Protein AF-0000000084897097 (afdb_homodimer)

pLDDT: mean 84.66, std 15.52, range [24.94, 98.81]

Solvent-accessible surface area (backbone atoms only — not comparable to full-atom values): 53535 Å² total; per-residue (Å²): 135,79,82,65,75,79,60,72,63,36,77,22,64,65,55,46,50,35,52,54,48,36,47,51,42,52,53,48,50,53,47,40,50,50,43,51,51,56,58,53,62,71,40,100,56,89,47,54,67,57,50,53,52,46,49,66,59,44,48,62,51,52,36,49,35,50,37,34,45,48,53,53,51,53,72,47,40,62,65,35,15,54,54,41,38,52,50,46,50,50,52,51,48,30,43,48,53,26,20,40,46,95,49,48,89,80,38,40,31,29,37,43,42,68,62,48,85,86,51,54,71,43,49,45,53,48,54,52,36,55,47,49,32,42,15,39,39,68,46,13,26,48,29,48,47,67,68,66,38,56,70,40,67,48,48,73,73,40,26,45,69,74,18,88,50,44,69,64,45,80,72,78,71,84,57,45,73,52,64,70,47,71,49,91,75,56,64,75,67,92,54,47,31,28,26,42,73,36,66,55,77,52,65,65,67,41,77,39,26,94,56,29,29,49,48,89,48,46,81,60,42,61,63,56,35,89,47,53,37,54,34,43,50,4,45,56,45,41,57,54,59,32,62,29,70,70,54,54,53,51,49,55,52,48,35,61,73,52,63,69,58,82,63,25,35,19,36,54,56,79,79,72,89,46,67,86,77,44,85,87,73,56,70,64,66,56,45,51,56,51,53,49,50,52,51,24,49,42,68,76,35,73,84,60,86,76,70,52,32,32,37,47,43,47,92,50,69,66,57,55,53,48,46,52,67,76,39,66,85,42,47,80,32,55,59,68,88,63,59,78,53,77,60,90,48,76,56,36,60,51,34,48,49,49,53,49,48,44,40,55,52,40,41,69,31,70,29,32,41,30,33,36,82,34,49,56,36,38,47,26,57,23,49,28,35,67,42,54,48,66,49,75,83,35,48,45,52,80,56,24,74,84,55,62,79,54,40,75,26,55,47,26,32,24,74,36,71,36,81,60,56,79,92,36,38,54,79,74,41,59,69,93,59,57,68,77,59,50,61,66,61,75,30,26,44,73,38,47,64,67,38,44,30,39,34,39,75,76,23,46,50,78,58,28,35,24,29,34,36,64,83,79,62,36,40,29,25,39,60,55,86,33,42,44,77,57,81,37,69,19,85,43,64,81,118,136,81,79,63,76,78,61,73,65,37,76,21,65,66,54,47,49,36,51,53,49,35,47,52,44,52,53,49,50,53,47,41,51,50,43,50,51,55,56,53,63,71,41,99,54,90,47,55,65,58,51,52,52,46,49,67,59,44,48,61,50,51,35,49,35,49,34,35,46,49,53,53,51,53,72,47,40,61,66,35,16,53,54,41,39,54,50,48,52,48,53,49,48,30,44,48,54,25,18,40,48,95,49,47,89,79,38,39,31,29,36,42,42,66,62,47,84,86,51,54,70,42,50,45,54,49,54,53,36,53,48,47,34,43,15,39,40,67,46,13,27,47,30,47,45,68,66,65,37,56,70,38,66,45,49,73,74,41,24,43,68,73,20,88,52,44,71,64,45,82,72,76,69,84,56,45,74,53,64,68,48,72,49,92,74,56,65,74,68,92,54,46,31,27,26,41,75,36,66,54,78,52,65,65,68,41,78,39,26,96,56,30,30,49,49,89,48,44,81,61,42,62,63,57,34,92,48,52,36,54,35,44,49,5,44,56,45,41,57,54,61,32,62,29,68,70,56,55,52,50,47,54,51,49,36,62,73,51,64,68,57,83,66,24,36,18,37,54,56,78,76,75,88,43,67,85,78,43,84,86,74,56,70,64,65,55,46,50,56,51,52,50,51,53,52,24,49,41,69,75,34,72,86,60,86,76,70,52,32,34,36,47,44,47,91,48,67,65,56,55,53,48,47,53,67,78,40,66,84,43,46,79,33,55,60,69,88,62,59,80,53,77,61,91,48,79,54,36,59,51,34,49,49,50,53,50,48,43,38,55,53,39,41,68,31,69,28,31,41,29,33,36,83,35,47,55,36,37,48,26,58,23,49,28,37,68,43,54,48,66,48,75,84,36,49,46,51,80,54,24,73,86,56,62,80,53,41,75,26,54,46,27,32,25,73,34,71,37,80,59,55,79,93,35,38,52,84,66,42,58,69,92,61,57,68,78,58,51,60,66,60,73,29,26,43,73,36,45,64,68,36,47,30,39,34,39,74,76,22,46,49,77,58,29,34,24,28,35,37,64,84,80,61,36,39,30,26,41,61,56,87,34,41,43,78,56,81,38,69,18,85,43,64,80,115

Foldseek 3Di:
DDCPPPPDDDDDLVNLVVLVLQLVVLVLVVLQLVLVLVVVVPDPDPCVVVSVVCCVVVLLVSLVSNLVSVVVNVSCFVVLLVLLLVVLVQLLVLLQQLQEDPALVQAAAEEEAEAAVPDFPLRVLLSVLQVSLCSQFLSHHYEYALCNVVLANCQVVWAPALYPHNHDHPDQDDEAEDDQPLDPPPRPDPDRYYYHYHHDLDARSHLRGQQAAAQVCCVRCVSRADCRSLLSSLSSSCSRGHTDPVLVVVLVVLCVVQVPDPQEEEEEAEQPDPPPQDDHDDPVLVVVVLVSVVSSVCVNPVPDPDASEYEYNYADPVNVVVCCVVPVSHHYTYCPPPQPPPDPSCSDNSNSSSLVSSLVSNLPHQAYEEALSDSSLLNSSSNVSSRSGHCPSRYDHPFWDHDRTSHWAFKKFFQDWDDDDPVQADDDAADDDDLVVLCVARHEYTHDGGWIWTWGTRNDDRQWTWTATPVVNHTGTYGPSRMDGDHHHHNRPGD/DDCPPPPDDDDDLVNLVVLVLQLVVLVLVVLQLVLVLVVVVPDPDPCVVVSVVCCVVVLLVSLVSNLVSVVVNVSCFVVLLVLLLVVLVQLLVLLQQLQEDPALVQAAAEEEAEAAVPDFPLRVLLSVLQVSLVSQFLSHHYEYALCNLVLANCQVVWAPALYPHPHDHDDQDDEAADDLPLDPPDPDDPDRYYYHYHHDLDARSHLRGQQAAAQVCCVRCVSRADCRSLLSSLSSSCSRGHTDPVLVVVLVVLCVVQVPDPQEEEEEAEQPDPPPPADHDDPVLVVVVLVSVVSSVCVNPVPDPDASEYEYNYADPVNVVVCCVVPVSHHYTYCPPPQPPPDPSCSDNSNSSSLVSSLVSNLPHQAYEEALSDSSLLNSSSNVSSRSGHCPSRYDHPFWDHDRTSHFAFKKFFQDWDDDDPVQAFDDAADDDDLVVLCVARHEYTHDGGWIWTWGTRNDDRQWTWTATPVVNHTGTYGPSRMDGDHHHHNRDGD

Radius of gyration: 33.5 Å; Cα contacts (8 Å, |Δi|>4): 1683; chains: 2; bounding box: 56×104×74 Å

Sequence (990 aa):
EQNSPKEPCNFNSKSKLLIRQALQKTFQLKELFRDQAERLMKQPNDTESILKHFERISRPLENSLLGDLEMLHDLMAEEDGKEIQELNEIAQAMIYKSQNPSDCKKANKLHCSVDHVTCGFGCLMHDYGLCMFVAAGETRAMQYDLNQLQSYPGINSTFKYPSETCVDTTDFGTSVEWRPDFHVNATSEKNEVVTFPITGPYTSHSLFSPGTVPDQLIPRIERVHADPTAWWTGHIISYFLRPQQHILNELEAVKLEIKFSHPIVGLHVRRTDKITEAAYFTLEMYMYHVENWYERYSMKNPDDKVTKRVYLATDEAEIVKEAKTKYPEYTFVTMLGKLLNNSQDRHSDSALKSILFDVLLLKECNFTVVTFSSNVGRLVYELQQNLPKDPSFSTVSLDDPYHYWGEIGQVQVATMEHNPPSSVLCSGTQQREYFTKMRTWTCELQLKVGDKLQMLPFMQHNYLIGGYNRRTGLHGLYPAHKVKDVITAAPYPTYEQNSPKEPCNFNSKSKLLIRQALQKTFQLKELFRDQAERLMKQPNDTESILKHFERISRPLENSLLGDLEMLHDLMAEEDGKEIQELNEIAQAMIYKSQNPSDCKKANKLHCSVDHVTCGFGCLMHDYGLCMFVAAGETRAMQYDLNQLQSYPGINSTFKYPSETCVDTTDFGTSVEWRPDFHVNATSEKNEVVTFPITGPYTSHSLFSPGTVPDQLIPRIERVHADPTAWWTGHIISYFLRPQQHILNELEAVKLEIKFSHPIVGLHVRRTDKITEAAYFTLEMYMYHVENWYERYSMKNPDDKVTKRVYLATDEAEIVKEAKTKYPEYTFVTMLGKLLNNSQDRHSDSALKSILFDVLLLKECNFTVVTFSSNVGRLVYELQQNLPKDPSFSTVSLDDPYHYWGEIGQVQVATMEHNPPSSVLCSGTQQREYFTKMRTWTCELQLKVGDKLQMLPFMQHNYLIGGYNRRTGLHGLYPAHKVKDVITAAPYPTY

Organism: Ciona savignyi (NCBI:txid51511)

InterPro domains:
  IPR027350 Glycosyltransferase family 23 (GT23) domain [PS51659] (106-398)
  IPR045573 Alpha-(1,6)-fucosyltransferase, N- and catalytic domain [PF19745] (19-402)

Structure (mmCIF, N/CA/C/O backbone):
data_AF-0000000084897097-model_v1
#
loop_
_entity.id
_entity.type
_entity.pdbx_description
1 polymer 'GT23 domain-containing protein'
#
loop_
_atom_site.group_PDB
_atom_site.id
_atom_site.type_symbol
_atom_site.label_atom_id
_atom_site.label_alt_id
_atom_site.label_comp_id
_atom_site.label_asym_id
_atom_site.label_entity_id
_atom_site.label_seq_id
_atom_site.pdbx_PDB_ins_code
_atom_site.Cartn_x
_atom_site.Cartn_y
_atom_site.Cartn_z
_atom_site.occupancy
_atom_site.B_iso_or_equiv
_atom_site.auth_seq_id
_atom_site.auth_comp_id
_atom_site.auth_asym_id
_atom_site.auth_atom_id
_atom_site.pdbx_PDB_model_num
ATOM 1 N N . GLU A 1 1 ? 23.969 0.553 -16.984 1 24.94 1 GLU A N 1
ATOM 2 C CA . GLU A 1 1 ? 22.516 0.737 -16.969 1 24.94 1 GLU A CA 1
ATOM 3 C C . GLU A 1 1 ? 22.078 1.795 -17.984 1 24.94 1 GLU A C 1
ATOM 5 O O . GLU A 1 1 ? 22.391 2.979 -17.828 1 24.94 1 GLU A O 1
ATOM 10 N N . GLN A 1 2 ? 22.094 1.434 -19.297 1 26.72 2 GLN A N 1
ATOM 11 C CA . GLN A 1 2 ? 21.922 2.189 -20.531 1 26.72 2 GLN A CA 1
ATOM 12 C C . GLN A 1 2 ? 20.719 3.123 -20.453 1 26.72 2 GLN A C 1
ATOM 14 O O . GLN A 1 2 ? 19.781 2.859 -19.703 1 26.72 2 GLN A O 1
ATOM 19 N N . ASN A 1 3 ? 20.891 4.32 -20.922 1 34.16 3 ASN A N 1
ATOM 20 C CA . ASN A 1 3 ? 20.141 5.547 -21.172 1 34.16 3 ASN A CA 1
ATOM 21 C C . ASN A 1 3 ? 18.812 5.262 -21.875 1 34.16 3 ASN A C 1
ATOM 23 O O . ASN A 1 3 ? 18.703 5.449 -23.094 1 34.16 3 ASN A O 1
ATOM 27 N N . SER A 1 4 ? 18.25 4.094 -21.688 1 39.84 4 SER A N 1
ATOM 28 C CA . SER A 1 4 ? 17.031 4.031 -22.5 1 39.84 4 SER A CA 1
ATOM 29 C C . SER A 1 4 ? 16.188 5.277 -22.297 1 39.84 4 SER A C 1
ATOM 31 O O . SER A 1 4 ? 16.062 5.781 -21.172 1 39.84 4 SER A O 1
ATOM 33 N N . PRO A 1 5 ? 15.961 5.969 -23.297 1 45.41 5 PRO A N 1
ATOM 34 C CA . PRO A 1 5 ? 15.148 7.188 -23.25 1 45.41 5 PRO A CA 1
ATOM 35 C C . PRO A 1 5 ? 13.992 7.09 -22.266 1 45.41 5 PRO A C 1
ATOM 37 O O . PRO A 1 5 ? 13.336 6.047 -22.172 1 45.41 5 PRO A O 1
ATOM 40 N N . LYS A 1 6 ? 14.102 7.926 -21.219 1 57.19 6 LYS A N 1
ATOM 41 C CA . LYS A 1 6 ? 13.109 8.023 -20.156 1 57.19 6 LYS A CA 1
ATOM 42 C C . LYS A 1 6 ? 11.695 7.961 -20.719 1 57.19 6 LYS A C 1
ATOM 44 O O . LYS A 1 6 ? 11.305 8.805 -21.516 1 57.19 6 LYS A O 1
ATOM 49 N N . GLU A 1 7 ? 11.078 6.793 -20.875 1 70.62 7 GLU A N 1
ATOM 50 C CA . GLU A 1 7 ? 9.68 6.684 -21.281 1 70.62 7 GLU A CA 1
ATOM 51 C C . GLU A 1 7 ? 8.812 7.703 -20.547 1 70.62 7 GLU A C 1
ATOM 53 O O . GLU A 1 7 ? 8.883 7.82 -19.328 1 70.62 7 GLU A O 1
ATOM 58 N N . PRO A 1 8 ? 8.25 8.578 -21.391 1 74.31 8 PRO A N 1
ATOM 59 C CA . PRO A 1 8 ? 7.41 9.578 -20.719 1 74.31 8 PRO A CA 1
ATOM 60 C C . PRO A 1 8 ? 6.305 8.953 -19.875 1 74.31 8 PRO A C 1
ATOM 62 O O . PRO A 1 8 ? 5.781 7.887 -20.219 1 74.31 8 PRO A O 1
ATOM 65 N N . CYS A 1 9 ? 6.191 9.398 -18.672 1 78.94 9 CYS A N 1
ATOM 66 C CA . CYS A 1 9 ? 5.117 9.008 -17.766 1 78.94 9 CYS A CA 1
ATOM 67 C C . CYS A 1 9 ? 4.109 10.141 -17.594 1 78.94 9 CYS A C 1
ATOM 69 O O . CYS A 1 9 ? 4.492 11.281 -17.328 1 78.94 9 CYS A O 1
ATOM 71 N N . ASN A 1 10 ? 2.896 9.836 -17.938 1 85.25 10 ASN A N 1
ATOM 72 C CA . ASN A 1 10 ? 1.817 10.805 -17.797 1 85.25 10 ASN A CA 1
ATOM 73 C C . ASN A 1 10 ? 0.674 10.25 -16.953 1 85.25 10 ASN A C 1
ATOM 75 O O . ASN A 1 10 ? -0.019 9.32 -17.375 1 85.25 10 ASN A O 1
ATOM 79 N N . PHE A 1 11 ? 0.579 10.844 -15.773 1 89.38 11 PHE A N 1
ATOM 80 C CA . PHE A 1 11 ? -0.507 10.438 -14.891 1 89.38 11 PHE A CA 1
ATOM 81 C C . PHE A 1 11 ? -1.728 11.336 -15.086 1 89.38 11 PHE A C 1
ATOM 83 O O . PHE A 1 11 ? -1.603 12.555 -15.156 1 89.38 11 PHE A O 1
ATOM 90 N N . ASN A 1 12 ? -2.834 10.711 -15.242 1 89.94 12 ASN A N 1
ATOM 91 C CA . ASN A 1 12 ? -4.062 11.492 -15.266 1 89.94 12 ASN A CA 1
ATOM 92 C C . ASN A 1 12 ? -4.594 11.742 -13.852 1 89.94 12 ASN A C 1
ATOM 94 O O . ASN A 1 12 ? -3.979 11.336 -12.867 1 89.94 12 ASN A O 1
ATOM 98 N N . SER A 1 13 ? -5.711 12.469 -13.734 1 88.69 13 SER A N 1
ATOM 99 C CA . SER A 1 13 ? -6.25 12.867 -12.445 1 88.69 13 SER A CA 1
ATOM 100 C C . SER A 1 13 ? -6.629 11.648 -11.602 1 88.69 13 SER A C 1
ATOM 102 O O . SER A 1 13 ? -6.41 11.633 -10.391 1 88.69 13 SER A O 1
ATOM 104 N N . LYS A 1 14 ? -7.117 10.68 -12.25 1 91.19 14 LYS A N 1
ATOM 105 C CA . LYS A 1 14 ? -7.547 9.484 -11.523 1 91.19 14 LYS A CA 1
ATOM 106 C C . LYS A 1 14 ? -6.352 8.742 -10.938 1 91.19 14 LYS A C 1
ATOM 108 O O . LYS A 1 14 ? -6.367 8.359 -9.766 1 91.19 14 LYS A O 1
ATOM 113 N N . SER A 1 15 ? -5.371 8.5 -11.797 1 93.94 15 SER A N 1
ATOM 114 C CA . SER A 1 15 ? -4.188 7.793 -11.312 1 93.94 15 SER A CA 1
ATOM 115 C C . SER A 1 15 ? -3.492 8.57 -10.203 1 93.94 15 SER A C 1
ATOM 117 O O . SER A 1 15 ? -3.012 7.988 -9.234 1 93.94 15 SER A O 1
ATOM 119 N N . LYS A 1 16 ? -3.449 9.852 -10.312 1 93.31 16 LYS A N 1
ATOM 120 C CA . LYS A 1 16 ? -2.848 10.68 -9.273 1 93.31 16 LYS A CA 1
ATOM 121 C C . LYS A 1 16 ? -3.592 10.531 -7.953 1 93.31 16 LYS A C 1
ATOM 123 O O . LYS A 1 16 ? -2.971 10.383 -6.898 1 93.31 16 LYS A O 1
ATOM 128 N N . LEU A 1 17 ? -4.887 10.57 -8.047 1 93.06 17 LEU A N 1
ATOM 129 C CA . LEU A 1 17 ? -5.719 10.414 -6.855 1 93.06 17 LEU A CA 1
ATOM 130 C C . LEU A 1 17 ? -5.484 9.055 -6.207 1 93.06 17 LEU A C 1
ATOM 132 O O . LEU A 1 17 ? -5.352 8.961 -4.984 1 93.06 17 LEU A O 1
ATOM 136 N N . LEU A 1 18 ? -5.453 7.992 -6.984 1 95.38 18 LEU A N 1
ATOM 137 C CA . LEU A 1 18 ? -5.266 6.641 -6.469 1 95.38 18 LEU A CA 1
ATOM 138 C C . LEU A 1 18 ? -3.91 6.504 -5.781 1 95.38 18 LEU A C 1
ATOM 140 O O . LEU A 1 18 ? -3.795 5.836 -4.75 1 95.38 18 LEU A O 1
ATOM 144 N N . ILE A 1 19 ? -2.896 7.113 -6.344 1 95.94 19 ILE A N 1
ATOM 145 C CA . ILE A 1 19 ? -1.557 7.059 -5.77 1 95.94 19 ILE A CA 1
ATOM 146 C C . ILE A 1 19 ? -1.549 7.758 -4.41 1 95.94 19 ILE A C 1
ATOM 148 O O . ILE A 1 19 ? -1.032 7.219 -3.43 1 95.94 19 ILE A O 1
ATOM 152 N N . ARG A 1 20 ? -2.139 8.906 -4.281 1 94.75 20 ARG A N 1
ATOM 153 C CA . ARG A 1 20 ? -2.209 9.633 -3.016 1 94.75 20 ARG A CA 1
ATOM 154 C C . ARG A 1 20 ? -3.016 8.852 -1.98 1 94.75 20 ARG A C 1
ATOM 156 O O . ARG A 1 20 ? -2.643 8.805 -0.807 1 94.75 20 ARG A O 1
ATOM 163 N N . GLN A 1 21 ? -4.094 8.273 -2.432 1 95.12 21 GLN A N 1
ATOM 164 C CA . GLN A 1 21 ? -4.918 7.48 -1.527 1 95.12 21 GLN A CA 1
ATOM 165 C C . GLN A 1 21 ? -4.152 6.27 -1.007 1 95.12 21 GLN A C 1
ATOM 167 O O . GLN A 1 21 ? -4.238 5.934 0.177 1 95.12 21 GLN A O 1
ATOM 172 N N . ALA A 1 22 ? -3.475 5.586 -1.917 1 96.81 22 ALA A N 1
ATOM 173 C CA . ALA A 1 22 ? -2.688 4.426 -1.508 1 96.81 22 ALA A CA 1
ATOM 174 C C . ALA A 1 22 ? -1.634 4.812 -0.475 1 96.81 22 ALA A C 1
ATOM 176 O O . ALA A 1 22 ? -1.419 4.094 0.503 1 96.81 22 ALA A O 1
ATOM 177 N N . LEU A 1 23 ? -0.992 5.922 -0.699 1 95.56 23 LEU A N 1
ATOM 178 C CA . LEU A 1 23 ? -0.002 6.43 0.246 1 95.56 23 LEU A CA 1
ATOM 179 C C . LEU A 1 23 ? -0.641 6.719 1.601 1 95.56 23 LEU A C 1
ATOM 181 O O . LEU A 1 23 ? -0.141 6.27 2.635 1 95.56 23 LEU A O 1
ATOM 185 N N . GLN A 1 24 ? -1.705 7.406 1.605 1 94.19 24 GLN A N 1
ATOM 186 C CA . GLN A 1 24 ? -2.41 7.762 2.832 1 94.19 24 GLN A CA 1
ATOM 187 C C . GLN A 1 24 ? -2.854 6.512 3.592 1 94.19 24 GLN A C 1
ATOM 189 O O . GLN A 1 24 ? -2.668 6.422 4.809 1 94.19 24 GLN A O 1
ATOM 194 N N . LYS A 1 25 ? -3.451 5.617 2.898 1 95.62 25 LYS A N 1
ATOM 195 C CA . LYS A 1 25 ? -3.982 4.41 3.531 1 95.62 25 LYS A CA 1
ATOM 196 C C . LYS A 1 25 ? -2.859 3.527 4.062 1 95.62 25 LYS A C 1
ATOM 198 O O . LYS A 1 25 ? -3.021 2.854 5.082 1 95.62 25 LYS A O 1
ATOM 203 N N . THR A 1 26 ? -1.731 3.496 3.357 1 96.31 26 THR A N 1
ATOM 204 C CA . THR A 1 26 ? -0.59 2.748 3.873 1 96.31 26 THR A CA 1
ATOM 205 C C . THR A 1 26 ? -0.088 3.361 5.176 1 96.31 26 THR A C 1
ATOM 207 O O . THR A 1 26 ? 0.246 2.641 6.121 1 96.31 26 THR A O 1
ATOM 210 N N . PHE A 1 27 ? -0.044 4.699 5.27 1 93.38 27 PHE A N 1
ATOM 211 C CA . PHE A 1 27 ? 0.315 5.355 6.52 1 93.38 27 PHE A CA 1
ATOM 212 C C . PHE A 1 27 ? -0.683 5.012 7.617 1 93.38 27 PHE A C 1
ATOM 214 O O . PHE A 1 27 ? -0.293 4.738 8.758 1 93.38 27 PHE A O 1
ATOM 221 N N . GLN A 1 28 ? -1.912 5.016 7.293 1 92.56 28 GLN A N 1
ATOM 222 C CA . GLN A 1 28 ? -2.959 4.699 8.258 1 92.56 28 GLN A CA 1
ATOM 223 C C . GLN A 1 28 ? -2.834 3.264 8.758 1 92.56 28 GLN A C 1
ATOM 225 O O . GLN A 1 28 ? -3.025 2.992 9.945 1 92.56 28 GLN A O 1
ATOM 230 N N . LEU A 1 29 ? -2.59 2.393 7.832 1 94.06 29 LEU A N 1
ATOM 231 C CA . LEU A 1 29 ? -2.42 0.991 8.203 1 94.06 29 LEU A CA 1
ATOM 232 C C . LEU A 1 29 ? -1.246 0.817 9.156 1 94.06 29 LEU A C 1
ATOM 234 O O . LEU A 1 29 ? -1.342 0.073 10.133 1 94.06 29 LEU A O 1
ATOM 238 N N . LYS A 1 30 ? -0.17 1.437 8.852 1 91.88 30 LYS A N 1
ATOM 239 C CA . LYS A 1 30 ? 1.006 1.39 9.719 1 91.88 30 LYS A CA 1
ATOM 240 C C . LYS A 1 30 ? 0.685 1.919 11.109 1 91.88 30 LYS A C 1
ATOM 242 O O . LYS A 1 30 ? 1.092 1.329 12.109 1 91.88 30 LYS A O 1
ATOM 247 N N . GLU A 1 31 ? -0.038 3.014 11.148 1 89.38 31 GLU A N 1
ATOM 248 C CA . GLU A 1 31 ? -0.438 3.588 12.43 1 89.38 31 GLU A CA 1
ATOM 249 C C . GLU A 1 31 ? -1.358 2.641 13.195 1 89.38 31 GLU A C 1
ATOM 251 O O . GLU A 1 31 ? -1.244 2.508 14.422 1 89.38 31 GLU A O 1
ATOM 256 N N . LEU A 1 32 ? -2.283 2.068 12.531 1 90.75 32 LEU A N 1
ATOM 257 C CA . LEU A 1 32 ? -3.207 1.12 13.141 1 90.75 32 LEU A CA 1
ATOM 258 C C . LEU A 1 32 ? -2.453 -0.066 13.734 1 90.75 32 LEU A C 1
ATOM 260 O O . LEU A 1 32 ? -2.752 -0.501 14.852 1 90.75 32 LEU A O 1
ATOM 264 N N . PHE A 1 33 ? -1.502 -0.586 13 1 89 33 PHE A N 1
ATOM 265 C CA . PHE A 1 33 ? -0.701 -1.703 13.484 1 89 33 PHE A CA 1
ATOM 266 C C . PHE A 1 33 ? 0.082 -1.307 14.727 1 89 33 PHE A C 1
ATOM 268 O O . PHE A 1 33 ? 0.175 -2.08 15.688 1 89 33 PHE A O 1
ATOM 275 N N . ARG A 1 34 ? 0.644 -0.17 14.672 1 86.81 34 ARG A N 1
ATOM 276 C CA . ARG A 1 34 ? 1.393 0.315 15.828 1 86.81 34 ARG A CA 1
ATOM 277 C C . ARG A 1 34 ? 0.496 0.422 17.062 1 86.81 34 ARG A C 1
ATOM 279 O O . ARG A 1 34 ? 0.883 0.008 18.156 1 86.81 34 ARG A O 1
ATOM 286 N N . ASP A 1 35 ? -0.62 0.996 16.875 1 85.88 35 ASP A N 1
ATOM 287 C CA . ASP A 1 35 ? -1.584 1.146 17.969 1 85.88 35 ASP A CA 1
ATOM 288 C C . ASP A 1 35 ? -1.96 -0.21 18.562 1 85.88 35 ASP A C 1
ATOM 290 O O . ASP A 1 35 ? -2.029 -0.362 19.781 1 85.88 35 ASP A O 1
ATOM 294 N N . GLN A 1 36 ? -2.229 -1.175 17.734 1 86.38 36 GLN A N 1
ATOM 295 C CA . GLN A 1 36 ? -2.6 -2.512 18.172 1 86.38 36 GLN A CA 1
ATOM 296 C C . GLN A 1 36 ? -1.454 -3.176 18.938 1 86.38 36 GLN A C 1
ATOM 298 O O . GLN A 1 36 ? -1.676 -3.836 19.953 1 86.38 36 GLN A O 1
ATOM 303 N N . ALA A 1 37 ? -0.295 -3.055 18.391 1 86.31 37 ALA A N 1
ATOM 304 C CA . ALA A 1 37 ? 0.873 -3.623 19.062 1 86.31 37 ALA A CA 1
ATOM 305 C C . ALA A 1 37 ? 1.045 -3.037 20.453 1 86.31 37 ALA A C 1
ATOM 307 O O . ALA A 1 37 ? 1.348 -3.762 21.406 1 86.31 37 ALA A O 1
ATOM 308 N N . GLU A 1 38 ? 0.873 -1.743 20.594 1 83.62 38 GLU A N 1
ATOM 309 C CA . GLU A 1 38 ? 0.993 -1.083 21.875 1 83.62 38 GLU A CA 1
ATOM 310 C C . GLU A 1 38 ? -0.056 -1.597 22.859 1 83.62 38 GLU A C 1
ATOM 312 O O . GLU A 1 38 ? 0.235 -1.792 24.047 1 83.62 38 GLU A O 1
ATOM 317 N N . ARG A 1 39 ? -1.237 -1.808 22.406 1 83.62 39 ARG A N 1
ATOM 318 C CA . ARG A 1 39 ? -2.311 -2.326 23.25 1 83.62 39 ARG A CA 1
ATOM 319 C C . ARG A 1 39 ? -2.006 -3.748 23.719 1 83.62 39 ARG A C 1
ATOM 321 O O . ARG A 1 39 ? -2.271 -4.105 24.859 1 83.62 39 ARG A O 1
ATOM 328 N N . LEU A 1 40 ? -1.522 -4.52 22.828 1 86.62 40 LEU A N 1
ATOM 329 C CA . LEU A 1 40 ? -1.19 -5.906 23.141 1 86.62 40 LEU A CA 1
ATOM 330 C C . LEU A 1 40 ? -0.027 -5.973 24.125 1 86.62 40 LEU A C 1
ATOM 332 O O . LEU A 1 40 ? 0.008 -6.852 24.984 1 86.62 40 LEU A O 1
ATOM 336 N N . MET A 1 41 ? 0.888 -5.039 24.016 1 84.38 41 MET A N 1
ATOM 337 C CA . MET A 1 41 ? 2.051 -5 24.891 1 84.38 41 MET A CA 1
ATOM 338 C C . MET A 1 41 ? 1.634 -4.688 26.328 1 84.38 41 MET A C 1
ATOM 340 O O . MET A 1 41 ? 2.332 -5.055 27.266 1 84.38 41 MET A O 1
ATOM 344 N N . LYS A 1 42 ? 0.614 -4.027 26.484 1 80.12 42 LYS A N 1
ATOM 345 C CA . LYS A 1 42 ? 0.135 -3.646 27.812 1 80.12 42 LYS A CA 1
ATOM 346 C C . LYS A 1 42 ? -0.571 -4.812 28.5 1 80.12 42 LYS A C 1
ATOM 348 O O . LYS A 1 42 ? -0.86 -4.754 29.703 1 80.12 42 LYS A O 1
ATOM 353 N N . GLN A 1 43 ? -0.759 -5.871 27.75 1 76.69 43 GLN A N 1
ATOM 354 C CA . GLN A 1 43 ? -1.396 -7.043 28.344 1 76.69 43 GLN A CA 1
ATOM 355 C C . GLN A 1 43 ? -0.381 -7.898 29.094 1 76.69 43 GLN A C 1
ATOM 357 O O . GLN A 1 43 ? 0.779 -7.996 28.688 1 76.69 43 GLN A O 1
ATOM 362 N N . PRO A 1 44 ? -0.809 -8.312 30.344 1 67.19 44 PRO A N 1
ATOM 363 C CA . PRO A 1 44 ? 0.083 -9.125 31.172 1 67.19 44 PRO A CA 1
ATOM 364 C C . PRO A 1 44 ? 0.418 -10.477 30.547 1 67.19 44 PRO A C 1
ATOM 366 O O . PRO A 1 44 ? -0.174 -11.492 30.906 1 67.19 44 PRO A O 1
ATOM 369 N N . ASN A 1 45 ? 0.749 -10.57 29.312 1 67.5 45 ASN A N 1
ATOM 370 C CA . ASN A 1 45 ? 1.021 -11.883 28.734 1 67.5 45 ASN A CA 1
ATOM 371 C C . ASN A 1 45 ? 2.289 -11.867 27.891 1 67.5 45 ASN A C 1
ATOM 373 O O . ASN A 1 45 ? 2.947 -10.836 27.766 1 67.5 45 ASN A O 1
ATOM 377 N N . ASP A 1 46 ? 2.713 -13.086 27.625 1 71.56 46 ASP A N 1
ATOM 378 C CA . ASP A 1 46 ? 3.959 -13.391 26.922 1 71.56 46 ASP A CA 1
ATOM 379 C C . ASP A 1 46 ? 3.842 -13.094 25.438 1 71.56 46 ASP A C 1
ATOM 381 O O . ASP A 1 46 ? 4.184 -13.938 24.609 1 71.56 46 ASP A O 1
ATOM 385 N N . THR A 1 47 ? 3.236 -11.906 25.203 1 83.44 47 THR A N 1
ATOM 386 C CA . THR A 1 47 ? 3.084 -11.609 23.781 1 83.44 47 THR A CA 1
ATOM 387 C C . THR A 1 47 ? 4.266 -10.797 23.266 1 83.44 47 THR A C 1
ATOM 389 O O . THR A 1 47 ? 4.391 -10.562 22.062 1 83.44 47 THR A O 1
ATOM 392 N N . GLU A 1 48 ? 5.137 -10.492 24.125 1 84.69 48 GLU A N 1
ATOM 393 C CA . GLU A 1 48 ? 6.207 -9.562 23.781 1 84.69 48 GLU A CA 1
ATOM 394 C C . GLU A 1 48 ? 7.109 -10.156 22.688 1 84.69 48 GLU A C 1
ATOM 396 O O . GLU A 1 48 ? 7.473 -9.461 21.734 1 84.69 48 GLU A O 1
ATOM 401 N N . SER A 1 49 ? 7.449 -11.391 22.875 1 84.62 49 SER A N 1
ATOM 402 C CA . SER A 1 49 ? 8.352 -12.023 21.922 1 84.62 49 SER A CA 1
ATOM 403 C C . SER A 1 49 ? 7.719 -12.102 20.531 1 84.62 49 SER A C 1
ATOM 405 O O . SER A 1 49 ? 8.398 -11.914 19.531 1 84.62 49 SER A O 1
ATOM 407 N N . ILE A 1 50 ? 6.445 -12.352 20.469 1 86.5 50 ILE A N 1
ATOM 408 C CA . ILE A 1 50 ? 5.727 -12.445 19.203 1 86.5 50 ILE A CA 1
ATOM 409 C C . ILE A 1 50 ? 5.66 -11.07 18.547 1 86.5 50 ILE A C 1
ATOM 411 O O . ILE A 1 50 ? 5.902 -10.938 17.344 1 86.5 50 ILE A O 1
ATOM 415 N N . LEU A 1 51 ? 5.418 -10.086 19.391 1 89.31 51 LEU A N 1
ATOM 416 C CA . LEU A 1 51 ? 5.289 -8.727 18.875 1 89.31 51 LEU A CA 1
ATOM 417 C C . LEU A 1 51 ? 6.633 -8.203 18.391 1 89.31 51 LEU A C 1
ATOM 419 O O . LEU A 1 51 ? 6.695 -7.48 17.391 1 89.31 51 LEU A O 1
ATOM 423 N N . LYS A 1 52 ? 7.652 -8.547 19.078 1 88.38 52 LYS A N 1
ATOM 424 C CA . LYS A 1 52 ? 8.992 -8.141 18.656 1 88.38 52 LYS A CA 1
ATOM 425 C C . LYS A 1 52 ? 9.367 -8.797 17.328 1 88.38 52 LYS A C 1
ATOM 427 O O . LYS A 1 52 ? 9.984 -8.164 16.469 1 88.38 52 LYS A O 1
ATOM 432 N N . HIS A 1 53 ? 9.055 -10.031 17.203 1 88.5 53 HIS A N 1
ATOM 433 C CA . HIS A 1 53 ? 9.281 -10.734 15.945 1 88.5 53 HIS A CA 1
ATOM 434 C C . HIS A 1 53 ? 8.5 -10.086 14.805 1 88.5 53 HIS A C 1
ATOM 436 O O . HIS A 1 53 ? 9.047 -9.867 13.727 1 88.5 53 HIS A O 1
ATOM 442 N N . PHE A 1 54 ? 7.25 -9.773 15.078 1 90.06 54 PHE A N 1
ATOM 443 C CA . PHE A 1 54 ? 6.398 -9.141 14.07 1 90.06 54 PHE A CA 1
ATOM 444 C C . PHE A 1 54 ? 6.988 -7.809 13.625 1 90.06 54 PHE A C 1
ATOM 446 O O . PHE A 1 54 ? 7.047 -7.523 12.422 1 90.06 54 PHE A O 1
ATOM 453 N N . GLU A 1 55 ? 7.387 -7.062 14.531 1 91.38 55 GLU A N 1
ATOM 454 C CA . GLU A 1 55 ? 7.949 -5.754 14.211 1 91.38 55 GLU A CA 1
ATOM 455 C C . GLU A 1 55 ? 9.219 -5.887 13.367 1 91.38 55 GLU A C 1
ATOM 457 O O . GLU A 1 55 ? 9.422 -5.121 12.43 1 91.38 55 GLU A O 1
ATOM 462 N N . ARG A 1 56 ? 10 -6.812 13.672 1 91.94 56 ARG A N 1
ATOM 463 C CA . ARG A 1 56 ? 11.25 -7.035 12.961 1 91.94 56 ARG A CA 1
ATOM 464 C C . ARG A 1 56 ? 11 -7.414 11.508 1 91.94 56 ARG A C 1
ATOM 466 O O . ARG A 1 56 ? 11.758 -7.02 10.617 1 91.94 56 ARG A O 1
ATOM 473 N N . ILE A 1 57 ? 9.961 -8.141 11.266 1 93.12 57 ILE A N 1
ATOM 474 C CA . ILE A 1 57 ? 9.672 -8.617 9.914 1 93.12 57 ILE A CA 1
ATOM 475 C C . ILE A 1 57 ? 8.852 -7.578 9.164 1 93.12 57 ILE A C 1
ATOM 477 O O . ILE A 1 57 ? 9.094 -7.32 7.984 1 93.12 57 ILE A O 1
ATOM 481 N N . SER A 1 58 ? 7.875 -6.934 9.867 1 94.81 58 SER A N 1
ATOM 482 C CA . SER A 1 58 ? 6.902 -6.078 9.195 1 94.81 58 SER A CA 1
ATOM 483 C C . SER A 1 58 ? 7.5 -4.715 8.867 1 94.81 58 SER A C 1
ATOM 485 O O . SER A 1 58 ? 7.168 -4.121 7.836 1 94.81 58 SER A O 1
ATOM 487 N N . ARG A 1 59 ? 8.383 -4.176 9.68 1 94.38 59 ARG A N 1
ATOM 488 C CA . ARG A 1 59 ? 8.867 -2.809 9.516 1 94.38 59 ARG A CA 1
ATOM 489 C C . ARG A 1 59 ? 9.57 -2.637 8.172 1 94.38 59 ARG A C 1
ATOM 491 O O . ARG A 1 59 ? 9.25 -1.721 7.41 1 94.38 59 ARG A O 1
ATOM 498 N N . PRO A 1 60 ? 10.516 -3.516 7.812 1 95.31 60 PRO A N 1
ATOM 499 C CA . PRO A 1 60 ? 11.148 -3.361 6.496 1 95.31 60 PRO A CA 1
ATOM 500 C C . PRO A 1 60 ? 10.148 -3.498 5.352 1 95.31 60 PRO A C 1
ATOM 502 O O . PRO A 1 60 ? 10.289 -2.832 4.32 1 95.31 60 PRO A O 1
ATOM 505 N N . LEU A 1 61 ? 9.188 -4.375 5.496 1 96.06 61 LEU A N 1
ATOM 506 C CA . LEU A 1 61 ? 8.156 -4.559 4.48 1 96.06 61 LEU A CA 1
ATOM 507 C C . LEU A 1 61 ? 7.305 -3.301 4.336 1 96.06 61 LEU A C 1
ATOM 509 O O . LEU A 1 61 ? 7.047 -2.844 3.221 1 96.06 61 LEU A O 1
ATOM 513 N N . GLU A 1 62 ? 6.887 -2.75 5.473 1 96.31 62 GLU A N 1
ATOM 514 C CA . GLU A 1 62 ? 6.105 -1.518 5.484 1 96.31 62 GLU A CA 1
ATOM 515 C C . GLU A 1 62 ? 6.867 -0.374 4.82 1 96.31 62 GLU A C 1
ATOM 517 O O . GLU A 1 62 ? 6.312 0.353 3.994 1 96.31 62 GLU A O 1
ATOM 522 N N . ASN A 1 63 ? 8.109 -0.242 5.184 1 96.69 63 ASN A N 1
ATOM 523 C CA . ASN A 1 63 ? 8.922 0.84 4.641 1 96.69 63 ASN A CA 1
ATOM 524 C C . ASN A 1 63 ? 9.211 0.631 3.156 1 96.69 63 ASN A C 1
ATOM 526 O O . ASN A 1 63 ? 9.305 1.597 2.396 1 96.69 63 ASN A O 1
ATOM 530 N N . SER A 1 64 ? 9.375 -0.598 2.773 1 96.5 64 SER A N 1
ATOM 531 C CA . SER A 1 64 ? 9.57 -0.885 1.356 1 96.5 64 SER A CA 1
ATOM 532 C C . SER A 1 64 ? 8.32 -0.535 0.547 1 96.5 64 SER A C 1
ATOM 534 O O . SER A 1 64 ? 8.422 0.04 -0.538 1 96.5 64 SER A O 1
ATOM 536 N N . LEU A 1 65 ? 7.156 -0.916 1.069 1 97.38 65 LEU A N 1
ATOM 537 C CA . LEU A 1 65 ? 5.895 -0.564 0.43 1 97.38 65 LEU A CA 1
ATOM 538 C C . LEU A 1 65 ? 5.738 0.949 0.333 1 97.38 65 LEU A C 1
ATOM 540 O O . LEU A 1 65 ? 5.449 1.48 -0.742 1 97.38 65 LEU A O 1
ATOM 544 N N . LEU A 1 66 ? 5.965 1.629 1.406 1 97.5 66 LEU A N 1
ATOM 545 C CA . LEU A 1 66 ? 5.867 3.084 1.424 1 97.5 66 LEU A CA 1
ATOM 546 C C . LEU A 1 66 ? 6.883 3.709 0.473 1 97.5 66 LEU A C 1
ATOM 548 O O . LEU A 1 66 ? 6.582 4.691 -0.205 1 97.5 66 LEU A O 1
ATOM 552 N N . GLY A 1 67 ? 8.117 3.146 0.47 1 96.56 67 GLY A N 1
ATOM 553 C CA . GLY A 1 67 ? 9.133 3.619 -0.457 1 96.56 67 GLY A CA 1
ATOM 554 C C . GLY A 1 67 ? 8.695 3.545 -1.908 1 96.56 67 GLY A C 1
ATOM 555 O O . GLY A 1 67 ? 8.891 4.496 -2.67 1 96.56 67 GLY A O 1
ATOM 556 N N . ASP A 1 68 ? 8.086 2.447 -2.297 1 96.56 68 ASP A N 1
ATOM 557 C CA . ASP A 1 68 ? 7.59 2.285 -3.658 1 96.56 68 ASP A CA 1
ATOM 558 C C . ASP A 1 68 ? 6.512 3.32 -3.979 1 96.56 68 ASP A C 1
ATOM 560 O O . ASP A 1 68 ? 6.52 3.918 -5.055 1 96.56 68 ASP A O 1
ATOM 564 N N . LEU A 1 69 ? 5.613 3.514 -3.066 1 97.19 69 LEU A N 1
ATOM 565 C CA . LEU A 1 69 ? 4.516 4.453 -3.27 1 97.19 69 LEU A CA 1
ATOM 566 C C . LEU A 1 69 ? 5.027 5.887 -3.305 1 97.19 69 LEU A C 1
ATOM 568 O O . LEU A 1 69 ? 4.527 6.711 -4.07 1 97.19 69 LEU A O 1
ATOM 572 N N . GLU A 1 70 ? 6.02 6.176 -2.457 1 96.56 70 GLU A N 1
ATOM 573 C CA . GLU A 1 70 ? 6.637 7.496 -2.482 1 96.56 70 GLU A CA 1
ATOM 574 C C . GLU A 1 70 ? 7.336 7.754 -3.814 1 96.56 70 GLU A C 1
ATOM 576 O O . GLU A 1 70 ? 7.281 8.867 -4.348 1 96.56 70 GLU A O 1
ATOM 581 N N . MET A 1 71 ? 7.996 6.773 -4.332 1 95.44 71 MET A N 1
ATOM 582 C CA . MET A 1 71 ? 8.648 6.918 -5.633 1 95.44 71 MET A CA 1
ATOM 583 C C . MET A 1 71 ? 7.621 7.164 -6.734 1 95.44 71 MET A C 1
ATOM 585 O O . MET A 1 71 ? 7.867 7.953 -7.648 1 95.44 71 MET A O 1
ATOM 589 N N . LEU A 1 72 ? 6.484 6.5 -6.641 1 94.56 72 LEU A N 1
ATOM 590 C CA . LEU A 1 72 ? 5.398 6.762 -7.574 1 94.56 72 LEU A CA 1
ATOM 591 C C . LEU A 1 72 ? 4.918 8.203 -7.461 1 94.56 72 LEU A C 1
ATOM 593 O O . LEU A 1 72 ? 4.703 8.875 -8.477 1 94.56 72 LEU A O 1
ATOM 597 N N . HIS A 1 73 ? 4.723 8.578 -6.23 1 94.19 73 HIS A N 1
ATOM 598 C CA . HIS A 1 73 ? 4.297 9.945 -5.969 1 94.19 73 HIS A CA 1
ATOM 599 C C . HIS A 1 73 ? 5.316 10.945 -6.504 1 94.19 73 HIS A C 1
ATOM 601 O O . HIS A 1 73 ? 4.938 11.992 -7.047 1 94.19 73 HIS A O 1
ATOM 607 N N . ASP A 1 74 ? 6.625 10.656 -6.402 1 92.19 74 ASP A N 1
ATOM 608 C CA . ASP A 1 74 ? 7.707 11.531 -6.848 1 92.19 74 ASP A CA 1
ATOM 609 C C . ASP A 1 74 ? 7.688 11.695 -8.367 1 92.19 74 ASP A C 1
ATOM 611 O O . ASP A 1 74 ? 8.086 12.734 -8.891 1 92.19 74 ASP A O 1
ATOM 615 N N . LEU A 1 75 ? 7.234 10.68 -9.047 1 90.69 75 LEU A N 1
ATOM 616 C CA . LEU A 1 75 ? 7.18 10.75 -10.508 1 90.69 75 LEU A CA 1
ATOM 617 C C . LEU A 1 75 ? 6.203 11.828 -10.961 1 90.69 75 LEU A C 1
ATOM 619 O O . LEU A 1 75 ? 6.355 12.391 -12.047 1 90.69 75 LEU A O 1
ATOM 623 N N . MET A 1 76 ? 5.262 12.109 -10.148 1 88.81 76 MET A N 1
ATOM 624 C CA . MET A 1 76 ? 4.289 13.133 -10.516 1 88.81 76 MET A CA 1
ATOM 625 C C . MET A 1 76 ? 4.641 14.477 -9.883 1 88.81 76 MET A C 1
ATOM 627 O O . MET A 1 76 ? 4.074 15.508 -10.242 1 88.81 76 MET A O 1
ATOM 631 N N . ALA A 1 77 ? 5.59 14.445 -9.039 1 85.12 77 ALA A N 1
ATOM 632 C CA . ALA A 1 77 ? 5.84 15.578 -8.156 1 85.12 77 ALA A CA 1
ATOM 633 C C . ALA A 1 77 ? 6.348 16.781 -8.938 1 85.12 77 ALA A C 1
ATOM 635 O O . ALA A 1 77 ? 6.062 17.938 -8.578 1 85.12 77 ALA A O 1
ATOM 636 N N . GLU A 1 78 ? 7.094 16.516 -9.969 1 84 78 GLU A N 1
ATOM 637 C CA . GLU A 1 78 ? 7.621 17.656 -10.727 1 84 78 GLU A CA 1
ATOM 638 C C . GLU A 1 78 ? 6.5 18.438 -11.391 1 84 78 GLU A C 1
ATOM 640 O O . GLU A 1 78 ? 6.418 19.656 -11.242 1 84 78 GLU A O 1
ATOM 645 N N . GLU A 1 79 ? 5.723 17.719 -12.148 1 88.81 79 GLU A N 1
ATOM 646 C CA . GLU A 1 79 ? 4.605 18.375 -12.82 1 88.81 79 GLU A CA 1
ATOM 647 C C . GLU A 1 79 ? 3.631 18.969 -11.805 1 88.81 79 GLU A C 1
ATOM 649 O O . GLU A 1 79 ? 3.174 20.109 -11.969 1 88.81 79 GLU A O 1
ATOM 654 N N . ASP A 1 80 ? 3.305 18.281 -10.828 1 93.62 80 ASP A N 1
ATOM 655 C CA . ASP A 1 80 ? 2.404 18.766 -9.789 1 93.62 80 ASP A CA 1
ATOM 656 C C . ASP A 1 80 ? 3.004 19.969 -9.062 1 93.62 80 ASP A C 1
ATOM 658 O O . ASP A 1 80 ? 2.283 20.891 -8.68 1 93.62 80 ASP A O 1
ATOM 662 N N . GLY A 1 81 ? 4.328 19.938 -8.875 1 95.25 81 GLY A N 1
ATOM 663 C CA . GLY A 1 81 ? 5.012 21.047 -8.227 1 95.25 81 GLY A CA 1
ATOM 664 C C . GLY A 1 81 ? 4.887 22.344 -8.992 1 95.25 81 GLY A C 1
ATOM 665 O O . GLY A 1 81 ? 4.734 23.406 -8.391 1 95.25 81 GLY A O 1
ATOM 666 N N . LYS A 1 82 ? 4.973 22.266 -10.281 1 95.94 82 LYS A N 1
ATOM 667 C CA . LYS A 1 82 ? 4.797 23.438 -11.117 1 95.94 82 LYS A CA 1
ATOM 668 C C . LYS A 1 82 ? 3.385 24 -10.977 1 95.94 82 LYS A C 1
ATOM 670 O O . LYS A 1 82 ? 3.203 25.219 -10.852 1 95.94 82 LYS A O 1
ATOM 675 N N . GLU A 1 83 ? 2.424 23.078 -11.055 1 96.56 83 GLU A N 1
ATOM 676 C CA . GLU A 1 83 ? 1.032 23.5 -10.898 1 96.56 83 GLU A CA 1
ATOM 677 C C . GLU A 1 83 ? 0.787 24.094 -9.516 1 96.56 83 GLU A C 1
ATOM 679 O O . GLU A 1 83 ? 0.112 25.109 -9.383 1 96.56 83 GLU A O 1
ATOM 684 N N . ILE A 1 84 ? 1.343 23.547 -8.5 1 97.62 84 ILE A N 1
ATOM 685 C CA . ILE A 1 84 ? 1.186 24.047 -7.137 1 97.62 84 ILE A CA 1
ATOM 686 C C . ILE A 1 84 ? 1.817 25.422 -7.008 1 97.62 84 ILE A C 1
ATOM 688 O O . ILE A 1 84 ? 1.246 26.312 -6.379 1 97.62 84 ILE A O 1
ATOM 692 N N . GLN A 1 85 ? 2.959 25.594 -7.578 1 97.94 85 GLN A N 1
ATOM 693 C CA . GLN A 1 85 ? 3.625 26.891 -7.52 1 97.94 85 GLN A CA 1
ATOM 694 C C . GLN A 1 85 ? 2.775 27.969 -8.18 1 97.94 85 GLN A C 1
ATOM 696 O O . GLN A 1 85 ? 2.682 29.094 -7.664 1 97.94 85 GLN A O 1
ATOM 701 N N . GLU A 1 86 ? 2.242 27.656 -9.32 1 98 86 GLU A N 1
ATOM 702 C CA . GLU A 1 86 ? 1.346 28.594 -9.969 1 98 86 GLU A CA 1
ATOM 703 C C . GLU A 1 86 ? 0.155 28.938 -9.078 1 98 86 GLU A C 1
ATOM 705 O O . GLU A 1 86 ? -0.217 30.109 -8.945 1 98 86 GLU A O 1
ATOM 710 N N . LEU A 1 87 ? -0.421 27.953 -8.516 1 98.19 87 LEU A N 1
ATOM 711 C CA . LEU A 1 87 ? -1.56 28.141 -7.629 1 98.19 87 LEU A CA 1
ATOM 712 C C . LEU A 1 87 ? -1.151 28.938 -6.395 1 98.19 87 LEU A C 1
ATOM 714 O O . LEU A 1 87 ? -1.927 29.766 -5.895 1 98.19 87 LEU A O 1
ATOM 718 N N . ASN A 1 88 ? 0.046 28.672 -5.883 1 98.19 88 ASN A N 1
ATOM 719 C CA . ASN A 1 88 ? 0.57 29.453 -4.766 1 98.19 88 ASN A CA 1
ATOM 720 C C . ASN A 1 88 ? 0.632 30.938 -5.098 1 98.19 88 ASN A C 1
ATOM 722 O O . ASN A 1 88 ? 0.251 31.781 -4.277 1 98.19 88 ASN A O 1
ATOM 726 N N . GLU A 1 89 ? 1.113 31.234 -6.25 1 98 89 GLU A N 1
ATOM 727 C CA . GLU A 1 89 ? 1.214 32.625 -6.688 1 98 89 GLU A CA 1
ATOM 728 C C . GLU A 1 89 ? -0.165 33.25 -6.797 1 98 89 GLU A C 1
ATOM 730 O O . GLU A 1 89 ? -0.357 34.406 -6.371 1 98 89 GLU A O 1
ATOM 735 N N . ILE A 1 90 ? -1.044 32.562 -7.367 1 98.12 90 ILE A N 1
ATOM 736 C CA . ILE A 1 90 ? -2.408 33.062 -7.5 1 98.12 90 ILE A CA 1
ATOM 737 C C . ILE A 1 90 ? -2.998 33.312 -6.117 1 98.12 90 ILE A C 1
ATOM 739 O O . ILE A 1 90 ? -3.596 34.375 -5.883 1 98.12 90 ILE A O 1
ATOM 743 N N . ALA A 1 91 ? -2.852 32.375 -5.211 1 98.06 91 ALA A N 1
ATOM 744 C CA . ALA A 1 91 ? -3.4 32.5 -3.865 1 98.06 91 ALA A CA 1
ATOM 745 C C . ALA A 1 91 ? -2.836 33.719 -3.146 1 98.06 91 ALA A C 1
ATOM 747 O O . ALA A 1 91 ? -3.586 34.5 -2.572 1 98.06 91 ALA A O 1
ATOM 748 N N . GLN A 1 92 ? -1.547 33.875 -3.18 1 97.44 92 GLN A N 1
ATOM 749 C CA . GLN A 1 92 ? -0.912 35 -2.518 1 97.44 92 GLN A CA 1
ATOM 750 C C . GLN A 1 92 ? -1.309 36.312 -3.178 1 97.44 92 GLN A C 1
ATOM 752 O O . GLN A 1 92 ? -1.478 37.344 -2.5 1 97.44 92 GLN A O 1
ATOM 757 N N . ALA A 1 93 ? -1.438 36.312 -4.496 1 97.5 93 ALA A N 1
ATOM 758 C CA . ALA A 1 93 ? -1.869 37.531 -5.215 1 97.5 93 ALA A CA 1
ATOM 759 C C . ALA A 1 93 ? -3.289 37.906 -4.82 1 97.5 93 ALA A C 1
ATOM 761 O O . ALA A 1 93 ? -3.598 39.094 -4.695 1 97.5 93 ALA A O 1
ATOM 762 N N . MET A 1 94 ? -4.148 36.938 -4.727 1 97.62 94 MET A N 1
ATOM 763 C CA . MET A 1 94 ? -5.52 37.188 -4.301 1 97.62 94 MET A CA 1
ATOM 764 C C . MET A 1 94 ? -5.555 37.875 -2.936 1 97.62 94 MET A C 1
ATOM 766 O O . MET A 1 94 ? -6.27 38.844 -2.744 1 97.62 94 MET A O 1
ATOM 770 N N . ILE A 1 95 ? -4.777 37.375 -1.995 1 97.38 95 ILE A N 1
ATOM 771 C CA . ILE A 1 95 ? -4.738 37.938 -0.65 1 97.38 95 ILE A CA 1
ATOM 772 C C . ILE A 1 95 ? -4.137 39.344 -0.696 1 97.38 95 ILE A C 1
ATOM 774 O O . ILE A 1 95 ? -4.672 40.281 -0.09 1 97.38 95 ILE A O 1
ATOM 778 N N . TYR A 1 96 ? -3.041 39.5 -1.42 1 97.12 96 TYR A N 1
ATOM 779 C CA . TYR A 1 96 ? -2.371 40.781 -1.545 1 97.12 96 TYR A CA 1
ATOM 780 C C . TYR A 1 96 ? -3.326 41.844 -2.082 1 97.12 96 TYR A C 1
ATOM 782 O O . TYR A 1 96 ? -3.377 42.969 -1.563 1 97.12 96 TYR A O 1
ATOM 790 N N . LYS A 1 97 ? -4.031 41.469 -3.078 1 96.5 97 LYS A N 1
ATOM 791 C CA . LYS A 1 97 ? -4.965 42.406 -3.693 1 96.5 97 LYS A CA 1
ATOM 792 C C . LYS A 1 97 ? -6.039 42.844 -2.701 1 96.5 97 LYS A C 1
ATOM 794 O O . LYS A 1 97 ? -6.41 44.031 -2.652 1 96.5 97 LYS A O 1
ATOM 799 N N . SER A 1 98 ? -6.52 41.969 -1.977 1 95 98 SER A N 1
ATOM 800 C CA . SER A 1 98 ? -7.562 42.25 -1.003 1 95 98 SER A CA 1
ATOM 801 C C . SER A 1 98 ? -7.039 43.156 0.109 1 95 98 SER A C 1
ATOM 803 O O . SER A 1 98 ? -7.793 43.938 0.694 1 95 98 SER A O 1
ATOM 805 N N . GLN A 1 99 ? -5.758 43.125 0.377 1 96 99 GLN A N 1
ATOM 806 C CA . GLN A 1 99 ? -5.195 43.812 1.537 1 96 99 GLN A CA 1
ATOM 807 C C . GLN A 1 99 ? -4.609 45.156 1.146 1 96 99 GLN A C 1
ATOM 809 O O . GLN A 1 99 ? -4.328 46 2.008 1 96 99 GLN A O 1
ATOM 814 N N . ASN A 1 100 ? -4.512 45.406 -0.142 1 96.44 100 ASN A N 1
ATOM 815 C CA . ASN A 1 100 ? -3.855 46.625 -0.591 1 96.44 100 ASN A CA 1
ATOM 816 C C . ASN A 1 100 ? -4.734 47.406 -1.56 1 96.44 100 ASN A C 1
ATOM 818 O O . ASN A 1 100 ? -4.398 47.562 -2.736 1 96.44 100 ASN A O 1
ATOM 822 N N . PRO A 1 101 ? -5.773 48 -0.999 1 94.5 101 PRO A N 1
ATOM 823 C CA . PRO A 1 101 ? -6.586 48.875 -1.853 1 94.5 101 PRO A CA 1
ATOM 824 C C . PRO A 1 101 ? -5.812 50.062 -2.377 1 94.5 101 PRO A C 1
ATOM 826 O O . PRO A 1 101 ? -4.875 50.531 -1.728 1 94.5 101 PRO A O 1
ATOM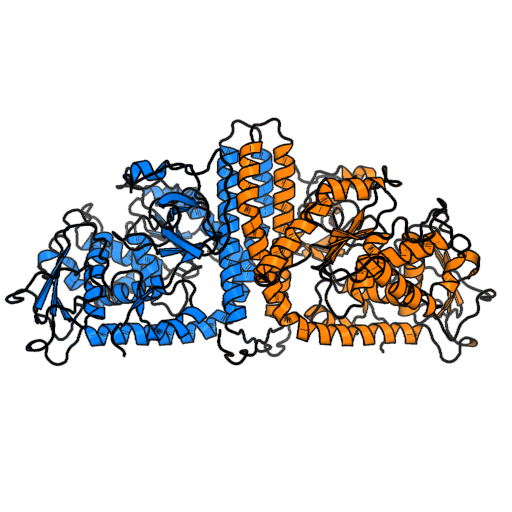 829 N N . SER A 1 102 ? -6.273 50.5 -3.506 1 94.31 102 SER A N 1
ATOM 830 C CA . SER A 1 102 ? -5.602 51.656 -4.117 1 94.31 102 SER A CA 1
ATOM 831 C C . SER A 1 102 ? -5.77 52.906 -3.266 1 94.31 102 SER A C 1
ATOM 833 O O . SER A 1 102 ? -4.867 53.75 -3.207 1 94.31 102 SER A O 1
ATOM 835 N N . ASP A 1 103 ? -6.953 53.062 -2.605 1 93 103 ASP A N 1
ATOM 836 C CA . ASP A 1 103 ? -7.258 54.188 -1.718 1 93 103 ASP A CA 1
ATOM 837 C C . ASP A 1 103 ? -7.785 53.688 -0.374 1 93 103 ASP A C 1
ATOM 839 O O . ASP A 1 103 ? -8.953 53.312 -0.258 1 93 103 ASP A O 1
ATOM 843 N N . CYS A 1 104 ? -7.008 53.75 0.657 1 91.69 104 CYS A N 1
ATOM 844 C CA . CYS A 1 104 ? -7.352 53.219 1.975 1 91.69 104 CYS A CA 1
ATOM 845 C C . CYS A 1 104 ? -8.539 53.969 2.568 1 91.69 104 CYS A C 1
ATOM 847 O O . CYS A 1 104 ? -9.359 53.375 3.279 1 91.69 104 CYS A O 1
ATOM 849 N N . LYS A 1 105 ? -8.625 55.25 2.275 1 86.75 105 LYS A N 1
ATOM 850 C CA . LYS A 1 105 ? -9.68 56.062 2.854 1 86.75 105 LYS A CA 1
ATOM 851 C C . LYS A 1 105 ? -11.062 55.594 2.414 1 86.75 105 LYS A C 1
ATOM 853 O O . LYS A 1 105 ? -12.023 55.688 3.178 1 86.75 105 LYS A O 1
ATOM 858 N N . LYS A 1 106 ? -11.133 55.062 1.242 1 88.12 106 LYS A N 1
ATOM 859 C CA . LYS A 1 106 ? -12.414 54.656 0.674 1 88.12 106 LYS A CA 1
ATOM 860 C C . LYS A 1 106 ? -12.617 53.125 0.806 1 88.12 106 LYS A C 1
ATOM 862 O O . LYS A 1 106 ? -13.711 52.625 0.53 1 88.12 106 LYS A O 1
ATOM 867 N N . ALA A 1 107 ? -11.602 52.531 1.245 1 90.69 107 ALA A N 1
ATOM 868 C CA . ALA A 1 107 ? -11.656 51.062 1.278 1 90.69 107 ALA A CA 1
ATOM 869 C C . ALA A 1 107 ? -12.336 50.562 2.551 1 90.69 107 ALA A C 1
ATOM 871 O O . ALA A 1 107 ? -12.359 51.281 3.564 1 90.69 107 ALA A O 1
ATOM 872 N N . ASN A 1 108 ? -12.961 49.406 2.43 1 89.88 108 ASN A N 1
ATOM 873 C CA . ASN A 1 108 ? -13.422 48.719 3.629 1 89.88 108 ASN A CA 1
ATOM 874 C C . ASN A 1 108 ? -12.258 48.188 4.461 1 89.88 108 ASN A C 1
ATOM 876 O O . ASN A 1 108 ? -11.258 47.719 3.91 1 89.88 108 ASN A O 1
ATOM 880 N N . LYS A 1 109 ? -12.391 48.375 5.789 1 91.44 109 LYS A N 1
ATOM 881 C CA . LYS A 1 109 ? -11.305 47.969 6.676 1 91.44 109 LYS A CA 1
ATOM 882 C C . LYS A 1 109 ? -11.82 47.062 7.789 1 91.44 109 LYS A C 1
ATOM 884 O O . LYS A 1 109 ? -12.969 47.188 8.211 1 91.44 109 LYS A O 1
ATOM 889 N N . LEU A 1 110 ? -11 46.125 8.125 1 90.12 110 LEU A N 1
ATOM 890 C CA . LEU A 1 110 ? -11.258 45.281 9.281 1 90.12 110 LEU A CA 1
ATOM 891 C C . LEU A 1 110 ? -10.25 45.531 10.391 1 90.12 110 LEU A C 1
ATOM 893 O O . LEU A 1 110 ? -9.055 45.281 10.227 1 90.12 110 LEU A O 1
ATOM 897 N N . HIS A 1 111 ? -10.719 46.125 11.453 1 88.38 111 HIS A N 1
ATOM 898 C CA . HIS A 1 111 ? -9.891 46.312 12.641 1 88.38 111 HIS A CA 1
ATOM 899 C C . HIS A 1 111 ? -9.875 45.062 13.508 1 88.38 111 HIS A C 1
ATOM 901 O O . HIS A 1 111 ? -10.898 44.688 14.094 1 88.38 111 HIS A O 1
ATOM 907 N N . CYS A 1 112 ? -8.742 44.375 13.5 1 87.44 112 CYS A N 1
ATOM 908 C CA . CYS A 1 112 ? -8.594 43.156 14.32 1 87.44 112 CYS A CA 1
ATOM 909 C C . CYS A 1 112 ? -8.172 43.531 15.742 1 87.44 112 CYS A C 1
ATOM 911 O O . CYS A 1 112 ? -7.098 44.094 15.945 1 87.44 112 CYS A O 1
ATOM 913 N N . SER A 1 113 ? -9.016 43.219 16.688 1 82.88 113 SER A N 1
ATOM 914 C CA . SER A 1 113 ? -8.727 43.469 18.094 1 82.88 113 SER A CA 1
ATOM 915 C C . SER A 1 113 ? -8.586 42.156 18.875 1 82.88 113 SER A C 1
ATOM 917 O O . SER A 1 113 ? -9.586 41.5 19.156 1 82.88 113 SER A O 1
ATOM 919 N N . VAL A 1 114 ? -7.371 41.812 19.188 1 80.69 114 VAL A N 1
ATOM 920 C CA . VAL A 1 114 ? -7.125 40.531 19.875 1 80.69 114 VAL A CA 1
ATOM 921 C C . VAL A 1 114 ? -6.785 40.812 21.344 1 80.69 114 VAL A C 1
ATOM 923 O O . VAL A 1 114 ? -5.812 41.5 21.656 1 80.69 114 VAL A O 1
ATOM 926 N N . ASP A 1 115 ? -7.648 40.344 22.234 1 77.25 115 ASP A N 1
ATOM 927 C CA . ASP A 1 115 ? -7.426 40.438 23.672 1 77.25 115 ASP A CA 1
ATOM 928 C C . ASP A 1 115 ? -7.391 39.062 24.312 1 77.25 115 ASP A C 1
ATOM 930 O O . ASP A 1 115 ? -8.148 38.781 25.234 1 77.25 115 ASP A O 1
ATOM 934 N N . HIS A 1 116 ? -6.582 38.25 23.766 1 75.25 116 HIS A N 1
ATOM 935 C CA . HIS A 1 116 ? -6.387 36.875 24.281 1 75.25 116 HIS A CA 1
ATOM 936 C C . HIS A 1 116 ? -5.117 36.781 25.109 1 75.25 116 HIS A C 1
ATOM 938 O O . HIS A 1 116 ? -4.082 36.312 24.625 1 75.25 116 HIS A O 1
ATOM 944 N N . VAL A 1 117 ? -5.109 37.125 26.297 1 62.12 117 VAL A N 1
ATOM 945 C CA . VAL A 1 117 ? -3.998 37.375 27.219 1 62.12 117 VAL A CA 1
ATOM 946 C C . VAL A 1 117 ? -3.217 36.094 27.453 1 62.12 117 VAL A C 1
ATOM 948 O O . VAL A 1 117 ? -2 36.125 27.656 1 62.12 117 VAL A O 1
ATOM 951 N N . THR A 1 118 ? -3.76 35.062 27.359 1 66.44 118 THR A N 1
ATOM 952 C CA . THR A 1 118 ? -3.08 33.812 27.766 1 66.44 118 THR A CA 1
ATOM 953 C C . THR A 1 118 ? -2.496 33.094 26.562 1 66.44 118 THR A C 1
ATOM 955 O O . THR A 1 118 ? -1.905 32.031 26.703 1 66.44 118 THR A O 1
ATOM 958 N N . CYS A 1 119 ? -2.393 33.812 25.531 1 76.38 119 CYS A N 1
ATOM 959 C CA . CYS A 1 119 ? -1.993 33.125 24.312 1 76.38 119 CYS A CA 1
ATOM 960 C C . CYS A 1 119 ? -0.496 33.25 24.062 1 76.38 119 CYS A C 1
ATOM 962 O O . CYS A 1 119 ? 0.062 34.344 24.219 1 76.38 119 CYS A O 1
ATOM 964 N N . GLY A 1 120 ? 0.161 32.094 23.75 1 78.44 120 GLY A N 1
ATOM 965 C CA . GLY A 1 120 ? 1.525 32.125 23.25 1 78.44 120 GLY A CA 1
ATOM 966 C C . GLY A 1 120 ? 1.615 32.594 21.812 1 78.44 120 GLY A C 1
ATOM 967 O O . GLY A 1 120 ? 0.625 33.031 21.234 1 78.44 120 GLY A O 1
ATOM 968 N N . PHE A 1 121 ? 2.754 32.562 21.234 1 79.5 121 PHE A N 1
ATOM 969 C CA . PHE A 1 121 ? 3.023 33.062 19.891 1 79.5 121 PHE A CA 1
ATOM 970 C C . PHE A 1 121 ? 2.105 32.375 18.875 1 79.5 121 PHE A C 1
ATOM 972 O O . PHE A 1 121 ? 1.433 33.031 18.094 1 79.5 121 PHE A O 1
ATOM 979 N N . GLY A 1 122 ? 2.125 31 18.859 1 86.75 122 GLY A N 1
ATOM 980 C CA . GLY A 1 122 ? 1.315 30.281 17.906 1 86.75 122 GLY A CA 1
ATOM 981 C C . GLY A 1 122 ? -0.164 30.594 18 1 86.75 122 GLY A C 1
ATOM 982 O O . GLY A 1 122 ? -0.833 30.781 16.984 1 86.75 122 GLY A O 1
ATOM 983 N N . CYS A 1 123 ? -0.642 30.625 19.188 1 85.31 123 CYS A N 1
ATOM 984 C CA . CYS A 1 123 ? -2.043 30.938 19.438 1 85.31 123 CYS A CA 1
ATOM 985 C C . CYS A 1 123 ? -2.383 32.344 18.938 1 85.31 123 CYS A C 1
ATOM 987 O O . CYS A 1 123 ? -3.42 32.562 18.312 1 85.31 123 CYS A O 1
ATOM 989 N N . LEU A 1 124 ? -1.521 33.219 19.203 1 84.19 124 LEU A N 1
ATOM 990 C CA . LEU A 1 124 ? -1.73 34.594 18.781 1 84.19 124 LEU A CA 1
ATOM 991 C C . LEU A 1 124 ? -1.762 34.719 17.266 1 84.19 124 LEU A C 1
ATOM 993 O O . LEU A 1 124 ? -2.59 35.438 16.703 1 84.19 124 LEU A O 1
ATOM 997 N N . MET A 1 125 ? -0.823 34.062 16.609 1 88.62 125 MET A N 1
ATOM 998 C CA . MET A 1 125 ? -0.784 34.094 15.156 1 88.62 125 MET A CA 1
ATOM 999 C C . MET A 1 125 ? -2.061 33.5 14.57 1 88.62 125 MET A C 1
ATOM 1001 O O . MET A 1 125 ? -2.576 34 13.562 1 88.62 125 MET A O 1
ATOM 1005 N N . HIS A 1 126 ? -2.576 32.5 15.164 1 90.38 126 HIS A N 1
ATOM 1006 C CA . HIS A 1 126 ? -3.807 31.875 14.672 1 90.38 126 HIS A CA 1
ATOM 1007 C C . HIS A 1 126 ? -5.008 32.781 14.914 1 90.38 126 HIS A C 1
ATOM 1009 O O . HIS A 1 126 ? -5.945 32.812 14.117 1 90.38 126 HIS A O 1
ATOM 1015 N N . ASP A 1 127 ? -4.973 33.5 16.047 1 86.56 127 ASP A N 1
ATOM 1016 C CA . ASP A 1 127 ? -6.031 34.469 16.297 1 86.56 127 ASP A CA 1
ATOM 1017 C C . ASP A 1 127 ? -6.062 35.531 15.219 1 86.56 127 ASP A C 1
ATOM 1019 O O . ASP A 1 127 ? -7.125 35.844 14.68 1 86.56 127 ASP A O 1
ATOM 1023 N N . TYR A 1 128 ? -4.938 36.062 14.945 1 86.88 128 TYR A N 1
ATOM 1024 C CA . TYR A 1 128 ? -4.867 37.062 13.883 1 86.88 128 TYR A CA 1
ATOM 1025 C C . TYR A 1 128 ? -5.203 36.438 12.531 1 86.88 128 TYR A C 1
ATOM 1027 O O . TYR A 1 128 ? -5.75 37.094 11.648 1 86.88 128 TYR A O 1
ATOM 1035 N N . GLY A 1 129 ? -4.836 35.188 12.414 1 90.06 129 GLY A N 1
ATOM 1036 C CA . GLY A 1 129 ? -5.211 34.469 11.203 1 90.06 129 GLY A CA 1
ATOM 1037 C C . GLY A 1 129 ? -6.707 34.469 10.961 1 90.06 129 GLY A C 1
ATOM 1038 O O . GLY A 1 129 ? -7.156 34.531 9.812 1 90.06 129 GLY A O 1
ATOM 1039 N N . LEU A 1 130 ? -7.457 34.344 12 1 87.81 130 LEU A N 1
ATOM 1040 C CA . LEU A 1 130 ? -8.914 34.406 11.867 1 87.81 130 LEU A CA 1
ATOM 1041 C C . LEU A 1 130 ? -9.359 35.719 11.242 1 87.81 130 LEU A C 1
ATOM 1043 O O . LEU A 1 130 ? -10.234 35.719 10.375 1 87.81 130 LEU A O 1
ATOM 1047 N N . CYS A 1 131 ? -8.758 36.75 11.688 1 88.25 131 CYS A N 1
ATOM 1048 C CA . CYS A 1 131 ? -9.047 38.062 11.117 1 88.25 131 CYS A CA 1
ATOM 1049 C C . CYS A 1 131 ? -8.672 38.125 9.641 1 88.25 131 CYS A C 1
ATOM 1051 O O . CYS A 1 131 ? -9.406 38.688 8.836 1 88.25 131 CYS A O 1
ATOM 1053 N N . MET A 1 132 ? -7.57 37.531 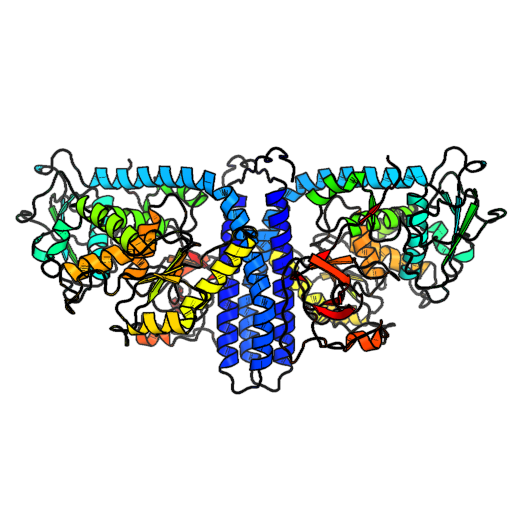9.344 1 92.31 132 MET A N 1
ATOM 1054 C CA . MET A 1 132 ? -7.07 37.562 7.973 1 92.31 132 MET A CA 1
ATOM 1055 C C . MET A 1 132 ? -8.008 36.812 7.031 1 92.31 132 MET A C 1
ATOM 1057 O O . MET A 1 132 ? -8.156 37.188 5.867 1 92.31 132 MET A O 1
ATOM 1061 N N . PHE A 1 133 ? -8.586 35.688 7.492 1 91.69 133 PHE A N 1
ATOM 1062 C CA . PHE A 1 133 ? -9.562 34.938 6.688 1 91.69 133 PHE A CA 1
ATOM 1063 C C . PHE A 1 133 ? -10.727 35.844 6.293 1 91.69 133 PHE A C 1
ATOM 1065 O O . PHE A 1 133 ? -11.086 35.938 5.117 1 91.69 133 PHE A O 1
ATOM 1072 N N . VAL A 1 134 ? -11.234 36.531 7.223 1 87.94 134 VAL A N 1
ATOM 1073 C CA . VAL A 1 134 ? -12.391 37.406 7.012 1 87.94 134 VAL A CA 1
ATOM 1074 C C . VAL A 1 134 ? -11.984 38.594 6.148 1 87.94 134 VAL A C 1
ATOM 1076 O O . VAL A 1 134 ? -12.711 38.969 5.234 1 87.94 134 VAL A O 1
ATOM 1079 N N . ALA A 1 135 ? -10.828 39.125 6.5 1 92.31 135 ALA A N 1
ATOM 1080 C CA . ALA A 1 135 ? -10.344 40.281 5.746 1 92.31 135 ALA A CA 1
ATOM 1081 C C . ALA A 1 135 ? -10.172 39.938 4.27 1 92.31 135 ALA A C 1
ATOM 1083 O O . ALA A 1 135 ? -10.617 40.688 3.396 1 92.31 135 ALA A O 1
ATOM 1084 N N . ALA A 1 136 ? -9.547 38.875 3.977 1 93.94 136 ALA A N 1
ATOM 1085 C CA . ALA A 1 136 ? -9.328 38.438 2.6 1 93.94 136 ALA A CA 1
ATOM 1086 C C . ALA A 1 136 ? -10.648 38.125 1.911 1 93.94 136 ALA A C 1
ATOM 1088 O O . ALA A 1 136 ? -10.844 38.438 0.738 1 93.94 136 ALA A O 1
ATOM 1089 N N . GLY A 1 137 ? -11.523 37.469 2.635 1 91.94 137 GLY A N 1
ATOM 1090 C CA . GLY A 1 137 ? -12.789 37.031 2.064 1 91.94 137 GLY A CA 1
ATOM 1091 C C . GLY A 1 137 ? -13.727 38.188 1.774 1 91.94 137 GLY A C 1
ATOM 1092 O O . GLY A 1 137 ? -14.445 38.188 0.771 1 91.94 137 GLY A O 1
ATOM 1093 N N . GLU A 1 138 ? -13.719 39.156 2.627 1 88.81 138 GLU A N 1
ATOM 1094 C CA . GLU A 1 138 ? -14.633 40.281 2.49 1 88.81 138 GLU A CA 1
ATOM 1095 C C . GLU A 1 138 ? -13.953 41.469 1.815 1 88.81 138 GLU A C 1
ATOM 1097 O O . GLU A 1 138 ? -14.523 42.562 1.73 1 88.81 138 GLU A O 1
ATOM 1102 N N . THR A 1 139 ? -12.805 41.281 1.384 1 91.69 139 THR A N 1
ATOM 1103 C CA . THR A 1 139 ? -12.016 42.312 0.742 1 91.69 139 THR A CA 1
ATOM 1104 C C . THR A 1 139 ? -11.914 43.562 1.64 1 91.69 139 THR A C 1
ATOM 1106 O O . THR A 1 139 ? -12.258 44.656 1.224 1 91.69 139 THR A O 1
ATOM 1109 N N . ARG A 1 140 ? -11.461 43.344 2.807 1 91.88 140 ARG A N 1
ATOM 1110 C CA . ARG A 1 140 ? -11.195 44.406 3.775 1 91.88 140 ARG A CA 1
ATOM 1111 C C . ARG A 1 140 ? -9.711 44.469 4.129 1 91.88 140 ARG A C 1
ATOM 1113 O O . ARG A 1 140 ? -9.094 43.438 4.387 1 91.88 140 ARG A O 1
ATOM 1120 N N . ALA A 1 141 ? -9.18 45.625 4.09 1 94.06 141 ALA A N 1
ATOM 1121 C CA . ALA A 1 141 ? -7.805 45.75 4.555 1 94.06 141 ALA A CA 1
ATOM 1122 C C . ALA A 1 141 ? -7.719 45.531 6.066 1 94.06 141 ALA A C 1
ATOM 1124 O O . ALA A 1 141 ? -8.414 46.219 6.832 1 94.06 141 ALA A O 1
ATOM 1125 N N . MET A 1 142 ? -6.941 44.625 6.457 1 92.62 142 MET A N 1
ATOM 1126 C CA . MET A 1 142 ? -6.816 44.312 7.883 1 92.62 142 MET A CA 1
ATOM 1127 C C . MET A 1 142 ? -5.91 45.344 8.57 1 92.62 142 MET A C 1
ATOM 1129 O O . MET A 1 142 ? -4.836 45.656 8.062 1 92.62 142 MET A O 1
ATOM 1133 N N . GLN A 1 143 ? -6.387 45.781 9.68 1 89.62 143 GLN A N 1
ATOM 1134 C CA . GLN A 1 143 ? -5.617 46.688 10.531 1 89.62 143 GLN A CA 1
ATOM 1135 C C . GLN A 1 143 ? -5.633 46.219 11.984 1 89.62 143 GLN A C 1
ATOM 1137 O O . GLN A 1 143 ? -6.598 45.594 12.43 1 89.62 143 GLN A O 1
ATOM 1142 N N . TYR A 1 144 ? -4.609 46.344 12.617 1 85 144 TYR A N 1
ATOM 1143 C CA . TYR A 1 144 ? -4.574 46.062 14.047 1 85 144 TYR A CA 1
ATOM 1144 C C . TYR A 1 144 ? -3.584 46.969 14.766 1 85 144 TYR A C 1
ATOM 1146 O O . TYR A 1 144 ? -2.691 47.531 14.133 1 85 144 TYR A O 1
ATOM 1154 N N . ASP A 1 145 ? -3.91 47.125 16.031 1 74.56 145 ASP A N 1
ATOM 1155 C CA . ASP A 1 145 ? -3.068 48 16.844 1 74.56 145 ASP A CA 1
ATOM 1156 C C . ASP A 1 145 ? -1.732 47.344 17.172 1 74.56 145 ASP A C 1
ATOM 1158 O O . ASP A 1 145 ? -1.689 46.312 17.859 1 74.56 145 ASP A O 1
ATOM 1162 N N . LEU A 1 146 ? -0.753 48 16.688 1 67.12 146 LEU A N 1
ATOM 1163 C CA . LEU A 1 146 ? 0.593 47.469 16.875 1 67.12 146 LEU A CA 1
ATOM 1164 C C . LEU A 1 146 ? 0.952 47.406 18.359 1 67.12 146 LEU A C 1
ATOM 1166 O O . LEU A 1 146 ? 1.796 46.594 18.766 1 67.12 146 LEU A O 1
ATOM 1170 N N . ASN A 1 147 ? 0.261 48.219 19.047 1 61.66 147 ASN A N 1
ATOM 1171 C CA . ASN A 1 147 ? 0.528 48.25 20.484 1 61.66 147 ASN A CA 1
ATOM 1172 C C . ASN A 1 147 ? -0.151 47.094 21.219 1 61.66 147 ASN A C 1
ATOM 1174 O O . ASN A 1 147 ? 0.222 46.781 22.344 1 61.66 147 ASN A O 1
ATOM 1178 N N . GLN A 1 148 ? -1.19 46.625 20.703 1 59.22 148 GLN A N 1
ATOM 1179 C CA . GLN A 1 148 ? -1.915 45.531 21.328 1 59.22 148 GLN A CA 1
ATOM 1180 C C . GLN A 1 148 ? -1.058 44.25 21.391 1 59.22 148 GLN A C 1
ATOM 1182 O O . GLN A 1 148 ? -1.308 43.375 22.203 1 59.22 148 GLN A O 1
ATOM 1187 N N . LEU A 1 149 ? -0.129 44.188 20.516 1 59.84 149 LEU A N 1
ATOM 1188 C CA . LEU A 1 149 ? 0.778 43.031 20.547 1 59.84 149 LEU A CA 1
ATOM 1189 C C . LEU A 1 149 ? 1.89 43.25 21.562 1 59.84 149 LEU A C 1
ATOM 1191 O O . LEU A 1 149 ? 3.025 42.812 21.359 1 59.84 149 LEU A O 1
ATOM 1195 N N . GLN A 1 150 ? 1.466 44 22.625 1 52.91 150 GLN A N 1
ATOM 1196 C CA . GLN A 1 150 ? 2.428 44.344 23.656 1 52.91 150 GLN A CA 1
ATOM 1197 C C . GLN A 1 150 ? 3.115 43.125 24.234 1 52.91 150 GLN A C 1
ATOM 1199 O O . GLN A 1 150 ? 4.27 43.188 24.656 1 52.91 150 GLN A O 1
ATOM 1204 N N . SER A 1 151 ? 2.311 42.125 24.219 1 57.84 151 SER A N 1
ATOM 1205 C CA . SER A 1 151 ? 2.947 40.906 24.75 1 57.84 151 SER A CA 1
ATOM 1206 C C . SER A 1 151 ? 4.039 40.406 23.812 1 57.84 151 SER A C 1
ATOM 1208 O O . SER A 1 151 ? 4.891 39.625 24.219 1 57.84 151 SER A O 1
ATOM 1210 N N . TYR A 1 152 ? 4.012 40.969 22.641 1 64.56 152 TYR A N 1
ATOM 1211 C CA . TYR A 1 152 ? 5.059 40.625 21.688 1 64.56 152 TYR A CA 1
ATOM 1212 C C . TYR A 1 152 ? 5.52 41.812 20.906 1 64.56 152 TYR A C 1
ATOM 1214 O O . TYR A 1 152 ? 5.266 41.938 19.703 1 64.56 152 TYR A O 1
ATOM 1222 N N . PRO A 1 153 ? 6.113 42.719 21.562 1 59.09 153 PRO A N 1
ATOM 1223 C CA . PRO A 1 153 ? 6.504 43.969 20.922 1 59.09 153 PRO A CA 1
ATOM 1224 C C . PRO A 1 153 ? 7.309 43.75 19.641 1 59.09 153 PRO A C 1
ATOM 1226 O O . PRO A 1 153 ? 7.301 44.625 18.75 1 59.09 153 PRO A O 1
ATOM 1229 N N . GLY A 1 154 ? 7.863 42.688 19.406 1 65.56 154 GLY A N 1
ATOM 1230 C CA . GLY A 1 154 ? 8.75 42.469 18.266 1 65.56 154 GLY A CA 1
ATOM 1231 C C . GLY A 1 154 ? 8.008 42.031 17.016 1 65.56 154 GLY A C 1
ATOM 1232 O O . GLY A 1 154 ? 8.617 41.844 15.961 1 65.56 154 GLY A O 1
ATOM 1233 N N . ILE A 1 155 ? 6.73 42.031 16.969 1 72.56 155 ILE A N 1
ATOM 1234 C CA . ILE A 1 155 ? 5.996 41.469 15.836 1 72.56 155 ILE A CA 1
ATOM 1235 C C . ILE A 1 155 ? 6.125 42.406 14.633 1 72.56 155 ILE A C 1
ATOM 1237 O O . ILE A 1 155 ? 6.32 41.938 13.5 1 72.56 155 ILE A O 1
ATOM 1241 N N . ASN A 1 156 ? 6.109 43.719 14.914 1 71.94 156 ASN A N 1
ATOM 1242 C CA . ASN A 1 156 ? 6.164 44.688 13.812 1 71.94 156 ASN A CA 1
ATOM 1243 C C . ASN A 1 156 ? 7.555 44.75 13.188 1 71.94 156 ASN A C 1
ATOM 1245 O O . ASN A 1 156 ? 7.699 45.156 12.031 1 71.94 156 ASN A O 1
ATOM 1249 N N . SER A 1 157 ? 8.453 44.406 14.016 1 79.5 157 SER A N 1
ATOM 1250 C CA . SER A 1 157 ? 9.805 44.375 13.477 1 79.5 157 SER A CA 1
ATOM 1251 C C . SER A 1 157 ? 10.148 43.031 12.859 1 79.5 157 SER A C 1
ATOM 1253 O O . SER A 1 157 ? 11.109 42.938 12.102 1 79.5 157 SER A O 1
ATOM 1255 N N . THR A 1 158 ? 9.367 42.156 13.102 1 85.44 158 THR A N 1
ATOM 1256 C CA . THR A 1 158 ? 9.664 40.781 12.656 1 85.44 158 THR A CA 1
ATOM 1257 C C . THR A 1 158 ? 8.906 40.469 11.367 1 85.44 158 THR A C 1
ATOM 1259 O O . THR A 1 158 ? 9.461 39.844 10.453 1 85.44 158 THR A O 1
ATOM 1262 N N . PHE A 1 159 ? 7.621 40.969 11.289 1 89.31 159 PHE A N 1
ATOM 1263 C CA . PHE A 1 159 ? 6.773 40.625 10.164 1 89.31 159 PHE A CA 1
ATOM 1264 C C . PHE A 1 159 ? 6.348 41.875 9.391 1 89.31 159 PHE A C 1
ATOM 1266 O O . PHE A 1 159 ? 6.281 42.969 9.961 1 89.31 159 PHE A O 1
ATOM 1273 N N . LYS A 1 160 ? 6.094 41.656 8.172 1 90.81 160 LYS A N 1
ATOM 1274 C CA . LYS A 1 160 ? 5.492 42.719 7.371 1 90.81 160 LYS A CA 1
ATOM 1275 C C . LYS A 1 160 ? 4.043 42.969 7.785 1 90.81 160 LYS A C 1
ATOM 1277 O O . LYS A 1 160 ? 3.311 42.031 8.094 1 90.81 160 LYS A O 1
ATOM 1282 N N . TYR A 1 161 ? 3.732 44.25 7.863 1 90.31 161 TYR A N 1
ATOM 1283 C CA . TYR A 1 161 ? 2.338 44.594 8.125 1 90.31 161 TYR A CA 1
ATOM 1284 C C . TYR A 1 161 ? 1.438 44.094 6.996 1 90.31 161 TYR A C 1
ATOM 1286 O O . TYR A 1 161 ? 1.854 44.031 5.836 1 90.31 161 TYR A O 1
ATOM 1294 N N . PRO A 1 162 ? 0.223 43.656 7.223 1 91.81 162 PRO A N 1
ATOM 1295 C CA . PRO A 1 162 ? -0.627 43.031 6.219 1 91.81 162 PRO A CA 1
ATOM 1296 C C . PRO A 1 162 ? -0.905 43.938 5.016 1 91.81 162 PRO A C 1
ATOM 1298 O O . PRO A 1 162 ? -1.023 43.438 3.889 1 91.81 162 PRO A O 1
ATOM 1301 N N . SER A 1 163 ? -1.02 45.188 5.273 1 93.56 163 SER A N 1
ATOM 1302 C CA . SER A 1 163 ? -1.311 46.125 4.18 1 93.56 163 SER A CA 1
ATOM 1303 C C . SER A 1 163 ? -0.165 47.125 3.969 1 93.56 163 SER A C 1
ATOM 1305 O O . SER A 1 163 ? 0.45 47.562 4.93 1 93.56 163 SER A O 1
ATOM 1307 N N . GLU A 1 164 ? 0.094 47.375 2.768 1 92.38 164 GLU A N 1
ATOM 1308 C CA . GLU A 1 164 ? 1.082 48.406 2.41 1 92.38 164 GLU A CA 1
ATOM 1309 C C . GLU A 1 164 ? 0.422 49.75 2.168 1 92.38 164 GLU A C 1
ATOM 1311 O O . GLU A 1 164 ? 1.096 50.781 2.164 1 92.38 164 GLU A O 1
ATOM 1316 N N . THR A 1 165 ? -0.881 49.75 2.047 1 93.88 165 THR A N 1
ATOM 1317 C CA . THR A 1 165 ? -1.588 51 1.708 1 93.88 165 THR A CA 1
ATOM 1318 C C . THR A 1 165 ? -2.402 51.5 2.896 1 93.88 165 THR A C 1
ATOM 1320 O O . THR A 1 165 ? -2.656 52.688 3.02 1 93.88 165 THR A O 1
ATOM 1323 N N . CYS A 1 166 ? -2.887 50.625 3.666 1 91.19 166 CYS A N 1
ATOM 1324 C CA . CYS A 1 166 ? -3.611 51 4.879 1 91.19 166 CYS A CA 1
ATOM 1325 C C . CYS A 1 166 ? -2.768 50.719 6.121 1 91.19 166 CYS A C 1
ATOM 1327 O O . CYS A 1 166 ? -2.936 49.688 6.777 1 91.19 166 CYS A O 1
ATOM 1329 N N . VAL A 1 167 ? -1.984 51.688 6.559 1 82.81 167 VAL A N 1
ATOM 1330 C CA . VAL A 1 167 ? -0.96 51.438 7.566 1 82.81 167 VAL A CA 1
ATOM 1331 C C . VAL A 1 167 ? -1.318 52.156 8.867 1 82.81 167 VAL A C 1
ATOM 1333 O O . VAL A 1 167 ? -0.505 52.219 9.789 1 82.81 167 VAL A O 1
ATOM 1336 N N . ASP A 1 168 ? -2.568 52.656 8.883 1 66.88 168 ASP A N 1
ATOM 1337 C CA . ASP A 1 168 ? -2.963 53.312 10.117 1 66.88 168 ASP A CA 1
ATOM 1338 C C . ASP A 1 168 ? -3.021 52.344 11.281 1 66.88 168 ASP A C 1
ATOM 1340 O O . ASP A 1 168 ? -3.717 51.312 11.211 1 66.88 168 ASP A O 1
ATOM 1344 N N . THR A 1 169 ? -2.4 52.656 12.352 1 63.56 169 THR A N 1
ATOM 1345 C CA . THR A 1 169 ? -2.252 51.656 13.414 1 63.56 169 THR A CA 1
ATOM 1346 C C . THR A 1 169 ? -2.793 52.188 14.742 1 63.56 169 THR A C 1
ATOM 1348 O O . THR A 1 169 ? -2.68 51.531 15.773 1 63.56 169 THR A O 1
ATOM 1351 N N . THR A 1 170 ? -3.371 53.312 14.727 1 63 170 THR A N 1
ATOM 1352 C CA . THR A 1 170 ? -3.771 53.812 16.031 1 63 170 THR A CA 1
ATOM 1353 C C . THR A 1 170 ? -5.184 54.375 15.984 1 63 170 THR A C 1
ATOM 1355 O O . THR A 1 170 ? -5.879 54.438 17 1 63 170 THR A O 1
ATOM 1358 N N . ASP A 1 171 ? -5.59 54.938 14.984 1 63.31 171 ASP A N 1
ATOM 1359 C CA . ASP A 1 171 ? -6.926 55.531 14.883 1 63.31 171 ASP A CA 1
ATOM 1360 C C . ASP A 1 171 ? -7.734 54.844 13.773 1 63.31 171 ASP A C 1
ATOM 1362 O O . ASP A 1 171 ? -7.418 55 12.594 1 63.31 171 ASP A O 1
ATOM 1366 N N . PHE A 1 172 ? -8.648 54 14.211 1 66.12 172 PHE A N 1
ATOM 1367 C CA . PHE A 1 172 ? -9.383 53.219 13.219 1 66.12 172 PHE A CA 1
ATOM 1368 C C . PHE A 1 172 ? -10.758 53.812 12.977 1 66.12 172 PHE A C 1
ATOM 1370 O O . PHE A 1 172 ? -11.523 53.312 12.141 1 66.12 172 PHE A O 1
ATOM 1377 N N . GLY A 1 173 ? -10.953 54.969 13.523 1 63.75 173 GLY A N 1
ATOM 1378 C CA . GLY A 1 173 ? -12.227 55.656 13.367 1 63.75 173 GLY A CA 1
ATOM 1379 C C . GLY A 1 173 ? -13.375 54.969 14.055 1 63.75 173 GLY A C 1
ATOM 1380 O O . GLY A 1 173 ? -13.156 54.062 14.859 1 63.75 173 GLY A O 1
ATOM 1381 N N . THR A 1 174 ? -14.594 55.375 13.812 1 65.19 174 THR A N 1
ATOM 1382 C CA . THR A 1 174 ? -15.805 54.781 14.359 1 65.19 174 THR A CA 1
ATOM 1383 C C . THR A 1 174 ? -16.062 53.406 13.711 1 65.19 174 THR A C 1
ATOM 1385 O O . THR A 1 174 ? -16.109 53.312 12.484 1 65.19 174 THR A O 1
ATOM 1388 N N . SER A 1 175 ? -15.852 52.375 14.555 1 68.12 175 SER A N 1
ATOM 1389 C CA . SER A 1 175 ? -16.016 51.031 14.031 1 68.12 175 SER A CA 1
ATOM 1390 C C . SER A 1 175 ? -17.203 50.312 14.672 1 68.12 175 SER A C 1
ATOM 1392 O O . SER A 1 175 ? -17.641 50.719 15.758 1 68.12 175 SER A O 1
ATOM 1394 N N . VAL A 1 176 ? -17.875 49.469 13.859 1 72.44 176 VAL A N 1
ATOM 1395 C CA . VAL A 1 176 ? -18.922 48.594 14.383 1 72.44 176 VAL A CA 1
ATOM 1396 C C . VAL A 1 176 ? -18.344 47.188 14.562 1 72.44 176 VAL A C 1
ATOM 1398 O O . VAL A 1 176 ? -17.438 46.781 13.836 1 72.44 176 VAL A O 1
ATOM 1401 N N . GLU A 1 177 ? -18.734 46.531 15.641 1 73.56 177 GLU A N 1
ATOM 1402 C CA . GLU A 1 177 ? -18.25 45.188 15.891 1 73.56 177 GLU A CA 1
ATOM 1403 C C . GLU A 1 177 ? -18.656 44.219 14.766 1 73.56 177 GLU A C 1
ATOM 1405 O O . GLU A 1 177 ? -19.797 44.281 14.289 1 73.56 177 GLU A O 1
ATOM 1410 N N . TRP A 1 178 ? -17.578 43.688 14.344 1 66.56 178 TRP A N 1
ATOM 1411 C CA . TRP A 1 178 ? -17.859 42.656 13.344 1 66.56 178 TRP A CA 1
ATOM 1412 C C . TRP A 1 178 ? -18.594 41.469 13.961 1 66.56 178 TRP A C 1
ATOM 1414 O O . TRP A 1 178 ? -18.172 40.906 14.977 1 66.56 178 TRP A O 1
ATOM 1424 N N . ARG A 1 179 ? -19.859 41.312 13.781 1 57.81 179 ARG A N 1
ATOM 1425 C CA . ARG A 1 179 ? -20.625 40.156 14.234 1 57.81 179 ARG A CA 1
ATOM 1426 C C . ARG A 1 179 ? -20.797 39.156 13.109 1 57.81 179 ARG A C 1
ATOM 1428 O O . ARG A 1 179 ? -21.328 39.5 12.047 1 57.81 179 ARG A O 1
ATOM 1435 N N . PRO A 1 180 ? -19.953 38.156 13.117 1 52.19 180 PRO A N 1
ATOM 1436 C CA . PRO A 1 180 ? -20.266 37.188 12.07 1 52.19 180 PRO A CA 1
ATOM 1437 C C . PRO A 1 180 ? -21.766 36.875 11.992 1 52.19 180 PRO A C 1
ATOM 1439 O O . PRO A 1 180 ? -22.391 36.594 13.016 1 52.19 180 PRO A O 1
ATOM 1442 N N . ASP A 1 181 ? -22.594 37.688 11.523 1 43.53 181 ASP A N 1
ATOM 1443 C CA . ASP A 1 181 ? -23.891 37.031 11.391 1 43.53 181 ASP A CA 1
ATOM 1444 C C . ASP A 1 181 ? -23.719 35.562 11.008 1 43.53 181 ASP A C 1
ATOM 1446 O O . ASP A 1 181 ? -23.031 35.25 10.039 1 43.53 181 ASP A O 1
ATOM 1450 N N . PHE A 1 182 ? -23.656 34.688 12.055 1 40.31 182 PHE A N 1
ATOM 1451 C CA . PHE A 1 182 ? -23.859 33.312 11.648 1 40.31 182 PHE A CA 1
ATOM 1452 C C . PHE A 1 182 ? -24.562 33.219 10.305 1 40.31 182 PHE A C 1
ATOM 1454 O O . PHE A 1 182 ? -24.781 32.125 9.773 1 40.31 182 PHE A O 1
ATOM 1461 N N . HIS A 1 183 ? -25.422 34.125 9.977 1 35.38 183 HIS A N 1
ATOM 1462 C CA . HIS A 1 183 ? -26.391 33.938 8.898 1 35.38 183 HIS A CA 1
ATOM 1463 C C . HIS A 1 183 ? -25.719 34.094 7.535 1 35.38 183 HIS A C 1
ATOM 1465 O O . HIS A 1 183 ? -24.891 35 7.344 1 35.38 183 HIS A O 1
ATOM 1471 N N . VAL A 1 184 ? -25.656 33.125 6.812 1 39.19 184 VAL A N 1
ATOM 1472 C CA . VAL A 1 184 ? -25.359 33 5.391 1 39.19 184 VAL A CA 1
ATOM 1473 C C . VAL A 1 184 ? -25.406 34.406 4.75 1 39.19 184 VAL A C 1
ATOM 1475 O O . VAL A 1 184 ? -24.703 34.656 3.775 1 39.19 184 VAL A O 1
ATOM 1478 N N . ASN A 1 185 ? -26.469 35.125 5.051 1 36.47 185 ASN A N 1
ATOM 1479 C CA . ASN A 1 185 ? -26.859 36.281 4.273 1 36.47 185 ASN A CA 1
ATOM 1480 C C . ASN A 1 185 ? -26.297 37.562 4.867 1 36.47 185 ASN A C 1
ATOM 1482 O O . ASN A 1 185 ? -26.766 38.656 4.539 1 36.47 185 ASN A O 1
ATOM 1486 N N . ALA A 1 186 ? -25.734 37.469 5.988 1 38.06 186 ALA A N 1
ATOM 1487 C CA . ALA A 1 186 ? -25.453 38.844 6.422 1 38.06 186 ALA A CA 1
ATOM 1488 C C . ALA A 1 186 ? -24.312 39.438 5.617 1 38.06 186 ALA A C 1
ATOM 1490 O O . ALA A 1 186 ? -23.219 38.875 5.566 1 38.06 186 ALA A O 1
ATOM 1491 N N . THR A 1 187 ? -24.531 39.875 4.566 1 41.69 187 THR A N 1
ATOM 1492 C CA . THR A 1 187 ? -23.641 40.812 3.865 1 41.69 187 THR A CA 1
ATOM 1493 C C . THR A 1 187 ? -22.875 41.688 4.855 1 41.69 187 THR A C 1
ATOM 1495 O O . THR A 1 187 ? -23.391 42 5.93 1 41.69 187 THR A O 1
ATOM 1498 N N . SER A 1 188 ? -21.562 41.688 4.734 1 48.47 188 SER A N 1
ATOM 1499 C CA . SER A 1 188 ? -20.703 42.719 5.348 1 48.47 188 SER A CA 1
ATOM 1500 C C . SER A 1 188 ? -21.484 43.969 5.668 1 48.47 188 SER A C 1
ATOM 1502 O O . SER A 1 188 ? -22.375 44.375 4.91 1 48.47 188 SER A O 1
ATOM 1504 N N . GLU A 1 189 ? -21.5 44.281 6.844 1 53.41 189 GLU A N 1
ATOM 1505 C CA . GLU A 1 189 ? -21.969 45.562 7.328 1 53.41 189 GLU A CA 1
ATOM 1506 C C . GLU A 1 189 ? -21.516 46.688 6.41 1 53.41 189 GLU A C 1
ATOM 1508 O O . GLU A 1 189 ? -20.406 46.656 5.871 1 53.41 189 GLU A O 1
ATOM 1513 N N . LYS A 1 190 ? -22.391 47.312 5.641 1 64.44 190 LYS A N 1
ATOM 1514 C CA . LYS A 1 190 ? -22.219 48.469 4.773 1 64.44 190 LYS A CA 1
ATOM 1515 C C . LYS A 1 190 ? -21.234 49.469 5.395 1 64.44 190 LYS A C 1
ATOM 1517 O O . LYS A 1 190 ? -20.797 50.406 4.73 1 64.44 190 LYS A O 1
ATOM 1522 N N . ASN A 1 191 ? -20.75 48.969 6.641 1 76.44 191 ASN A N 1
ATOM 1523 C CA . ASN A 1 191 ? -19.844 49.938 7.254 1 76.44 191 ASN A CA 1
ATOM 1524 C C . ASN A 1 191 ? -18.438 49.812 6.695 1 76.44 191 ASN A C 1
ATOM 1526 O O . ASN A 1 191 ? -17.953 48.719 6.457 1 76.44 191 ASN A O 1
ATOM 1530 N N . GLU A 1 192 ? -17.875 50.844 6.555 1 82.44 192 GLU A N 1
ATOM 1531 C CA . GLU A 1 192 ? -16.516 50.938 6 1 82.44 192 GLU A CA 1
ATOM 1532 C C . GLU A 1 192 ? -15.5 50.281 6.941 1 82.44 192 GLU A C 1
ATOM 1534 O O . GLU A 1 192 ? -14.602 49.562 6.496 1 82.44 192 GLU A O 1
ATOM 1539 N N . VAL A 1 193 ? -15.711 50.562 8.266 1 86.19 193 VAL A N 1
ATOM 1540 C CA . VAL A 1 193 ? -14.789 50 9.25 1 86.19 193 VAL A CA 1
ATOM 1541 C C . VAL A 1 193 ? -15.555 49.094 10.211 1 86.19 193 VAL A C 1
ATOM 1543 O O . VAL A 1 193 ? -16.531 49.5 10.82 1 86.19 193 VAL A O 1
ATOM 1546 N N . VAL A 1 194 ? -15.094 47.875 10.273 1 85.75 194 VAL A N 1
ATOM 1547 C CA . VAL A 1 194 ? -15.664 46.938 11.227 1 85.75 194 VAL A CA 1
ATOM 1548 C C . VAL A 1 194 ? -14.562 46.406 12.148 1 85.75 194 VAL A C 1
ATOM 1550 O O . VAL A 1 194 ? -13.406 46.281 11.734 1 85.75 194 VAL A O 1
ATOM 1553 N N . THR A 1 195 ? -14.898 46.125 13.422 1 86 195 THR A N 1
ATOM 1554 C CA . THR A 1 195 ? -13.945 45.594 14.383 1 86 195 THR A CA 1
ATOM 1555 C C . THR A 1 195 ? -14.258 44.125 14.68 1 86 195 THR A C 1
ATOM 1557 O O . THR A 1 195 ? -15.398 43.781 14.984 1 86 195 THR A O 1
ATOM 1560 N N . PHE A 1 196 ? -13.289 43.312 14.5 1 85.19 196 PHE A N 1
ATOM 1561 C CA . PHE A 1 196 ? -13.375 41.906 14.867 1 85.19 196 PHE A CA 1
ATOM 1562 C C . PHE A 1 196 ? -12.648 41.625 16.172 1 85.19 196 PHE A C 1
ATOM 1564 O O . PHE A 1 196 ? -11.438 41.438 16.188 1 85.19 196 PHE A O 1
ATOM 1571 N N . PRO A 1 197 ? -13.438 41.562 17.281 1 81.69 197 PRO A N 1
ATOM 1572 C CA . PRO A 1 197 ? -12.805 41.281 18.562 1 81.69 197 PRO A CA 1
ATOM 1573 C C . PRO A 1 197 ? -12.57 39.812 18.812 1 81.69 197 PRO A C 1
ATOM 1575 O O . PRO A 1 197 ? -13.469 38.969 18.594 1 81.69 197 PRO A O 1
ATOM 1578 N N . ILE A 1 198 ? -11.438 39.438 19.094 1 80.94 198 ILE A N 1
ATOM 1579 C CA . ILE A 1 198 ? -11.102 38.062 19.453 1 80.94 198 ILE A CA 1
ATOM 1580 C C . ILE A 1 198 ? -10.672 38 20.906 1 80.94 198 ILE A C 1
ATOM 1582 O O . ILE A 1 198 ? -9.602 38.5 21.281 1 80.94 198 ILE A O 1
ATOM 1586 N N . THR A 1 199 ? -11.516 37.438 21.703 1 72.44 199 THR A N 1
ATOM 1587 C CA . THR A 1 199 ? -11.242 37.406 23.141 1 72.44 199 THR A CA 1
ATOM 1588 C C . THR A 1 199 ? -10.938 35.969 23.578 1 72.44 199 THR A C 1
ATOM 1590 O O . THR A 1 199 ? -10.617 35.75 24.75 1 72.44 199 THR A O 1
ATOM 1593 N N . GLY A 1 200 ? -11.102 35.031 22.766 1 65.62 200 GLY A N 1
ATOM 1594 C CA . GLY A 1 200 ? -10.852 33.594 23.016 1 65.62 200 GLY A CA 1
ATOM 1595 C C . GLY A 1 200 ? -10.977 32.75 21.781 1 65.62 200 GLY A C 1
ATOM 1596 O O . GLY A 1 200 ? -11.016 33.25 20.656 1 65.62 200 GLY A O 1
ATOM 1597 N N . PRO A 1 201 ? -10.852 31.438 22.219 1 58.34 201 PRO A N 1
ATOM 1598 C CA . PRO A 1 201 ? -11.016 30.547 21.062 1 58.34 201 PRO A CA 1
ATOM 1599 C C . PRO A 1 201 ? -12.359 30.719 20.359 1 58.34 201 PRO A C 1
ATOM 1601 O O . PRO A 1 201 ? -13.391 30.875 21.031 1 58.34 201 PRO A O 1
ATOM 1604 N N . TYR A 1 202 ? -12.328 31.203 19.125 1 56.28 202 TYR A N 1
ATOM 1605 C CA . TYR A 1 202 ? -13.523 31.578 18.375 1 56.28 202 TYR A CA 1
ATOM 1606 C C . TYR A 1 202 ? -13.82 30.562 17.281 1 56.28 202 TYR A C 1
ATOM 1608 O O . TYR A 1 202 ? -12.914 30.109 16.578 1 56.28 202 TYR A O 1
ATOM 1616 N N . THR A 1 203 ? -14.961 29.844 17.469 1 53.25 203 THR A N 1
ATOM 1617 C CA . THR A 1 203 ? -15.445 29.016 16.375 1 53.25 203 THR A CA 1
ATOM 1618 C C . THR A 1 203 ? -16.25 29.859 15.383 1 53.25 203 THR A C 1
ATOM 1620 O O . THR A 1 203 ? -17.281 30.438 15.734 1 53.25 203 THR A O 1
ATOM 1623 N N . SER A 1 204 ? -15.547 30.797 14.523 1 52.19 204 SER A N 1
ATOM 1624 C CA . SER A 1 204 ? -16.328 31.625 13.617 1 52.19 204 SER A CA 1
ATOM 1625 C C . SER A 1 204 ? -16.953 30.797 12.5 1 52.19 204 SER A C 1
ATOM 1627 O O . SER A 1 204 ? -16.312 29.891 11.961 1 52.19 204 SER A O 1
ATOM 1629 N N . HIS A 1 205 ? -18.156 30.625 12.492 1 61.38 205 HIS A N 1
ATOM 1630 C CA . HIS A 1 205 ? -18.859 29.984 11.383 1 61.38 205 HIS A CA 1
ATOM 1631 C C . HIS A 1 205 ? -19.25 31.016 10.312 1 61.38 205 HIS A C 1
ATOM 1633 O O . HIS A 1 205 ? -20.438 31.141 9.984 1 61.38 205 HIS A O 1
ATOM 1639 N N . SER A 1 206 ? -18.141 31.875 9.922 1 69 206 SER A N 1
ATOM 1640 C CA . SER A 1 206 ? -18.422 32.75 8.797 1 69 206 SER A CA 1
ATOM 1641 C C . SER A 1 206 ? -18.188 32.062 7.465 1 69 206 SER A C 1
ATOM 1643 O O . SER A 1 206 ? -17.703 30.922 7.43 1 69 206 SER A O 1
ATOM 1645 N N . LEU A 1 207 ? -18.609 32.75 6.398 1 79.31 207 LEU A N 1
ATOM 1646 C CA . LEU A 1 207 ? -18.438 32.25 5.035 1 79.31 207 LEU A CA 1
ATOM 1647 C C . LEU A 1 207 ? -16.953 32.031 4.715 1 79.31 207 LEU A C 1
ATOM 1649 O O . LEU A 1 207 ? -16.609 31.234 3.85 1 79.31 207 LEU A O 1
ATOM 1653 N N . PHE A 1 208 ? -16.109 32.875 5.445 1 86.25 208 PHE A N 1
ATOM 1654 C CA . PHE A 1 208 ? -14.695 32.844 5.102 1 86.25 208 PHE A CA 1
ATOM 1655 C C . PHE A 1 208 ? -13.867 32.344 6.285 1 86.25 208 PHE A C 1
ATOM 1657 O O . PHE A 1 208 ? -12.664 32.625 6.367 1 86.25 208 PHE A O 1
ATOM 1664 N N . SER A 1 209 ? -14.344 31.453 7.035 1 83 209 SER A N 1
ATOM 1665 C CA . SER A 1 209 ? -13.648 30.906 8.195 1 83 209 SER A CA 1
ATOM 1666 C C . SER A 1 209 ? -12.672 29.812 7.793 1 83 209 SER A C 1
ATOM 1668 O O . SER A 1 209 ? -12.75 29.266 6.688 1 83 209 SER A O 1
ATOM 1670 N N . PRO A 1 210 ? -11.695 29.562 8.711 1 87.19 210 PRO A N 1
ATOM 1671 C CA . PRO A 1 210 ? -10.82 28.422 8.43 1 87.19 210 PRO A CA 1
ATOM 1672 C C . PRO A 1 210 ? -11.594 27.156 8.031 1 87.19 210 PRO A C 1
ATOM 1674 O O . PRO A 1 210 ? -12.641 26.875 8.617 1 87.19 210 PRO A O 1
ATOM 1677 N N . GLY A 1 211 ? -11.125 26.391 7.043 1 85.88 211 GLY A N 1
ATOM 1678 C CA . GLY A 1 211 ? -11.836 25.25 6.496 1 85.88 211 GLY A CA 1
ATOM 1679 C C . GLY A 1 211 ? -12.391 25.5 5.105 1 85.88 211 GLY A C 1
ATOM 1680 O O . GLY A 1 211 ? -12.766 24.547 4.41 1 85.88 211 GLY A O 1
ATOM 1681 N N . THR A 1 212 ? -12.328 26.703 4.719 1 90.19 212 THR A N 1
ATOM 1682 C CA . THR A 1 212 ? -12.859 27.062 3.404 1 90.19 212 THR A CA 1
ATOM 1683 C C . THR A 1 212 ? -11.734 27.172 2.379 1 90.19 212 THR A C 1
ATOM 1685 O O . THR A 1 212 ? -10.57 27.344 2.742 1 90.19 212 THR A O 1
ATOM 1688 N N . VAL A 1 213 ? -12.07 27.031 1.154 1 95.19 213 VAL A N 1
ATOM 1689 C CA . VAL A 1 213 ? -11.156 27.172 0.025 1 95.19 213 VAL A CA 1
ATOM 1690 C C . VAL A 1 213 ? -11.812 28.016 -1.066 1 95.19 213 VAL A C 1
ATOM 1692 O O . VAL A 1 213 ? -13.016 27.906 -1.312 1 95.19 213 VAL A O 1
ATOM 1695 N N . PRO A 1 214 ? -11.016 28.969 -1.624 1 96.88 214 PRO A N 1
ATOM 1696 C CA . PRO A 1 214 ? -11.609 29.688 -2.748 1 96.88 214 PRO A CA 1
ATOM 1697 C C . PRO A 1 214 ? -12.188 28.766 -3.818 1 96.88 214 PRO A C 1
ATOM 1699 O O . PRO A 1 214 ? -11.461 27.953 -4.387 1 96.88 214 PRO A O 1
ATOM 1702 N N . ASP A 1 215 ? -13.461 28.953 -4.145 1 96.19 215 ASP A N 1
ATOM 1703 C CA . ASP A 1 215 ? -14.195 28.047 -5.023 1 96.19 215 ASP A CA 1
ATOM 1704 C C . ASP A 1 215 ? -13.531 27.969 -6.398 1 96.19 215 ASP A C 1
ATOM 1706 O O . ASP A 1 215 ? -13.438 26.875 -6.984 1 96.19 215 ASP A O 1
ATOM 1710 N N . GLN A 1 216 ? -12.984 29 -6.91 1 96.31 216 GLN A N 1
ATOM 1711 C CA . GLN A 1 216 ? -12.422 29.078 -8.25 1 96.31 216 GLN A CA 1
ATOM 1712 C C . GLN A 1 216 ? -11.141 28.266 -8.367 1 96.31 216 GLN A C 1
ATOM 1714 O O . GLN A 1 216 ? -10.727 27.891 -9.469 1 96.31 216 GLN A O 1
ATOM 1719 N N . LEU A 1 217 ? -10.523 27.969 -7.258 1 97.62 217 LEU A N 1
ATOM 1720 C CA . LEU A 1 217 ? -9.234 27.281 -7.312 1 97.62 217 LEU A CA 1
ATOM 1721 C C . LEU A 1 217 ? -9.398 25.797 -7.027 1 97.62 217 LEU A C 1
ATOM 1723 O O . LEU A 1 217 ? -8.477 25.016 -7.27 1 97.62 217 LEU A O 1
ATOM 1727 N N . ILE A 1 218 ? -10.547 25.344 -6.562 1 96.62 218 ILE A N 1
ATOM 1728 C CA . ILE A 1 218 ? -10.781 24 -6.07 1 96.62 218 ILE A CA 1
ATOM 1729 C C . ILE A 1 218 ? -10.562 22.984 -7.203 1 96.62 218 ILE A C 1
ATOM 1731 O O . ILE A 1 218 ? -9.852 22 -7.035 1 96.62 218 ILE A O 1
ATOM 1735 N N . PRO A 1 219 ? -11.062 23.219 -8.484 1 95 219 PRO A N 1
ATOM 1736 C CA . PRO A 1 219 ? -10.883 22.234 -9.547 1 95 219 PRO A CA 1
ATOM 1737 C C . PRO A 1 219 ? -9.414 21.969 -9.867 1 95 219 PRO A C 1
ATOM 1739 O O . PRO A 1 219 ? -9.055 20.859 -10.281 1 95 219 PRO A O 1
ATOM 1742 N N . ARG A 1 220 ? -8.602 22.953 -9.609 1 95.62 220 ARG A N 1
ATOM 1743 C CA . ARG A 1 220 ? -7.18 22.812 -9.938 1 95.62 220 ARG A CA 1
ATOM 1744 C C . ARG A 1 220 ? -6.41 22.219 -8.766 1 95.62 220 ARG A C 1
ATOM 1746 O O . ARG A 1 220 ? -5.645 21.266 -8.938 1 95.62 220 ARG A O 1
ATOM 1753 N N . ILE A 1 221 ? -6.668 22.719 -7.555 1 96.38 221 ILE A N 1
ATOM 1754 C CA . ILE A 1 221 ? -5.852 22.344 -6.406 1 96.38 221 ILE A CA 1
ATOM 1755 C C . ILE A 1 221 ? -6.172 20.906 -5.996 1 96.38 221 ILE A C 1
ATOM 1757 O O . ILE A 1 221 ? -5.293 20.172 -5.535 1 96.38 221 ILE A O 1
ATOM 1761 N N . GLU A 1 222 ? -7.34 20.406 -6.184 1 93.69 222 GLU A N 1
ATOM 1762 C CA . GLU A 1 222 ? -7.742 19.062 -5.797 1 93.69 222 GLU A CA 1
ATOM 1763 C C . GLU A 1 222 ? -7.012 18.016 -6.625 1 93.69 222 GLU A C 1
ATOM 1765 O O . GLU A 1 222 ? -6.898 16.859 -6.211 1 93.69 222 GLU A O 1
ATOM 1770 N N . ARG A 1 223 ? -6.484 18.406 -7.746 1 92.25 223 ARG A N 1
ATOM 1771 C CA . ARG A 1 223 ? -5.812 17.469 -8.641 1 92.25 223 ARG A CA 1
ATOM 1772 C C . ARG A 1 223 ? -4.363 17.25 -8.219 1 92.25 223 ARG A C 1
ATOM 1774 O O . ARG A 1 223 ? -3.752 16.25 -8.578 1 92.25 223 ARG A O 1
ATOM 1781 N N . VAL A 1 224 ? -3.852 18.172 -7.41 1 94.81 224 VAL A N 1
ATOM 1782 C CA . VAL A 1 224 ? -2.404 18.125 -7.23 1 94.81 224 VAL A CA 1
ATOM 1783 C C . VAL A 1 224 ? -2.066 18.156 -5.742 1 94.81 224 VAL A C 1
ATOM 1785 O O . VAL A 1 224 ? -0.893 18.109 -5.367 1 94.81 224 VAL A O 1
ATOM 1788 N N . HIS A 1 225 ? -3.07 18.203 -4.914 1 95.38 225 HIS A N 1
ATOM 1789 C CA . HIS A 1 225 ? -2.84 18.375 -3.486 1 95.38 225 HIS A CA 1
ATOM 1790 C C . HIS A 1 225 ? -3.791 17.516 -2.662 1 95.38 225 HIS A C 1
ATOM 1792 O O . HIS A 1 225 ? -4.969 17.391 -3.002 1 95.38 225 HIS A O 1
ATOM 1798 N N . ALA A 1 226 ? -3.312 16.969 -1.575 1 93.38 226 ALA A N 1
ATOM 1799 C CA . ALA A 1 226 ? -4.098 16.031 -0.785 1 93.38 226 ALA A CA 1
ATOM 1800 C C . ALA A 1 226 ? -4.945 16.75 0.254 1 93.38 226 ALA A C 1
ATOM 1802 O O . ALA A 1 226 ? -5.91 16.188 0.779 1 93.38 226 ALA A O 1
ATOM 1803 N N . ASP A 1 227 ? -4.641 17.969 0.57 1 93.75 227 ASP A N 1
ATOM 1804 C CA . ASP A 1 227 ? -5.336 18.719 1.604 1 93.75 227 ASP A CA 1
ATOM 1805 C C . ASP A 1 227 ? -5.531 20.172 1.178 1 93.75 227 ASP A C 1
ATOM 1807 O O . ASP A 1 227 ? -4.926 21.094 1.749 1 93.75 227 ASP A O 1
ATOM 1811 N N . PRO A 1 228 ? -6.473 20.438 0.338 1 95.5 228 PRO A N 1
ATOM 1812 C CA . PRO A 1 228 ? -6.703 21.797 -0.159 1 95.5 228 PRO A CA 1
ATOM 1813 C C . PRO A 1 228 ? -7.07 22.766 0.952 1 95.5 228 PRO A C 1
ATOM 1815 O O . PRO A 1 228 ? -6.742 23.953 0.866 1 95.5 228 PRO A O 1
ATOM 1818 N N . THR A 1 229 ? -7.699 22.266 1.962 1 93.5 229 THR A N 1
ATOM 1819 C CA . THR A 1 229 ? -8.094 23.125 3.074 1 93.5 229 THR A CA 1
ATOM 1820 C C . THR A 1 229 ? -6.863 23.641 3.818 1 93.5 229 THR A C 1
ATOM 1822 O O . THR A 1 229 ? -6.754 24.844 4.094 1 93.5 229 THR A O 1
ATOM 1825 N N . ALA A 1 230 ? -6.02 22.75 4.145 1 94.88 230 ALA A N 1
ATOM 1826 C CA . ALA A 1 230 ? -4.766 23.156 4.773 1 94.88 230 ALA A CA 1
ATOM 1827 C C . ALA A 1 230 ? -3.961 24.062 3.846 1 94.88 230 ALA A C 1
ATOM 1829 O O . ALA A 1 230 ? -3.277 24.984 4.305 1 94.88 230 ALA A O 1
ATOM 1830 N N . TRP A 1 231 ? -4.02 23.781 2.572 1 97.75 231 TRP A N 1
ATOM 1831 C CA . TRP A 1 231 ? -3.314 24.594 1.578 1 97.75 231 TRP A CA 1
ATOM 1832 C C . TRP A 1 231 ? -3.746 26.047 1.648 1 97.75 231 TRP A C 1
ATOM 1834 O O . TRP A 1 231 ? -2.91 26.953 1.777 1 97.75 231 TRP A O 1
ATOM 1844 N N . TRP A 1 232 ? -5.008 26.312 1.606 1 97.06 232 TRP A N 1
ATOM 1845 C CA . TRP A 1 232 ? -5.488 27.688 1.646 1 97.06 232 TRP A CA 1
ATOM 1846 C C . TRP A 1 232 ? -5.18 28.344 2.992 1 97.06 232 TRP A C 1
ATOM 1848 O O . TRP A 1 232 ? -4.754 29.5 3.047 1 97.06 232 TRP A O 1
ATOM 1858 N N . THR A 1 233 ? -5.422 27.578 4.051 1 95.69 233 THR A N 1
ATOM 1859 C CA . THR A 1 233 ? -5.062 28.078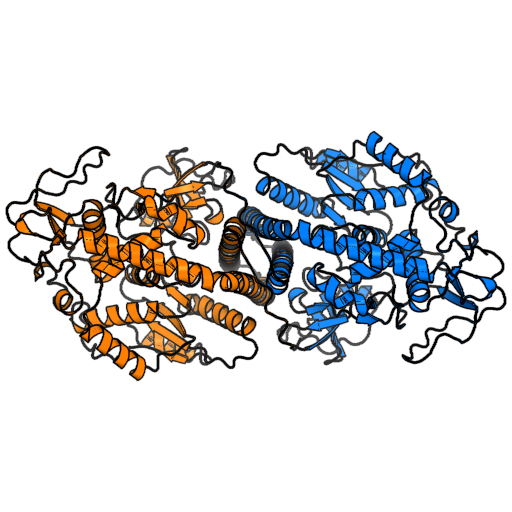 5.371 1 95.69 233 THR A CA 1
ATOM 1860 C C . THR A 1 233 ? -3.598 28.516 5.406 1 95.69 233 THR A C 1
ATOM 1862 O O . THR A 1 233 ? -3.268 29.562 5.949 1 95.69 233 THR A O 1
ATOM 1865 N N . GLY A 1 234 ? -2.781 27.641 4.852 1 97.38 234 GLY A N 1
ATOM 1866 C CA . GLY A 1 234 ? -1.358 27.938 4.797 1 97.38 234 GLY A CA 1
ATOM 1867 C C . GLY A 1 234 ? -1.05 29.234 4.074 1 97.38 234 GLY A C 1
ATOM 1868 O O . GLY A 1 234 ? -0.14 29.969 4.465 1 97.38 234 GLY A O 1
ATOM 1869 N N . HIS A 1 235 ? -1.768 29.562 3.084 1 97.94 235 HIS A N 1
ATOM 1870 C CA . HIS A 1 235 ? -1.525 30.781 2.332 1 97.94 235 HIS A CA 1
ATOM 1871 C C . HIS A 1 235 ? -1.946 32 3.129 1 97.94 235 HIS A C 1
ATOM 1873 O O . HIS A 1 235 ? -1.272 33.062 3.09 1 97.94 235 HIS A O 1
ATOM 1879 N N . ILE A 1 236 ? -3.051 31.906 3.789 1 96.62 236 ILE A N 1
ATOM 1880 C CA . ILE A 1 236 ? -3.51 33 4.641 1 96.62 236 ILE A CA 1
ATOM 1881 C C . ILE A 1 236 ? -2.473 33.281 5.73 1 96.62 236 ILE A C 1
ATOM 1883 O O . ILE A 1 236 ? -2.066 34.406 5.934 1 96.62 236 ILE A O 1
ATOM 1887 N N . ILE A 1 237 ? -2.041 32.25 6.355 1 95.88 237 ILE A N 1
ATOM 1888 C CA . ILE A 1 237 ? -1.104 32.344 7.465 1 95.88 237 ILE A CA 1
ATOM 1889 C C . ILE A 1 237 ? 0.255 32.812 6.945 1 95.88 237 ILE A C 1
ATOM 1891 O O . ILE A 1 237 ? 0.91 33.656 7.562 1 95.88 237 ILE A O 1
ATOM 1895 N N . SER A 1 238 ? 0.685 32.281 5.84 1 96.81 238 SER A N 1
ATOM 1896 C CA . SER A 1 238 ? 1.965 32.656 5.258 1 96.81 238 SER A CA 1
ATOM 1897 C C . SER A 1 238 ? 1.974 34.125 4.883 1 96.81 238 SER A C 1
ATOM 1899 O O . SER A 1 238 ? 2.992 34.812 5.027 1 96.81 238 SER A O 1
ATOM 1901 N N . TYR A 1 239 ? 0.877 34.562 4.359 1 96.81 239 TYR A N 1
ATOM 1902 C CA . TYR A 1 239 ? 0.8 36 4.012 1 96.81 239 TYR A CA 1
ATOM 1903 C C . TYR A 1 239 ? 0.948 36.875 5.25 1 96.81 239 TYR A C 1
ATOM 1905 O O . TYR A 1 239 ? 1.689 37.844 5.238 1 96.81 239 TYR A O 1
ATOM 1913 N N . PHE A 1 240 ? 0.222 36.562 6.234 1 93.25 240 PHE A N 1
ATOM 1914 C CA . PHE A 1 240 ? 0.225 37.312 7.469 1 93.25 240 PHE A CA 1
ATOM 1915 C C . PHE A 1 240 ? 1.602 37.281 8.125 1 93.25 240 PHE A C 1
ATOM 1917 O O . PHE A 1 240 ? 2.039 38.281 8.711 1 93.25 240 PHE A O 1
ATOM 1924 N N . LEU A 1 241 ? 2.336 36.156 8 1 92.5 241 LEU A N 1
ATOM 1925 C CA . LEU A 1 241 ? 3.598 35.938 8.703 1 92.5 241 LEU A CA 1
ATOM 1926 C C . LEU A 1 241 ? 4.785 36.188 7.77 1 92.5 241 LEU A C 1
ATOM 1928 O O . LEU A 1 241 ? 5.816 35.5 7.902 1 92.5 241 LEU A O 1
ATOM 1932 N N . ARG A 1 242 ? 4.664 37 6.812 1 93.94 242 ARG A N 1
ATOM 1933 C CA . ARG A 1 242 ? 5.797 37.344 5.957 1 93.94 242 ARG A CA 1
ATOM 1934 C C . ARG A 1 242 ? 6.891 38.062 6.75 1 93.94 242 ARG A C 1
ATOM 1936 O O . ARG A 1 242 ? 6.672 39.156 7.277 1 93.94 242 ARG A O 1
ATOM 1943 N N . PRO A 1 243 ? 8.008 37.438 6.797 1 93.06 243 PRO A N 1
ATOM 1944 C CA . PRO A 1 243 ? 9.086 38.062 7.582 1 93.06 243 PRO A CA 1
ATOM 1945 C C . PRO A 1 243 ? 9.711 39.25 6.883 1 93.06 243 PRO A C 1
ATOM 1947 O O . PRO A 1 243 ? 9.758 39.312 5.652 1 93.06 243 PRO A O 1
ATOM 1950 N N . GLN A 1 244 ? 10.234 40.156 7.727 1 92.75 244 GLN A N 1
ATOM 1951 C CA . GLN A 1 244 ? 11.078 41.219 7.199 1 92.75 244 GLN A CA 1
ATOM 1952 C C . GLN A 1 244 ? 12.367 40.656 6.609 1 92.75 244 GLN A C 1
ATOM 1954 O O . GLN A 1 244 ? 12.805 39.562 6.984 1 92.75 244 GLN A O 1
ATOM 1959 N N . GLN A 1 245 ? 12.992 41.406 5.723 1 94.25 245 GLN A N 1
ATOM 1960 C CA . GLN A 1 245 ? 14.18 40.938 5.023 1 94.25 245 GLN A CA 1
ATOM 1961 C C . GLN A 1 245 ? 15.328 40.688 5.996 1 94.25 245 GLN A C 1
ATOM 1963 O O . GLN A 1 245 ? 16.078 39.719 5.832 1 94.25 245 GLN A O 1
ATOM 1968 N N . HIS A 1 246 ? 15.477 41.531 6.938 1 92.62 246 HIS A N 1
ATOM 1969 C CA . HIS A 1 246 ? 16.578 41.375 7.871 1 92.62 246 HIS A CA 1
ATOM 1970 C C . HIS A 1 246 ? 16.422 40.094 8.695 1 92.62 246 HIS A C 1
ATOM 1972 O O . HIS A 1 246 ? 17.422 39.5 9.109 1 92.62 246 HIS A O 1
ATOM 1978 N N . ILE A 1 247 ? 15.172 39.688 8.977 1 91.81 247 ILE A N 1
ATOM 1979 C CA . ILE A 1 247 ? 14.898 38.438 9.688 1 91.81 247 ILE A CA 1
ATOM 1980 C C . ILE A 1 247 ? 15.336 37.25 8.828 1 91.81 247 ILE A C 1
ATOM 1982 O O . ILE A 1 247 ? 15.938 36.312 9.336 1 91.81 247 ILE A O 1
ATOM 1986 N N . LEU A 1 248 ? 15.07 37.312 7.527 1 95 248 LEU A N 1
ATOM 1987 C CA . LEU A 1 248 ? 15.461 36.281 6.605 1 95 248 LEU A CA 1
ATOM 1988 C C . LEU A 1 248 ? 16.984 36.156 6.508 1 95 248 LEU A C 1
ATOM 1990 O O . LEU A 1 248 ? 17.531 35.062 6.434 1 95 248 LEU A O 1
ATOM 1994 N N . ASN A 1 249 ? 17.625 37.281 6.523 1 95.62 249 ASN A N 1
ATOM 1995 C CA . ASN A 1 249 ? 19.094 37.281 6.508 1 95.62 249 ASN A CA 1
ATOM 1996 C C . ASN A 1 249 ? 19.656 36.656 7.766 1 95.62 249 ASN A C 1
ATOM 1998 O O . ASN A 1 249 ? 20.641 35.906 7.691 1 95.62 249 ASN A O 1
ATOM 2002 N N . GLU A 1 250 ? 19.062 37.031 8.836 1 92.56 250 GLU A N 1
ATOM 2003 C CA . GLU A 1 250 ? 19.5 36.438 10.094 1 92.56 250 GLU A CA 1
ATOM 2004 C C . GLU A 1 250 ? 19.297 34.906 10.086 1 92.56 250 GLU A C 1
ATOM 2006 O O . GLU A 1 250 ? 20.109 34.156 10.625 1 92.56 250 GLU A O 1
ATOM 2011 N N . LEU A 1 251 ? 18.219 34.469 9.531 1 94.38 251 LEU A N 1
ATOM 2012 C CA . LEU A 1 251 ? 17.938 33.031 9.438 1 94.38 251 LEU A CA 1
ATOM 2013 C C . LEU A 1 251 ? 19.031 32.312 8.633 1 94.38 251 LEU A C 1
ATOM 2015 O O . LEU A 1 251 ? 19.453 31.219 9.016 1 94.38 251 LEU A O 1
ATOM 2019 N N . GLU A 1 252 ? 19.438 32.875 7.523 1 95.94 252 GLU A N 1
ATOM 2020 C CA . GLU A 1 252 ? 20.484 32.281 6.707 1 95.94 252 GLU A CA 1
ATOM 2021 C C . GLU A 1 252 ? 21.797 32.156 7.488 1 95.94 252 GLU A C 1
ATOM 2023 O O . GLU A 1 252 ? 22.516 31.172 7.355 1 95.94 252 GLU A O 1
ATOM 2028 N N . ALA A 1 253 ? 22.047 33.156 8.242 1 94.25 253 ALA A N 1
ATOM 2029 C CA . ALA A 1 253 ? 23.25 33.125 9.078 1 94.25 253 ALA A CA 1
ATOM 2030 C C . ALA A 1 253 ? 23.172 32.031 10.117 1 94.25 253 ALA A C 1
ATOM 2032 O O . ALA A 1 253 ? 24.156 31.328 10.383 1 94.25 253 ALA A O 1
ATOM 2033 N N . VAL A 1 254 ? 22.031 31.875 10.688 1 93.31 254 VAL A N 1
ATOM 2034 C CA . VAL A 1 254 ? 21.812 30.828 11.68 1 93.31 254 VAL A CA 1
ATOM 2035 C C . VAL A 1 254 ? 21.969 29.453 11.039 1 93.31 254 VAL A C 1
ATOM 2037 O O . VAL A 1 254 ? 22.594 28.562 11.625 1 93.31 254 VAL A O 1
ATOM 2040 N N . LYS A 1 255 ? 21.438 29.25 9.875 1 96.31 255 LYS A N 1
ATOM 2041 C CA . LYS A 1 255 ? 21.547 27.984 9.156 1 96.31 255 LYS A CA 1
ATOM 2042 C C . LYS A 1 255 ? 23.016 27.594 8.961 1 96.31 255 LYS A C 1
ATOM 2044 O O . LYS A 1 255 ? 23.375 26.438 9.148 1 96.31 255 LYS A O 1
ATOM 2049 N N . LEU A 1 256 ? 23.797 28.562 8.586 1 95.62 256 LEU A N 1
ATOM 2050 C CA . LEU A 1 256 ? 25.219 28.328 8.398 1 95.62 256 LEU A CA 1
ATOM 2051 C C . LEU A 1 256 ? 25.891 27.969 9.719 1 95.62 256 LEU A C 1
ATOM 2053 O O . LEU A 1 256 ? 26.703 27.047 9.766 1 95.62 256 LEU A O 1
ATOM 2057 N N . GLU A 1 257 ? 25.547 28.625 10.68 1 94.12 257 GLU A N 1
ATOM 2058 C CA . GLU A 1 257 ? 26.156 28.422 11.992 1 94.12 257 GLU A CA 1
ATOM 2059 C C . GLU A 1 257 ? 25.859 27.031 12.539 1 94.12 257 GLU A C 1
ATOM 2061 O O . GLU A 1 257 ? 26.75 26.375 13.102 1 94.12 257 GLU A O 1
ATOM 2066 N N . ILE A 1 258 ? 24.656 26.578 12.359 1 94.88 258 ILE A N 1
ATOM 2067 C CA . ILE A 1 258 ? 24.266 25.312 12.969 1 94.88 258 ILE A CA 1
ATOM 2068 C C . ILE A 1 258 ? 24.469 24.172 11.969 1 94.88 258 ILE A C 1
ATOM 2070 O O . ILE A 1 258 ? 24.141 23.031 12.258 1 94.88 258 ILE A O 1
ATOM 2074 N N . LYS A 1 259 ? 24.922 24.438 10.734 1 95.44 259 LYS A N 1
ATOM 2075 C CA . LYS A 1 259 ? 25.203 23.469 9.68 1 95.44 259 LYS A CA 1
ATOM 2076 C C . LYS A 1 259 ? 23.938 22.75 9.25 1 95.44 259 LYS A C 1
ATOM 2078 O O . LYS A 1 259 ? 23.906 21.516 9.188 1 95.44 259 LYS A O 1
ATOM 2083 N N . PHE A 1 260 ? 22.906 23.547 9.07 1 97.38 260 PHE A N 1
ATOM 2084 C CA . PHE A 1 260 ? 21.641 23.047 8.555 1 97.38 260 PHE A CA 1
ATOM 2085 C C . PHE A 1 260 ? 21.781 22.594 7.105 1 97.38 260 PHE A C 1
ATOM 2087 O O . PHE A 1 260 ? 22.078 23.406 6.227 1 97.38 260 PHE A O 1
ATOM 2094 N N . SER A 1 261 ? 21.672 21.312 6.867 1 96.94 261 SER A N 1
ATOM 2095 C CA . SER A 1 261 ? 21.844 20.781 5.527 1 96.94 261 SER A CA 1
ATOM 2096 C C . SER A 1 261 ? 20.922 19.594 5.281 1 96.94 261 SER A C 1
ATOM 2098 O O . SER A 1 261 ? 20.5 18.906 6.223 1 96.94 261 SER A O 1
ATOM 2100 N N . HIS A 1 262 ? 20.641 19.391 4.059 1 96.19 262 HIS A N 1
ATOM 2101 C CA . HIS A 1 262 ? 19.734 18.297 3.678 1 96.19 262 HIS A CA 1
ATOM 2102 C C . HIS A 1 262 ? 20.531 17.031 3.336 1 96.19 262 HIS A C 1
ATOM 2104 O O . HIS A 1 262 ? 21.672 17.109 2.875 1 96.19 262 HIS A O 1
ATOM 2110 N N . PRO A 1 263 ? 19.953 15.891 3.447 1 97.25 263 PRO A N 1
ATOM 2111 C CA . PRO A 1 263 ? 18.625 15.648 4.012 1 97.25 263 PRO A CA 1
ATOM 2112 C C . PRO A 1 263 ? 18.578 15.852 5.523 1 97.25 263 PRO A C 1
ATOM 2114 O O . PRO A 1 263 ? 19.562 15.578 6.215 1 97.25 263 PRO A O 1
ATOM 2117 N N . ILE A 1 264 ? 17.453 16.312 6.074 1 98.69 264 ILE A N 1
ATOM 2118 C CA . ILE A 1 264 ? 17.297 16.594 7.496 1 98.69 264 ILE A CA 1
ATOM 2119 C C . ILE A 1 264 ? 15.828 16.422 7.891 1 98.69 264 ILE A C 1
ATOM 2121 O O . ILE A 1 264 ? 14.922 16.828 7.156 1 98.69 264 ILE A O 1
ATOM 2125 N N . VAL A 1 265 ? 15.578 15.656 8.969 1 98.81 265 VAL A N 1
ATOM 2126 C CA . VAL A 1 265 ? 14.242 15.477 9.516 1 98.81 265 VAL A CA 1
ATOM 2127 C C . VAL A 1 265 ? 14.047 16.375 10.727 1 98.81 265 VAL A C 1
ATOM 2129 O O . VAL A 1 265 ? 14.93 16.484 11.586 1 98.81 265 VAL A O 1
ATOM 2132 N N . GLY A 1 266 ? 12.93 17.094 10.766 1 98.75 266 GLY A N 1
ATOM 2133 C CA . GLY A 1 266 ? 12.672 18.047 11.828 1 98.75 266 GLY A CA 1
ATOM 2134 C C . GLY A 1 266 ? 11.734 17.516 12.898 1 98.75 266 GLY A C 1
ATOM 2135 O O . GLY A 1 266 ? 10.727 16.875 12.578 1 98.75 266 GLY A O 1
ATOM 2136 N N . LEU A 1 267 ? 12.078 17.734 14.18 1 98.19 267 LEU A N 1
ATOM 2137 C CA . LEU A 1 267 ? 11.242 17.375 15.32 1 98.19 267 LEU A CA 1
ATOM 2138 C C . LEU A 1 267 ? 10.875 18.609 16.141 1 98.19 267 LEU A C 1
ATOM 2140 O O . LEU A 1 267 ? 11.75 19.422 16.469 1 98.19 267 LEU A O 1
ATOM 2144 N N . HIS A 1 268 ? 9.664 18.781 16.375 1 96.25 268 HIS A N 1
ATOM 2145 C CA . HIS A 1 268 ? 9.227 19.75 17.391 1 96.25 268 HIS A CA 1
ATOM 2146 C C . HIS A 1 268 ? 8.828 19.047 18.688 1 96.25 268 HIS A C 1
ATOM 2148 O O . HIS A 1 268 ? 7.707 18.562 18.812 1 96.25 268 HIS A O 1
ATOM 2154 N N . VAL A 1 269 ? 9.75 19.031 19.672 1 91.06 269 VAL A N 1
ATOM 2155 C CA . VAL A 1 269 ? 9.531 18.312 20.922 1 91.06 269 VAL A CA 1
ATOM 2156 C C . VAL A 1 269 ? 9.234 19.312 22.047 1 91.06 269 VAL A C 1
ATOM 2158 O O . VAL A 1 269 ? 10.078 20.156 22.375 1 91.06 269 VAL A O 1
ATOM 2161 N N . ARG A 1 270 ? 8.047 19.219 22.562 1 73.75 270 ARG A N 1
ATOM 2162 C CA . ARG A 1 270 ? 7.648 20.125 23.641 1 73.75 270 ARG A CA 1
ATOM 2163 C C . ARG A 1 270 ? 7.441 19.344 24.953 1 73.75 270 ARG A C 1
ATOM 2165 O O . ARG A 1 270 ? 6.746 18.328 24.969 1 73.75 270 ARG A O 1
ATOM 2172 N N . ARG A 1 271 ? 8.219 19.266 26.047 1 60.81 271 ARG A N 1
ATOM 2173 C CA . ARG A 1 271 ? 7.898 18.578 27.297 1 60.81 271 ARG A CA 1
ATOM 2174 C C . ARG A 1 271 ? 7.18 19.5 28.266 1 60.81 271 ARG A C 1
ATOM 2176 O O . ARG A 1 271 ? 6.441 19.047 29.141 1 60.81 271 ARG A O 1
ATOM 2183 N N . THR A 1 272 ? 7.637 20.812 28.281 1 49.5 272 THR A N 1
ATOM 2184 C CA . THR A 1 272 ? 7.445 21.641 29.469 1 49.5 272 THR A CA 1
ATOM 2185 C C . THR A 1 272 ? 5.961 21.781 29.797 1 49.5 272 THR A C 1
ATOM 2187 O O . THR A 1 272 ? 5.531 21.422 30.891 1 49.5 272 THR A O 1
ATOM 2190 N N . ASP A 1 273 ? 5.359 22.938 29.281 1 45.62 273 ASP A N 1
ATOM 2191 C CA . ASP A 1 273 ? 4.309 23.688 29.969 1 45.62 273 ASP A CA 1
ATOM 2192 C C . ASP A 1 273 ? 2.996 22.906 29.969 1 45.62 273 ASP A C 1
ATOM 2194 O O . ASP A 1 273 ? 2.031 23.312 30.625 1 45.62 273 ASP A O 1
ATOM 2198 N N . LYS A 1 274 ? 2.646 22.125 28.984 1 47.19 274 LYS A N 1
ATOM 2199 C CA . LYS A 1 274 ? 1.259 21.688 28.859 1 47.19 274 LYS A CA 1
ATOM 2200 C C . LYS A 1 274 ? 1.053 20.297 29.469 1 47.19 274 LYS A C 1
ATOM 2202 O O . LYS A 1 274 ? 0.389 19.453 28.875 1 47.19 274 LYS A O 1
ATOM 2207 N N . ILE A 1 275 ? 1.742 19.953 30.453 1 43.34 275 ILE A N 1
ATOM 2208 C CA . ILE A 1 275 ? 1.51 18.688 31.125 1 43.34 275 ILE A CA 1
ATOM 2209 C C . ILE A 1 275 ? 0.015 18.375 31.141 1 43.34 275 ILE A C 1
ATOM 2211 O O . ILE A 1 275 ? -0.385 17.219 30.984 1 43.34 275 ILE A O 1
ATOM 2215 N N . THR A 1 276 ? -0.721 19.391 31.328 1 44.75 276 THR A N 1
ATOM 2216 C CA . THR A 1 276 ? -2.143 19.125 31.516 1 44.75 276 THR A CA 1
ATOM 2217 C C . THR A 1 276 ? -2.836 18.953 30.172 1 44.75 276 THR A C 1
ATOM 2219 O O . THR A 1 276 ? -3.869 18.281 30.078 1 44.75 276 THR A O 1
ATOM 2222 N N . GLU A 1 277 ? -2.371 19.688 29.172 1 47.09 277 GLU A N 1
ATOM 2223 C CA . GLU A 1 277 ? -3.195 19.828 27.969 1 47.09 277 GLU A CA 1
ATOM 2224 C C . GLU A 1 277 ? -2.824 18.797 26.922 1 47.09 277 GLU A C 1
ATOM 2226 O O . GLU A 1 277 ? -3.641 18.453 26.062 1 47.09 277 GLU A O 1
ATOM 2231 N N . ALA A 1 278 ? -1.566 18.344 26.922 1 55.03 278 ALA A N 1
ATOM 2232 C CA . ALA A 1 278 ? -1.215 17.453 25.812 1 55.03 278 ALA A CA 1
ATOM 2233 C C . ALA A 1 278 ? -0.542 16.188 26.328 1 55.03 278 ALA A C 1
ATOM 2235 O O . ALA A 1 278 ? 0.041 16.188 27.422 1 55.03 278 ALA A O 1
ATOM 2236 N N . ALA A 1 279 ? -0.917 15.078 25.703 1 61.75 279 ALA A N 1
ATOM 2237 C CA . ALA A 1 279 ? -0.288 13.797 25.984 1 61.75 279 ALA A CA 1
ATOM 2238 C C . ALA A 1 279 ? 1.232 13.898 25.922 1 61.75 279 ALA A C 1
ATOM 2240 O O . ALA A 1 279 ? 1.768 14.727 25.172 1 61.75 279 ALA A O 1
ATOM 2241 N N . TYR A 1 280 ? 1.877 13.375 26.859 1 74.88 280 TYR A N 1
ATOM 2242 C CA . TYR A 1 280 ? 3.332 13.289 26.875 1 74.88 280 TYR A CA 1
ATOM 2243 C C . TYR A 1 280 ? 3.84 12.297 25.844 1 74.88 280 TYR A C 1
ATOM 2245 O O . TYR A 1 280 ? 3.408 11.141 25.828 1 74.88 280 TYR A O 1
ATOM 2253 N N . PHE A 1 281 ? 4.633 12.867 24.906 1 85.69 281 PHE A N 1
ATOM 2254 C CA . PHE A 1 281 ? 5.262 12.008 23.922 1 85.69 281 PHE A CA 1
ATOM 2255 C C . PHE A 1 281 ? 6.758 11.875 24.172 1 85.69 281 PHE A C 1
ATOM 2257 O O . PHE A 1 281 ? 7.469 12.875 24.266 1 85.69 281 PHE A O 1
ATOM 2264 N N . THR A 1 282 ? 7.18 10.703 24.312 1 89.25 282 THR A N 1
ATOM 2265 C CA . THR A 1 282 ? 8.594 10.445 24.562 1 89.25 282 THR A CA 1
ATOM 2266 C C . THR A 1 282 ? 9.414 10.68 23.297 1 89.25 282 THR A C 1
ATOM 2268 O O . THR A 1 282 ? 8.875 10.703 22.188 1 89.25 282 THR A O 1
ATOM 2271 N N . LEU A 1 283 ? 10.703 10.922 23.484 1 93.75 283 LEU A N 1
ATOM 2272 C CA . LEU A 1 283 ? 11.609 11.109 22.344 1 93.75 283 LEU A CA 1
ATOM 2273 C C . LEU A 1 283 ? 11.562 9.906 21.406 1 93.75 283 LEU A C 1
ATOM 2275 O O . LEU A 1 283 ? 11.68 10.055 20.188 1 93.75 283 LEU A O 1
ATOM 2279 N N . GLU A 1 284 ? 11.375 8.773 21.953 1 93.25 284 GLU A N 1
ATOM 2280 C CA . GLU A 1 284 ? 11.336 7.539 21.172 1 93.25 284 GLU A CA 1
ATOM 2281 C C . GLU A 1 284 ? 10.195 7.555 20.172 1 93.25 284 GLU A C 1
ATOM 2283 O O . GLU A 1 284 ? 10.328 7.035 19.062 1 93.25 284 GLU A O 1
ATOM 2288 N N . MET A 1 285 ? 9.094 8.133 20.516 1 91.44 285 MET A N 1
ATOM 2289 C CA . MET A 1 285 ? 7.941 8.211 19.625 1 91.44 285 MET A CA 1
ATOM 2290 C C . MET A 1 285 ? 8.242 9.094 18.422 1 91.44 285 MET A C 1
ATOM 2292 O O . MET A 1 285 ? 7.809 8.805 17.297 1 91.44 285 MET A O 1
ATOM 2296 N N . TYR A 1 286 ? 8.977 10.188 18.656 1 95.25 286 TYR A N 1
ATOM 2297 C CA . TYR A 1 286 ? 9.414 11.047 17.547 1 95.25 286 TYR A CA 1
ATOM 2298 C C . TYR A 1 286 ? 10.406 10.32 16.656 1 95.25 286 TYR A C 1
ATOM 2300 O O . TYR A 1 286 ? 10.258 10.32 15.43 1 95.25 286 TYR A O 1
ATOM 2308 N N . MET A 1 287 ? 11.359 9.68 17.312 1 97.06 287 MET A N 1
ATOM 2309 C CA . MET A 1 287 ? 12.469 9.062 16.594 1 97.06 287 MET A CA 1
ATOM 2310 C C . MET A 1 287 ? 12 7.855 15.797 1 97.06 287 MET A C 1
ATOM 2312 O O . MET A 1 287 ? 12.609 7.496 14.789 1 97.06 287 MET A O 1
ATOM 2316 N N . TYR A 1 288 ? 10.891 7.285 16.219 1 94.19 288 TYR A N 1
ATOM 2317 C CA . TYR A 1 288 ? 10.289 6.215 15.43 1 94.19 288 TYR A CA 1
ATOM 2318 C C . TYR A 1 288 ? 10.062 6.66 13.992 1 94.19 288 TYR A C 1
ATOM 2320 O O . TYR A 1 288 ? 10.383 5.93 13.055 1 94.19 288 TYR A O 1
ATOM 2328 N N . HIS A 1 289 ? 9.508 7.801 13.828 1 96.12 289 HIS A N 1
ATOM 2329 C CA . HIS A 1 289 ? 9.227 8.328 12.5 1 96.12 289 HIS A CA 1
ATOM 2330 C C . HIS A 1 289 ? 10.508 8.719 11.766 1 96.12 289 HIS A C 1
ATOM 2332 O O . HIS A 1 289 ? 10.602 8.57 10.547 1 96.12 289 HIS A O 1
ATOM 2338 N N . VAL A 1 290 ? 11.508 9.203 12.5 1 98.25 290 VAL A N 1
ATOM 2339 C CA . VAL A 1 290 ? 12.797 9.57 11.922 1 98.25 290 VAL A CA 1
ATOM 2340 C C . VAL A 1 290 ? 13.469 8.328 11.344 1 98.25 290 VAL A C 1
ATOM 2342 O O . VAL A 1 290 ? 13.914 8.336 10.188 1 98.25 290 VAL A O 1
ATOM 2345 N N . GLU A 1 291 ? 13.508 7.301 12.133 1 97.25 291 GLU A N 1
ATOM 2346 C CA . GLU A 1 291 ? 14.156 6.059 11.719 1 97.25 291 GLU A CA 1
ATOM 2347 C C . GLU A 1 291 ? 13.484 5.473 10.484 1 97.25 291 GLU A C 1
ATOM 2349 O O . GLU A 1 291 ? 14.164 5.043 9.547 1 97.25 291 GLU A O 1
ATOM 2354 N N . ASN A 1 292 ? 12.211 5.453 10.508 1 96.75 292 ASN A N 1
ATOM 2355 C CA . ASN A 1 292 ? 11.469 4.93 9.367 1 96.75 292 ASN A CA 1
ATOM 2356 C C . ASN A 1 292 ? 11.711 5.762 8.117 1 96.75 292 ASN A C 1
ATOM 2358 O O . ASN A 1 292 ? 11.844 5.219 7.016 1 96.75 292 ASN A O 1
ATOM 2362 N N . TRP A 1 293 ? 11.742 7.082 8.234 1 97.56 293 TRP A N 1
ATOM 2363 C CA . TRP A 1 293 ? 11.938 7.949 7.078 1 97.56 293 TRP A CA 1
ATOM 2364 C C . TRP A 1 293 ? 13.312 7.719 6.453 1 97.56 293 TRP A C 1
ATOM 2366 O O . TRP A 1 293 ? 13.438 7.629 5.23 1 97.56 293 TRP A O 1
ATOM 2376 N N . TYR A 1 294 ? 14.344 7.633 7.285 1 97.5 294 TYR A N 1
ATOM 2377 C CA . TYR A 1 294 ? 15.695 7.449 6.762 1 97.5 294 TYR A CA 1
ATOM 2378 C C . TYR A 1 294 ? 15.859 6.062 6.156 1 97.5 294 TYR A C 1
ATOM 2380 O O . TYR A 1 294 ? 16.641 5.875 5.215 1 97.5 294 TYR A O 1
ATOM 2388 N N . GLU A 1 295 ? 15.172 5.09 6.734 1 95 295 GLU A N 1
ATOM 2389 C CA . GLU A 1 295 ? 15.172 3.771 6.109 1 95 295 GLU A CA 1
ATOM 2390 C C . GLU A 1 295 ? 14.602 3.828 4.695 1 95 295 GLU A C 1
ATOM 2392 O O . GLU A 1 295 ? 15.18 3.264 3.762 1 95 295 GLU A O 1
ATOM 2397 N N . ARG A 1 296 ? 13.523 4.477 4.523 1 96.06 296 ARG A N 1
ATOM 2398 C CA . ARG A 1 296 ? 12.938 4.633 3.197 1 96.06 296 ARG A CA 1
ATOM 2399 C C . ARG A 1 296 ? 13.859 5.43 2.279 1 96.06 296 ARG A C 1
ATOM 2401 O O . ARG A 1 296 ? 13.992 5.109 1.096 1 96.06 296 ARG A O 1
ATOM 2408 N N . TYR A 1 297 ? 14.422 6.48 2.869 1 96.38 297 TYR A N 1
ATOM 2409 C CA . TYR A 1 297 ? 15.352 7.285 2.088 1 96.38 297 TYR A CA 1
ATOM 2410 C C . TYR A 1 297 ? 16.469 6.426 1.521 1 96.38 297 TYR A C 1
ATOM 2412 O O . TYR A 1 297 ? 16.812 6.539 0.343 1 96.38 297 TYR A O 1
ATOM 2420 N N . SER A 1 298 ? 17 5.57 2.361 1 93.38 298 SER A N 1
ATOM 2421 C CA . SER A 1 298 ? 18.078 4.695 1.949 1 93.38 298 SER A CA 1
ATOM 2422 C C . SER A 1 298 ? 17.625 3.707 0.881 1 93.38 298 SER A C 1
ATOM 2424 O O . SER A 1 298 ? 18.391 3.375 -0.03 1 93.38 298 SER A O 1
ATOM 2426 N N . MET A 1 299 ? 16.453 3.234 0.972 1 90 299 MET A N 1
ATOM 2427 C CA . MET A 1 299 ? 15.898 2.303 -0.011 1 90 299 MET A CA 1
ATOM 2428 C C . MET A 1 299 ? 15.711 2.984 -1.362 1 90 299 MET A C 1
ATOM 2430 O O . MET A 1 299 ? 15.922 2.367 -2.408 1 90 299 MET A O 1
ATOM 2434 N N . LYS A 1 300 ? 15.32 4.23 -1.344 1 91.94 300 LYS A N 1
ATOM 2435 C CA . LYS A 1 300 ? 15.07 4.988 -2.564 1 91.94 300 LYS A CA 1
ATOM 2436 C C . LYS A 1 300 ? 16.375 5.484 -3.186 1 91.94 300 LYS A C 1
ATOM 2438 O O . LYS A 1 300 ? 16.422 5.758 -4.387 1 91.94 300 LYS A O 1
ATOM 2443 N N . ASN A 1 301 ? 17.359 5.586 -2.285 1 92.44 301 ASN A N 1
ATOM 2444 C CA . ASN A 1 301 ? 18.672 6.074 -2.699 1 92.44 301 ASN A CA 1
ATOM 2445 C C . ASN A 1 301 ? 19.781 5.145 -2.234 1 92.44 301 ASN A C 1
ATOM 2447 O O . ASN A 1 301 ? 20.656 5.551 -1.458 1 92.44 301 ASN A O 1
ATOM 2451 N N . PRO A 1 302 ? 19.844 3.971 -2.824 1 86 302 PRO A N 1
ATOM 2452 C CA . PRO A 1 302 ? 20.766 2.951 -2.309 1 86 302 PRO A CA 1
ATOM 2453 C C . PRO A 1 302 ? 22.234 3.346 -2.461 1 86 302 PRO A C 1
ATOM 2455 O O . PRO A 1 302 ? 23.078 2.893 -1.687 1 86 302 PRO A O 1
ATOM 2458 N N . ASP A 1 303 ? 22.562 4.227 -3.33 1 88.44 303 ASP A N 1
ATOM 2459 C CA . ASP A 1 303 ? 23.953 4.578 -3.604 1 88.44 303 ASP A CA 1
ATOM 2460 C C . ASP A 1 303 ? 24.375 5.797 -2.791 1 88.44 303 ASP A C 1
ATOM 2462 O O . ASP A 1 303 ? 25.562 6.141 -2.754 1 88.44 303 ASP A O 1
ATOM 2466 N N . ASP A 1 304 ? 23.453 6.387 -2.154 1 88.69 304 ASP A N 1
ATOM 2467 C CA . ASP A 1 304 ? 23.75 7.602 -1.404 1 88.69 304 ASP A CA 1
ATOM 2468 C C . ASP A 1 304 ? 24.328 7.27 -0.028 1 88.69 304 ASP A C 1
ATOM 2470 O O . ASP A 1 304 ? 23.797 6.398 0.673 1 88.69 304 ASP A O 1
ATOM 2474 N N . LYS A 1 305 ? 25.5 7.785 0.257 1 88.88 305 LYS A N 1
ATOM 2475 C CA . LYS A 1 305 ? 25.984 7.797 1.637 1 88.88 305 LYS A CA 1
ATOM 2476 C C . LYS A 1 305 ? 25.406 8.977 2.412 1 88.88 305 LYS A C 1
ATOM 2478 O O . LYS A 1 305 ? 25.875 10.109 2.27 1 88.88 305 LYS A O 1
ATOM 2483 N N . VAL A 1 306 ? 24.5 8.742 3.234 1 89.81 306 VAL A N 1
ATOM 2484 C CA . VAL A 1 306 ? 23.719 9.836 3.783 1 89.81 306 VAL A CA 1
ATOM 2485 C C . VAL A 1 306 ? 24.078 10.047 5.254 1 89.81 306 VAL A C 1
ATOM 2487 O O . VAL A 1 306 ? 24.25 9.078 6 1 89.81 306 VAL A O 1
ATOM 2490 N N . THR A 1 307 ? 24.328 11.344 5.613 1 95.5 307 THR A N 1
ATOM 2491 C CA . THR A 1 307 ? 24.328 11.734 7.016 1 95.5 307 THR A CA 1
ATOM 2492 C C . THR A 1 307 ? 22.906 11.93 7.523 1 95.5 307 THR A C 1
ATOM 2494 O O . THR A 1 307 ? 22.156 12.75 6.992 1 95.5 307 THR A O 1
ATOM 2497 N N . LYS A 1 308 ? 22.562 11.156 8.508 1 98 308 LYS A N 1
ATOM 2498 C CA . LYS A 1 308 ? 21.203 11.211 9.047 1 98 308 LYS A CA 1
ATOM 2499 C C . LYS A 1 308 ? 21.031 12.375 10.008 1 98 308 LYS A C 1
ATOM 2501 O O . LYS A 1 308 ? 21.188 12.211 11.227 1 98 308 LYS A O 1
ATOM 2506 N N . ARG A 1 309 ? 20.656 13.492 9.539 1 98.56 309 ARG A N 1
ATOM 2507 C CA . ARG A 1 309 ? 20.531 14.703 10.344 1 98.56 309 ARG A CA 1
ATOM 2508 C C . ARG A 1 309 ? 19.125 14.836 10.914 1 98.56 309 ARG A C 1
ATOM 2510 O O . ARG A 1 309 ? 18.141 14.508 10.25 1 98.56 309 ARG A O 1
ATOM 2517 N N . VAL A 1 310 ? 19.031 15.32 12.133 1 98.75 310 VAL A N 1
ATOM 2518 C CA . VAL A 1 310 ? 17.766 15.617 12.797 1 98.75 310 VAL A CA 1
ATOM 2519 C C . VAL A 1 310 ? 17.812 17.031 13.391 1 98.75 310 VAL A C 1
ATOM 2521 O O . VAL A 1 310 ? 18.672 17.344 14.203 1 98.75 310 VAL A O 1
ATOM 2524 N N . TYR A 1 311 ? 17.016 17.891 12.945 1 98.38 311 TYR A N 1
ATOM 2525 C CA . TYR A 1 311 ? 16.859 19.188 13.594 1 98.38 311 TYR A CA 1
ATOM 2526 C C . TYR A 1 311 ? 15.906 19.094 14.773 1 98.38 311 TYR A C 1
ATOM 2528 O O . TYR A 1 311 ? 14.727 18.75 14.609 1 98.38 311 TYR A O 1
ATOM 2536 N N . LEU A 1 312 ? 16.359 19.406 15.875 1 96.88 312 LEU A N 1
ATOM 2537 C CA . LEU A 1 312 ? 15.578 19.312 17.094 1 96.88 312 LEU A CA 1
ATOM 2538 C C . LEU A 1 312 ? 15.156 20.688 17.594 1 96.88 312 LEU A C 1
ATOM 2540 O O . LEU A 1 312 ? 15.953 21.391 18.219 1 96.88 312 LEU A O 1
ATOM 2544 N N . ALA A 1 313 ? 13.898 21.031 17.328 1 95.31 313 ALA A N 1
ATOM 2545 C CA . ALA A 1 313 ? 13.32 22.25 17.906 1 95.31 313 ALA A CA 1
ATOM 2546 C C . ALA A 1 313 ? 12.773 21.984 19.297 1 95.31 313 ALA A C 1
ATOM 2548 O O . ALA A 1 313 ? 11.68 21.438 19.453 1 95.31 313 ALA A O 1
ATOM 2549 N N . THR A 1 314 ? 13.5 22.281 20.25 1 90.38 314 THR A N 1
ATOM 2550 C CA . THR A 1 314 ? 13.148 22.109 21.656 1 90.38 314 THR A CA 1
ATOM 2551 C C . THR A 1 314 ? 13.773 23.203 22.516 1 90.38 314 THR A C 1
ATOM 2553 O O . THR A 1 314 ? 14.766 23.828 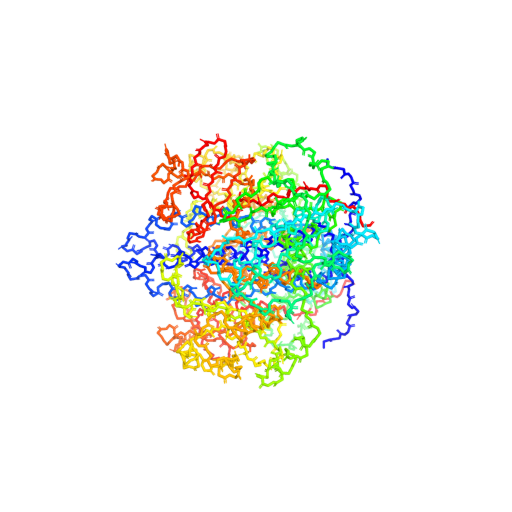22.125 1 90.38 314 THR A O 1
ATOM 2556 N N . ASP A 1 315 ? 13.164 23.469 23.625 1 81.06 315 ASP A N 1
ATOM 2557 C CA . ASP A 1 315 ? 13.719 24.422 24.578 1 81.06 315 ASP A CA 1
ATOM 2558 C C . ASP A 1 315 ? 14.414 23.719 25.734 1 81.06 315 ASP A C 1
ATOM 2560 O O . ASP A 1 315 ? 14.898 24.359 26.672 1 81.06 315 ASP A O 1
ATOM 2564 N N . GLU A 1 316 ? 14.531 22.438 25.625 1 84.62 316 GLU A N 1
ATOM 2565 C CA . GLU A 1 316 ? 15.078 21.672 26.75 1 84.62 316 GLU A CA 1
ATOM 2566 C C . GLU A 1 316 ? 16.422 21.047 26.391 1 84.62 316 GLU A C 1
ATOM 2568 O O . GLU A 1 316 ? 16.484 20.125 25.562 1 84.62 316 GLU A O 1
ATOM 2573 N N . ALA A 1 317 ? 17.359 21.438 27.094 1 87.88 317 ALA A N 1
ATOM 2574 C CA . ALA A 1 317 ? 18.703 20.922 26.859 1 87.88 317 ALA A CA 1
ATOM 2575 C C . ALA A 1 317 ? 18.766 19.422 27.172 1 87.88 317 ALA A C 1
ATOM 2577 O O . ALA A 1 317 ? 19.516 18.688 26.516 1 87.88 317 ALA A O 1
ATOM 2578 N N . GLU A 1 318 ? 17.984 19 28.047 1 90.12 318 GLU A N 1
ATOM 2579 C CA . GLU A 1 318 ? 17.984 17.594 28.453 1 90.12 318 GLU A CA 1
ATOM 2580 C C . GLU A 1 318 ? 17.547 16.688 27.312 1 90.12 318 GLU A C 1
ATOM 2582 O O . GLU A 1 318 ? 18.016 15.547 27.203 1 90.12 318 GLU A O 1
ATOM 2587 N N . ILE A 1 319 ? 16.672 17.172 26.531 1 92 319 ILE A N 1
ATOM 2588 C CA . ILE A 1 319 ? 16.188 16.406 25.391 1 92 319 ILE A CA 1
ATOM 2589 C C . ILE A 1 319 ? 17.312 16.219 24.375 1 92 319 ILE A C 1
ATOM 2591 O O . ILE A 1 319 ? 17.453 15.156 23.781 1 92 319 ILE A O 1
ATOM 2595 N N . VAL A 1 320 ? 18.078 17.25 24.188 1 93.38 320 VAL A N 1
ATOM 2596 C CA . VAL A 1 320 ? 19.188 17.188 23.25 1 93.38 320 VAL A CA 1
ATOM 2597 C C . VAL A 1 320 ? 20.219 16.172 23.734 1 93.38 320 VAL A C 1
ATOM 2599 O O . VAL A 1 320 ? 20.703 15.359 22.938 1 93.38 320 VAL A O 1
ATOM 2602 N N . LYS A 1 321 ? 20.484 16.219 24.969 1 94.75 321 LYS A N 1
ATOM 2603 C CA . LYS A 1 321 ? 21.438 15.273 25.547 1 94.75 321 LYS A CA 1
ATOM 2604 C C . LYS A 1 321 ? 20.922 13.844 25.422 1 94.75 321 LYS A C 1
ATOM 2606 O O . LYS A 1 321 ? 21.688 12.938 25.062 1 94.75 321 LYS A O 1
ATOM 2611 N N . GLU A 1 322 ? 19.688 13.727 25.719 1 95.5 322 GLU A N 1
ATOM 2612 C CA . GLU A 1 322 ? 19.062 12.414 25.609 1 95.5 322 GLU A CA 1
ATOM 2613 C C . GLU A 1 322 ? 19.141 11.883 24.188 1 95.5 322 GLU A C 1
ATOM 2615 O O . GLU A 1 322 ? 19.438 10.711 23.969 1 95.5 322 GLU A O 1
ATOM 2620 N N . ALA A 1 323 ? 18.844 12.703 23.203 1 97.19 323 ALA A N 1
ATOM 2621 C CA . ALA A 1 323 ? 18.844 12.32 21.797 1 97.19 323 ALA A CA 1
ATOM 2622 C C . ALA A 1 323 ? 20.234 11.867 21.344 1 97.19 323 ALA A C 1
ATOM 2624 O O . ALA A 1 323 ? 20.375 10.812 20.734 1 97.19 323 ALA A O 1
ATOM 2625 N N . LYS A 1 324 ? 21.25 12.617 21.703 1 96.88 324 LYS A N 1
ATOM 2626 C CA . LYS A 1 324 ? 22.625 12.305 21.312 1 96.88 324 LYS A CA 1
ATOM 2627 C C . LYS A 1 324 ? 23.094 11 21.953 1 96.88 324 LYS A C 1
ATOM 2629 O O . LYS A 1 324 ? 23.844 10.242 21.359 1 96.88 324 LYS A O 1
ATOM 2634 N N . THR A 1 325 ? 22.656 10.773 23.109 1 97.62 325 THR A N 1
ATOM 2635 C CA . THR A 1 325 ? 23.078 9.578 23.844 1 97.62 325 THR A CA 1
ATOM 2636 C C . THR A 1 325 ? 22.359 8.344 23.312 1 97.62 325 THR A C 1
ATOM 2638 O O . THR A 1 325 ? 22.984 7.312 23.078 1 97.62 325 THR A O 1
ATOM 2641 N N . LYS A 1 326 ? 21.109 8.438 23.125 1 97.06 326 LYS A N 1
ATOM 2642 C CA . LYS A 1 326 ? 20.281 7.285 22.75 1 97.06 326 LYS A CA 1
ATOM 2643 C C . LYS A 1 326 ? 20.438 6.965 21.266 1 97.06 326 LYS A C 1
ATOM 2645 O O . LYS A 1 326 ? 20.266 5.816 20.859 1 97.06 326 LYS A O 1
ATOM 2650 N N . TYR A 1 327 ? 20.703 7.969 20.5 1 97.94 327 TYR A N 1
ATOM 2651 C CA . TYR A 1 327 ? 20.75 7.789 19.047 1 97.94 327 TYR A CA 1
ATOM 2652 C C . TYR A 1 327 ? 22.047 8.344 18.469 1 97.94 327 TYR A C 1
ATOM 2654 O O . TYR A 1 327 ? 22.016 9.258 17.641 1 97.94 327 TYR A O 1
ATOM 2662 N N . PRO A 1 328 ? 23.172 7.727 18.688 1 97.31 328 PRO A N 1
ATOM 2663 C CA . PRO A 1 328 ? 24.469 8.25 18.281 1 97.31 328 PRO A CA 1
ATOM 2664 C C . PRO A 1 328 ? 24.703 8.188 16.781 1 97.31 328 PRO A C 1
ATOM 2666 O O . PRO A 1 328 ? 25.594 8.859 16.25 1 97.31 328 PRO A O 1
ATOM 2669 N N . GLU A 1 329 ? 23.922 7.391 16.047 1 96 329 GLU A N 1
ATOM 2670 C CA . GLU A 1 329 ? 24.094 7.262 14.594 1 96 329 GLU A CA 1
ATOM 2671 C C . GLU A 1 329 ? 23.5 8.469 13.859 1 96 329 GLU A C 1
ATOM 2673 O O . GLU A 1 329 ? 23.734 8.633 12.664 1 96 329 GLU A O 1
ATOM 2678 N N . TYR A 1 330 ? 22.812 9.297 14.57 1 98.06 330 TYR A N 1
ATOM 2679 C CA . TYR A 1 330 ? 22.219 10.5 13.992 1 98.06 330 TYR A CA 1
ATOM 2680 C C . TYR A 1 330 ? 23 11.742 14.383 1 98.06 330 TYR A C 1
ATOM 2682 O O . TYR A 1 330 ? 23.641 11.773 15.43 1 98.06 330 TYR A O 1
ATOM 2690 N N . THR A 1 331 ? 22.969 12.734 13.539 1 97.94 331 THR A N 1
ATOM 2691 C CA . THR A 1 331 ? 23.547 14.039 13.828 1 97.94 331 THR A CA 1
ATOM 2692 C C . THR A 1 331 ? 22.453 15.039 14.203 1 97.94 331 THR A C 1
ATOM 2694 O O . THR A 1 331 ? 21.656 15.453 13.352 1 97.94 331 THR A O 1
ATOM 2697 N N . PHE A 1 332 ? 22.469 15.43 15.43 1 97.44 332 PHE A N 1
ATOM 2698 C CA . PHE A 1 332 ? 21.422 16.328 15.914 1 97.44 332 PHE A CA 1
ATOM 2699 C C . PHE A 1 332 ? 21.859 17.781 15.781 1 97.44 332 PHE A C 1
ATOM 2701 O O . PHE A 1 332 ? 22.953 18.156 16.203 1 97.44 332 PHE A O 1
ATOM 2708 N N . VAL A 1 333 ? 21.031 18.547 15.133 1 96.38 333 VAL A N 1
ATOM 2709 C CA . VAL A 1 333 ? 21.172 19.984 14.914 1 96.38 333 VAL A CA 1
ATOM 2710 C C . VAL A 1 333 ? 20.141 20.75 15.75 1 96.38 333 VAL A C 1
ATOM 2712 O O . VAL A 1 333 ? 18.984 20.344 15.82 1 96.38 333 VAL A O 1
ATOM 2715 N N . THR A 1 334 ? 20.531 21.75 16.469 1 94 334 THR A N 1
ATOM 2716 C CA . THR A 1 334 ? 19.609 22.531 17.297 1 94 334 THR A CA 1
ATOM 2717 C C . THR A 1 334 ? 20.062 23.984 17.391 1 94 334 THR A C 1
ATOM 2719 O O . THR A 1 334 ? 21.219 24.297 17.125 1 94 334 THR A O 1
ATOM 2722 N N . MET A 1 335 ? 19.156 24.828 17.719 1 89.62 335 MET A N 1
ATOM 2723 C CA . MET A 1 335 ? 19.469 26.234 17.953 1 89.62 335 MET A CA 1
ATOM 2724 C C . MET A 1 335 ? 19.75 26.5 19.422 1 89.62 335 MET A C 1
ATOM 2726 O O . MET A 1 335 ? 20.172 27.594 19.797 1 89.62 335 MET A O 1
ATOM 2730 N N . LEU A 1 336 ? 19.531 25.469 20.156 1 81.62 336 LEU A N 1
ATOM 2731 C CA . LEU A 1 336 ? 19.734 25.656 21.594 1 81.62 336 LEU A CA 1
ATOM 2732 C C . LEU A 1 336 ? 21.172 26.125 21.859 1 81.62 336 LEU A C 1
ATOM 2734 O O . LEU A 1 336 ? 22.125 25.547 21.344 1 81.62 336 LEU A O 1
ATOM 2738 N N . GLY A 1 337 ? 21.266 27.047 22.734 1 66.38 337 GLY A N 1
ATOM 2739 C CA . GLY A 1 337 ? 22.547 27.578 23.156 1 66.38 337 GLY A CA 1
ATOM 2740 C C . GLY A 1 337 ? 23.125 28.578 22.172 1 66.38 337 GLY A C 1
ATOM 2741 O O . GLY A 1 337 ? 24.156 29.203 22.453 1 66.38 337 GLY A O 1
ATOM 2742 N N . LYS A 1 338 ? 22.656 28.562 21.031 1 61.16 338 LYS A N 1
ATOM 2743 C CA . LYS A 1 338 ? 23.234 29.469 20.031 1 61.16 338 LYS A CA 1
ATOM 2744 C C . LYS A 1 338 ? 22.562 30.828 20.062 1 61.16 338 LYS A C 1
ATOM 2746 O O . LYS A 1 338 ? 23.219 31.859 19.969 1 61.16 338 LYS A O 1
ATOM 2751 N N . LEU A 1 339 ? 21.281 30.734 19.734 1 55.44 339 LEU A N 1
ATOM 2752 C CA . LEU A 1 339 ? 20.656 32.031 19.766 1 55.44 339 LEU A CA 1
ATOM 2753 C C . LEU A 1 339 ? 20.609 32.594 21.188 1 55.44 339 LEU A C 1
ATOM 2755 O O . LEU A 1 339 ? 20.562 31.812 22.156 1 55.44 339 LEU A O 1
ATOM 2759 N N . LEU A 1 340 ? 21.078 33.75 21.422 1 47.66 340 LEU A N 1
ATOM 2760 C CA . LEU A 1 340 ? 21.141 34.562 22.641 1 47.66 340 LEU A CA 1
ATOM 2761 C C . LEU A 1 340 ? 19.891 34.344 23.5 1 47.66 340 LEU A C 1
ATOM 2763 O O . LEU A 1 340 ? 19.062 35.25 23.609 1 47.66 340 LEU A O 1
ATOM 2767 N N . ASN A 1 341 ? 19.219 33.312 23.391 1 45.78 341 ASN A N 1
ATOM 2768 C CA . ASN A 1 341 ? 18 33.219 24.188 1 45.78 341 ASN A CA 1
ATOM 2769 C C . ASN A 1 341 ? 18.312 33.156 25.672 1 45.78 341 ASN A C 1
ATOM 2771 O O . ASN A 1 341 ? 18.375 32.062 26.234 1 45.78 341 ASN A O 1
ATOM 2775 N N . ASN A 1 342 ? 19.172 33.844 26.109 1 40.81 342 ASN A N 1
ATOM 2776 C CA . ASN A 1 342 ? 19.344 33.812 27.562 1 40.81 342 ASN A CA 1
ATOM 2777 C C . ASN A 1 342 ? 18.031 34.094 28.281 1 40.81 342 ASN A C 1
ATOM 2779 O O . ASN A 1 342 ? 18.016 34.25 29.516 1 40.81 342 ASN A O 1
ATOM 2783 N N . SER A 1 343 ? 17.062 34.75 27.641 1 41.25 343 SER A N 1
ATOM 2784 C CA . SER A 1 343 ? 16 35.156 28.562 1 41.25 343 SER A CA 1
ATOM 2785 C C . SER A 1 343 ? 14.961 34.031 28.719 1 41.25 343 SER A C 1
ATOM 2787 O O . SER A 1 343 ? 14.508 33.469 27.719 1 41.25 343 SER A O 1
ATOM 2789 N N . GLN A 1 344 ? 14.859 33.438 29.797 1 44.19 344 GLN A N 1
ATOM 2790 C CA . GLN A 1 344 ? 13.836 32.5 30.266 1 44.19 344 GLN A CA 1
ATOM 2791 C C . GLN A 1 344 ? 12.438 33.031 29.953 1 44.19 344 GLN A C 1
ATOM 2793 O O . GLN A 1 344 ? 11.445 32.312 30.125 1 44.19 344 GLN A O 1
ATOM 2798 N N . ASP A 1 345 ? 12.305 34.312 29.547 1 48.47 345 ASP A N 1
ATOM 2799 C CA . ASP A 1 345 ? 10.992 34.938 29.344 1 48.47 345 ASP A CA 1
ATOM 2800 C C . ASP A 1 345 ? 10.492 34.688 27.922 1 48.47 345 ASP A C 1
ATOM 2802 O O . ASP A 1 345 ? 11.078 35.188 26.953 1 48.47 345 ASP A O 1
ATOM 2806 N N . ARG A 1 346 ? 9.484 33.812 27.703 1 52.28 346 ARG A N 1
ATOM 2807 C CA . ARG A 1 346 ? 8.859 33.438 26.453 1 52.28 346 ARG A CA 1
ATOM 2808 C C . ARG A 1 346 ? 8.328 34.625 25.688 1 52.28 346 ARG A C 1
ATOM 2810 O O . ARG A 1 346 ? 8.016 34.531 24.5 1 52.28 346 ARG A O 1
ATOM 2817 N N . HIS A 1 347 ? 8.32 35.781 26.281 1 52.78 347 HIS A N 1
ATOM 2818 C CA . HIS A 1 347 ? 7.719 36.969 25.672 1 52.78 347 HIS A CA 1
ATOM 2819 C C . HIS A 1 347 ? 8.781 38 25.25 1 52.78 347 HIS A C 1
ATOM 2821 O O . HIS A 1 347 ? 8.453 39.062 24.734 1 52.78 347 HIS A O 1
ATOM 2827 N N . SER A 1 348 ? 10 37.562 25.375 1 62.19 348 SER A N 1
ATOM 2828 C CA . SER A 1 348 ? 11.07 38.469 24.969 1 62.19 348 SER A CA 1
ATOM 2829 C C . SER A 1 348 ? 11.273 38.438 23.453 1 62.19 348 SER A C 1
ATOM 2831 O O . SER A 1 348 ? 10.859 37.5 22.781 1 62.19 348 SER A O 1
ATOM 2833 N N . ASP A 1 349 ? 11.734 39.5 22.875 1 67.44 349 ASP A N 1
ATOM 2834 C CA . ASP A 1 349 ? 12.055 39.562 21.453 1 67.44 349 ASP A CA 1
ATOM 2835 C C . ASP A 1 349 ? 12.922 38.406 21.016 1 67.44 349 ASP A C 1
ATOM 2837 O O . ASP A 1 349 ? 12.734 37.844 19.922 1 67.44 349 ASP A O 1
ATOM 2841 N N . SER A 1 350 ? 13.734 38.062 21.875 1 70.06 350 SER A N 1
ATOM 2842 C CA . SER A 1 350 ? 14.617 36.938 21.562 1 70.06 350 SER A CA 1
ATOM 2843 C C . SER A 1 350 ? 13.852 35.625 21.531 1 70.06 350 SER A C 1
ATOM 2845 O O . SER A 1 350 ? 14.133 34.75 20.688 1 70.06 350 SER A O 1
ATOM 2847 N N . ALA A 1 351 ? 12.891 35.531 22.406 1 74.06 351 ALA A N 1
ATOM 2848 C CA . ALA A 1 351 ? 12.086 34.312 22.438 1 74.06 351 ALA A CA 1
ATOM 2849 C C . ALA A 1 351 ? 11.211 34.219 21.188 1 74.06 351 ALA A C 1
ATOM 2851 O O . ALA A 1 351 ? 11.055 33.125 20.641 1 74.06 351 ALA A O 1
ATOM 2852 N N . LEU A 1 352 ? 10.688 35.312 20.766 1 78 352 LEU A N 1
ATOM 2853 C CA . LEU A 1 352 ? 9.859 35.344 19.562 1 78 352 LEU A CA 1
ATOM 2854 C C . LEU A 1 352 ? 10.672 34.938 18.344 1 78 352 LEU A C 1
ATOM 2856 O O . LEU A 1 352 ? 10.211 34.156 17.516 1 78 352 LEU A O 1
ATOM 2860 N N . LYS A 1 353 ? 11.805 35.531 18.266 1 80.75 353 LYS A N 1
ATOM 2861 C CA . LYS A 1 353 ? 12.664 35.219 17.125 1 80.75 353 LYS A CA 1
ATOM 2862 C C . LYS A 1 353 ? 13.062 33.75 17.125 1 80.75 353 LYS A C 1
ATOM 2864 O O . LYS A 1 353 ? 13.148 33.125 16.078 1 80.75 353 LYS A O 1
ATOM 2869 N N . SER A 1 354 ? 13.328 33.281 18.281 1 84.44 354 SER A N 1
ATOM 2870 C CA . SER A 1 354 ? 13.734 31.875 18.406 1 84.44 354 SER A CA 1
ATOM 2871 C C . SER A 1 354 ? 12.641 30.938 17.922 1 84.44 354 SER A C 1
ATOM 2873 O O . SER A 1 354 ? 12.906 30 17.172 1 84.44 354 SER A O 1
ATOM 2875 N N . ILE A 1 355 ? 11.414 31.172 18.312 1 87.25 355 ILE A N 1
ATOM 2876 C CA . ILE A 1 355 ? 10.305 30.328 17.906 1 87.25 355 ILE A CA 1
ATOM 2877 C C . ILE A 1 355 ? 10.055 30.469 16.406 1 87.25 355 ILE A C 1
ATOM 2879 O O . ILE A 1 355 ? 9.758 29.484 15.727 1 87.25 355 ILE A O 1
ATOM 2883 N N . LEU A 1 356 ? 10.172 31.656 15.953 1 88.88 356 LEU A N 1
ATOM 2884 C CA . LEU A 1 356 ? 9.992 31.891 14.523 1 88.88 356 LEU A CA 1
ATOM 2885 C C . LEU A 1 356 ? 11.039 31.125 13.711 1 88.88 356 LEU A C 1
ATOM 2887 O O . LEU A 1 356 ? 10.711 30.469 12.711 1 88.88 356 LEU A O 1
ATOM 2891 N N . PHE A 1 357 ? 12.258 31.234 14.164 1 92.75 357 PHE A N 1
ATOM 2892 C CA . PHE A 1 357 ? 13.32 30.531 13.453 1 92.75 357 PHE A CA 1
ATOM 2893 C C . PHE A 1 357 ? 13.102 29.031 13.5 1 92.75 357 PHE A C 1
ATOM 2895 O O . PHE A 1 357 ? 13.336 28.328 12.516 1 92.75 357 PHE A O 1
ATOM 2902 N N . ASP A 1 358 ? 12.672 28.516 14.609 1 94 358 ASP A N 1
ATOM 2903 C CA . ASP A 1 358 ? 12.344 27.094 14.695 1 94 358 ASP A CA 1
ATOM 2904 C C . ASP A 1 358 ? 11.297 26.703 13.664 1 94 358 ASP A C 1
ATOM 2906 O O . ASP A 1 358 ? 11.445 25.688 12.977 1 94 358 ASP A O 1
ATOM 2910 N N . VAL A 1 359 ? 10.266 27.469 13.602 1 95.56 359 VAL A N 1
ATOM 2911 C CA . VAL A 1 359 ? 9.172 27.172 12.68 1 95.56 359 VAL A CA 1
ATOM 2912 C C . VAL A 1 359 ? 9.68 27.219 11.242 1 95.56 359 VAL A C 1
ATOM 2914 O O . VAL A 1 359 ? 9.359 26.344 10.438 1 95.56 359 VAL A O 1
ATOM 2917 N N . LEU A 1 360 ? 10.484 28.234 10.93 1 96.44 360 LEU A N 1
ATOM 2918 C CA . LEU A 1 360 ? 10.984 28.391 9.57 1 96.44 360 LEU A CA 1
ATOM 2919 C C . LEU A 1 360 ? 11.977 27.297 9.219 1 96.44 360 LEU A C 1
ATOM 2921 O O . LEU A 1 360 ? 12.016 26.828 8.07 1 96.44 360 LEU A O 1
ATOM 2925 N N . LEU A 1 361 ? 12.797 26.906 10.156 1 97.75 361 LEU A N 1
ATOM 2926 C CA . LEU A 1 361 ? 13.727 25.797 9.922 1 97.75 361 LEU A CA 1
ATOM 2927 C C . LEU A 1 361 ? 12.977 24.484 9.734 1 97.75 361 LEU A C 1
ATOM 2929 O O . LEU A 1 361 ? 13.289 23.703 8.836 1 97.75 361 LEU A O 1
ATOM 2933 N N . LEU A 1 362 ? 11.992 24.219 10.578 1 98.19 362 LEU A N 1
ATOM 2934 C CA . LEU A 1 362 ? 11.172 23.031 10.445 1 98.19 362 LEU A CA 1
ATOM 2935 C C . LEU A 1 362 ? 10.461 23 9.094 1 98.19 362 LEU A C 1
ATOM 2937 O O . LEU A 1 362 ? 10.336 21.938 8.477 1 98.19 362 LEU A O 1
ATOM 2941 N N . LYS A 1 363 ? 9.984 24.125 8.664 1 97.81 363 LYS A N 1
ATOM 2942 C CA . LYS A 1 363 ? 9.336 24.266 7.363 1 97.81 363 LYS A CA 1
ATOM 2943 C C . LYS A 1 363 ? 10.242 23.75 6.246 1 97.81 363 LYS A C 1
ATOM 2945 O O . LYS A 1 363 ? 9.758 23.188 5.258 1 97.81 363 LYS A O 1
ATOM 2950 N N . GLU A 1 364 ? 11.523 23.891 6.402 1 97.56 364 GLU A N 1
ATOM 2951 C CA . GLU A 1 364 ? 12.477 23.578 5.34 1 97.56 364 GLU A CA 1
ATOM 2952 C C . GLU A 1 364 ? 12.992 22.156 5.461 1 97.56 364 GLU A C 1
ATOM 2954 O O . GLU A 1 364 ? 13.758 21.688 4.617 1 97.56 364 GLU A O 1
ATOM 2959 N N . CYS A 1 365 ? 12.578 21.422 6.434 1 98.38 365 CYS A N 1
ATOM 2960 C CA . CYS A 1 365 ? 13.016 20.047 6.602 1 98.38 365 CYS A CA 1
ATOM 2961 C C . CYS A 1 365 ? 12.367 19.141 5.559 1 98.38 365 CYS A C 1
ATOM 2963 O O . CYS A 1 365 ? 11.305 19.453 5.027 1 98.38 365 CYS A O 1
ATOM 2965 N N . ASN A 1 366 ? 13.047 18.031 5.25 1 97.81 366 ASN A N 1
ATOM 2966 C CA . ASN A 1 366 ? 12.516 17.078 4.289 1 97.81 366 ASN A CA 1
ATOM 2967 C C . ASN A 1 366 ? 11.289 16.344 4.832 1 97.81 366 ASN A C 1
ATOM 2969 O O . ASN A 1 366 ? 10.422 15.938 4.066 1 97.81 366 ASN A O 1
ATOM 2973 N N . PHE A 1 367 ? 11.297 16.141 6.023 1 98.06 367 PHE A N 1
ATOM 2974 C CA . PHE A 1 367 ? 10.242 15.484 6.793 1 98.06 367 PHE A CA 1
ATOM 2975 C C . PHE A 1 367 ? 10.156 16.078 8.195 1 98.06 367 PHE A C 1
ATOM 2977 O O . PHE A 1 367 ? 11.172 16.453 8.781 1 98.06 367 PHE A O 1
ATOM 2984 N N . THR A 1 368 ? 8.875 16.188 8.734 1 98.5 368 THR A N 1
ATOM 2985 C CA . THR A 1 368 ? 8.719 16.828 10.039 1 98.5 368 THR A CA 1
ATOM 2986 C C . THR A 1 368 ? 7.781 16.016 10.93 1 98.5 368 THR A C 1
ATOM 2988 O O . THR A 1 368 ? 6.762 15.5 10.461 1 98.5 368 THR A O 1
ATOM 2991 N N . VAL A 1 369 ? 8.156 15.859 12.18 1 97.25 369 VAL A N 1
ATOM 2992 C CA . VAL A 1 369 ? 7.332 15.227 13.203 1 97.25 369 VAL A CA 1
ATOM 2993 C C . VAL A 1 369 ? 6.895 16.266 14.234 1 97.25 369 VAL A C 1
ATOM 2995 O O . VAL A 1 369 ? 7.734 16.875 14.914 1 97.25 369 VAL A O 1
ATOM 2998 N N . VAL A 1 370 ? 5.613 16.469 14.328 1 95.69 370 VAL A N 1
ATOM 2999 C CA . VAL A 1 370 ? 5.074 17.5 15.219 1 95.69 370 VAL A CA 1
ATOM 3000 C C . VAL A 1 370 ? 3.871 16.938 15.977 1 95.69 370 VAL A C 1
ATOM 3002 O O . VAL A 1 370 ? 3.604 15.734 15.93 1 95.69 370 VAL A O 1
ATOM 3005 N N . THR A 1 371 ? 3.252 17.734 16.812 1 90.62 371 THR A N 1
ATOM 3006 C CA . THR A 1 371 ? 1.926 17.516 17.375 1 90.62 371 THR A CA 1
ATOM 3007 C C . THR A 1 371 ? 0.96 18.609 16.938 1 90.62 371 THR A C 1
ATOM 3009 O O . THR A 1 371 ? 1.244 19.797 17.094 1 90.62 371 THR A O 1
ATOM 3012 N N . PHE A 1 372 ? -0.126 18.25 16.406 1 88.94 372 PHE A N 1
ATOM 3013 C CA . PHE A 1 372 ? -1.068 19.25 15.906 1 88.94 372 PHE A CA 1
ATOM 3014 C C . PHE A 1 372 ? -1.917 19.812 17.047 1 88.94 372 PHE A C 1
ATOM 3016 O O . PHE A 1 372 ? -2.637 20.797 16.875 1 88.94 372 PHE A O 1
ATOM 3023 N N . SER A 1 373 ? -1.78 19.234 18.203 1 83.81 373 SER A N 1
ATOM 3024 C CA . SER A 1 373 ? -2.34 19.875 19.391 1 83.81 373 SER A CA 1
ATOM 3025 C C . SER A 1 373 ? -1.571 21.156 19.75 1 83.81 373 SER A C 1
ATOM 3027 O O . SER A 1 373 ? -2.078 22 20.469 1 83.81 373 SER A O 1
ATOM 3029 N N . SER A 1 374 ? -0.381 21.219 19.234 1 87 374 SER A N 1
ATOM 3030 C CA . SER A 1 374 ? 0.445 22.406 19.406 1 87 374 SER A CA 1
ATOM 3031 C C . SER A 1 374 ? 0.207 23.422 18.297 1 87 374 SER A C 1
ATOM 3033 O O . SER A 1 374 ? 0.223 23.078 17.125 1 87 374 SER A O 1
ATOM 3035 N N . ASN A 1 375 ? 0.017 24.672 18.703 1 89.88 375 ASN A N 1
ATOM 3036 C CA . ASN A 1 375 ? -0.131 25.719 17.703 1 89.88 375 ASN A CA 1
ATOM 3037 C C . ASN A 1 375 ? 1.104 25.828 16.812 1 89.88 375 ASN A C 1
ATOM 3039 O O . ASN A 1 375 ? 0.989 26.078 15.609 1 89.88 375 ASN A O 1
ATOM 3043 N N . VAL A 1 376 ? 2.242 25.609 17.422 1 92.06 376 VAL A N 1
ATOM 3044 C CA . VAL A 1 376 ? 3.484 25.703 16.656 1 92.06 376 VAL A CA 1
ATOM 3045 C C . VAL A 1 376 ? 3.551 24.578 15.641 1 92.06 376 VAL A C 1
ATOM 3047 O O . VAL A 1 376 ? 3.955 24.797 14.492 1 92.06 376 VAL A O 1
ATOM 3050 N N . GLY A 1 377 ? 3.184 23.391 16.047 1 93.69 377 GLY A N 1
ATOM 3051 C CA . GLY A 1 377 ? 3.135 22.281 15.117 1 93.69 377 GLY A CA 1
ATOM 3052 C C . GLY A 1 377 ? 2.242 22.547 13.922 1 93.69 377 GLY A C 1
ATOM 3053 O O . GLY A 1 377 ? 2.611 22.234 12.781 1 93.69 377 GLY A O 1
ATOM 3054 N N . ARG A 1 378 ? 1.122 23.094 14.141 1 94.5 378 ARG A N 1
ATOM 3055 C CA . ARG A 1 378 ? 0.197 23.438 13.062 1 94.5 378 ARG A CA 1
ATOM 3056 C C . ARG A 1 378 ? 0.769 24.531 12.172 1 94.5 378 ARG A C 1
ATOM 3058 O O . ARG A 1 378 ? 0.613 24.484 10.953 1 94.5 378 ARG A O 1
ATOM 3065 N N . LEU A 1 379 ? 1.449 25.5 12.812 1 95.88 379 LEU A N 1
ATOM 3066 C CA . LEU A 1 379 ? 2.061 26.578 12.055 1 95.88 379 LEU A CA 1
ATOM 3067 C C . LEU A 1 379 ? 3.092 26.047 11.07 1 95.88 379 LEU A C 1
ATOM 3069 O O . LEU A 1 379 ? 3.201 26.531 9.945 1 95.88 379 LEU A O 1
ATOM 3073 N N . VAL A 1 380 ? 3.844 25.047 11.523 1 97.69 380 VAL A N 1
ATOM 3074 C CA . VAL A 1 380 ? 4.848 24.453 10.656 1 97.69 380 VAL A CA 1
ATOM 3075 C C . VAL A 1 380 ? 4.176 23.875 9.406 1 97.69 380 VAL A C 1
ATOM 3077 O O . VAL A 1 380 ? 4.59 24.156 8.281 1 97.69 380 VAL A O 1
ATOM 3080 N N . TYR A 1 381 ? 3.146 23.141 9.625 1 97.31 381 TYR A N 1
ATOM 3081 C CA . TYR A 1 381 ? 2.414 22.5 8.531 1 97.31 381 TYR A CA 1
ATOM 3082 C C . TYR A 1 381 ? 1.765 23.547 7.633 1 97.31 381 TYR A C 1
ATOM 3084 O O . TYR A 1 381 ? 1.763 23.406 6.41 1 97.31 381 TYR A O 1
ATOM 3092 N N . GLU A 1 382 ? 1.238 24.562 8.203 1 97.31 382 GLU A N 1
ATOM 3093 C CA . GLU A 1 382 ? 0.594 25.641 7.461 1 97.31 382 GLU A CA 1
ATOM 3094 C C . GLU A 1 382 ? 1.604 26.406 6.613 1 97.31 382 GLU A C 1
ATOM 3096 O O . GLU A 1 382 ? 1.364 26.656 5.434 1 97.31 382 GLU A O 1
ATOM 3101 N N . LEU A 1 383 ? 2.748 26.703 7.152 1 97.94 383 LEU A N 1
ATOM 3102 C CA . LEU A 1 383 ? 3.756 27.438 6.398 1 97.94 383 LEU A CA 1
ATOM 3103 C C . LEU A 1 383 ? 4.344 26.578 5.289 1 97.94 383 LEU A C 1
ATOM 3105 O O . LEU A 1 383 ? 4.746 27.078 4.242 1 97.94 383 LEU A O 1
ATOM 3109 N N . GLN A 1 384 ? 4.359 25.297 5.484 1 98.25 384 GLN A N 1
ATOM 3110 C CA . GLN A 1 384 ? 4.855 24.375 4.469 1 98.25 384 GLN A CA 1
ATOM 3111 C C . GLN A 1 384 ? 3.951 24.359 3.24 1 98.25 384 GLN A C 1
ATOM 3113 O O . GLN A 1 384 ? 4.375 23.969 2.152 1 98.25 384 GLN A O 1
ATOM 3118 N N . GLN A 1 385 ? 2.713 24.812 3.436 1 97.81 385 GLN A N 1
ATOM 3119 C CA . GLN A 1 385 ? 1.756 24.812 2.334 1 97.81 385 GLN A CA 1
ATOM 3120 C C . GLN A 1 385 ? 2.164 25.781 1.239 1 97.81 385 GLN A C 1
ATOM 3122 O O . GLN A 1 385 ? 1.663 25.719 0.115 1 97.81 385 GLN A O 1
ATOM 3127 N N . ASN A 1 386 ? 3.014 26.719 1.525 1 96.12 386 ASN A N 1
ATOM 3128 C CA . ASN A 1 386 ? 3.463 27.719 0.559 1 96.12 386 ASN A CA 1
ATOM 3129 C C . ASN A 1 386 ? 4.707 27.25 -0.19 1 96.12 386 ASN A C 1
ATOM 3131 O O . ASN A 1 386 ? 5.332 28.031 -0.914 1 96.12 386 ASN A O 1
ATOM 3135 N N . LEU A 1 387 ? 5.086 26.031 -0.104 1 96.06 387 LEU A N 1
ATOM 3136 C CA . LEU A 1 387 ? 6.148 25.406 -0.889 1 96.06 387 LEU A CA 1
ATOM 3137 C C . LEU A 1 387 ? 5.594 24.828 -2.186 1 96.06 387 LEU A C 1
ATOM 3139 O O . LEU A 1 387 ? 4.398 24.531 -2.283 1 96.06 387 LEU A O 1
ATOM 3143 N N . PRO A 1 388 ? 6.422 24.719 -3.211 1 95.69 388 PRO A N 1
ATOM 3144 C CA . PRO A 1 388 ? 5.961 24.156 -4.48 1 95.69 388 PRO A CA 1
ATOM 3145 C C . PRO A 1 388 ? 5.832 22.641 -4.441 1 95.69 388 PRO A C 1
ATOM 3147 O O . PRO A 1 388 ? 6.293 21.953 -5.355 1 95.69 388 PRO A O 1
ATOM 3150 N N . LYS A 1 389 ? 5.309 22.172 -3.402 1 95.62 389 LYS A N 1
ATOM 3151 C CA . LYS A 1 389 ? 5.035 20.75 -3.188 1 95.62 389 LYS A CA 1
ATOM 3152 C C . LYS A 1 389 ? 3.922 20.547 -2.164 1 95.62 389 LYS A C 1
ATOM 3154 O O . LYS A 1 389 ? 3.621 21.453 -1.383 1 95.62 389 LYS A O 1
ATOM 3159 N N . ASP A 1 390 ? 3.285 19.375 -2.18 1 95.25 390 ASP A N 1
ATOM 3160 C CA . ASP A 1 390 ? 2.27 18.984 -1.204 1 95.25 390 ASP A CA 1
ATOM 3161 C C . ASP A 1 390 ? 2.912 18.406 0.055 1 95.25 390 ASP A C 1
ATOM 3163 O O . ASP A 1 390 ? 3.504 17.328 0.015 1 95.25 390 ASP A O 1
ATOM 3167 N N . PRO A 1 391 ? 2.814 19.078 1.18 1 96.31 391 PRO A N 1
ATOM 3168 C CA . PRO A 1 391 ? 3.479 18.594 2.391 1 96.31 391 PRO A CA 1
ATOM 3169 C C . PRO A 1 391 ? 2.672 17.516 3.113 1 96.31 391 PRO A C 1
ATOM 3171 O O . PRO A 1 391 ? 3.078 17.047 4.18 1 96.31 391 PRO A O 1
ATOM 3174 N N . SER A 1 392 ? 1.58 17.062 2.633 1 94.12 392 SER A N 1
ATOM 3175 C CA . SER A 1 392 ? 0.641 16.172 3.301 1 94.12 392 SER A CA 1
ATOM 3176 C C . SER A 1 392 ? 1.312 14.859 3.691 1 94.12 392 SER A C 1
ATOM 3178 O O . SER A 1 392 ? 0.897 14.211 4.648 1 94.12 392 SER A O 1
ATOM 3180 N N . PHE A 1 393 ? 2.389 14.5 3.035 1 93.75 393 PHE A N 1
ATOM 3181 C CA . PHE A 1 393 ? 3.021 13.219 3.305 1 93.75 393 PHE A CA 1
ATOM 3182 C C . PHE A 1 393 ? 4.422 13.406 3.873 1 93.75 393 PHE A C 1
ATOM 3184 O O . PHE A 1 393 ? 5.176 12.445 4.02 1 93.75 393 PHE A O 1
ATOM 3191 N N . SER A 1 394 ? 4.797 14.641 4.145 1 95.19 394 SER A N 1
ATOM 3192 C CA . SER A 1 394 ? 6.133 14.914 4.672 1 95.19 394 SER A CA 1
ATOM 3193 C C . SER A 1 394 ? 6.062 15.523 6.066 1 95.19 394 SER A C 1
ATOM 3195 O O . SER A 1 394 ? 7.059 16.031 6.578 1 95.19 394 SER A O 1
ATOM 3197 N N . THR A 1 395 ? 4.891 15.547 6.598 1 96.69 395 THR A N 1
ATOM 3198 C CA . THR A 1 395 ? 4.684 15.984 7.977 1 96.69 395 THR A CA 1
ATOM 3199 C C . THR A 1 395 ? 3.75 15.023 8.711 1 96.69 395 THR A C 1
ATOM 3201 O O . THR A 1 395 ? 2.693 14.664 8.188 1 96.69 395 THR A O 1
ATOM 3204 N N . VAL A 1 396 ? 4.16 14.609 9.867 1 94.44 396 VAL A N 1
ATOM 3205 C CA . VAL A 1 396 ? 3.332 13.711 10.656 1 94.44 396 VAL A CA 1
ATOM 3206 C C . VAL A 1 396 ? 3.092 14.305 12.047 1 94.44 396 VAL A C 1
ATOM 3208 O O . VAL A 1 396 ? 3.982 14.938 12.617 1 94.44 396 VAL A O 1
ATOM 3211 N N . SER A 1 397 ? 1.89 14.164 12.492 1 92.19 397 SER A N 1
ATOM 3212 C CA . SER A 1 397 ? 1.546 14.539 13.859 1 92.19 397 SER A CA 1
ATOM 3213 C C . SER A 1 397 ? 1.472 13.312 14.766 1 92.19 397 SER A C 1
ATOM 3215 O O . SER A 1 397 ? 0.94 12.273 14.367 1 92.19 397 SER A O 1
ATOM 3217 N N . LEU A 1 398 ? 1.907 13.375 15.984 1 88.69 398 LEU A N 1
ATOM 3218 C CA . LEU A 1 398 ? 1.892 12.266 16.938 1 88.69 398 LEU A CA 1
ATOM 3219 C C . LEU A 1 398 ? 0.538 12.164 17.625 1 88.69 398 LEU A C 1
ATOM 3221 O O . LEU A 1 398 ? 0.238 11.148 18.266 1 88.69 398 LEU A O 1
ATOM 3225 N N . ASP A 1 399 ? -0.312 13.125 17.469 1 82.5 399 ASP A N 1
ATOM 3226 C CA . ASP A 1 399 ? -1.531 13.086 18.266 1 82.5 399 ASP A CA 1
ATOM 3227 C C . ASP A 1 399 ? -2.764 13.352 17.406 1 82.5 399 ASP A C 1
ATOM 3229 O O . ASP A 1 399 ? -3.578 12.453 17.188 1 82.5 399 ASP A O 1
ATOM 3233 N N . ASP A 1 400 ? -2.973 14.547 16.891 1 81.06 400 ASP A N 1
ATOM 3234 C CA . ASP A 1 400 ? -4.227 14.898 16.234 1 81.06 400 ASP A CA 1
ATOM 3235 C C . ASP A 1 400 ? -4.02 15.062 14.719 1 81.06 400 ASP A C 1
ATOM 3237 O O . ASP A 1 400 ? -2.91 15.352 14.266 1 81.06 400 ASP A O 1
ATOM 3241 N N . PRO A 1 401 ? -5.211 14.828 14.016 1 84.69 401 PRO A N 1
ATOM 3242 C CA . PRO A 1 401 ? -5.18 15.336 12.648 1 84.69 401 PRO A CA 1
ATOM 3243 C C . PRO A 1 401 ? -5.133 16.859 12.578 1 84.69 401 PRO A C 1
ATOM 3245 O O . PRO A 1 401 ? -5.473 17.531 13.555 1 84.69 401 PRO A O 1
ATOM 3248 N N . TYR A 1 402 ? -4.758 17.344 11.492 1 89.88 402 TYR A N 1
ATOM 3249 C CA . TYR A 1 402 ? -4.668 18.781 11.32 1 89.88 402 TYR A CA 1
ATOM 3250 C C . TYR A 1 402 ? -6.023 19.453 11.539 1 89.88 402 TYR A C 1
ATOM 3252 O O . TYR A 1 402 ? -7.047 18.938 11.07 1 89.88 402 TYR A O 1
ATOM 3260 N N . HIS A 1 403 ? -6.004 20.516 12.227 1 86.56 403 HIS A N 1
ATOM 3261 C CA . HIS A 1 403 ? -7.148 21.391 12.477 1 86.56 403 HIS A CA 1
ATOM 3262 C C . HIS A 1 403 ? -6.703 22.812 12.789 1 86.56 403 HIS A C 1
ATOM 3264 O O . HIS A 1 403 ? -5.57 23.031 13.227 1 86.56 403 HIS A O 1
ATOM 3270 N N . TYR A 1 404 ? -7.539 23.734 12.516 1 86.69 404 TYR A N 1
ATOM 3271 C CA . TYR A 1 404 ? -7.207 25.109 12.852 1 86.69 404 TYR A CA 1
ATOM 3272 C C . TYR A 1 404 ? -7.535 25.406 14.305 1 86.69 404 TYR A C 1
ATOM 3274 O O . TYR A 1 404 ? -8.508 24.875 14.859 1 86.69 404 TYR A O 1
ATOM 3282 N N . TRP A 1 405 ? -6.746 26.25 14.875 1 70.62 405 TRP A N 1
ATOM 3283 C CA . TRP A 1 405 ? -6.859 26.609 16.281 1 70.62 405 TRP A CA 1
ATOM 3284 C C . TRP A 1 405 ? -8.234 27.188 16.594 1 70.62 405 TRP A C 1
ATOM 3286 O O . TRP A 1 405 ? -8.758 28 15.828 1 70.62 405 TRP A O 1
ATOM 3296 N N . GLY A 1 406 ? -8.703 26.828 17.75 1 60.22 406 GLY A N 1
ATOM 3297 C CA . GLY A 1 406 ? -9.969 27.359 18.25 1 60.22 406 GLY A CA 1
ATOM 3298 C C . GLY A 1 406 ? -11.18 26.703 17.609 1 60.22 406 GLY A C 1
ATOM 3299 O O . GLY A 1 406 ? -12.305 26.891 18.078 1 60.22 406 GLY A O 1
ATOM 3300 N N . GLU A 1 407 ? -10.93 26.344 16.344 1 58.56 407 GLU A N 1
ATOM 3301 C CA . GLU A 1 407 ? -12.07 25.969 15.523 1 58.56 407 GLU A CA 1
ATOM 3302 C C . GLU A 1 407 ? -12.477 24.516 15.758 1 58.56 407 GLU A C 1
ATOM 3304 O O . GLU A 1 407 ? -11.719 23.75 16.359 1 58.56 407 GLU A O 1
ATOM 3309 N N . ILE A 1 408 ? -13.734 24.25 15.336 1 59.22 408 ILE A N 1
ATOM 3310 C CA . ILE A 1 408 ? -14.469 22.984 15.188 1 59.22 408 ILE A CA 1
ATOM 3311 C C . ILE A 1 408 ? -13.781 22.109 14.141 1 59.22 408 ILE A C 1
ATOM 3313 O O . ILE A 1 408 ? -13.336 22.609 13.102 1 59.22 408 ILE A O 1
ATOM 3317 N N . GLY A 1 409 ? -13.148 21.156 14.445 1 64.62 409 GLY A N 1
ATOM 3318 C CA . GLY A 1 409 ? -12.617 20.109 13.578 1 64.62 409 GLY A CA 1
ATOM 3319 C C . GLY A 1 409 ? -13.219 20.125 12.188 1 64.62 409 GLY A C 1
ATOM 3320 O O . GLY A 1 409 ? -14.109 20.938 11.898 1 64.62 409 GLY A O 1
ATOM 3321 N N . GLN A 1 410 ? -12.695 19.547 11.242 1 77.69 410 GLN A N 1
ATOM 3322 C CA . GLN A 1 410 ? -13.102 19.469 9.836 1 77.69 410 GLN A CA 1
ATOM 3323 C C . GLN A 1 410 ? -14.445 18.766 9.688 1 77.69 410 GLN A C 1
ATOM 3325 O O . GLN A 1 410 ? -14.789 17.891 10.484 1 77.69 410 GLN A O 1
ATOM 3330 N N . VAL A 1 411 ? -15.195 19.344 8.781 1 86.88 411 VAL A N 1
ATOM 3331 C CA . VAL A 1 411 ? -16.375 18.594 8.359 1 86.88 411 VAL A CA 1
ATOM 3332 C C . VAL A 1 411 ? -15.938 17.391 7.512 1 86.88 411 VAL A C 1
ATOM 3334 O O . VAL A 1 411 ? -15.07 17.516 6.645 1 86.88 411 VAL A O 1
ATOM 3337 N N . GLN A 1 412 ? -16.547 16.297 7.879 1 92.94 412 GLN A N 1
ATOM 3338 C CA . GLN A 1 412 ? -16.188 15.078 7.164 1 92.94 412 GLN A CA 1
ATOM 3339 C C . GLN A 1 412 ? -17.422 14.344 6.668 1 92.94 412 GLN A C 1
ATOM 3341 O O . GLN A 1 412 ? -18.531 14.648 7.098 1 92.94 412 GLN A O 1
ATOM 3346 N N . VAL A 1 413 ? -17.266 13.516 5.738 1 96.44 413 VAL A N 1
ATOM 3347 C CA . VAL A 1 413 ? -18.328 12.656 5.227 1 96.44 413 VAL A CA 1
ATOM 3348 C C . VAL A 1 413 ? -17.859 11.195 5.258 1 96.44 413 VAL A C 1
ATOM 3350 O O . VAL A 1 413 ? -16.703 10.898 4.949 1 96.44 413 VAL A O 1
ATOM 3353 N N . ALA A 1 414 ? -18.703 10.297 5.715 1 97.19 414 ALA A N 1
ATOM 3354 C CA . ALA A 1 414 ? -18.391 8.867 5.742 1 97.19 414 ALA A CA 1
ATOM 3355 C C . ALA A 1 414 ? -18.359 8.289 4.332 1 97.19 414 ALA A C 1
ATOM 3357 O O . ALA A 1 414 ? -19.297 8.469 3.557 1 97.19 414 ALA A O 1
ATOM 3358 N N . THR A 1 415 ? -17.344 7.613 3.979 1 94.5 415 THR A N 1
ATOM 3359 C CA . THR A 1 415 ? -17.203 7.008 2.66 1 94.5 415 THR A CA 1
ATOM 3360 C C . THR A 1 415 ? -17.344 5.488 2.744 1 94.5 415 THR A C 1
ATOM 3362 O O . THR A 1 415 ? -17.453 4.812 1.719 1 94.5 415 THR A O 1
ATOM 3365 N N . MET A 1 416 ? -17.312 4.953 3.949 1 94.25 416 MET A N 1
ATOM 3366 C CA . MET A 1 416 ? -17.516 3.529 4.207 1 94.25 416 MET A CA 1
ATOM 3367 C C . MET A 1 416 ? -18.438 3.318 5.398 1 94.25 416 MET A C 1
ATOM 3369 O O . MET A 1 416 ? -18.469 4.137 6.316 1 94.25 416 MET A O 1
ATOM 3373 N N . GLU A 1 417 ? -19.062 2.221 5.348 1 94.81 417 GLU A N 1
ATOM 3374 C CA . GLU A 1 417 ? -19.891 1.858 6.488 1 94.81 417 GLU A CA 1
ATOM 3375 C C . GLU A 1 417 ? -19.047 1.427 7.68 1 94.81 417 GLU A C 1
ATOM 3377 O O . GLU A 1 417 ? -17.938 0.921 7.504 1 94.81 417 GLU A O 1
ATOM 3382 N N . HIS A 1 418 ? -19.516 1.673 8.836 1 96 418 HIS A N 1
ATOM 3383 C CA . HIS A 1 418 ? -18.938 1.23 10.102 1 96 418 HIS A CA 1
ATOM 3384 C C . HIS A 1 418 ? -20.016 0.767 11.078 1 96 418 HIS A C 1
ATOM 3386 O O . HIS A 1 418 ? -20.875 1.553 11.469 1 96 418 HIS A O 1
ATOM 3392 N N . ASN A 1 419 ? -19.953 -0.501 11.398 1 95 419 ASN A N 1
ATOM 3393 C CA . ASN A 1 419 ? -20.938 -1.105 12.297 1 95 419 ASN A CA 1
ATOM 3394 C C . ASN A 1 419 ? -20.266 -1.754 13.5 1 95 419 ASN A C 1
ATOM 3396 O O . ASN A 1 419 ? -20.031 -2.963 13.516 1 95 419 ASN A O 1
ATOM 3400 N N . PRO A 1 420 ? -20.047 -0.984 14.547 1 94.44 420 PRO A N 1
ATOM 3401 C CA . PRO A 1 420 ? -19.438 -1.559 15.75 1 94.44 420 PRO A CA 1
ATOM 3402 C C . PRO A 1 420 ? -20.375 -2.535 16.469 1 94.44 420 PRO A C 1
ATOM 3404 O O . PRO A 1 420 ? -21.594 -2.414 16.375 1 94.44 420 PRO A O 1
ATOM 3407 N N . PRO A 1 421 ? -19.797 -3.477 17.156 1 93.5 421 PRO A N 1
ATOM 3408 C CA . PRO A 1 421 ? -20.641 -4.336 17.984 1 93.5 421 PRO A CA 1
ATOM 3409 C C . PRO A 1 421 ? -21.344 -3.57 19.109 1 93.5 421 PRO A C 1
ATOM 3411 O O . PRO A 1 421 ? -20.922 -2.459 19.453 1 93.5 421 PRO A O 1
ATOM 3414 N N . SER A 1 422 ? -22.297 -4.227 19.688 1 92.31 422 SER A N 1
ATOM 3415 C CA . SER A 1 422 ? -23.141 -3.592 20.703 1 92.31 422 SER A CA 1
ATOM 3416 C C . SER A 1 422 ? -22.312 -3.184 21.922 1 92.31 422 SER A C 1
ATOM 3418 O O . SER A 1 422 ? -22.609 -2.18 22.578 1 92.31 422 SER A O 1
ATOM 3420 N N . SER A 1 423 ? -21.312 -3.883 22.203 1 89.31 423 SER A N 1
ATOM 3421 C CA . SER A 1 423 ? -20.516 -3.664 23.406 1 89.31 423 SER A CA 1
ATOM 3422 C C . SER A 1 423 ? -19.734 -2.35 23.312 1 89.31 423 SER A C 1
ATOM 3424 O O . SER A 1 423 ? -19.359 -1.787 24.344 1 89.31 423 SER A O 1
ATOM 3426 N N . VAL A 1 424 ? -19.547 -1.77 22.062 1 91.12 424 VAL A N 1
ATOM 3427 C CA . VAL A 1 424 ? -18.766 -0.538 21.953 1 91.12 424 VAL A CA 1
ATOM 3428 C C . VAL A 1 424 ? -19.562 0.497 21.156 1 91.12 424 VAL A C 1
ATOM 3430 O O . VAL A 1 424 ? -19.031 1.543 20.781 1 91.12 424 VAL A O 1
ATOM 3433 N N . LEU A 1 425 ? -20.797 0.182 20.891 1 92.75 425 LEU A N 1
ATOM 3434 C CA . LEU A 1 425 ? -21.656 1.096 20.141 1 92.75 425 LEU A CA 1
ATOM 3435 C C . LEU A 1 425 ? -22.094 2.268 21.016 1 92.75 425 LEU A C 1
ATOM 3437 O O . LEU A 1 425 ? -22.547 2.072 22.141 1 92.75 425 LEU A O 1
ATOM 3441 N N . CYS A 1 426 ? -21.891 3.465 20.484 1 91.12 426 CYS A N 1
ATOM 3442 C CA . CYS A 1 426 ? -22.344 4.656 21.203 1 91.12 426 CYS A CA 1
ATOM 3443 C C . CYS A 1 426 ? -23.859 4.684 21.344 1 91.12 426 CYS A C 1
ATOM 3445 O O . CYS A 1 426 ? -24.578 4.422 20.375 1 91.12 426 CYS A O 1
ATOM 3447 N N . SER A 1 427 ? -24.328 4.684 22.656 1 81.75 427 SER A N 1
ATOM 3448 C CA . SER A 1 427 ? -25.75 4.758 22.953 1 81.75 427 SER A CA 1
ATOM 3449 C C . SER A 1 427 ? -26.078 5.988 23.781 1 81.75 427 SER A C 1
ATOM 3451 O O . SER A 1 427 ? -25.828 6.012 25 1 81.75 427 SER A O 1
ATOM 3453 N N . GLY A 1 428 ? -26.125 7.156 23.344 1 66.75 428 GLY A N 1
ATOM 3454 C CA . GLY A 1 428 ? -26.625 8.289 24.109 1 66.75 428 GLY A CA 1
ATOM 3455 C C . GLY A 1 428 ? -25.547 9.312 24.422 1 66.75 428 GLY A C 1
ATOM 3456 O O . GLY A 1 428 ? -25.688 10.102 25.359 1 66.75 428 GLY A O 1
ATOM 3457 N N . THR A 1 429 ? -24.375 9.07 24.047 1 59.84 429 THR A N 1
ATOM 3458 C CA . THR A 1 429 ? -23.375 10.055 24.422 1 59.84 429 THR A CA 1
ATOM 3459 C C . THR A 1 429 ? -23.734 11.43 23.875 1 59.84 429 THR A C 1
ATOM 3461 O O . THR A 1 429 ? -24.016 11.57 22.672 1 59.84 429 THR A O 1
ATOM 3464 N N . GLN A 1 430 ? -24.422 12.117 24.719 1 53.5 430 GLN A N 1
ATOM 3465 C CA . GLN A 1 430 ? -24.875 13.43 24.266 1 53.5 430 GLN A CA 1
ATOM 3466 C C . GLN A 1 430 ? -23.719 14.305 23.812 1 53.5 430 GLN A C 1
ATOM 3468 O O . GLN A 1 430 ? -22.562 13.852 23.797 1 53.5 430 GLN A O 1
ATOM 3473 N N . GLN A 1 431 ? -23.828 15.719 24.469 1 54.25 431 GLN A N 1
ATOM 3474 C CA . GLN A 1 431 ? -23.297 17.016 24.078 1 54.25 431 GLN A CA 1
ATOM 3475 C C . GLN A 1 431 ? -21.781 17.031 24.141 1 54.25 431 GLN A C 1
ATOM 3477 O O . GLN A 1 431 ? -21.156 16.156 24.734 1 54.25 431 GLN A O 1
ATOM 3482 N N . ARG A 1 432 ? -21.344 17.969 23.438 1 55.91 432 ARG A N 1
ATOM 3483 C CA . ARG A 1 432 ? -19.969 18.438 23.516 1 55.91 432 ARG A CA 1
ATOM 3484 C C . ARG A 1 432 ? -19.5 18.5 24.969 1 55.91 432 ARG A C 1
ATOM 3486 O O . ARG A 1 432 ? -20.031 19.266 25.766 1 55.91 432 ARG A O 1
ATOM 3493 N N . GLU A 1 433 ? -19.047 17.266 25.469 1 59.12 433 GLU A N 1
ATOM 3494 C CA . GLU A 1 433 ? -18.422 17.297 26.781 1 59.12 433 GLU A CA 1
ATOM 3495 C C . GLU A 1 433 ? -17.078 18.047 26.734 1 59.12 433 GLU A C 1
ATOM 3497 O O . GLU A 1 433 ? -16.594 18.406 25.672 1 59.12 433 GLU A O 1
ATOM 3502 N N . TYR A 1 434 ? -16.703 18.391 27.922 1 56.81 434 TYR A N 1
ATOM 3503 C CA . TYR A 1 434 ? -15.375 19 28.062 1 56.81 434 TYR A CA 1
ATOM 3504 C C . TYR A 1 434 ? -14.297 18.078 27.484 1 56.81 434 TYR A C 1
ATOM 3506 O O . TYR A 1 434 ? -14.445 16.859 27.5 1 56.81 434 TYR A O 1
ATOM 3514 N N . PHE A 1 435 ? -13.359 18.703 26.969 1 61.25 435 PHE A N 1
ATOM 3515 C CA . PHE A 1 435 ? -12.25 18.047 26.281 1 61.25 435 PHE A CA 1
ATOM 3516 C C . PHE A 1 435 ? -11.727 16.875 27.109 1 61.25 435 PHE A C 1
ATOM 3518 O O . PHE A 1 435 ? -11.438 15.805 26.562 1 61.25 435 PHE A O 1
ATOM 3525 N N . THR A 1 436 ? -11.695 17.078 28.359 1 62.22 436 THR A N 1
ATOM 3526 C CA . THR A 1 436 ? -11.094 16.078 29.234 1 62.22 436 THR A CA 1
ATOM 3527 C C . THR A 1 436 ? -11.945 14.805 29.266 1 62.22 436 THR A C 1
ATOM 3529 O O . THR A 1 436 ? -11.414 13.703 29.391 1 62.22 436 THR A O 1
ATOM 3532 N N . LYS A 1 437 ? -13.172 14.992 29.125 1 65.31 437 LYS A N 1
ATOM 3533 C CA . LYS A 1 437 ? -14.055 13.828 29.141 1 65.31 437 LYS A CA 1
ATOM 3534 C C . LYS A 1 437 ? -14.094 13.148 27.781 1 65.31 437 LYS A C 1
ATOM 3536 O O . LYS A 1 437 ? -14.242 11.93 27.688 1 65.31 437 LYS A O 1
ATOM 3541 N N . MET A 1 438 ? -13.883 13.953 26.828 1 69.56 438 MET A N 1
ATOM 3542 C CA . MET A 1 438 ? -13.938 13.422 25.469 1 69.56 438 MET A CA 1
ATOM 3543 C C . MET A 1 438 ? -12.797 12.43 25.234 1 69.56 438 MET A C 1
ATOM 3545 O O . MET A 1 438 ? -12.977 11.438 24.516 1 69.56 438 MET A O 1
ATOM 3549 N N . ARG A 1 439 ? -11.734 12.641 25.844 1 68.94 439 ARG A N 1
ATOM 3550 C CA . ARG A 1 439 ? -10.547 11.805 25.672 1 68.94 439 ARG A CA 1
ATOM 3551 C C . ARG A 1 439 ? -10.773 10.414 26.25 1 68.94 439 ARG A C 1
ATOM 3553 O O . ARG A 1 439 ? -10.023 9.484 25.953 1 68.94 439 ARG A O 1
ATOM 3560 N N . THR A 1 440 ? -11.891 10.289 26.969 1 72.25 440 THR A N 1
ATOM 3561 C CA . THR A 1 440 ? -12.133 9.016 27.625 1 72.25 440 THR A CA 1
ATOM 3562 C C . THR A 1 440 ? -13.164 8.195 26.859 1 72.25 440 THR A C 1
ATOM 3564 O O . THR A 1 440 ? -13.539 7.102 27.297 1 72.25 440 THR A O 1
ATOM 3567 N N . TRP A 1 441 ? -13.555 8.812 25.75 1 77.56 441 TRP A N 1
ATOM 3568 C CA . TRP A 1 441 ? -14.531 8.078 24.969 1 77.56 441 TRP A CA 1
ATOM 3569 C C . TRP A 1 441 ? -13.961 6.742 24.5 1 77.56 441 TRP A C 1
ATOM 3571 O O . TRP A 1 441 ? -12.797 6.664 24.094 1 77.56 441 TRP A O 1
ATOM 3581 N N . THR A 1 442 ? -14.852 5.758 24.547 1 81 442 THR A N 1
ATOM 3582 C CA . THR A 1 442 ? -14.414 4.453 24.078 1 81 442 THR A CA 1
ATOM 3583 C C . THR A 1 442 ? -15.43 3.867 23.094 1 81 442 THR A C 1
ATOM 3585 O O . THR A 1 442 ? -15.125 2.906 22.375 1 81 442 THR A O 1
ATOM 3588 N N . CYS A 1 443 ? -16.562 4.52 23.078 1 88.94 443 CYS A N 1
ATOM 3589 C CA . CYS A 1 443 ? -17.578 3.961 22.203 1 88.94 443 CYS A CA 1
ATOM 3590 C C . CYS A 1 443 ? -17.359 4.402 20.766 1 88.94 443 CYS A C 1
ATOM 3592 O O . CYS A 1 443 ? -16.734 5.441 20.516 1 88.94 443 CYS A O 1
ATOM 3594 N N . GLU A 1 444 ? -17.844 3.664 19.828 1 92.69 444 GLU A N 1
ATOM 3595 C CA . GLU A 1 444 ? -17.703 3.934 18.406 1 92.69 444 GLU A CA 1
ATOM 3596 C C . GLU A 1 444 ? -19.031 4.293 17.766 1 92.69 444 GLU A C 1
ATOM 3598 O O . GLU A 1 444 ? -20.062 3.709 18.094 1 92.69 444 GLU A O 1
ATOM 3603 N N . LEU A 1 445 ? -18.984 5.199 16.891 1 94.19 445 LEU A N 1
ATOM 3604 C CA . LEU A 1 445 ? -20.172 5.613 16.156 1 94.19 445 LEU A CA 1
ATOM 3605 C C . LEU A 1 445 ? -20.469 4.648 15.008 1 94.19 445 LEU A C 1
ATOM 3607 O O . LEU A 1 445 ? -19.547 4.145 14.367 1 94.19 445 LEU A O 1
ATOM 3611 N N . GLN A 1 446 ? -21.734 4.398 14.781 1 96 446 GLN A N 1
ATOM 3612 C CA . GLN A 1 446 ? -22.141 3.785 13.523 1 96 446 GLN A CA 1
ATOM 3613 C C . GLN A 1 446 ? -22.047 4.781 12.367 1 96 446 GLN A C 1
ATOM 3615 O O . GLN A 1 446 ? -22.453 5.941 12.516 1 96 446 GLN A O 1
ATOM 3620 N N . LEU A 1 447 ? -21.469 4.387 11.289 1 97.38 447 LEU A N 1
ATOM 3621 C CA . LEU A 1 447 ? -21.391 5.227 10.102 1 97.38 447 LEU A CA 1
ATOM 3622 C C . LEU A 1 447 ? -22.125 4.582 8.93 1 97.38 447 LEU A C 1
ATOM 3624 O O . LEU A 1 447 ? -21.969 3.383 8.68 1 97.38 447 LEU A O 1
ATOM 3628 N N . LYS A 1 448 ? -22.938 5.301 8.273 1 97.12 448 LYS A N 1
ATOM 3629 C CA . LYS A 1 448 ? -23.453 5.008 6.945 1 97.12 448 LYS A CA 1
ATOM 3630 C C . LYS A 1 448 ? -22.812 5.906 5.891 1 97.12 448 LYS A C 1
ATOM 3632 O O . LYS A 1 448 ? -22.5 7.062 6.168 1 97.12 448 LYS A O 1
ATOM 3637 N N . VAL A 1 449 ? -22.688 5.316 4.758 1 94.88 449 VAL A N 1
ATOM 3638 C CA . VAL A 1 449 ? -22.109 6.121 3.684 1 94.88 449 VAL A CA 1
ATOM 3639 C C . VAL A 1 449 ? -22.938 7.391 3.488 1 94.88 449 VAL A C 1
ATOM 3641 O O . VAL A 1 449 ? -24.156 7.332 3.391 1 94.88 449 VAL A O 1
ATOM 3644 N N . GLY A 1 450 ? -22.25 8.523 3.5 1 96.19 450 GLY A N 1
ATOM 3645 C CA . GLY A 1 450 ? -22.938 9.797 3.309 1 96.19 450 GLY A CA 1
ATOM 3646 C C . GLY A 1 450 ? -23.172 10.547 4.605 1 96.19 450 GLY A C 1
ATOM 3647 O O . GLY A 1 450 ? -23.5 11.734 4.59 1 96.19 450 GLY A O 1
ATOM 3648 N N . ASP A 1 451 ? -22.953 9.859 5.758 1 97.62 451 ASP A N 1
ATOM 3649 C CA . ASP A 1 451 ? -23.078 10.539 7.039 1 97.62 451 ASP A CA 1
ATOM 3650 C C . ASP A 1 451 ? -22.188 11.773 7.102 1 97.62 451 ASP A C 1
ATOM 3652 O O . ASP A 1 451 ? -21.016 11.719 6.711 1 97.62 451 ASP A O 1
ATOM 3656 N N . LYS A 1 452 ? -22.75 12.867 7.547 1 95.75 452 LYS A N 1
ATOM 3657 C CA . LYS A 1 452 ? -21.969 14.078 7.805 1 95.75 452 LYS A CA 1
ATOM 3658 C C . LYS A 1 452 ? -21.453 14.094 9.234 1 95.75 452 LYS A C 1
ATOM 3660 O O . LYS A 1 452 ? -22.219 13.953 10.188 1 95.75 452 LYS A O 1
ATOM 3665 N N . LEU A 1 453 ? -20.172 14.242 9.32 1 92.38 453 LEU A N 1
ATOM 3666 C CA . LEU A 1 453 ? -19.516 14.203 10.625 1 92.38 453 LEU A CA 1
ATOM 3667 C C . LEU A 1 453 ? -18.781 15.508 10.906 1 92.38 453 LEU A C 1
ATOM 3669 O O . LEU A 1 453 ? -18.328 16.172 9.977 1 92.38 453 LEU A O 1
ATOM 3673 N N . GLN A 1 454 ? -18.734 15.867 12.141 1 87.56 454 GLN A N 1
ATOM 3674 C CA . GLN A 1 454 ? -17.844 16.922 12.633 1 87.56 454 GLN A CA 1
ATOM 3675 C C . GLN A 1 454 ? -16.719 16.344 13.469 1 87.56 454 GLN A C 1
ATOM 3677 O O . GLN A 1 454 ? -16.938 15.805 14.555 1 87.56 454 GLN A O 1
ATOM 3682 N N . MET A 1 455 ? -15.57 16.406 12.914 1 87.38 455 MET A N 1
ATOM 3683 C CA . MET A 1 455 ? -14.414 15.938 13.664 1 87.38 455 MET A CA 1
ATOM 3684 C C . MET A 1 455 ? -14.133 16.844 14.852 1 87.38 455 MET A C 1
ATOM 3686 O O . MET A 1 455 ? -14.234 18.078 14.742 1 87.38 455 MET A O 1
ATOM 3690 N N . LEU A 1 456 ? -13.75 16.266 15.922 1 80.88 456 LEU A N 1
ATOM 3691 C CA . LEU A 1 456 ? -13.359 17.016 17.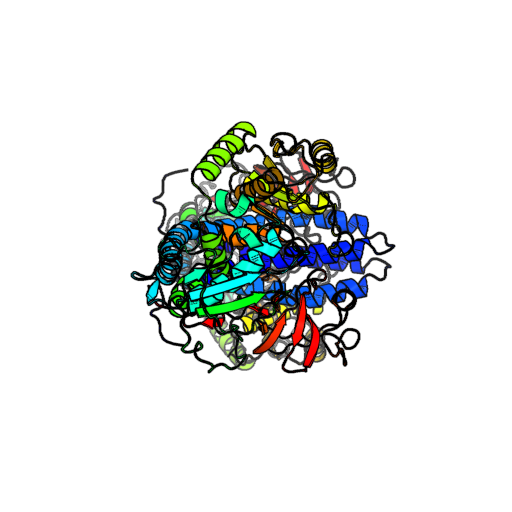109 1 80.88 456 LEU A CA 1
ATOM 3692 C C . LEU A 1 456 ? -11.875 16.859 17.406 1 80.88 456 LEU A C 1
ATOM 3694 O O . LEU A 1 456 ? -11.367 15.727 17.438 1 80.88 456 LEU A O 1
ATOM 3698 N N . PRO A 1 457 ? -11.219 17.984 17.5 1 71.75 457 PRO A N 1
ATOM 3699 C CA . PRO A 1 457 ? -9.781 17.906 17.797 1 71.75 457 PRO A CA 1
ATOM 3700 C C . PRO A 1 457 ? -9.492 17.328 19.172 1 71.75 457 PRO A C 1
ATOM 3702 O O . PRO A 1 457 ? -10.383 17.281 20.031 1 71.75 457 PRO A O 1
ATOM 3705 N N . PHE A 1 458 ? -8.289 16.844 19.453 1 61 458 PHE A N 1
ATOM 3706 C CA . PHE A 1 458 ? -7.738 16.375 20.703 1 61 458 PHE A CA 1
ATOM 3707 C C . PHE A 1 458 ? -8.367 15.039 21.109 1 61 458 PHE A C 1
ATOM 3709 O O . PHE A 1 458 ? -8.438 14.703 22.281 1 61 458 PHE A O 1
ATOM 3716 N N . MET A 1 459 ? -8.891 14.492 20.016 1 54.75 459 MET A N 1
ATOM 3717 C CA . MET A 1 459 ? -9.609 13.258 20.328 1 54.75 459 MET A CA 1
ATOM 3718 C C . MET A 1 459 ? -9.008 12.078 19.578 1 54.75 459 MET A C 1
ATOM 3720 O O . MET A 1 459 ? -9.688 11.094 19.312 1 54.75 459 MET A O 1
ATOM 3724 N N . GLN A 1 460 ? -7.895 12.32 19.25 1 55.19 460 GLN A N 1
ATOM 3725 C CA . GLN A 1 460 ? -7.34 11.133 18.609 1 55.19 460 GLN A CA 1
ATOM 3726 C C . GLN A 1 460 ? -6.953 10.078 19.641 1 55.19 460 GLN A C 1
ATOM 3728 O O . GLN A 1 460 ? -6.219 10.367 20.578 1 55.19 460 GLN A O 1
ATOM 3733 N N . HIS A 1 461 ? -7.684 9.156 19.484 1 59.56 461 HIS A N 1
ATOM 3734 C CA . HIS A 1 461 ? -7.406 7.984 20.312 1 59.56 461 HIS A CA 1
ATOM 3735 C C . HIS A 1 461 ? -6.82 6.848 19.469 1 59.56 461 HIS A C 1
ATOM 3737 O O . HIS A 1 461 ? -7.562 6.082 18.859 1 59.56 461 HIS A O 1
ATOM 3743 N N . ASN A 1 462 ? -5.609 6.805 19.656 1 65 462 ASN A N 1
ATOM 3744 C CA . ASN A 1 462 ? -4.98 5.75 18.875 1 65 462 ASN A CA 1
ATOM 3745 C C . ASN A 1 462 ? -5.242 5.926 17.391 1 65 462 ASN A C 1
ATOM 3747 O O . ASN A 1 462 ? -4.934 6.973 16.812 1 65 462 ASN A O 1
ATOM 3751 N N . TYR A 1 463 ? -5.777 5.039 16.75 1 83.19 463 TYR A N 1
ATOM 3752 C CA . TYR A 1 463 ? -6.078 5.09 15.32 1 83.19 463 TYR A CA 1
ATOM 3753 C C . TYR A 1 463 ? -7.453 5.699 15.07 1 83.19 463 TYR A C 1
ATOM 3755 O O . TYR A 1 463 ? -7.719 6.242 14 1 83.19 463 TYR A O 1
ATOM 3763 N N . LEU A 1 464 ? -8.336 5.77 16.062 1 89.25 464 LEU A N 1
ATOM 3764 C CA . LEU A 1 464 ? -9.688 6.297 15.914 1 89.25 464 LEU A CA 1
ATOM 3765 C C . LEU A 1 464 ? -9.719 7.797 16.172 1 89.25 464 LEU A C 1
ATOM 3767 O O . LEU A 1 464 ? -8.93 8.312 16.953 1 89.25 464 LEU A O 1
ATOM 3771 N N . ILE A 1 465 ? -10.656 8.438 15.477 1 87.44 465 ILE A N 1
ATOM 3772 C CA . ILE A 1 465 ? -10.852 9.867 15.648 1 87.44 465 ILE A CA 1
ATOM 3773 C C . ILE A 1 465 ? -12.203 10.133 16.312 1 87.44 465 ILE A C 1
ATOM 3775 O O . ILE A 1 465 ? -13.125 9.328 16.188 1 87.44 465 ILE A O 1
ATOM 3779 N N . GLY A 1 466 ? -12.273 11.195 17.062 1 85.56 466 GLY A N 1
ATOM 3780 C CA . GLY A 1 466 ? -13.508 11.562 17.734 1 85.56 466 GLY A CA 1
ATOM 3781 C C . GLY A 1 466 ? -14.32 12.594 16.969 1 85.56 466 GLY A C 1
ATOM 3782 O O . GLY A 1 466 ? -13.758 13.5 16.344 1 85.56 466 GLY A O 1
ATOM 3783 N N . GLY A 1 467 ? -15.625 12.375 17.078 1 87.62 467 GLY A N 1
ATOM 3784 C CA . GLY A 1 467 ? -16.469 13.352 16.406 1 87.62 467 GLY A CA 1
ATOM 3785 C C . GLY A 1 467 ? -17.938 13.164 16.688 1 87.62 467 GLY A C 1
ATOM 3786 O O . GLY A 1 467 ? -18.312 12.523 17.688 1 87.62 467 GLY A O 1
ATOM 3787 N N . TYR A 1 468 ? -18.688 13.953 15.922 1 88.62 468 TYR A N 1
ATOM 3788 C CA . TYR A 1 468 ? -20.141 14.008 16 1 88.62 468 TYR A CA 1
ATOM 3789 C C . TYR A 1 468 ? -20.781 13.578 14.695 1 88.62 468 TYR A C 1
ATOM 3791 O O . TYR A 1 468 ? -20.422 14.078 13.625 1 88.62 468 TYR A O 1
ATOM 3799 N N . ASN A 1 469 ? -21.703 12.594 14.781 1 92.81 469 ASN A N 1
ATOM 3800 C CA . ASN A 1 469 ? -22.469 12.188 13.609 1 92.81 469 ASN A CA 1
ATOM 3801 C C . ASN A 1 469 ? -23.812 12.898 13.547 1 92.81 469 ASN A C 1
ATOM 3803 O O . ASN A 1 469 ? -24.688 12.672 14.391 1 92.81 469 ASN A O 1
ATOM 3807 N N . ARG A 1 470 ? -24.047 13.656 12.562 1 92.06 470 ARG A N 1
ATOM 3808 C CA . ARG A 1 470 ? -25.25 14.492 12.461 1 92.06 470 ARG A CA 1
ATOM 3809 C C . ARG A 1 470 ? -26.5 13.648 12.266 1 92.06 470 ARG A C 1
ATOM 3811 O O . ARG A 1 470 ? -27.578 14.023 12.711 1 92.06 470 ARG A O 1
ATOM 3818 N N . ARG A 1 471 ? -26.391 12.523 11.555 1 94.19 471 ARG A N 1
ATOM 3819 C CA . ARG A 1 471 ? -27.547 11.656 11.32 1 94.19 471 ARG A CA 1
ATOM 3820 C C . ARG A 1 471 ? -28.078 11.078 12.633 1 94.19 471 ARG A C 1
ATOM 3822 O O . ARG A 1 471 ? -29.281 11.094 12.883 1 94.19 471 ARG A O 1
ATOM 3829 N N . THR A 1 472 ? -27.203 10.609 13.477 1 92.06 472 THR A N 1
ATOM 3830 C CA . THR A 1 472 ? -27.609 9.93 14.703 1 92.06 472 THR A CA 1
ATOM 3831 C C . THR A 1 472 ? -27.688 10.914 15.867 1 92.06 472 THR A C 1
ATOM 3833 O O . THR A 1 472 ? -28.297 10.625 16.891 1 92.06 472 THR A O 1
ATOM 3836 N N . GLY A 1 473 ? -26.922 12.062 15.805 1 88.75 473 GLY A N 1
ATOM 3837 C CA . GLY A 1 473 ? -26.828 13.031 16.891 1 88.75 473 GLY A CA 1
ATOM 3838 C C . GLY A 1 473 ? -25.922 12.586 18.016 1 88.75 473 GLY A C 1
ATOM 3839 O O . GLY A 1 473 ? -26 13.094 19.141 1 88.75 473 GLY A O 1
ATOM 3840 N N . LEU A 1 474 ? -25.078 11.656 17.734 1 89.56 474 LEU A N 1
ATOM 3841 C CA . LEU A 1 474 ? -24.25 11.062 18.781 1 89.56 474 LEU A CA 1
ATOM 3842 C C . LEU A 1 474 ? -22.797 11.492 18.625 1 89.56 474 LEU A C 1
ATOM 3844 O O . LEU A 1 474 ? -22.328 11.766 17.516 1 89.56 474 LEU A O 1
ATOM 3848 N N . HIS A 1 475 ? -22.062 11.555 19.766 1 88 475 HIS A N 1
ATOM 3849 C CA . HIS A 1 475 ? -20.625 11.742 19.828 1 88 475 HIS A CA 1
ATOM 3850 C C . HIS A 1 475 ? -19.906 10.43 20.078 1 88 475 HIS A C 1
ATOM 3852 O O . HIS A 1 475 ? -20.406 9.578 20.828 1 88 475 HIS A O 1
ATOM 3858 N N . GLY A 1 476 ? -18.812 10.266 19.5 1 88.88 476 GLY A N 1
ATOM 3859 C CA . GLY A 1 476 ? -18.031 9.055 19.703 1 88.88 476 GLY A CA 1
ATOM 3860 C C . GLY A 1 476 ? -16.828 8.953 18.781 1 88.88 476 GLY A C 1
ATOM 3861 O O . GLY A 1 476 ? -16.422 9.945 18.172 1 88.88 476 GLY A O 1
ATOM 3862 N N . LEU A 1 477 ? -16.266 7.781 18.719 1 90.44 477 LEU A N 1
ATOM 3863 C CA . LEU A 1 477 ? -15.07 7.535 17.922 1 90.44 477 LEU A CA 1
ATOM 3864 C C . LEU A 1 477 ? -15.414 6.832 16.625 1 90.44 477 LEU A C 1
ATOM 3866 O O . LEU A 1 477 ? -16.453 6.18 16.516 1 90.44 477 LEU A O 1
ATOM 3870 N N . TYR A 1 478 ? -14.688 6.977 15.602 1 93 478 TYR A N 1
ATOM 3871 C CA . TYR A 1 478 ? -14.812 6.266 14.328 1 93 478 TYR A CA 1
ATOM 3872 C C . TYR A 1 478 ? -13.461 6.156 13.633 1 93 478 TYR A C 1
ATOM 3874 O O . TYR A 1 478 ? -12.547 6.934 13.906 1 93 478 TYR A O 1
ATOM 3882 N N . PRO A 1 479 ? -13.305 5.137 12.805 1 93.25 479 PRO A N 1
ATOM 3883 C CA . PRO A 1 479 ? -12.016 4.965 12.133 1 93.25 479 PRO A CA 1
ATOM 3884 C C . PRO A 1 479 ? -11.727 6.074 11.125 1 93.25 479 PRO A C 1
ATOM 3886 O O . PRO A 1 479 ? -12.586 6.406 10.305 1 93.25 479 PRO A O 1
ATOM 3889 N N . ALA A 1 480 ? -10.492 6.508 11.094 1 89.44 480 ALA A N 1
ATOM 3890 C CA . ALA A 1 480 ? -10.055 7.648 10.297 1 89.44 480 ALA A CA 1
ATOM 3891 C C . ALA A 1 480 ? -10.172 7.352 8.805 1 89.44 480 ALA A C 1
ATOM 3893 O O . ALA A 1 480 ? -10.461 8.25 8.008 1 89.44 480 ALA A O 1
ATOM 3894 N N . HIS A 1 481 ? -10.008 6.098 8.383 1 92.69 481 HIS A N 1
ATOM 3895 C CA . HIS A 1 481 ? -9.945 5.766 6.965 1 92.69 481 HIS A CA 1
ATOM 3896 C C . HIS A 1 481 ? -11.344 5.664 6.363 1 92.69 481 HIS A C 1
ATOM 3898 O O . HIS A 1 481 ? -11.492 5.539 5.145 1 92.69 481 HIS A O 1
ATOM 3904 N N . LYS A 1 482 ? -12.359 5.758 7.176 1 95.56 482 LYS A N 1
ATOM 3905 C CA . LYS A 1 482 ? -13.719 5.547 6.691 1 95.56 482 LYS A CA 1
ATOM 3906 C C . LYS A 1 482 ? -14.414 6.879 6.418 1 95.56 482 LYS A C 1
ATOM 3908 O O . LYS A 1 482 ? -15.609 6.906 6.098 1 95.56 482 LYS A O 1
ATOM 3913 N N . VAL A 1 483 ? -13.656 7.922 6.57 1 94.56 483 VAL A N 1
ATOM 3914 C CA . VAL A 1 483 ? -14.211 9.25 6.328 1 94.56 483 VAL A CA 1
ATOM 3915 C C . VAL A 1 483 ? -13.25 10.062 5.461 1 94.56 483 VAL A C 1
ATOM 3917 O O . VAL A 1 483 ? -12.086 9.688 5.301 1 94.56 483 VAL A O 1
ATOM 3920 N N . LYS A 1 484 ? -13.789 11.078 4.867 1 92.12 484 LYS A N 1
ATOM 3921 C CA . LYS A 1 484 ? -12.969 12.047 4.141 1 92.12 484 LYS A CA 1
ATOM 3922 C C . LYS A 1 484 ? -13.375 13.477 4.492 1 92.12 484 LYS A C 1
ATOM 3924 O O . LYS A 1 484 ? -14.531 13.742 4.82 1 92.12 484 LYS A O 1
ATOM 3929 N N . ASP A 1 485 ? -12.406 14.328 4.473 1 90.06 485 ASP A N 1
ATOM 3930 C CA . ASP A 1 485 ? -12.664 15.742 4.73 1 90.06 485 ASP A CA 1
ATOM 3931 C C . ASP A 1 485 ? -13.445 16.375 3.58 1 90.06 485 ASP A C 1
ATOM 3933 O O . ASP A 1 485 ? -13.18 16.078 2.41 1 90.06 485 ASP A O 1
ATOM 3937 N N . VAL A 1 486 ? -14.406 17.188 3.926 1 91.25 486 VAL A N 1
ATOM 3938 C CA . VAL A 1 486 ? -15.18 17.938 2.934 1 91.25 486 VAL A CA 1
ATOM 3939 C C . VAL A 1 486 ? -14.508 19.281 2.658 1 91.25 486 VAL A C 1
ATOM 3941 O O . VAL A 1 486 ? -14.133 19.984 3.588 1 91.25 486 VAL A O 1
ATOM 3944 N N . ILE A 1 487 ? -14.305 19.594 1.414 1 90.94 487 ILE A N 1
ATOM 3945 C CA . ILE A 1 487 ? -13.805 20.906 1.026 1 90.94 487 ILE A CA 1
ATOM 3946 C C . ILE A 1 487 ? -14.953 21.906 0.991 1 90.94 487 ILE A C 1
ATOM 3948 O O . ILE A 1 487 ? -15.875 21.766 0.191 1 90.94 487 ILE A O 1
ATOM 3952 N N . THR A 1 488 ? -14.922 22.844 1.818 1 90.19 488 THR A N 1
ATOM 3953 C CA . THR A 1 488 ? -15.945 23.875 1.833 1 90.19 488 THR A CA 1
ATOM 3954 C C . THR A 1 488 ? -15.562 25.031 0.905 1 90.19 488 THR A C 1
ATOM 3956 O O . THR A 1 488 ? -14.625 25.766 1.188 1 90.19 488 THR A O 1
ATOM 3959 N N . ALA A 1 489 ? -16.312 25.109 -0.147 1 94.12 489 ALA A N 1
ATOM 3960 C CA . ALA A 1 489 ? -16.078 26.172 -1.114 1 94.12 489 ALA A CA 1
ATOM 3961 C C . ALA A 1 489 ? -16.562 27.516 -0.58 1 94.12 489 ALA A C 1
ATOM 3963 O O . ALA A 1 489 ? -17.625 27.594 0.053 1 94.12 489 ALA A O 1
ATOM 3964 N N . ALA A 1 490 ? -15.789 28.562 -0.694 1 93.12 490 ALA A N 1
ATOM 3965 C CA . ALA A 1 490 ? -16.172 29.922 -0.317 1 93.12 490 ALA A CA 1
ATOM 3966 C C . ALA A 1 490 ? -15.875 30.906 -1.44 1 93.12 490 ALA A C 1
ATOM 3968 O O . ALA A 1 490 ? -14.867 30.781 -2.137 1 93.12 490 ALA A O 1
ATOM 3969 N N . PRO A 1 491 ? -16.703 31.859 -1.658 1 93.88 491 PRO A N 1
ATOM 3970 C CA . PRO A 1 491 ? -16.562 32.812 -2.771 1 93.88 491 PRO A CA 1
ATOM 3971 C C . PRO A 1 491 ? -15.562 33.938 -2.469 1 93.88 491 PRO A C 1
ATOM 3973 O O . PRO A 1 491 ? -15.945 35.094 -2.428 1 93.88 491 PRO A O 1
ATOM 3976 N N . TYR A 1 492 ? -14.344 33.594 -2.311 1 93.94 492 TYR A N 1
ATOM 3977 C CA . TYR A 1 492 ? -13.297 34.625 -2.172 1 93.94 492 TYR A CA 1
ATOM 3978 C C . TYR A 1 492 ? -13.195 35.469 -3.432 1 93.94 492 TYR A C 1
ATOM 3980 O O . TYR A 1 492 ? -13.523 35 -4.527 1 93.94 492 TYR A O 1
ATOM 3988 N N . PRO A 1 493 ? -12.734 36.656 -3.283 1 91.69 493 PRO A N 1
ATOM 3989 C CA . PRO A 1 493 ? -12.594 37.531 -4.469 1 91.69 493 PRO A CA 1
ATOM 3990 C C . PRO A 1 493 ? -11.602 36.969 -5.48 1 91.69 493 PRO A C 1
ATOM 3992 O O . PRO A 1 493 ? -10.57 36.406 -5.094 1 91.69 493 PRO A O 1
ATOM 3995 N N . THR A 1 494 ? -11.914 37.125 -6.773 1 85.38 494 THR A N 1
ATOM 3996 C CA . THR A 1 494 ? -11.102 36.562 -7.852 1 85.38 494 THR A CA 1
ATOM 3997 C C . THR A 1 494 ? -9.836 37.375 -8.055 1 85.38 494 THR A C 1
ATOM 3999 O O . THR A 1 494 ? -9.789 38.562 -7.691 1 85.38 494 THR A O 1
ATOM 4002 N N . TYR A 1 495 ? -8.766 36.75 -8.547 1 74.19 495 TYR A N 1
ATOM 4003 C CA . TYR A 1 495 ? -7.492 37.406 -8.828 1 74.19 495 TYR A CA 1
ATOM 4004 C C . TYR A 1 495 ? -7.605 38.344 -10.039 1 74.19 495 TYR A C 1
ATOM 4006 O O . TYR A 1 495 ? -8.297 38 -11.008 1 74.19 495 TYR A O 1
ATOM 4014 N N . GLU B 1 1 ? -21.922 13.328 -13.531 1 25.62 1 GLU B N 1
ATOM 4015 C CA . GLU B 1 1 ? -20.469 13.211 -13.492 1 25.62 1 GLU B CA 1
ATOM 4016 C C . GLU B 1 1 ? -19.875 13.305 -14.898 1 25.62 1 GLU B C 1
ATOM 4018 O O . GLU B 1 1 ? -20.094 12.422 -15.734 1 25.62 1 GLU B O 1
ATOM 4023 N N . GLN B 1 2 ? -19.766 14.523 -15.484 1 27.2 2 GLN B N 1
ATOM 4024 C CA . GLN B 1 2 ? -19.453 14.977 -16.844 1 27.2 2 GLN B CA 1
ATOM 4025 C C . GLN B 1 2 ? -18.219 14.273 -17.375 1 27.2 2 GLN B C 1
ATOM 4027 O O . GLN B 1 2 ? -17.359 13.828 -16.609 1 27.2 2 GLN B O 1
ATOM 4032 N N . ASN B 1 3 ? -18.266 13.891 -18.625 1 33.97 3 ASN B N 1
ATOM 4033 C CA . ASN B 1 3 ? -17.438 13.281 -19.656 1 33.97 3 ASN B CA 1
ATOM 4034 C C . ASN B 1 3 ? -16.078 13.969 -19.766 1 33.97 3 ASN B C 1
ATOM 4036 O O . ASN B 1 3 ? -15.859 14.805 -20.641 1 33.97 3 ASN B O 1
ATOM 4040 N N . SER B 1 4 ? -15.594 14.555 -18.703 1 39.84 4 SER B N 1
ATOM 4041 C CA . SER B 1 4 ? -14.32 15.18 -19.047 1 39.84 4 SER B CA 1
ATOM 4042 C C . SER B 1 4 ? -13.422 14.211 -19.812 1 39.84 4 SER B C 1
ATOM 4044 O O . SER B 1 4 ? -13.375 13.016 -19.5 1 39.84 4 SER B O 1
ATOM 4046 N N . PRO B 1 5 ? -13.125 14.539 -20.969 1 45.19 5 PRO B N 1
ATOM 4047 C CA . PRO B 1 5 ? -12.266 13.703 -21.797 1 45.19 5 PRO B CA 1
ATOM 4048 C C . PRO B 1 5 ? -11.195 12.969 -20.984 1 45.19 5 PRO B C 1
ATOM 4050 O O . PRO B 1 5 ? -10.609 13.539 -20.062 1 45.19 5 PRO B O 1
ATOM 4053 N N . LYS B 1 6 ? -11.336 11.648 -20.969 1 57.25 6 LYS B N 1
ATOM 4054 C CA . LYS B 1 6 ? -10.445 10.727 -20.266 1 57.25 6 LYS B CA 1
ATOM 4055 C C . LYS B 1 6 ? -8.984 11.141 -20.453 1 57.25 6 LYS B C 1
ATOM 4057 O O . LYS B 1 6 ? -8.477 11.188 -21.562 1 57.25 6 LYS B O 1
ATOM 4062 N N . GLU B 1 7 ? -8.43 12.008 -19.594 1 70.31 7 GLU B N 1
ATOM 4063 C CA . GLU B 1 7 ? -7.012 12.336 -19.641 1 70.31 7 GLU B CA 1
ATOM 4064 C C . GLU B 1 7 ? -6.164 11.086 -19.875 1 70.31 7 GLU B C 1
ATOM 4066 O O . GLU B 1 7 ? -6.344 10.07 -19.203 1 70.31 7 GLU B O 1
ATOM 4071 N N . PRO B 1 8 ? -5.5 11.164 -21.031 1 74.06 8 PRO B N 1
ATOM 4072 C CA . PRO B 1 8 ? -4.676 9.984 -21.297 1 74.06 8 PRO B CA 1
ATOM 4073 C C . PRO B 1 8 ? -3.693 9.68 -20.172 1 74.06 8 PRO B C 1
ATOM 4075 O O . PRO B 1 8 ? -3.205 10.602 -19.516 1 74.06 8 PRO B O 1
ATOM 4078 N N . CYS B 1 9 ? -3.67 8.469 -19.75 1 78.81 9 CYS B N 1
ATOM 4079 C CA . CYS B 1 9 ? -2.715 7.965 -18.766 1 78.81 9 CYS B CA 1
ATOM 4080 C C . CYS B 1 9 ? -1.672 7.07 -19.422 1 78.81 9 CYS B C 1
ATOM 4082 O O . CYS B 1 9 ? -2.016 6.156 -20.172 1 78.81 9 CYS B O 1
ATOM 4084 N N . ASN B 1 10 ? -0.45 7.484 -19.266 1 85.25 10 ASN B N 1
ATOM 4085 C CA . ASN B 1 10 ? 0.658 6.707 -19.812 1 85.25 10 ASN B CA 1
ATOM 4086 C C . ASN B 1 10 ? 1.673 6.348 -18.734 1 85.25 10 ASN B C 1
ATOM 4088 O O . ASN B 1 10 ? 2.338 7.227 -18.172 1 85.25 10 ASN B O 1
ATOM 4092 N N . PHE B 1 11 ? 1.7 5.039 -18.469 1 89.5 11 PHE B N 1
ATOM 4093 C CA . PHE B 1 11 ? 2.662 4.555 -17.484 1 89.5 11 PHE B CA 1
ATOM 4094 C C . PHE B 1 11 ? 3.939 4.082 -18.172 1 89.5 11 PHE B C 1
ATOM 4096 O O . PHE B 1 11 ? 3.887 3.369 -19.172 1 89.5 11 PHE B O 1
ATOM 4103 N N . ASN B 1 12 ? 5.016 4.551 -17.672 1 89.81 12 ASN B N 1
ATOM 4104 C CA . ASN B 1 12 ? 6.281 4.008 -18.156 1 89.81 12 ASN B CA 1
ATOM 4105 C C . ASN B 1 12 ? 6.672 2.738 -17.406 1 89.81 12 ASN B C 1
ATOM 4107 O O . ASN B 1 12 ? 5.938 2.273 -16.547 1 89.81 12 ASN B O 1
ATOM 4111 N N . SER B 1 13 ? 7.801 2.127 -17.781 1 88.75 13 SER B N 1
ATOM 4112 C CA . SER B 1 13 ? 8.227 0.849 -17.219 1 88.75 13 SER B CA 1
ATOM 4113 C C . SER B 1 13 ? 8.453 0.956 -15.711 1 88.75 13 SER B C 1
ATOM 4115 O O . SER B 1 13 ? 8.117 0.042 -14.961 1 88.75 13 SER B O 1
ATOM 4117 N N . LYS B 1 14 ? 8.953 2.047 -15.312 1 91.25 14 LYS B N 1
ATOM 4118 C CA . LYS B 1 14 ? 9.25 2.232 -13.898 1 91.25 14 LYS B CA 1
ATOM 4119 C C . LYS B 1 14 ? 7.969 2.311 -13.07 1 91.25 14 LYS B C 1
ATOM 4121 O O . LYS B 1 14 ? 7.848 1.644 -12.047 1 91.25 14 LYS B O 1
ATOM 4126 N N . SER B 1 15 ? 7.062 3.16 -13.531 1 93.81 15 SER B N 1
ATOM 4127 C CA . SER B 1 15 ? 5.805 3.293 -12.805 1 93.81 15 SER B CA 1
ATOM 4128 C C . SER B 1 15 ? 5.039 1.976 -12.781 1 93.81 15 SER B C 1
ATOM 4130 O O . SER B 1 15 ? 4.434 1.62 -11.766 1 93.81 15 SER B O 1
ATOM 4132 N N . LYS B 1 16 ? 5.07 1.256 -13.844 1 93.25 16 LYS B N 1
ATOM 4133 C CA . LYS B 1 16 ? 4.406 -0.044 -13.891 1 93.25 16 LYS B CA 1
ATOM 4134 C C . LYS B 1 16 ? 5.004 -1.003 -12.867 1 93.25 16 LYS B C 1
ATOM 4136 O O . LYS B 1 16 ? 4.27 -1.695 -12.156 1 93.25 16 LYS B O 1
ATOM 4141 N N . LEU B 1 17 ? 6.305 -1.017 -12.82 1 93.06 17 LEU B N 1
ATOM 4142 C CA . LEU B 1 17 ? 7.004 -1.874 -11.867 1 93.06 17 LEU B CA 1
ATOM 4143 C C . LEU B 1 17 ? 6.641 -1.503 -10.438 1 93.06 17 LEU B C 1
ATOM 4145 O O . LEU B 1 17 ? 6.379 -2.381 -9.609 1 93.06 17 LEU B O 1
ATOM 4149 N N . LEU B 1 18 ? 6.629 -0.224 -10.117 1 95.31 18 LEU B N 1
ATOM 4150 C CA . LEU B 1 18 ? 6.328 0.245 -8.773 1 95.31 18 LEU B CA 1
ATOM 4151 C C . LEU B 1 18 ? 4.906 -0.133 -8.367 1 95.31 18 LEU B C 1
ATOM 4153 O O . LEU B 1 18 ? 4.656 -0.5 -7.219 1 95.31 18 LEU B O 1
ATOM 4157 N N . ILE B 1 19 ? 3.982 -0.046 -9.297 1 95.94 19 ILE B N 1
ATOM 4158 C CA . ILE B 1 19 ? 2.592 -0.391 -9.023 1 95.94 19 ILE B CA 1
ATOM 4159 C C . ILE B 1 19 ? 2.48 -1.882 -8.711 1 95.94 19 ILE B C 1
ATOM 4161 O O . ILE B 1 19 ? 1.843 -2.271 -7.734 1 95.94 19 ILE B O 1
ATOM 4165 N N . ARG B 1 20 ? 3.105 -2.736 -9.453 1 94.69 20 ARG B N 1
ATOM 4166 C CA . ARG B 1 20 ? 3.08 -4.176 -9.211 1 94.69 20 ARG B CA 1
ATOM 4167 C C . ARG B 1 20 ? 3.742 -4.52 -7.879 1 94.69 20 ARG B C 1
ATOM 4169 O O . ARG B 1 20 ? 3.252 -5.375 -7.141 1 94.69 20 ARG B O 1
ATOM 4176 N N . GLN B 1 21 ? 4.836 -3.861 -7.613 1 95.06 21 GLN B N 1
ATOM 4177 C CA . GLN B 1 21 ? 5.527 -4.094 -6.352 1 95.06 21 GLN B CA 1
ATOM 4178 C C . GLN B 1 21 ? 4.656 -3.689 -5.164 1 95.06 21 GLN B C 1
ATOM 4180 O O . GLN B 1 21 ? 4.609 -4.395 -4.152 1 95.06 21 GLN B O 1
ATOM 4185 N N . ALA B 1 22 ? 4.039 -2.521 -5.277 1 96.75 22 ALA B N 1
ATOM 4186 C CA . ALA B 1 22 ? 3.16 -2.064 -4.203 1 96.75 22 ALA B CA 1
ATOM 4187 C C . ALA B 1 22 ? 2.029 -3.059 -3.959 1 96.75 22 ALA B C 1
ATOM 4189 O O . ALA B 1 22 ? 1.687 -3.348 -2.811 1 96.75 22 ALA B O 1
ATOM 4190 N N . LEU B 1 23 ? 1.464 -3.553 -5.016 1 95.44 23 LEU B N 1
ATOM 4191 C CA . LEU B 1 23 ? 0.41 -4.555 -4.91 1 95.44 23 LEU B CA 1
ATOM 4192 C C . LEU B 1 23 ? 0.923 -5.812 -4.215 1 95.44 23 LEU B C 1
ATOM 4194 O O . LEU B 1 23 ? 0.304 -6.301 -3.266 1 95.44 23 LEU B O 1
ATOM 4198 N N . GLN B 1 24 ? 2.012 -6.305 -4.641 1 94.12 24 GLN B N 1
ATOM 4199 C CA . GLN B 1 24 ? 2.605 -7.508 -4.07 1 94.12 24 GLN B CA 1
ATOM 4200 C C . GLN B 1 24 ? 2.91 -7.32 -2.588 1 94.12 24 GLN B C 1
ATOM 4202 O O . GLN B 1 24 ? 2.604 -8.195 -1.771 1 94.12 24 GLN B O 1
ATOM 4207 N N . LYS B 1 25 ? 3.533 -6.238 -2.273 1 95.5 25 LYS B N 1
ATOM 4208 C CA . LYS B 1 25 ? 3.941 -5.988 -0.895 1 95.5 25 LYS B CA 1
ATOM 4209 C C . LYS B 1 25 ? 2.729 -5.781 0.009 1 95.5 25 LYS B C 1
ATOM 4211 O O . LYS B 1 25 ? 2.758 -6.141 1.188 1 95.5 25 LYS B O 1
ATOM 4216 N N . THR B 1 26 ? 1.673 -5.172 -0.523 1 96.19 26 THR B N 1
ATOM 4217 C CA . THR B 1 26 ? 0.451 -5.043 0.264 1 96.19 26 THR B CA 1
ATOM 4218 C C . THR B 1 26 ? -0.147 -6.414 0.562 1 96.19 26 THR B C 1
ATOM 4220 O O . THR B 1 26 ? -0.606 -6.668 1.678 1 96.19 26 THR B O 1
ATOM 4223 N N . PHE B 1 27 ? -0.134 -7.336 -0.407 1 93.31 27 PHE B N 1
ATOM 4224 C CA . PHE B 1 27 ? -0.581 -8.703 -0.16 1 93.31 27 PHE B CA 1
ATOM 4225 C C . PHE B 1 27 ? 0.287 -9.367 0.898 1 93.31 27 PHE B C 1
ATOM 4227 O O . PHE B 1 27 ? -0.225 -10.055 1.785 1 93.31 27 PHE B O 1
ATOM 4234 N N . GLN B 1 28 ? 1.545 -9.172 0.805 1 92.44 28 GLN B N 1
ATOM 4235 C CA . GLN B 1 28 ? 2.475 -9.766 1.763 1 92.44 28 GLN B CA 1
ATOM 4236 C C . GLN B 1 28 ? 2.229 -9.227 3.17 1 92.44 28 GLN B C 1
ATOM 4238 O O . GLN B 1 28 ? 2.285 -9.977 4.145 1 92.44 28 GLN B O 1
ATOM 4243 N N . LEU B 1 29 ? 2.035 -7.957 3.238 1 93.94 29 LEU B N 1
ATOM 4244 C CA . LEU B 1 29 ? 1.759 -7.34 4.531 1 93.94 29 LEU B CA 1
ATOM 4245 C C . LEU B 1 29 ? 0.488 -7.914 5.148 1 93.94 29 LEU B C 1
ATOM 4247 O O . LEU B 1 29 ? 0.449 -8.203 6.348 1 93.94 29 LEU B O 1
ATOM 4251 N N . LYS B 1 30 ? -0.52 -8.023 4.371 1 91.75 30 LYS B N 1
ATOM 4252 C CA . LYS B 1 30 ? -1.776 -8.609 4.832 1 91.75 30 LYS B CA 1
ATOM 4253 C C . LYS B 1 30 ? -1.569 -10.031 5.336 1 91.75 30 LYS B C 1
ATOM 4255 O O . LYS B 1 30 ? -2.105 -10.414 6.379 1 91.75 30 LYS B O 1
ATOM 4260 N N . GLU B 1 31 ? -0.801 -10.789 4.586 1 89.25 31 GLU B N 1
ATOM 4261 C CA . GLU B 1 31 ? -0.505 -12.164 4.996 1 89.25 31 GLU B CA 1
ATOM 4262 C C . GLU B 1 31 ? 0.285 -12.188 6.301 1 89.25 31 GLU B C 1
ATOM 4264 O O . GLU B 1 31 ? 0.04 -13.039 7.16 1 89.25 31 GLU B O 1
ATOM 4269 N N . LEU B 1 32 ? 1.239 -11.359 6.422 1 90.56 32 LEU B N 1
ATOM 4270 C CA . LEU B 1 32 ? 2.047 -11.266 7.633 1 90.56 32 LEU B CA 1
ATOM 4271 C C . LEU B 1 32 ? 1.18 -10.93 8.844 1 90.56 32 LEU B C 1
ATOM 4273 O O . LEU B 1 32 ? 1.345 -11.516 9.914 1 90.56 32 LEU B O 1
ATOM 4277 N N . PHE B 1 33 ? 0.271 -9.984 8.68 1 88.94 33 PHE B N 1
ATOM 4278 C CA . PHE B 1 33 ? -0.635 -9.609 9.758 1 88.94 33 PHE B CA 1
ATOM 4279 C C . PHE B 1 33 ? -1.512 -10.789 10.164 1 88.94 33 PHE B C 1
ATOM 4281 O O . PHE B 1 33 ? -1.735 -11.023 11.352 1 88.94 33 PHE B O 1
ATOM 4288 N N . ARG B 1 34 ? -1.996 -11.445 9.195 1 86.69 34 ARG B N 1
ATOM 4289 C CA . ARG B 1 34 ? -2.83 -12.617 9.477 1 86.69 34 ARG B CA 1
ATOM 4290 C C . ARG B 1 34 ? -2.053 -13.664 10.258 1 86.69 34 ARG B C 1
ATOM 4292 O O . ARG B 1 34 ? -2.564 -14.227 11.227 1 86.69 34 ARG B O 1
ATOM 4299 N N . ASP B 1 35 ? -0.897 -13.945 9.812 1 85.69 35 ASP B N 1
ATOM 4300 C CA . ASP B 1 35 ? -0.038 -14.922 10.477 1 85.69 35 ASP B CA 1
ATOM 4301 C C . ASP B 1 35 ? 0.211 -14.531 11.93 1 85.69 35 ASP B C 1
ATOM 4303 O O . ASP B 1 35 ? 0.152 -15.375 12.828 1 85.69 35 ASP B O 1
ATOM 4307 N N . GLN B 1 36 ? 0.506 -13.281 12.188 1 86.31 36 GLN B N 1
ATOM 4308 C CA . GLN B 1 36 ? 0.763 -12.797 13.539 1 86.31 36 GLN B CA 1
ATOM 4309 C C . GLN B 1 36 ? -0.483 -12.906 14.406 1 86.31 36 GLN B C 1
ATOM 4311 O O . GLN B 1 36 ? -0.395 -13.289 15.578 1 86.31 36 GLN B O 1
ATOM 4316 N N . ALA B 1 37 ? -1.577 -12.516 13.852 1 86.25 37 ALA B N 1
ATOM 4317 C CA . ALA B 1 37 ? -2.83 -12.609 14.594 1 86.25 37 ALA B CA 1
ATOM 4318 C C . ALA B 1 37 ? -3.113 -14.055 15 1 86.25 37 ALA B C 1
ATOM 4320 O O . ALA B 1 37 ? -3.543 -14.312 16.125 1 86.25 37 ALA B O 1
ATOM 4321 N N . GLU B 1 38 ? -2.883 -14.984 14.109 1 83.44 38 GLU B N 1
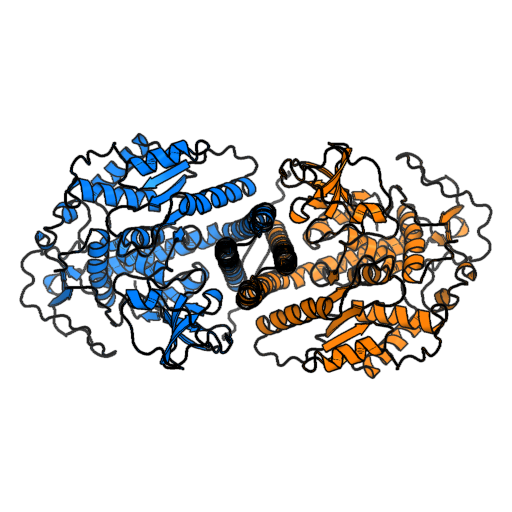ATOM 4322 C CA . GLU B 1 38 ? -3.1 -16.391 14.406 1 83.44 38 GLU B CA 1
ATOM 4323 C C . GLU B 1 38 ? -2.18 -16.875 15.523 1 83.44 38 GLU B C 1
ATOM 4325 O O . GLU B 1 38 ? -2.598 -17.641 16.391 1 83.44 38 GLU B O 1
ATOM 4330 N N . ARG B 1 39 ? -0.986 -16.453 15.523 1 83.5 39 ARG B N 1
ATOM 4331 C CA . ARG B 1 39 ? -0.03 -16.828 16.562 1 83.5 39 ARG B CA 1
ATOM 4332 C C . ARG B 1 39 ? -0.446 -16.25 17.906 1 83.5 39 ARG B C 1
ATOM 4334 O O . ARG B 1 39 ? -0.311 -16.922 18.938 1 83.5 39 ARG B O 1
ATOM 4341 N N . LEU B 1 40 ? -0.864 -15.055 17.906 1 86.56 40 LEU B N 1
ATOM 4342 C CA . LEU B 1 40 ? -1.291 -14.406 19.141 1 86.56 40 LEU B CA 1
ATOM 4343 C C . LEU B 1 40 ? -2.549 -15.062 19.688 1 86.56 40 LEU B C 1
ATOM 4345 O O . LEU B 1 40 ? -2.711 -15.164 20.906 1 86.56 40 LEU B O 1
ATOM 4349 N N . MET B 1 41 ? -3.406 -15.523 18.812 1 84.38 41 MET B N 1
ATOM 4350 C CA . MET B 1 41 ? -4.648 -16.172 19.219 1 84.38 41 MET B CA 1
ATOM 4351 C C . MET B 1 41 ? -4.363 -17.5 19.922 1 84.38 41 MET B C 1
ATOM 4353 O O . MET B 1 41 ? -5.168 -17.953 20.734 1 84.38 41 MET B O 1
ATOM 4357 N N . LYS B 1 42 ? -3.328 -18.078 19.625 1 80.31 42 LYS B N 1
ATOM 4358 C CA . LYS B 1 42 ? -2.969 -19.375 20.219 1 80.31 42 LYS B CA 1
ATOM 4359 C C . LYS B 1 42 ? -2.389 -19.188 21.609 1 80.31 42 LYS B C 1
ATOM 4361 O O . LYS B 1 42 ? -2.217 -20.156 22.359 1 80.31 42 LYS B O 1
ATOM 4366 N N . GLN B 1 43 ? -2.162 -17.938 21.969 1 76.62 43 GLN B N 1
ATOM 4367 C CA . GLN B 1 43 ? -1.642 -17.672 23.297 1 76.62 43 GLN B CA 1
ATOM 4368 C C . GLN B 1 43 ? -2.764 -17.656 24.344 1 76.62 43 GLN B C 1
ATOM 4370 O O . GLN B 1 43 ? -3.883 -17.234 24.047 1 76.62 43 GLN B O 1
ATOM 4375 N N . PRO B 1 44 ? -2.486 -18.375 25.469 1 67.31 44 PRO B N 1
ATOM 4376 C CA . PRO B 1 44 ? -3.492 -18.469 26.531 1 67.31 44 PRO B CA 1
ATOM 4377 C C . PRO B 1 44 ? -3.836 -17.109 27.125 1 67.31 44 PRO B C 1
ATOM 4379 O O . PRO B 1 44 ? -3.328 -16.734 28.188 1 67.31 44 PRO B O 1
ATOM 4382 N N . ASN B 1 45 ? -4.031 -16.078 26.391 1 67.25 45 ASN B N 1
ATOM 4383 C CA . ASN B 1 45 ? -4.309 -14.789 27.016 1 67.25 45 ASN B CA 1
ATOM 4384 C C . ASN B 1 45 ? -5.484 -14.094 26.344 1 67.25 45 ASN B C 1
ATOM 4386 O O . ASN B 1 45 ? -6.07 -14.617 25.391 1 67.25 45 ASN B O 1
ATOM 4390 N N . ASP B 1 46 ? -5.953 -13.109 27.078 1 71.56 46 ASP B N 1
ATOM 4391 C CA . ASP B 1 46 ? -7.133 -12.32 26.75 1 71.56 46 ASP B CA 1
ATOM 4392 C C . ASP B 1 46 ? -6.852 -11.359 25.594 1 71.56 46 ASP B C 1
ATOM 4394 O O . ASP B 1 46 ? -7.145 -10.164 25.688 1 71.56 46 ASP B O 1
ATOM 4398 N N . THR B 1 47 ? -6.176 -11.969 24.594 1 83.5 47 THR B N 1
ATOM 4399 C CA . THR B 1 47 ? -5.867 -11.07 23.484 1 83.5 47 THR B CA 1
ATOM 4400 C C . THR B 1 47 ? -6.953 -11.141 22.422 1 83.5 47 THR B C 1
ATOM 4402 O O . THR B 1 47 ? -6.945 -10.359 21.469 1 83.5 47 THR B O 1
ATOM 4405 N N . GLU B 1 48 ? -7.887 -11.953 22.656 1 84.62 48 GLU B N 1
ATOM 4406 C CA . GLU B 1 48 ? -8.883 -12.219 21.609 1 84.62 48 GLU B CA 1
ATOM 4407 C C . GLU B 1 48 ? -9.688 -10.969 21.297 1 84.62 48 GLU B C 1
ATOM 4409 O O . GLU B 1 48 ? -9.922 -10.656 20.125 1 84.62 48 GLU B O 1
ATOM 4414 N N . SER B 1 49 ? -10.102 -10.297 22.328 1 84.56 49 SER B N 1
ATOM 4415 C CA . SER B 1 49 ? -10.93 -9.117 22.109 1 84.56 49 SER B CA 1
ATOM 4416 C C . SER B 1 49 ? -10.164 -8.031 21.359 1 84.56 49 SER B C 1
ATOM 4418 O O . SER B 1 49 ? -10.734 -7.34 20.516 1 84.56 49 SER B O 1
ATOM 4420 N N . ILE B 1 50 ? -8.906 -7.898 21.641 1 86.56 50 ILE B N 1
ATOM 4421 C CA . ILE B 1 50 ? -8.07 -6.898 20.984 1 86.56 50 ILE B CA 1
ATOM 4422 C C . ILE B 1 50 ? -7.875 -7.273 19.516 1 86.56 50 ILE B C 1
ATOM 4424 O O . ILE B 1 50 ? -7.988 -6.426 18.641 1 86.56 50 ILE B O 1
ATOM 4428 N N . LEU B 1 51 ? -7.68 -8.555 19.328 1 89.31 51 LEU B N 1
ATOM 4429 C CA . LEU B 1 51 ? -7.43 -9.031 17.969 1 89.31 51 LEU B CA 1
ATOM 4430 C C . LEU B 1 51 ? -8.695 -8.93 17.125 1 89.31 51 LEU B C 1
ATOM 4432 O O . LEU B 1 51 ? -8.625 -8.617 15.93 1 89.31 51 LEU B O 1
ATOM 4436 N N . LYS B 1 52 ? -9.797 -9.195 17.719 1 88.25 52 LYS B N 1
ATOM 4437 C CA . LYS B 1 52 ? -11.055 -9.055 17 1 88.25 52 LYS B CA 1
ATOM 4438 C C . LYS B 1 52 ? -11.336 -7.602 16.625 1 88.25 52 LYS B C 1
ATOM 4440 O O . LYS B 1 52 ? -11.828 -7.312 15.539 1 88.25 52 LYS B O 1
ATOM 4445 N N . HIS B 1 53 ? -11.055 -6.727 17.547 1 88.44 53 HIS B N 1
ATOM 4446 C CA . HIS B 1 53 ? -11.18 -5.301 17.266 1 88.44 53 HIS B CA 1
ATOM 4447 C C . HIS B 1 53 ? -10.266 -4.871 16.125 1 88.44 53 HIS B C 1
ATOM 4449 O O . HIS B 1 53 ? -10.688 -4.156 15.219 1 88.44 53 HIS B O 1
ATOM 4455 N N . PHE B 1 54 ? -9.039 -5.344 16.172 1 90 54 PHE B N 1
ATOM 4456 C CA . PHE B 1 54 ? -8.062 -5.012 15.141 1 90 54 PHE B CA 1
ATOM 4457 C C . PHE B 1 54 ? -8.547 -5.484 13.773 1 90 54 PHE B C 1
ATOM 4459 O O . PHE B 1 54 ? -8.469 -4.738 12.789 1 90 54 PHE B O 1
ATOM 4466 N N . GLU B 1 55 ? -8.992 -6.637 13.727 1 91.44 55 GLU B N 1
ATOM 4467 C CA . GLU B 1 55 ? -9.453 -7.195 12.461 1 91.44 55 GLU B CA 1
ATOM 4468 C C . GLU B 1 55 ? -10.633 -6.398 11.906 1 91.44 55 GLU B C 1
ATOM 4470 O O . GLU B 1 55 ? -10.719 -6.152 10.703 1 91.44 55 GLU B O 1
ATOM 4475 N N . ARG B 1 56 ? -11.492 -6.012 12.734 1 91.88 56 ARG B N 1
ATOM 4476 C CA . ARG B 1 56 ? -12.68 -5.262 12.328 1 91.88 56 ARG B CA 1
ATOM 4477 C C . ARG B 1 56 ? -12.305 -3.91 11.742 1 91.88 56 ARG B C 1
ATOM 4479 O O . ARG B 1 56 ? -12.945 -3.438 10.797 1 91.88 56 ARG B O 1
ATOM 4486 N N . ILE B 1 57 ? -11.281 -3.311 12.25 1 93.12 57 ILE B N 1
ATOM 4487 C CA . ILE B 1 57 ? -10.883 -1.98 11.805 1 93.12 57 ILE B CA 1
ATOM 4488 C C . ILE B 1 57 ? -9.93 -2.1 10.609 1 93.12 57 ILE B C 1
ATOM 4490 O O . ILE B 1 57 ? -10.039 -1.339 9.648 1 93.12 57 ILE B O 1
ATOM 4494 N N . SER B 1 58 ? -9.008 -3.094 10.648 1 94.75 58 SER B N 1
ATOM 4495 C CA . SER B 1 58 ? -7.934 -3.164 9.664 1 94.75 58 SER B CA 1
ATOM 4496 C C . SER B 1 58 ? -8.43 -3.744 8.344 1 94.75 58 SER B C 1
ATOM 4498 O O . SER B 1 58 ? -7.965 -3.344 7.273 1 94.75 58 SER B O 1
ATOM 4500 N N . ARG B 1 59 ? -9.367 -4.676 8.352 1 94.38 59 ARG B N 1
ATOM 4501 C CA . ARG B 1 59 ? -9.766 -5.395 7.145 1 94.38 59 ARG B CA 1
ATOM 4502 C C . ARG B 1 59 ? -10.32 -4.434 6.098 1 94.38 59 ARG B C 1
ATOM 4504 O O . ARG B 1 59 ? -9.891 -4.449 4.945 1 94.38 59 ARG B O 1
ATOM 4511 N N . PRO B 1 60 ? -11.266 -3.555 6.457 1 95.31 60 PRO B N 1
ATOM 4512 C CA . PRO B 1 60 ? -11.75 -2.607 5.449 1 95.31 60 PRO B CA 1
ATOM 4513 C C . PRO B 1 60 ? -10.648 -1.686 4.93 1 95.31 60 PRO B C 1
ATOM 4515 O O . PRO B 1 60 ? -10.656 -1.31 3.754 1 95.31 60 PRO B O 1
ATOM 4518 N N . LEU B 1 61 ? -9.742 -1.297 5.789 1 96.12 61 LEU B N 1
ATOM 4519 C CA . LEU B 1 61 ? -8.625 -0.446 5.395 1 96.12 61 LEU B CA 1
ATOM 4520 C C . LEU B 1 61 ? -7.707 -1.176 4.418 1 96.12 61 LEU B C 1
ATOM 4522 O O . LEU B 1 61 ? -7.316 -0.619 3.391 1 96.12 61 LEU B O 1
ATOM 4526 N N . GLU B 1 62 ? -7.387 -2.408 4.754 1 96.38 62 GLU B N 1
ATOM 4527 C CA . GLU B 1 62 ? -6.551 -3.236 3.889 1 96.38 62 GLU B CA 1
ATOM 4528 C C . GLU B 1 62 ? -7.188 -3.416 2.514 1 96.38 62 GLU B C 1
ATOM 4530 O O . GLU B 1 62 ? -6.52 -3.266 1.488 1 96.38 62 GLU B O 1
ATOM 4535 N N . ASN B 1 63 ? -8.453 -3.725 2.52 1 96.69 63 ASN B N 1
ATOM 4536 C CA . ASN B 1 63 ? -9.156 -3.955 1.262 1 96.69 63 ASN B CA 1
ATOM 4537 C C . ASN B 1 63 ? -9.312 -2.664 0.46 1 96.69 63 ASN B C 1
ATOM 4539 O O . ASN B 1 63 ? -9.281 -2.688 -0.771 1 96.69 63 ASN B O 1
ATOM 4543 N N . SER B 1 64 ? -9.492 -1.586 1.146 1 96.5 64 SER B N 1
ATOM 4544 C CA . SER B 1 64 ? -9.555 -0.302 0.457 1 96.5 64 SER B CA 1
ATOM 4545 C C . SER B 1 64 ? -8.219 0.042 -0.196 1 96.5 64 SER B C 1
ATOM 4547 O O . SER B 1 64 ? -8.18 0.521 -1.331 1 96.5 64 SER B O 1
ATOM 4549 N N . LEU B 1 65 ? -7.129 -0.181 0.541 1 97.38 65 LEU B N 1
ATOM 4550 C CA . LEU B 1 65 ? -5.793 0.03 -0.008 1 97.38 65 LEU B CA 1
ATOM 4551 C C . LEU B 1 65 ? -5.559 -0.864 -1.221 1 97.38 65 LEU B C 1
ATOM 4553 O O . LEU B 1 65 ? -5.141 -0.385 -2.277 1 97.38 65 LEU B O 1
ATOM 4557 N N . LEU B 1 66 ? -5.863 -2.109 -1.093 1 97.56 66 LEU B N 1
ATOM 4558 C CA . LEU B 1 66 ? -5.699 -3.051 -2.195 1 97.56 66 LEU B CA 1
ATOM 4559 C C . LEU B 1 66 ? -6.582 -2.666 -3.375 1 97.56 66 LEU B C 1
ATOM 4561 O O . LEU B 1 66 ? -6.168 -2.781 -4.531 1 97.56 66 LEU B O 1
ATOM 4565 N N . GLY B 1 67 ? -7.844 -2.244 -3.068 1 96.56 67 GLY B N 1
ATOM 4566 C CA . GLY B 1 67 ? -8.734 -1.778 -4.117 1 96.56 67 GLY B CA 1
ATOM 4567 C C . GLY B 1 67 ? -8.164 -0.633 -4.926 1 96.56 67 GLY B C 1
ATOM 4568 O O . GLY B 1 67 ? -8.234 -0.639 -6.156 1 96.56 67 GLY B O 1
ATOM 4569 N N . ASP B 1 68 ? -7.562 0.329 -4.262 1 96.56 68 ASP B N 1
ATOM 4570 C CA . ASP B 1 68 ? -6.938 1.46 -4.941 1 96.56 68 ASP B CA 1
ATOM 4571 C C . ASP B 1 68 ? -5.785 0.996 -5.832 1 96.56 68 ASP B C 1
ATOM 4573 O O . ASP B 1 68 ? -5.652 1.45 -6.969 1 96.56 68 ASP B O 1
ATOM 4577 N N . LEU B 1 69 ? -4.977 0.128 -5.324 1 97.19 69 LEU B N 1
ATOM 4578 C CA . LEU B 1 69 ? -3.822 -0.364 -6.066 1 97.19 69 LEU B CA 1
ATOM 4579 C C . LEU B 1 69 ? -4.258 -1.224 -7.246 1 97.19 69 LEU B C 1
ATOM 4581 O O . LEU B 1 69 ? -3.645 -1.18 -8.312 1 97.19 69 LEU B O 1
ATOM 4585 N N . GLU B 1 70 ? -5.32 -2.008 -7.035 1 96.56 70 GLU B N 1
ATOM 4586 C CA . GLU B 1 70 ? -5.871 -2.797 -8.133 1 96.56 70 GLU B CA 1
ATOM 4587 C C . GLU B 1 70 ? -6.418 -1.897 -9.234 1 96.56 70 GLU B C 1
ATOM 4589 O O . GLU B 1 70 ? -6.258 -2.191 -10.422 1 96.56 70 GLU B O 1
ATOM 4594 N N . MET B 1 71 ? -7.066 -0.85 -8.875 1 95.5 71 MET B N 1
ATOM 4595 C CA . MET B 1 71 ? -7.578 0.094 -9.859 1 95.5 71 MET B CA 1
ATOM 4596 C C . MET B 1 71 ? -6.438 0.737 -10.641 1 95.5 71 MET B C 1
ATOM 4598 O O . MET B 1 71 ? -6.551 0.957 -11.852 1 95.5 71 MET B O 1
ATOM 4602 N N . LEU B 1 72 ? -5.344 1.034 -9.953 1 94.62 72 LEU B N 1
ATOM 4603 C CA . LEU B 1 72 ? -4.156 1.539 -10.633 1 94.62 72 LEU B CA 1
ATOM 4604 C C . LEU B 1 72 ? -3.621 0.514 -11.633 1 94.62 72 LEU B C 1
ATOM 4606 O O . LEU B 1 72 ? -3.277 0.862 -12.766 1 94.62 72 LEU B O 1
ATOM 4610 N N . HIS B 1 73 ? -3.535 -0.68 -11.125 1 94.19 73 HIS B N 1
ATOM 4611 C CA . HIS B 1 73 ? -3.07 -1.771 -11.977 1 94.19 73 HIS B CA 1
ATOM 4612 C C . HIS B 1 73 ? -3.979 -1.949 -13.188 1 94.19 73 HIS B C 1
ATOM 4614 O O . HIS B 1 73 ? -3.498 -2.205 -14.297 1 94.19 73 HIS B O 1
ATOM 4620 N N . ASP B 1 74 ? -5.301 -1.774 -13.023 1 92.25 74 ASP B N 1
ATOM 4621 C CA . ASP B 1 74 ? -6.289 -1.938 -14.086 1 92.25 74 ASP B CA 1
ATOM 4622 C C . ASP B 1 74 ? -6.113 -0.876 -15.172 1 92.25 74 ASP B C 1
ATOM 4624 O O . ASP B 1 74 ? -6.414 -1.119 -16.344 1 92.25 74 ASP B O 1
ATOM 4628 N N . LEU B 1 75 ? -5.641 0.269 -14.781 1 90.75 75 LEU B N 1
ATOM 4629 C CA . LEU B 1 75 ? -5.438 1.342 -15.75 1 90.75 75 LEU B CA 1
ATOM 4630 C C . LEU B 1 75 ? -4.379 0.958 -16.781 1 90.75 75 LEU B C 1
ATOM 4632 O O . LEU B 1 75 ? -4.391 1.453 -17.906 1 90.75 75 LEU B O 1
ATOM 4636 N N . MET B 1 76 ? -3.5 0.1 -16.391 1 88.81 76 MET B N 1
ATOM 4637 C CA . MET B 1 76 ? -2.451 -0.317 -17.328 1 88.81 76 MET B CA 1
ATOM 4638 C C . MET B 1 76 ? -2.803 -1.646 -17.984 1 88.81 76 MET B C 1
ATOM 4640 O O . MET B 1 76 ? -2.156 -2.057 -18.953 1 88.81 76 MET B O 1
ATOM 4644 N N . ALA B 1 77 ? -3.824 -2.234 -17.516 1 85.25 77 ALA B N 1
ATOM 4645 C CA . ALA B 1 77 ? -4.105 -3.629 -17.844 1 85.25 77 ALA B CA 1
ATOM 4646 C C . ALA B 1 77 ? -4.477 -3.781 -19.328 1 85.25 77 ALA B C 1
ATOM 4648 O O . ALA B 1 77 ? -4.172 -4.801 -19.938 1 85.25 77 ALA B O 1
ATOM 4649 N N . GLU B 1 78 ? -5.137 -2.783 -19.828 1 84.31 78 GLU B N 1
ATOM 4650 C CA . GLU B 1 78 ? -5.531 -2.896 -21.234 1 84.31 78 GLU B CA 1
ATOM 4651 C C . GLU B 1 78 ? -4.312 -2.936 -22.156 1 84.31 78 GLU B C 1
ATOM 4653 O O . GLU B 1 78 ? -4.188 -3.832 -22.984 1 84.31 78 GLU B O 1
ATOM 4658 N N . GLU B 1 79 ? -3.502 -1.926 -22 1 89.06 79 GLU B N 1
ATOM 4659 C CA . GLU B 1 79 ? -2.291 -1.878 -22.812 1 89.06 79 GLU B CA 1
ATOM 4660 C C . GLU B 1 79 ? -1.395 -3.082 -22.547 1 89.06 79 GLU B C 1
ATOM 4662 O O . GLU B 1 79 ? -0.871 -3.695 -23.469 1 89.06 79 GLU B O 1
ATOM 4667 N N . ASP B 1 80 ? -1.19 -3.4 -21.359 1 93.56 80 ASP B N 1
ATOM 4668 C CA . ASP B 1 80 ? -0.37 -4.551 -21 1 93.56 80 ASP B CA 1
ATOM 4669 C C . ASP B 1 80 ? -0.979 -5.848 -21.516 1 93.56 80 ASP B C 1
ATOM 4671 O O . ASP B 1 80 ? -0.256 -6.766 -21.922 1 93.56 80 ASP B O 1
ATOM 4675 N N . GLY B 1 81 ? -2.322 -5.906 -21.516 1 95.31 81 GLY B N 1
ATOM 4676 C CA . GLY B 1 81 ? -3.01 -7.082 -22.016 1 95.31 81 GLY B CA 1
ATOM 4677 C C . GLY B 1 81 ? -2.752 -7.332 -23.5 1 95.31 81 GLY B C 1
ATOM 4678 O O . GLY B 1 81 ? -2.611 -8.477 -23.922 1 95.31 81 GLY B O 1
ATOM 4679 N N . LYS B 1 82 ? -2.713 -6.277 -24.234 1 96 82 LYS B N 1
ATOM 4680 C CA . LYS B 1 82 ? -2.402 -6.398 -25.656 1 96 82 LYS B CA 1
ATOM 4681 C C . LYS B 1 82 ? -0.987 -6.93 -25.875 1 96 82 LYS B C 1
ATOM 4683 O O . LYS B 1 82 ? -0.764 -7.805 -26.703 1 96 82 LYS B O 1
ATOM 4688 N N . GLU B 1 83 ? -0.067 -6.328 -25.109 1 96.56 83 GLU B N 1
ATOM 4689 C CA . GLU B 1 83 ? 1.32 -6.777 -25.188 1 96.56 83 GLU B CA 1
ATOM 4690 C C . GLU B 1 83 ? 1.457 -8.234 -24.75 1 96.56 83 GLU B C 1
ATOM 4692 O O . GLU B 1 83 ? 2.16 -9.016 -25.391 1 96.56 83 GLU B O 1
ATOM 4697 N N . ILE B 1 84 ? 0.785 -8.641 -23.75 1 97.62 84 ILE B N 1
ATOM 4698 C CA . ILE B 1 84 ? 0.829 -10.016 -23.25 1 97.62 84 ILE B CA 1
ATOM 4699 C C . ILE B 1 84 ? 0.25 -10.961 -24.297 1 97.62 84 ILE B C 1
ATOM 4701 O O . ILE B 1 84 ? 0.798 -12.039 -24.547 1 97.62 84 ILE B O 1
ATOM 4705 N N . GLN B 1 85 ? -0.819 -10.57 -24.906 1 97.94 85 GLN B N 1
ATOM 4706 C CA . GLN B 1 85 ? -1.428 -11.406 -25.938 1 97.94 85 GLN B CA 1
ATOM 4707 C C . GLN B 1 85 ? -0.469 -11.633 -27.094 1 97.94 85 GLN B C 1
ATOM 4709 O O . GLN B 1 85 ? -0.375 -12.742 -27.625 1 97.94 85 GLN B O 1
ATOM 4714 N N . GLU B 1 86 ? 0.155 -10.578 -27.516 1 98.06 86 GLU B N 1
ATOM 4715 C CA . GLU B 1 86 ? 1.153 -10.727 -28.578 1 98.06 86 GLU B CA 1
ATOM 4716 C C . GLU B 1 86 ? 2.264 -11.68 -28.156 1 98.06 86 GLU B C 1
ATOM 4718 O O . GLU B 1 86 ? 2.674 -12.547 -28.938 1 98.06 86 GLU B O 1
ATOM 4723 N N . LEU B 1 87 ? 2.744 -11.516 -26.984 1 98.19 87 LEU B N 1
ATOM 4724 C CA . LEU B 1 87 ? 3.797 -12.383 -26.453 1 98.19 87 LEU B CA 1
ATOM 4725 C C . LEU B 1 87 ? 3.305 -13.82 -26.328 1 98.19 87 LEU B C 1
ATOM 4727 O O . LEU B 1 87 ? 4.062 -14.766 -26.578 1 98.19 87 LEU B O 1
ATOM 4731 N N . ASN B 1 88 ? 2.049 -13.984 -25.922 1 98.25 88 ASN B N 1
ATOM 4732 C CA . ASN B 1 88 ? 1.453 -15.32 -25.875 1 98.25 88 ASN B CA 1
ATOM 4733 C C . ASN B 1 88 ? 1.492 -16 -27.234 1 98.25 88 ASN B C 1
ATOM 4735 O O . ASN B 1 88 ? 1.832 -17.188 -27.328 1 98.25 88 ASN B O 1
ATOM 4739 N N . GLU B 1 89 ? 1.142 -15.273 -28.234 1 97.94 89 GLU B N 1
ATOM 4740 C CA . GLU B 1 89 ? 1.15 -15.812 -29.594 1 97.94 89 GLU B CA 1
ATOM 4741 C C . GLU B 1 89 ? 2.562 -16.203 -30.016 1 97.94 89 GLU B C 1
ATOM 4743 O O . GLU B 1 89 ? 2.764 -17.266 -30.609 1 97.94 89 GLU B O 1
ATOM 4748 N N . ILE B 1 90 ? 3.457 -15.359 -29.734 1 98.06 90 ILE B N 1
ATOM 4749 C CA . ILE B 1 90 ? 4.848 -15.641 -30.078 1 98.06 90 ILE B CA 1
ATOM 4750 C C . ILE B 1 90 ? 5.312 -16.906 -29.344 1 98.06 90 ILE B C 1
ATOM 4752 O O . ILE B 1 90 ? 5.934 -17.781 -29.938 1 98.06 90 ILE B O 1
ATOM 4756 N N . ALA B 1 91 ? 5.031 -17 -28.062 1 98.06 91 ALA B N 1
ATOM 4757 C CA . ALA B 1 91 ? 5.449 -18.141 -27.25 1 98.06 91 ALA B CA 1
ATOM 4758 C C . ALA B 1 91 ? 4.875 -19.438 -27.797 1 98.06 91 ALA B C 1
ATOM 4760 O O . ALA B 1 91 ? 5.605 -20.422 -27.969 1 98.06 91 ALA B O 1
ATOM 4761 N N . GLN B 1 92 ? 3.607 -19.453 -28.078 1 97.38 92 GLN B N 1
ATOM 4762 C CA . GLN B 1 92 ? 2.965 -20.656 -28.594 1 97.38 92 GLN B CA 1
ATOM 4763 C C . GLN B 1 92 ? 3.488 -21 -29.984 1 97.38 92 GLN B C 1
ATOM 4765 O O . GLN B 1 92 ? 3.639 -22.188 -30.312 1 97.38 92 GLN B O 1
ATOM 4770 N N . ALA B 1 93 ? 3.746 -19.984 -30.797 1 97.44 93 ALA B N 1
ATOM 4771 C CA . ALA B 1 93 ? 4.305 -20.219 -32.125 1 97.44 93 ALA B CA 1
ATOM 4772 C C . ALA B 1 93 ? 5.695 -20.844 -32.031 1 97.44 93 ALA B C 1
ATOM 4774 O O . ALA B 1 93 ? 6.043 -21.703 -32.844 1 97.44 93 ALA B O 1
ATOM 4775 N N . MET B 1 94 ? 6.496 -20.328 -31.125 1 97.56 94 MET B N 1
ATOM 4776 C CA . MET B 1 94 ? 7.832 -20.875 -30.922 1 97.56 94 MET B CA 1
ATOM 4777 C C . MET B 1 94 ? 7.758 -22.359 -30.578 1 97.56 94 MET B C 1
ATOM 4779 O O . MET B 1 94 ? 8.5 -23.172 -31.141 1 97.56 94 MET B O 1
ATOM 4783 N N . ILE B 1 95 ? 6.867 -22.734 -29.688 1 97.31 95 ILE B N 1
ATOM 4784 C CA . ILE B 1 95 ? 6.723 -24.125 -29.281 1 97.31 95 ILE B CA 1
ATOM 4785 C C . ILE B 1 95 ? 6.195 -24.969 -30.453 1 97.31 95 ILE B C 1
ATOM 4787 O O . ILE B 1 95 ? 6.711 -26.047 -30.734 1 97.31 95 ILE B O 1
ATOM 4791 N N . TYR B 1 96 ? 5.188 -24.453 -31.125 1 97.12 96 TYR B N 1
ATOM 4792 C CA . TYR B 1 96 ? 4.594 -25.141 -32.281 1 97.12 96 TYR B CA 1
ATOM 4793 C C . TYR B 1 96 ? 5.645 -25.453 -33.312 1 97.12 96 TYR B C 1
ATOM 4795 O O . TYR B 1 96 ? 5.695 -26.562 -33.844 1 97.12 96 TYR B O 1
ATOM 4803 N N . LYS B 1 97 ? 6.426 -24.484 -33.594 1 96.44 97 LYS B N 1
ATOM 4804 C CA . LYS B 1 97 ? 7.457 -24.656 -34.625 1 96.44 97 LYS B CA 1
ATOM 4805 C C . LYS B 1 97 ? 8.453 -25.734 -34.219 1 96.44 97 LYS B C 1
ATOM 4807 O O . LYS B 1 97 ? 8.867 -26.547 -35.062 1 96.44 97 LYS B O 1
ATOM 4812 N N . SER B 1 98 ? 8.812 -25.75 -33.031 1 94.88 98 SER B N 1
ATOM 4813 C CA . SER B 1 98 ? 9.773 -26.734 -32.562 1 94.88 98 SER B CA 1
ATOM 4814 C C . SER B 1 98 ? 9.18 -28.141 -32.594 1 94.88 98 SER B C 1
ATOM 4816 O O . SER B 1 98 ? 9.914 -29.125 -32.75 1 94.88 98 SER B O 1
ATOM 4818 N N . GLN B 1 99 ? 7.883 -28.281 -32.531 1 95.94 99 GLN B N 1
ATOM 4819 C CA . GLN B 1 99 ? 7.246 -29.578 -32.375 1 95.94 99 GLN B CA 1
ATOM 4820 C C . GLN B 1 99 ? 6.766 -30.125 -33.719 1 95.94 99 GLN B C 1
ATOM 4822 O O . GLN B 1 99 ? 6.441 -31.297 -33.844 1 95.94 99 GLN B O 1
ATOM 4827 N N . ASN B 1 100 ? 6.805 -29.266 -34.719 1 96.38 100 ASN B N 1
ATOM 4828 C CA . ASN B 1 100 ? 6.258 -29.672 -36.031 1 96.38 100 ASN B CA 1
ATOM 4829 C C . ASN B 1 100 ? 7.266 -29.469 -37.156 1 96.38 100 ASN B C 1
ATOM 4831 O O . ASN B 1 100 ? 7.055 -28.625 -38.031 1 96.38 100 ASN B O 1
ATOM 4835 N N . PRO B 1 101 ? 8.273 -30.312 -37.156 1 94.44 101 PRO B N 1
ATOM 4836 C CA . PRO B 1 101 ? 9.211 -30.25 -38.281 1 94.44 101 PRO B CA 1
ATOM 4837 C C . PRO B 1 101 ? 8.547 -30.562 -39.625 1 94.44 101 PRO B C 1
ATOM 4839 O O . PRO B 1 101 ? 7.574 -31.328 -39.656 1 94.44 101 PRO B O 1
ATOM 4842 N N . SER B 1 102 ? 9.133 -30 -40.594 1 94.25 102 SER B N 1
ATOM 4843 C CA . SER B 1 102 ? 8.578 -30.219 -41.938 1 94.25 102 SER B CA 1
ATOM 4844 C C . SER B 1 102 ? 8.719 -31.672 -42.375 1 94.25 102 SER B C 1
ATOM 4846 O O . SER B 1 102 ? 7.859 -32.219 -43.062 1 94.25 102 SER B O 1
ATOM 4848 N N . ASP B 1 103 ? 9.836 -32.344 -41.938 1 92.88 103 ASP B N 1
ATOM 4849 C CA . ASP B 1 103 ? 10.109 -33.75 -42.219 1 92.88 103 ASP B CA 1
ATOM 4850 C C . ASP B 1 103 ? 10.477 -34.5 -40.938 1 92.88 103 ASP B C 1
ATOM 4852 O O . ASP B 1 103 ? 11.609 -34.406 -40.469 1 92.88 103 ASP B O 1
ATOM 4856 N N . CYS B 1 104 ? 9.609 -35.312 -40.406 1 91.56 104 CYS B N 1
ATOM 4857 C CA . CYS B 1 104 ? 9.797 -36 -39.156 1 91.56 104 CYS B CA 1
ATOM 4858 C C . CYS B 1 104 ? 10.945 -37 -39.25 1 91.56 104 CYS B C 1
ATOM 4860 O O . CYS B 1 104 ? 11.664 -37.219 -38.25 1 91.56 104 CYS B O 1
ATOM 4862 N N . LYS B 1 105 ? 11.125 -37.594 -40.375 1 86.75 105 LYS B N 1
ATOM 4863 C CA . LYS B 1 105 ? 12.156 -38.594 -40.562 1 86.75 105 LYS B CA 1
ATOM 4864 C C . LYS B 1 105 ? 13.555 -38.031 -40.312 1 86.75 105 LYS B C 1
ATOM 4866 O O . LYS B 1 105 ? 14.438 -38.719 -39.812 1 86.75 105 LYS B O 1
ATOM 4871 N N . LYS B 1 106 ? 13.711 -36.781 -40.625 1 88.19 106 LYS B N 1
ATOM 4872 C CA . LYS B 1 106 ? 15.023 -36.156 -40.562 1 88.19 106 LYS B CA 1
ATOM 4873 C C . LYS B 1 106 ? 15.133 -35.312 -39.281 1 88.19 106 LYS B C 1
ATOM 4875 O O . LYS B 1 106 ? 16.219 -34.812 -38.969 1 88.19 106 LYS B O 1
ATOM 4880 N N . ALA B 1 107 ? 14.055 -35.219 -38.625 1 90.81 107 ALA B N 1
ATOM 4881 C CA . ALA B 1 107 ? 14.023 -34.312 -37.5 1 90.81 107 ALA B CA 1
ATOM 4882 C C . ALA B 1 107 ? 14.547 -35 -36.25 1 90.81 107 ALA B C 1
ATOM 4884 O O . ALA B 1 107 ? 14.5 -36.25 -36.125 1 90.81 107 ALA B O 1
ATOM 4885 N N . ASN B 1 108 ? 15.141 -34.188 -35.344 1 89.75 108 ASN B N 1
ATOM 4886 C CA . ASN B 1 108 ? 15.445 -34.719 -34 1 89.75 108 ASN B CA 1
ATOM 4887 C C . ASN B 1 108 ? 14.18 -34.969 -33.188 1 89.75 108 ASN B C 1
ATOM 4889 O O . ASN B 1 108 ? 13.219 -34.188 -33.281 1 89.75 108 ASN B O 1
ATOM 4893 N N . LYS B 1 109 ? 14.172 -36.094 -32.5 1 91.44 109 LYS B N 1
ATOM 4894 C CA . LYS B 1 109 ? 12.984 -36.469 -31.719 1 91.44 109 LYS B CA 1
ATOM 4895 C C . LYS B 1 109 ? 13.344 -36.781 -30.266 1 91.44 109 LYS B C 1
ATOM 4897 O O . LYS B 1 109 ? 14.445 -37.219 -29.984 1 91.44 109 LYS B O 1
ATOM 4902 N N . LEU B 1 110 ? 12.453 -36.406 -29.422 1 90.06 110 LEU B N 1
ATOM 4903 C CA . LEU B 1 110 ? 12.555 -36.75 -28.016 1 90.06 110 LEU B CA 1
ATOM 4904 C C . LEU B 1 110 ? 11.453 -37.75 -27.625 1 90.06 110 LEU B C 1
ATOM 4906 O O . LEU B 1 110 ? 10.266 -37.406 -27.641 1 90.06 110 LEU B O 1
ATOM 4910 N N . HIS B 1 111 ? 11.844 -38.938 -27.344 1 88.31 111 HIS B N 1
ATOM 4911 C CA . HIS B 1 111 ? 10.906 -39.938 -26.828 1 88.31 111 HIS B CA 1
ATOM 4912 C C . HIS B 1 111 ? 10.75 -39.812 -25.312 1 88.31 111 HIS B C 1
ATOM 4914 O O . HIS B 1 111 ? 11.688 -40.062 -24.562 1 88.31 111 HIS B O 1
ATOM 4920 N N . CYS B 1 112 ? 9.594 -39.312 -24.906 1 87.44 112 CYS B N 1
ATOM 4921 C CA . CYS B 1 112 ? 9.305 -39.156 -23.484 1 87.44 112 CYS B CA 1
ATOM 4922 C C . CYS B 1 112 ? 8.758 -40.469 -22.906 1 87.44 112 CYS B C 1
ATOM 4924 O O . CYS B 1 112 ? 7.691 -40.938 -23.312 1 87.44 112 CYS B O 1
ATOM 4926 N N . SER B 1 113 ? 9.484 -41.031 -21.984 1 82.81 113 SER B N 1
ATOM 4927 C CA . SER B 1 113 ? 9.062 -42.281 -21.328 1 82.81 113 SER B CA 1
ATOM 4928 C C . SER B 1 113 ? 8.781 -42.031 -19.844 1 82.81 113 SER B C 1
ATOM 4930 O O . SER B 1 113 ? 9.711 -41.844 -19.062 1 82.81 113 SER B O 1
ATOM 4932 N N . VAL B 1 114 ? 7.52 -42 -19.469 1 80.81 114 VAL B N 1
ATOM 4933 C CA . VAL B 1 114 ? 7.145 -41.719 -18.094 1 80.81 114 VAL B CA 1
ATOM 4934 C C . VAL B 1 114 ? 6.68 -43 -17.406 1 80.81 114 VAL B C 1
ATOM 4936 O O . VAL B 1 114 ? 5.719 -43.625 -17.859 1 80.81 114 VAL B O 1
ATOM 4939 N N . ASP B 1 115 ? 7.43 -43.438 -16.422 1 77.38 115 ASP B N 1
ATOM 4940 C CA . ASP B 1 115 ? 7.07 -44.594 -15.602 1 77.38 115 ASP B CA 1
ATOM 4941 C C . ASP B 1 115 ? 6.902 -44.188 -14.133 1 77.38 115 ASP B C 1
ATOM 4943 O O . ASP B 1 115 ? 7.535 -44.781 -13.25 1 77.38 115 ASP B O 1
ATOM 4947 N N . HIS B 1 116 ? 6.137 -43.219 -13.922 1 75.38 116 HIS B N 1
ATOM 4948 C CA . HIS B 1 116 ? 5.836 -42.75 -12.586 1 75.38 116 HIS B CA 1
ATOM 4949 C C . HIS B 1 116 ? 4.484 -43.25 -12.102 1 75.38 116 HIS B C 1
ATOM 4951 O O . HIS B 1 116 ? 3.48 -42.562 -12.156 1 75.38 116 HIS B O 1
ATOM 4957 N N . VAL B 1 117 ? 4.371 -44.406 -11.594 1 62.31 117 VAL B N 1
ATOM 4958 C CA . VAL B 1 117 ? 3.193 -45.219 -11.32 1 62.31 117 VAL B CA 1
ATOM 4959 C C . VAL B 1 117 ? 2.332 -44.531 -10.258 1 62.31 117 VAL B C 1
ATOM 4961 O O . VAL B 1 117 ? 1.105 -44.656 -10.273 1 62.31 117 VAL B O 1
ATOM 4964 N N . THR B 1 118 ? 2.83 -43.812 -9.461 1 66.5 118 THR B N 1
ATOM 4965 C CA . THR B 1 118 ? 2.061 -43.312 -8.328 1 66.5 118 THR B CA 1
ATOM 4966 C C . THR B 1 118 ? 1.565 -41.906 -8.594 1 66.5 118 THR B C 1
ATOM 4968 O O . THR B 1 118 ? 0.925 -41.281 -7.738 1 66.5 118 THR B O 1
ATOM 4971 N N . CYS B 1 119 ? 1.601 -41.531 -9.812 1 76.25 119 CYS B N 1
ATOM 4972 C CA . CYS B 1 119 ? 1.292 -40.156 -10.094 1 76.25 119 CYS B CA 1
ATOM 4973 C C . CYS B 1 119 ? -0.167 -39.969 -10.508 1 76.25 119 CYS B C 1
ATOM 4975 O O . CYS B 1 119 ? -0.686 -40.781 -11.297 1 76.25 119 CYS B O 1
ATOM 4977 N N . GLY B 1 120 ? -0.849 -38.969 -9.859 1 78.38 120 GLY B N 1
ATOM 4978 C CA . GLY B 1 120 ? -2.154 -38.531 -10.352 1 78.38 120 GLY B CA 1
ATOM 4979 C C . GLY B 1 120 ? -2.078 -37.719 -11.625 1 78.38 120 GLY B C 1
ATOM 4980 O O . GLY B 1 120 ? -1.013 -37.594 -12.227 1 78.38 120 GLY B O 1
ATOM 4981 N N . PHE B 1 121 ? -3.154 -37.219 -12.094 1 79.56 121 PHE B N 1
ATOM 4982 C CA . PHE B 1 121 ? -3.266 -36.469 -13.344 1 79.56 121 PHE B CA 1
ATOM 4983 C C . PHE B 1 121 ? -2.287 -35.312 -13.375 1 79.56 121 PHE B C 1
ATOM 4985 O O . PHE B 1 121 ? -1.504 -35.156 -14.312 1 79.56 121 PHE B O 1
ATOM 4992 N N . GLY B 1 122 ? -2.377 -34.438 -12.336 1 86.69 122 GLY B N 1
ATOM 4993 C CA . GLY B 1 122 ? -1.517 -33.25 -12.305 1 86.69 122 GLY B CA 1
ATOM 4994 C C . GLY B 1 122 ? -0.04 -33.594 -12.336 1 86.69 122 GLY B C 1
ATOM 4995 O O . GLY B 1 122 ? 0.735 -32.969 -13.055 1 86.69 122 GLY B O 1
ATOM 4996 N N . CYS B 1 123 ? 0.323 -34.562 -11.562 1 85.38 123 CYS B N 1
ATOM 4997 C CA . CYS B 1 123 ? 1.707 -35 -11.5 1 85.38 123 CYS B CA 1
ATOM 4998 C C . CYS B 1 123 ? 2.162 -35.531 -12.852 1 85.38 123 CYS B C 1
ATOM 5000 O O . CYS B 1 123 ? 3.264 -35.219 -13.312 1 85.38 123 CYS B O 1
ATOM 5002 N N . LEU B 1 124 ? 1.321 -36.281 -13.461 1 84.12 124 LEU B N 1
ATOM 5003 C CA . LEU B 1 124 ? 1.638 -36.844 -14.766 1 84.12 124 LEU B CA 1
ATOM 5004 C C . LEU B 1 124 ? 1.825 -35.75 -15.805 1 84.12 124 LEU B C 1
ATOM 5006 O O . LEU B 1 124 ? 2.742 -35.812 -16.625 1 84.12 124 LEU B O 1
ATOM 5010 N N . MET B 1 125 ? 0.932 -34.781 -15.812 1 88.5 125 MET B N 1
ATOM 5011 C CA . MET B 1 125 ? 1.038 -33.688 -16.75 1 88.5 125 MET B CA 1
ATOM 5012 C C . MET B 1 125 ? 2.334 -32.906 -16.547 1 88.5 125 MET B C 1
ATOM 5014 O O . MET B 1 125 ? 2.971 -32.469 -17.5 1 88.5 125 MET B O 1
ATOM 5018 N N . HIS B 1 126 ? 2.736 -32.75 -15.344 1 90.25 126 HIS B N 1
ATOM 5019 C CA . HIS B 1 126 ? 3.979 -32.031 -15.055 1 90.25 126 HIS B CA 1
ATOM 5020 C C . HIS B 1 126 ? 5.191 -32.844 -15.484 1 90.25 126 HIS B C 1
ATOM 5022 O O . HIS B 1 126 ? 6.207 -32.281 -15.906 1 90.25 126 HIS B O 1
ATOM 5028 N N . ASP B 1 127 ? 5.074 -34.156 -15.312 1 86.56 127 ASP B N 1
ATOM 5029 C CA . ASP B 1 127 ? 6.152 -35.031 -15.789 1 86.56 127 ASP B CA 1
ATOM 5030 C C . ASP B 1 127 ? 6.34 -34.875 -17.297 1 86.56 127 ASP B C 1
ATOM 5032 O O . ASP B 1 127 ? 7.465 -34.719 -17.781 1 86.56 127 ASP B O 1
ATOM 5036 N N . TYR B 1 128 ? 5.281 -34.969 -18 1 86.88 128 TYR B N 1
ATOM 5037 C CA . TYR B 1 128 ? 5.363 -34.781 -19.438 1 86.88 128 TYR B CA 1
ATOM 5038 C C . TYR B 1 128 ? 5.801 -33.344 -19.766 1 86.88 128 TYR B C 1
ATOM 5040 O O . TYR B 1 128 ? 6.465 -33.125 -20.781 1 86.88 128 TYR B O 1
ATOM 5048 N N . GLY B 1 129 ? 5.383 -32.469 -18.922 1 90 129 GLY B N 1
ATOM 5049 C CA . GLY B 1 129 ? 5.84 -31.094 -19.094 1 90 129 GLY B CA 1
ATOM 5050 C C . GLY B 1 129 ? 7.352 -30.953 -19.094 1 90 129 GLY B C 1
ATOM 5051 O O . GLY B 1 129 ? 7.914 -30.156 -19.828 1 90 129 GLY B O 1
ATOM 5052 N N . LEU B 1 130 ? 7.996 -31.719 -18.266 1 87.81 130 LEU B N 1
ATOM 5053 C CA . LEU B 1 130 ? 9.453 -31.719 -18.234 1 87.81 130 LEU B CA 1
ATOM 5054 C C . LEU B 1 130 ? 10.023 -32.094 -19.609 1 87.81 130 LEU B C 1
ATOM 5056 O O . LEU B 1 130 ? 10.984 -31.469 -20.078 1 87.81 130 LEU B O 1
ATOM 5060 N N . CYS B 1 131 ? 9.43 -33.062 -20.188 1 88.12 131 CYS B N 1
ATOM 5061 C CA . CYS B 1 131 ? 9.844 -33.469 -21.531 1 88.12 131 CYS B CA 1
ATOM 5062 C C . CYS B 1 131 ? 9.617 -32.344 -22.547 1 88.12 131 CYS B C 1
ATOM 5064 O O . CYS B 1 131 ? 10.453 -32.125 -23.422 1 88.12 131 CYS B O 1
ATOM 5066 N N . MET B 1 132 ? 8.516 -31.703 -22.375 1 92.25 132 MET B N 1
ATOM 5067 C CA . MET B 1 132 ? 8.156 -30.641 -23.312 1 92.25 132 MET B CA 1
ATOM 5068 C C . MET B 1 132 ? 9.141 -29.484 -23.234 1 92.25 132 MET B C 1
ATOM 5070 O O . MET B 1 132 ? 9.43 -28.828 -24.25 1 92.25 132 MET B O 1
ATOM 5074 N N . PHE B 1 133 ? 9.625 -29.141 -22.016 1 91.56 133 PHE B N 1
ATOM 5075 C CA . PHE B 1 133 ? 10.641 -28.109 -21.875 1 91.56 133 PHE B CA 1
ATOM 5076 C C . PHE B 1 133 ? 11.875 -28.438 -22.703 1 91.56 133 PHE B C 1
ATOM 5078 O O . PHE B 1 133 ? 12.359 -27.594 -23.469 1 91.56 133 PHE B O 1
ATOM 5085 N N . VAL B 1 134 ? 12.32 -29.594 -22.594 1 87.81 134 VAL B N 1
ATOM 5086 C CA . VAL B 1 134 ? 13.531 -30.047 -23.281 1 87.81 134 VAL B CA 1
ATOM 5087 C C . VAL B 1 134 ? 13.266 -30.125 -24.781 1 87.81 134 VAL B C 1
ATOM 5089 O O . VAL B 1 134 ? 14.102 -29.703 -25.594 1 87.81 134 VAL B O 1
ATOM 5092 N N . ALA B 1 135 ? 12.117 -30.688 -25.094 1 92.25 135 ALA B N 1
ATOM 5093 C CA . ALA B 1 135 ? 11.758 -30.812 -26.5 1 92.25 135 ALA B CA 1
ATOM 5094 C C . ALA B 1 135 ? 11.719 -29.453 -27.188 1 92.25 135 ALA B C 1
ATOM 5096 O O . ALA B 1 135 ? 12.289 -29.281 -28.266 1 92.25 135 ALA B O 1
ATOM 5097 N N . ALA B 1 136 ? 11.078 -28.531 -26.609 1 93.88 136 ALA B N 1
ATOM 5098 C CA . ALA B 1 136 ? 10.977 -27.172 -27.156 1 93.88 136 ALA B CA 1
ATOM 5099 C C . ALA B 1 136 ? 12.344 -26.5 -27.219 1 93.88 136 ALA B C 1
ATOM 5101 O O . ALA B 1 136 ? 12.664 -25.812 -28.188 1 93.88 136 ALA B O 1
ATOM 5102 N N . GLY B 1 137 ? 13.109 -26.672 -26.172 1 91.81 137 GLY B N 1
ATOM 5103 C CA . GLY B 1 137 ? 14.406 -26.031 -26.078 1 91.81 137 GLY B CA 1
ATOM 5104 C C . GLY B 1 137 ? 15.43 -26.594 -27.062 1 91.81 137 GLY B C 1
ATOM 5105 O O . GLY B 1 137 ? 16.234 -25.844 -27.609 1 91.8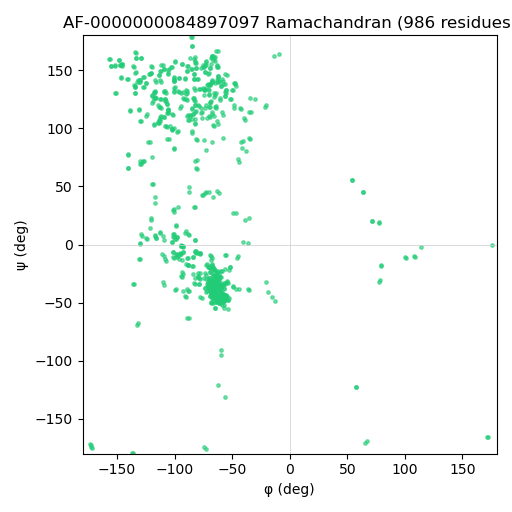1 137 GLY B O 1
ATOM 5106 N N . GLU B 1 138 ? 15.375 -27.859 -27.266 1 88.75 138 GLU B N 1
ATOM 5107 C CA . GLU B 1 138 ? 16.359 -28.516 -28.125 1 88.75 138 GLU B CA 1
ATOM 5108 C C . GLU B 1 138 ? 15.797 -28.719 -29.531 1 88.75 138 GLU B C 1
ATOM 5110 O O . GLU B 1 138 ? 16.422 -29.375 -30.359 1 88.75 138 GLU B O 1
ATOM 5115 N N . THR B 1 139 ? 14.695 -28.219 -29.781 1 91.56 139 THR B N 1
ATOM 5116 C CA . THR B 1 139 ? 14.023 -28.344 -31.062 1 91.56 139 THR B CA 1
ATOM 5117 C C . THR B 1 139 ? 13.891 -29.828 -31.453 1 91.56 139 THR B C 1
ATOM 5119 O O . THR B 1 139 ? 14.336 -30.219 -32.531 1 91.56 139 THR B O 1
ATOM 5122 N N . ARG B 1 140 ? 13.312 -30.578 -30.609 1 91.88 140 ARG B N 1
ATOM 5123 C CA . ARG B 1 140 ? 13 -31.984 -30.828 1 91.88 140 ARG B CA 1
ATOM 5124 C C . ARG B 1 140 ? 11.5 -32.219 -30.797 1 91.88 140 ARG B C 1
ATOM 5126 O O . ARG B 1 140 ? 10.805 -31.734 -29.906 1 91.88 140 ARG B O 1
ATOM 5133 N N . ALA B 1 141 ? 11.031 -32.906 -31.781 1 94 141 ALA B N 1
ATOM 5134 C CA . ALA B 1 141 ? 9.617 -33.281 -31.719 1 94 141 ALA B CA 1
ATOM 5135 C C . ALA B 1 141 ? 9.367 -34.312 -30.625 1 94 141 ALA B C 1
ATOM 5137 O O . ALA B 1 141 ? 10.008 -35.344 -30.594 1 94 141 ALA B O 1
ATOM 5138 N N . MET B 1 142 ? 8.523 -33.969 -29.734 1 92.5 142 MET B N 1
ATOM 5139 C CA . MET B 1 142 ? 8.242 -34.875 -28.609 1 92.5 142 MET B CA 1
ATOM 5140 C C . MET B 1 142 ? 7.316 -36 -29.047 1 92.5 142 MET B C 1
ATOM 5142 O O . MET B 1 142 ? 6.316 -35.781 -29.734 1 92.5 142 MET B O 1
ATOM 5146 N N . GLN B 1 143 ? 7.707 -37.156 -28.641 1 89.38 143 GLN B N 1
ATOM 5147 C CA . GLN B 1 143 ? 6.898 -38.344 -28.875 1 89.38 143 GLN B CA 1
ATOM 5148 C C . GLN B 1 143 ? 6.746 -39.188 -27.609 1 89.38 143 GLN B C 1
ATOM 5150 O O . GLN B 1 143 ? 7.629 -39.156 -26.75 1 89.38 143 GLN B O 1
ATOM 5155 N N . TYR B 1 144 ? 5.668 -39.688 -27.391 1 84.81 144 TYR B N 1
ATOM 5156 C CA . TYR B 1 144 ? 5.477 -40.594 -26.281 1 84.81 144 TYR B CA 1
ATOM 5157 C C . TYR B 1 144 ? 4.465 -41.688 -26.625 1 84.81 144 TYR B C 1
ATOM 5159 O O . TYR B 1 144 ? 3.674 -41.531 -27.562 1 84.81 144 TYR B O 1
ATOM 5167 N N . ASP B 1 145 ? 4.676 -42.781 -25.922 1 74.12 145 ASP B N 1
ATOM 5168 C CA . ASP B 1 145 ? 3.793 -43.906 -26.156 1 74.12 145 ASP B CA 1
ATOM 5169 C C . ASP B 1 145 ? 2.406 -43.656 -25.578 1 74.12 145 ASP B C 1
ATOM 5171 O O . ASP B 1 145 ? 2.258 -43.531 -24.359 1 74.12 145 ASP B O 1
ATOM 5175 N N . LEU B 1 146 ? 1.506 -43.688 -26.484 1 66 146 LEU B N 1
ATOM 5176 C CA . LEU B 1 146 ? 0.128 -43.406 -26.078 1 66 146 LEU B CA 1
ATOM 5177 C C . LEU B 1 146 ? -0.379 -44.5 -25.125 1 66 146 LEU B C 1
ATOM 5179 O O . LEU B 1 146 ? -1.291 -44.25 -24.328 1 66 146 LEU B O 1
ATOM 5183 N N . ASN B 1 147 ? 0.267 -45.562 -25.234 1 61.28 147 ASN B N 1
ATOM 5184 C CA . ASN B 1 147 ? -0.139 -46.688 -24.391 1 61.28 147 ASN B CA 1
ATOM 5185 C C . ASN B 1 147 ? 0.412 -46.531 -22.984 1 61.28 147 ASN B C 1
ATOM 5187 O O . ASN B 1 147 ? -0.08 -47.188 -22.047 1 61.28 147 ASN B O 1
ATOM 5191 N N . GLN B 1 148 ? 1.464 -45.906 -22.812 1 59.12 148 GLN B N 1
ATOM 5192 C CA . GLN B 1 148 ? 2.066 -45.719 -21.5 1 59.12 148 GLN B CA 1
ATOM 5193 C C . GLN B 1 148 ? 1.149 -44.906 -20.594 1 59.12 148 GLN B C 1
ATOM 5195 O O . GLN B 1 148 ? 1.271 -44.969 -19.359 1 59.12 148 GLN B O 1
ATOM 5200 N N . LEU B 1 149 ? 0.32 -44.156 -21.188 1 59.41 149 LEU B N 1
ATOM 5201 C CA . LEU B 1 149 ? -0.646 -43.406 -20.391 1 59.41 149 LEU B CA 1
ATOM 5202 C C . LEU B 1 149 ? -1.84 -44.281 -20.031 1 59.41 149 LEU B C 1
ATOM 5204 O O . LEU B 1 149 ? -2.969 -43.781 -19.938 1 59.41 149 LEU B O 1
ATOM 5208 N N . GLN B 1 150 ? -1.484 -45.562 -19.875 1 52.81 150 GLN B N 1
ATOM 5209 C CA . GLN B 1 150 ? -2.523 -46.562 -19.625 1 52.81 150 GLN B CA 1
ATOM 5210 C C . GLN B 1 150 ? -3.332 -46.188 -18.375 1 52.81 150 GLN B C 1
ATOM 5212 O O . GLN B 1 150 ? -4.52 -46.531 -18.281 1 52.81 150 GLN B O 1
ATOM 5217 N N . SER B 1 151 ? -2.568 -45.594 -17.516 1 57.81 151 SER B N 1
ATOM 5218 C CA . SER B 1 151 ? -3.32 -45.219 -16.328 1 57.81 151 SER B CA 1
ATOM 5219 C C . SER B 1 151 ? -4.344 -44.125 -16.625 1 57.81 151 SER B C 1
ATOM 5221 O O . SER B 1 151 ? -5.266 -43.906 -15.852 1 57.81 151 SER B O 1
ATOM 5223 N N . TYR B 1 152 ? -4.168 -43.594 -17.797 1 65.12 152 TYR B N 1
ATOM 5224 C CA . TYR B 1 152 ? -5.133 -42.562 -18.234 1 65.12 152 TYR B CA 1
ATOM 5225 C C . TYR B 1 152 ? -5.457 -42.719 -19.719 1 65.12 152 TYR B C 1
ATOM 5227 O O . TYR B 1 152 ? -5.074 -41.875 -20.516 1 65.12 152 TYR B O 1
ATOM 5235 N N . PRO B 1 153 ? -6.074 -43.781 -20.047 1 59.31 153 PRO B N 1
ATOM 5236 C CA . PRO B 1 153 ? -6.34 -44.062 -21.453 1 59.31 153 PRO B CA 1
ATOM 5237 C C . PRO B 1 153 ? -7.016 -42.906 -22.172 1 59.31 153 PRO B C 1
ATOM 5239 O O . PRO B 1 153 ? -6.875 -42.75 -23.391 1 59.31 153 PRO B O 1
ATOM 5242 N N . GLY B 1 154 ? -7.59 -42.031 -21.547 1 65.69 154 GLY B N 1
ATOM 5243 C CA . GLY B 1 154 ? -8.367 -40.969 -22.188 1 65.69 154 GLY B CA 1
ATOM 5244 C C . GLY B 1 154 ? -7.535 -39.75 -22.547 1 65.69 154 GLY B C 1
ATOM 5245 O O . GLY B 1 154 ? -8.039 -38.812 -23.156 1 65.69 154 GLY B O 1
ATOM 5246 N N . ILE B 1 155 ? -6.25 -39.781 -22.453 1 72.69 155 ILE B N 1
ATOM 5247 C CA . ILE B 1 155 ? -5.438 -38.594 -22.672 1 72.69 155 ILE B CA 1
ATOM 5248 C C . ILE B 1 155 ? -5.391 -38.25 -24.156 1 72.69 155 ILE B C 1
ATOM 5250 O O . ILE B 1 155 ? -5.5 -37.094 -24.531 1 72.69 155 ILE B O 1
ATOM 5254 N N . ASN B 1 156 ? -5.34 -39.312 -25 1 71.62 156 ASN B N 1
ATOM 5255 C CA . ASN B 1 156 ? -5.227 -39.062 -26.422 1 71.62 156 ASN B CA 1
ATOM 5256 C C . ASN B 1 156 ? -6.543 -38.562 -27.016 1 71.62 156 ASN B C 1
ATOM 5258 O O . ASN B 1 156 ? -6.551 -37.906 -28.062 1 71.62 156 ASN B O 1
ATOM 5262 N N . SER B 1 157 ? -7.535 -38.938 -26.312 1 79.44 157 SER B N 1
ATOM 5263 C CA . SER B 1 157 ? -8.828 -38.438 -26.797 1 79.44 157 SER B CA 1
ATOM 5264 C C . SER B 1 157 ? -9.172 -37.094 -26.188 1 79.44 157 SER B C 1
ATOM 5266 O O . SER B 1 157 ? -10.055 -36.406 -26.672 1 79.44 157 SER B O 1
ATOM 5268 N N . THR B 1 158 ? -8.469 -36.75 -25.266 1 85.44 158 THR B N 1
ATOM 5269 C CA . THR B 1 158 ? -8.781 -35.531 -24.531 1 85.44 158 THR B CA 1
ATOM 5270 C C . THR B 1 158 ? -7.914 -34.375 -25.016 1 85.44 158 THR B C 1
ATOM 5272 O O . THR B 1 158 ? -8.398 -33.25 -25.172 1 85.44 158 THR B O 1
ATOM 5275 N N . PHE B 1 159 ? -6.605 -34.688 -25.328 1 89.31 159 PHE B N 1
ATOM 5276 C CA . PHE B 1 159 ? -5.668 -33.625 -25.688 1 89.31 159 PHE B CA 1
ATOM 5277 C C . PHE B 1 159 ? -5.113 -33.844 -27.094 1 89.31 159 PHE B C 1
ATOM 5279 O O . PHE B 1 159 ? -5.059 -34.969 -27.562 1 89.31 159 PHE B O 1
ATOM 5286 N N . LYS B 1 160 ? -4.738 -32.781 -27.672 1 90.69 160 LYS B N 1
ATOM 5287 C CA . LYS B 1 160 ? -4.012 -32.875 -28.938 1 90.69 160 LYS B CA 1
ATOM 5288 C C . LYS B 1 160 ? -2.604 -33.406 -28.719 1 90.69 160 LYS B C 1
ATOM 5290 O O . LYS B 1 160 ? -1.948 -33.094 -27.734 1 90.69 160 LYS B O 1
ATOM 5295 N N . TYR B 1 161 ? -2.242 -34.312 -29.641 1 90.12 161 TYR B N 1
ATOM 5296 C CA . TYR B 1 161 ? -0.866 -34.812 -29.609 1 90.12 161 TYR B CA 1
ATOM 5297 C C . TYR B 1 161 ? 0.117 -33.656 -29.844 1 90.12 161 TYR B C 1
ATOM 5299 O O . TYR B 1 161 ? -0.182 -32.719 -30.578 1 90.12 161 TYR B O 1
ATOM 5307 N N . PRO B 1 162 ? 1.284 -33.625 -29.234 1 91.62 162 PRO B N 1
ATOM 5308 C CA . PRO B 1 162 ? 2.195 -32.469 -29.281 1 91.62 162 PRO B CA 1
ATOM 5309 C C . PRO B 1 162 ? 2.639 -32.125 -30.703 1 91.62 162 PRO B C 1
ATOM 5311 O O . PRO B 1 162 ? 2.854 -30.953 -31.031 1 91.62 162 PRO B O 1
ATOM 5314 N N . SER B 1 163 ? 2.783 -33.156 -31.516 1 93.44 163 SER B N 1
ATOM 5315 C CA . SER B 1 163 ? 3.227 -32.906 -32.875 1 93.44 163 SER B CA 1
ATOM 5316 C C . SER B 1 163 ? 2.158 -33.312 -33.906 1 93.44 163 SER B C 1
ATOM 5318 O O . SER B 1 163 ? 1.472 -34.312 -33.719 1 93.44 163 SER B O 1
ATOM 5320 N N . GLU B 1 164 ? 2.035 -32.562 -34.906 1 92.25 164 GLU B N 1
ATOM 5321 C CA . GLU B 1 164 ? 1.139 -32.906 -36 1 92.25 164 GLU B CA 1
ATOM 5322 C C . GLU B 1 164 ? 1.885 -33.594 -37.125 1 92.25 164 GLU B C 1
ATOM 5324 O O . GLU B 1 164 ? 1.266 -34.219 -38 1 92.25 164 GLU B O 1
ATOM 5329 N N . THR B 1 165 ? 3.193 -33.562 -37.094 1 93.75 165 THR B N 1
ATOM 5330 C CA . THR B 1 165 ? 3.988 -34.125 -38.156 1 93.75 165 THR B CA 1
ATOM 5331 C C . THR B 1 165 ? 4.703 -35.406 -37.719 1 93.75 165 THR B C 1
ATOM 5333 O O . THR B 1 165 ? 4.996 -36.281 -38.531 1 93.75 165 THR B O 1
ATOM 5336 N N . CYS B 1 166 ? 5.078 -35.438 -36.531 1 91.06 166 CYS B N 1
ATOM 5337 C CA . CYS B 1 166 ? 5.699 -36.656 -35.969 1 91.06 166 CYS B CA 1
ATOM 5338 C C . CYS B 1 166 ? 4.723 -37.375 -35.062 1 91.06 166 CYS B C 1
ATOM 5340 O O . CYS B 1 166 ? 4.773 -37.25 -33.844 1 91.06 166 CYS B O 1
ATOM 5342 N N . VAL B 1 167 ? 3.947 -38.312 -35.625 1 82.44 167 VAL B N 1
ATOM 5343 C CA . VAL B 1 167 ? 2.818 -38.875 -34.875 1 82.44 167 VAL B CA 1
ATOM 5344 C C . VAL B 1 167 ? 3.084 -40.344 -34.562 1 82.44 167 VAL B C 1
ATOM 5346 O O . VAL B 1 167 ? 2.197 -41.062 -34.094 1 82.44 167 VAL B O 1
ATOM 5349 N N . ASP B 1 168 ? 4.348 -40.75 -34.844 1 66.12 168 ASP B N 1
ATOM 5350 C CA . ASP B 1 168 ? 4.648 -42.156 -34.531 1 66.12 168 ASP B CA 1
ATOM 5351 C C . ASP B 1 168 ? 4.539 -42.406 -33.031 1 66.12 168 ASP B C 1
ATOM 5353 O O . ASP B 1 168 ? 5.164 -41.75 -32.219 1 66.12 168 ASP B O 1
ATOM 5357 N N . THR B 1 169 ? 3.826 -43.438 -32.688 1 63.47 169 THR B N 1
ATOM 5358 C CA . THR B 1 169 ? 3.52 -43.625 -31.266 1 63.47 169 THR B CA 1
ATOM 5359 C C . THR B 1 169 ? 3.988 -45 -30.797 1 63.47 169 THR B C 1
ATOM 5361 O O . THR B 1 169 ? 3.764 -45.375 -29.641 1 63.47 169 THR B O 1
ATOM 5364 N N . THR B 1 170 ? 4.617 -45.719 -31.578 1 62.22 170 THR B N 1
ATOM 5365 C CA . THR B 1 170 ? 4.934 -47.062 -31.094 1 62.22 170 THR B CA 1
ATOM 5366 C C . THR B 1 170 ? 6.375 -47.438 -31.422 1 62.22 170 THR B C 1
ATOM 5368 O O . THR B 1 170 ? 6.988 -48.25 -30.719 1 62.22 170 THR B O 1
ATOM 5371 N N . ASP B 1 171 ? 6.879 -47.031 -32.469 1 62.88 171 ASP B N 1
ATOM 5372 C CA . ASP B 1 171 ? 8.242 -47.406 -32.844 1 62.88 171 ASP B CA 1
ATOM 5373 C C . ASP B 1 171 ? 9.125 -46.156 -32.938 1 62.88 171 ASP B C 1
ATOM 5375 O O . ASP B 1 171 ? 8.93 -45.312 -33.844 1 62.88 171 ASP B O 1
ATOM 5379 N N . PHE B 1 172 ? 9.945 -45.969 -31.906 1 65.81 172 PHE B N 1
ATOM 5380 C CA . PHE B 1 172 ? 10.727 -44.75 -31.844 1 65.81 172 PHE B CA 1
ATOM 5381 C C . PHE B 1 172 ? 12.156 -45 -32.312 1 65.81 172 PHE B C 1
ATOM 5383 O O . PHE B 1 172 ? 12.961 -44.062 -32.375 1 65.81 172 PHE B O 1
ATOM 5390 N N . GLY B 1 173 ? 12.344 -46.188 -32.844 1 63.75 173 GLY B N 1
ATOM 5391 C CA . GLY B 1 173 ? 13.656 -46.562 -33.344 1 63.75 173 GLY B CA 1
ATOM 5392 C C . GLY B 1 173 ? 14.703 -46.656 -32.25 1 63.75 173 GLY B C 1
ATOM 5393 O O . GLY B 1 173 ? 14.359 -46.688 -31.062 1 63.75 173 GLY B O 1
ATOM 5394 N N . THR B 1 174 ? 15.969 -46.812 -32.594 1 64.81 174 THR B N 1
ATOM 5395 C CA . THR B 1 174 ? 17.078 -46.906 -31.672 1 64.81 174 THR B CA 1
ATOM 5396 C C . THR B 1 174 ? 17.328 -45.531 -31 1 64.81 174 THR B C 1
ATOM 5398 O O . THR B 1 174 ? 17.469 -44.531 -31.672 1 64.81 174 THR B O 1
ATOM 5401 N N . SER B 1 175 ? 17 -45.531 -29.703 1 68.31 175 SER B N 1
ATOM 5402 C CA . SER B 1 175 ? 17.141 -44.281 -28.969 1 68.31 175 SER B CA 1
ATOM 5403 C C . SER B 1 175 ? 18.219 -44.375 -27.906 1 68.31 175 SER B C 1
ATOM 5405 O O . SER B 1 175 ? 18.562 -45.469 -27.469 1 68.31 175 SER B O 1
ATOM 5407 N N . VAL B 1 176 ? 18.922 -43.25 -27.672 1 72.88 176 VAL B N 1
ATOM 5408 C CA . VAL B 1 176 ? 19.844 -43.125 -26.562 1 72.88 176 VAL B CA 1
ATOM 5409 C C . VAL B 1 176 ? 19.188 -42.344 -25.422 1 72.88 176 VAL B C 1
ATOM 5411 O O . VAL B 1 176 ? 18.344 -41.5 -25.672 1 72.88 176 VAL B O 1
ATOM 5414 N N . GLU B 1 177 ? 19.438 -42.781 -24.203 1 74.38 177 GLU B N 1
ATOM 5415 C CA . GLU B 1 177 ? 18.859 -42.094 -23.062 1 74.38 177 GLU B CA 1
ATOM 5416 C C . GLU B 1 177 ? 19.328 -40.625 -23.016 1 74.38 177 GLU B C 1
ATOM 5418 O O . GLU B 1 177 ? 20.5 -40.344 -23.25 1 74.38 177 GLU B O 1
ATOM 5423 N N . TRP B 1 178 ? 18.266 -39.875 -22.953 1 66.75 178 TRP B N 1
ATOM 5424 C CA . TRP B 1 178 ? 18.562 -38.469 -22.781 1 66.75 178 TRP B CA 1
ATOM 5425 C C . TRP B 1 178 ? 19.219 -38.219 -21.422 1 66.75 178 TRP B C 1
ATOM 5427 O O . TRP B 1 178 ? 18.656 -38.594 -20.391 1 66.75 178 TRP B O 1
ATOM 5437 N N . ARG B 1 179 ? 20.484 -38.031 -21.312 1 58.34 179 ARG B N 1
ATOM 5438 C CA . ARG B 1 179 ? 21.156 -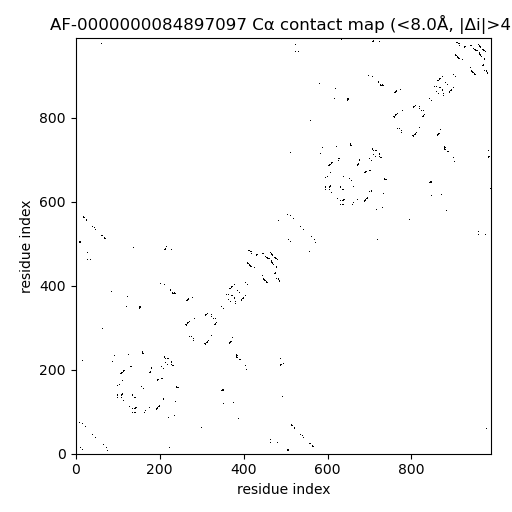37.688 -20.062 1 58.34 179 ARG B CA 1
ATOM 5439 C C . ARG B 1 179 ? 21.391 -36.156 -19.984 1 58.34 179 ARG B C 1
ATOM 5441 O O . ARG B 1 179 ? 22.016 -35.594 -20.875 1 58.34 179 ARG B O 1
ATOM 5448 N N . PRO B 1 180 ? 20.484 -35.469 -19.297 1 52.47 180 PRO B N 1
ATOM 5449 C CA . PRO B 1 180 ? 20.828 -34.062 -19.172 1 52.47 180 PRO B CA 1
ATOM 5450 C C . PRO B 1 180 ? 22.297 -33.844 -18.828 1 52.47 180 PRO B C 1
ATOM 5452 O O . PRO B 1 180 ? 22.812 -34.438 -17.875 1 52.47 180 PRO B O 1
ATOM 5455 N N . ASP B 1 181 ? 23.203 -34.062 -19.672 1 43.66 181 ASP B N 1
ATOM 5456 C CA . ASP B 1 181 ? 24.5 -33.656 -19.172 1 43.66 181 ASP B CA 1
ATOM 5457 C C . ASP B 1 181 ? 24.391 -32.406 -18.281 1 43.66 181 ASP B C 1
ATOM 5459 O O . ASP B 1 181 ? 23.797 -31.406 -18.688 1 43.66 181 ASP B O 1
ATOM 5463 N N . PHE B 1 182 ? 24.203 -32.656 -16.938 1 40.88 182 PHE B N 1
ATOM 5464 C CA . PHE B 1 182 ? 24.422 -31.516 -16.047 1 40.88 182 PHE B CA 1
ATOM 5465 C C . PHE B 1 182 ? 25.25 -30.453 -16.75 1 40.88 182 PHE B C 1
ATOM 5467 O O . PHE B 1 182 ? 25.391 -29.328 -16.25 1 40.88 182 PHE B O 1
ATOM 5474 N N . HIS B 1 183 ? 26.266 -30.781 -17.516 1 35.78 183 HIS B N 1
ATOM 5475 C CA . HIS B 1 183 ? 27.328 -29.891 -17.938 1 35.78 183 HIS B CA 1
ATOM 5476 C C . HIS B 1 183 ? 26.875 -28.969 -19.062 1 35.78 183 HIS B C 1
ATOM 5478 O O . HIS B 1 183 ? 26.156 -29.406 -19.969 1 35.78 183 HIS B O 1
ATOM 5484 N N . VAL B 1 184 ? 26.859 -27.734 -18.859 1 39.44 184 VAL B N 1
ATOM 5485 C CA . VAL B 1 184 ? 26.719 -26.594 -19.766 1 39.44 184 VAL B CA 1
ATOM 5486 C C . VAL B 1 184 ? 26.953 -27.031 -21.203 1 39.44 184 VAL B C 1
ATOM 5488 O O . VAL B 1 184 ? 26.391 -26.453 -22.141 1 39.44 184 VAL B O 1
ATOM 5491 N N . ASN B 1 185 ? 27.984 -27.797 -21.391 1 36.62 185 ASN B N 1
ATOM 5492 C CA . ASN B 1 185 ? 28.562 -27.984 -22.719 1 36.62 185 ASN B CA 1
ATOM 5493 C C . ASN B 1 185 ? 28.031 -29.25 -23.391 1 36.62 185 ASN B C 1
ATOM 5495 O O . ASN B 1 185 ? 28.609 -29.734 -24.375 1 36.62 185 ASN B O 1
ATOM 5499 N N . ALA B 1 186 ? 27.328 -30.016 -22.656 1 39.25 186 ALA B N 1
ATOM 5500 C CA . ALA B 1 186 ? 27.078 -31.219 -23.469 1 39.25 186 ALA B CA 1
ATOM 5501 C C . ALA B 1 186 ? 26.047 -30.938 -24.547 1 39.25 186 ALA B C 1
ATOM 5503 O O . ALA B 1 186 ? 24.953 -30.453 -24.25 1 39.25 186 ALA B O 1
ATOM 5504 N N . THR B 1 187 ? 26.406 -30.547 -25.594 1 41.22 187 THR B N 1
ATOM 5505 C CA . THR B 1 187 ? 25.625 -30.5 -26.812 1 41.22 187 THR B CA 1
ATOM 5506 C C . THR B 1 187 ? 24.656 -31.688 -26.891 1 41.22 187 THR B C 1
ATOM 5508 O O . THR B 1 187 ? 24.953 -32.75 -26.359 1 41.22 187 THR B O 1
ATOM 5511 N N . SER B 1 188 ? 23.391 -31.406 -27.078 1 48.69 188 SER B N 1
ATOM 5512 C CA . SER B 1 188 ? 22.422 -32.406 -27.516 1 48.69 188 SER B CA 1
ATOM 5513 C C . SER B 1 188 ? 23.109 -33.562 -28.203 1 48.69 188 SER B C 1
ATOM 5515 O O . SER B 1 188 ? 24.094 -33.375 -28.922 1 48.69 188 SER B O 1
ATOM 5517 N N . GLU B 1 189 ? 22.969 -34.656 -27.672 1 53.91 189 GLU B N 1
ATOM 5518 C CA . GLU B 1 189 ? 23.391 -35.906 -28.312 1 53.91 189 GLU B CA 1
ATOM 5519 C C . GLU B 1 189 ? 23.094 -35.875 -29.812 1 53.91 189 GLU B C 1
ATOM 5521 O O . GLU B 1 189 ? 22.047 -35.375 -30.234 1 53.91 189 GLU B O 1
ATOM 5526 N N . LYS B 1 190 ? 24.047 -35.75 -30.688 1 64.44 190 LYS B N 1
ATOM 5527 C CA . LYS B 1 190 ? 24 -35.781 -32.156 1 64.44 190 LYS B CA 1
ATOM 5528 C C . LYS B 1 190 ? 23.031 -36.875 -32.625 1 64.44 190 LYS B C 1
ATOM 5530 O O . LYS B 1 190 ? 22.688 -36.906 -33.812 1 64.44 190 LYS B O 1
ATOM 5535 N N . ASN B 1 191 ? 22.422 -37.5 -31.531 1 76.62 191 ASN B N 1
ATOM 5536 C CA . ASN B 1 191 ? 21.516 -38.562 -31.984 1 76.62 191 ASN B CA 1
ATOM 5537 C C . ASN B 1 191 ? 20.156 -38 -32.375 1 76.62 191 ASN B C 1
ATOM 5539 O O . ASN B 1 191 ? 19.641 -37.062 -31.734 1 76.62 191 ASN B O 1
ATOM 5543 N N . GLU B 1 192 ? 19.672 -38.531 -33.312 1 82.69 192 GLU B N 1
ATOM 5544 C CA . GLU B 1 192 ? 18.375 -38.094 -33.875 1 82.69 192 GLU B CA 1
ATOM 5545 C C . GLU B 1 192 ? 17.25 -38.375 -32.906 1 82.69 192 GLU B C 1
ATOM 5547 O O . GLU B 1 192 ? 16.359 -37.531 -32.719 1 82.69 192 GLU B O 1
ATOM 5552 N N . VAL B 1 193 ? 17.328 -39.562 -32.25 1 86.5 193 VAL B N 1
ATOM 5553 C CA . VAL B 1 193 ? 16.281 -39.938 -31.297 1 86.5 193 VAL B CA 1
ATOM 5554 C C . VAL B 1 193 ? 16.906 -40.125 -29.922 1 86.5 193 VAL B C 1
ATOM 5556 O O . VAL B 1 193 ? 17.844 -40.906 -29.75 1 86.5 193 VAL B O 1
ATOM 5559 N N . VAL B 1 194 ? 16.406 -39.375 -29 1 85.75 194 VAL B N 1
ATOM 5560 C CA . VAL B 1 194 ? 16.828 -39.531 -27.609 1 85.75 194 VAL B CA 1
ATOM 5561 C C . VAL B 1 194 ? 15.617 -39.844 -26.734 1 85.75 194 VAL B C 1
ATOM 5563 O O . VAL B 1 194 ? 14.508 -39.375 -27.016 1 85.75 194 VAL B O 1
ATOM 5566 N N . THR B 1 195 ? 15.82 -40.656 -25.688 1 86.06 195 THR B N 1
ATOM 5567 C CA . THR B 1 195 ? 14.75 -41 -24.766 1 86.06 195 THR B CA 1
ATOM 5568 C C . THR B 1 195 ? 14.953 -40.312 -23.422 1 86.06 195 THR B C 1
ATOM 5570 O O . THR B 1 195 ? 16.031 -40.406 -22.844 1 86.06 195 THR B O 1
ATOM 5573 N N . PHE B 1 196 ? 13.969 -39.594 -23 1 85.19 196 PHE B N 1
ATOM 5574 C CA . PHE B 1 196 ? 13.945 -39 -21.688 1 85.19 196 PHE B CA 1
ATOM 5575 C C . PHE B 1 196 ? 13.086 -39.812 -20.719 1 85.19 196 PHE B C 1
ATOM 5577 O O . PHE B 1 196 ? 11.859 -39.656 -20.703 1 85.19 196 PHE B O 1
ATOM 5584 N N . PRO B 1 197 ? 13.75 -40.625 -19.891 1 81.81 197 PRO B N 1
ATOM 5585 C CA . PRO B 1 197 ? 12.984 -41.438 -18.938 1 81.81 197 PRO B CA 1
ATOM 5586 C C . PRO B 1 197 ? 12.648 -40.656 -17.656 1 81.81 197 PRO B C 1
ATOM 5588 O O . PRO B 1 197 ? 13.531 -40 -17.078 1 81.81 197 PRO B O 1
ATOM 5591 N N . ILE B 1 198 ? 11.484 -40.594 -17.297 1 81.06 198 ILE B N 1
ATOM 5592 C CA . ILE B 1 198 ? 11.039 -39.969 -16.047 1 81.06 198 ILE B CA 1
ATOM 5593 C C . ILE B 1 198 ? 10.469 -41.031 -15.117 1 81.06 198 ILE B C 1
ATOM 5595 O O . ILE B 1 198 ? 9.398 -41.594 -15.391 1 81.06 198 ILE B O 1
ATOM 5599 N N . THR B 1 199 ? 11.195 -41.344 -14.102 1 72.88 199 THR B N 1
ATOM 5600 C CA . THR B 1 199 ? 10.781 -42.406 -13.188 1 72.88 199 THR B CA 1
ATOM 5601 C C . THR B 1 199 ? 10.359 -41.812 -11.844 1 72.88 199 THR B C 1
ATOM 5603 O O . THR B 1 199 ? 9.906 -42.562 -10.961 1 72.88 199 THR B O 1
ATOM 5606 N N . GLY B 1 200 ? 10.562 -40.594 -11.578 1 65.75 200 GLY B N 1
ATOM 5607 C CA . GLY B 1 200 ? 10.219 -39.875 -10.359 1 65.75 200 GLY B CA 1
ATOM 5608 C C . GLY B 1 200 ? 10.422 -38.375 -10.461 1 65.75 200 GLY B C 1
ATOM 5609 O O . GLY B 1 200 ? 10.609 -37.844 -11.562 1 65.75 200 GLY B O 1
ATOM 5610 N N . PRO B 1 201 ? 10.156 -37.875 -9.211 1 58.62 201 PRO B N 1
ATOM 5611 C CA . PRO B 1 201 ? 10.383 -36.438 -9.234 1 58.62 201 PRO B CA 1
ATOM 5612 C C . PRO B 1 201 ? 11.805 -36.062 -9.641 1 58.62 201 PRO B C 1
ATOM 5614 O O . PRO B 1 201 ? 12.766 -36.719 -9.219 1 58.62 201 PRO B O 1
ATOM 5617 N N . TYR B 1 202 ? 11.938 -35.438 -10.859 1 56.62 202 TYR B N 1
ATOM 5618 C CA . TYR B 1 202 ? 13.227 -35.156 -11.477 1 56.62 202 TYR B CA 1
ATOM 5619 C C . TYR B 1 202 ? 13.57 -33.688 -11.383 1 56.62 202 TYR B C 1
ATOM 5621 O O . TYR B 1 202 ? 12.719 -32.812 -11.609 1 56.62 202 TYR B O 1
ATOM 5629 N N . THR B 1 203 ? 14.656 -33.375 -10.578 1 53.28 203 THR B N 1
ATOM 5630 C CA . THR B 1 203 ? 15.203 -32 -10.617 1 53.28 203 THR B CA 1
ATOM 5631 C C . THR B 1 203 ? 16.109 -31.828 -11.828 1 53.28 203 THR B C 1
ATOM 5633 O O . THR B 1 203 ? 17.125 -32.5 -11.969 1 53.28 203 THR B O 1
ATOM 5636 N N . SER B 1 204 ? 15.523 -31.75 -13.148 1 52.5 204 SER B N 1
ATOM 5637 C CA . SER B 1 204 ? 16.406 -31.625 -14.305 1 52.5 204 SER B CA 1
ATOM 5638 C C . SER B 1 204 ? 17.156 -30.297 -14.297 1 52.5 204 SER B C 1
ATOM 5640 O O . SER B 1 204 ? 16.578 -29.266 -13.945 1 52.5 204 SER B O 1
ATOM 5642 N N . HIS B 1 205 ? 18.391 -30.297 -14.086 1 61.47 205 HIS B N 1
ATOM 5643 C CA . HIS B 1 205 ? 19.234 -29.109 -14.195 1 61.47 205 HIS B CA 1
ATOM 5644 C C . HIS B 1 205 ? 19.734 -28.922 -15.617 1 61.47 205 HIS B C 1
ATOM 5646 O O . HIS B 1 205 ? 20.922 -28.672 -15.836 1 61.47 205 HIS B O 1
ATOM 5652 N N . SER B 1 206 ? 18.703 -29.094 -16.641 1 68.81 206 SER B N 1
ATOM 5653 C CA . SER B 1 206 ? 19.125 -28.797 -18.016 1 68.81 206 SER B CA 1
ATOM 5654 C C . SER B 1 206 ? 19 -27.297 -18.312 1 68.81 206 SER B C 1
ATOM 5656 O O . SER B 1 206 ? 18.469 -26.547 -17.5 1 68.81 206 SER B O 1
ATOM 5658 N N . LEU B 1 207 ? 19.547 -26.938 -19.469 1 79.06 207 LEU B N 1
ATOM 5659 C CA . LEU B 1 207 ? 19.484 -25.562 -19.953 1 79.06 207 LEU B CA 1
ATOM 5660 C C . LEU B 1 207 ? 18.031 -25.109 -20.141 1 79.06 207 LEU B C 1
ATOM 5662 O O . LEU B 1 207 ? 17.75 -23.922 -20.094 1 79.06 207 LEU B O 1
ATOM 5666 N N . PHE B 1 208 ? 17.172 -26.172 -20.422 1 86 208 PHE B N 1
ATOM 5667 C CA . PHE B 1 208 ? 15.789 -25.812 -20.734 1 86 208 PHE B CA 1
ATOM 5668 C C . PHE B 1 208 ? 14.828 -26.391 -19.703 1 86 208 PHE B C 1
ATOM 5670 O O . PHE B 1 208 ? 13.656 -26.625 -20 1 86 208 PHE B O 1
ATOM 5677 N N . SER B 1 209 ? 15.18 -26.344 -18.484 1 83 209 SER B N 1
ATOM 5678 C CA . SER B 1 209 ? 14.352 -26.875 -17.391 1 83 209 SER B CA 1
ATOM 5679 C C . SER B 1 209 ? 13.359 -25.828 -16.906 1 83 209 SER B C 1
ATOM 5681 O O . SER B 1 209 ? 13.516 -24.625 -17.188 1 83 209 SER B O 1
ATOM 5683 N N . PRO B 1 210 ? 12.297 -26.328 -16.219 1 87.06 210 PRO B N 1
ATOM 5684 C CA . PRO B 1 210 ? 11.398 -25.344 -15.602 1 87.06 210 PRO B CA 1
ATOM 5685 C C . PRO B 1 210 ? 12.148 -24.266 -14.812 1 87.06 210 PRO B C 1
ATOM 5687 O O . PRO B 1 210 ? 13.125 -24.578 -14.117 1 87.06 210 PRO B O 1
ATOM 5690 N N . GLY B 1 211 ? 11.75 -23 -14.906 1 85.75 211 GLY B N 1
ATOM 5691 C CA . GLY B 1 211 ? 12.445 -21.891 -14.305 1 85.75 211 GLY B CA 1
ATOM 5692 C C . GLY B 1 211 ? 13.148 -21 -15.32 1 85.75 211 GLY B C 1
ATOM 5693 O O . GLY B 1 211 ? 13.539 -19.875 -15 1 85.75 211 GLY B O 1
ATOM 5694 N N . THR B 1 212 ? 13.188 -21.484 -16.5 1 90.12 212 THR B N 1
ATOM 5695 C CA . THR B 1 212 ? 13.867 -20.719 -17.547 1 90.12 212 THR B CA 1
ATOM 5696 C C . THR B 1 212 ? 12.859 -19.953 -18.391 1 90.12 212 THR B C 1
ATOM 5698 O O . THR B 1 212 ? 11.672 -20.281 -18.406 1 90.12 212 THR B O 1
ATOM 5701 N N . VAL B 1 213 ? 13.312 -18.938 -19.031 1 95.12 213 VAL B N 1
ATOM 5702 C CA . VAL B 1 213 ? 12.523 -18.109 -19.938 1 95.12 213 VAL B CA 1
ATOM 5703 C C . VAL B 1 213 ? 13.312 -17.844 -21.219 1 95.12 213 VAL B C 1
ATOM 5705 O O . VAL B 1 213 ? 14.531 -17.625 -21.156 1 95.12 213 VAL B O 1
ATOM 5708 N N . PRO B 1 214 ? 12.633 -17.969 -22.375 1 96.81 214 PRO B N 1
ATOM 5709 C CA . PRO B 1 214 ? 13.367 -17.594 -23.578 1 96.81 214 PRO B CA 1
ATOM 5710 C C . PRO B 1 214 ? 14 -16.219 -23.484 1 96.81 214 PRO B C 1
ATOM 5712 O O . PRO B 1 214 ? 13.297 -15.219 -23.281 1 96.81 214 PRO B O 1
ATOM 5715 N N . ASP B 1 215 ? 15.312 -16.141 -23.703 1 96.19 215 ASP B N 1
ATOM 5716 C CA . ASP B 1 215 ? 16.078 -14.93 -23.484 1 96.19 215 ASP B CA 1
ATOM 5717 C C . ASP B 1 215 ? 15.562 -13.781 -24.359 1 96.19 215 ASP B C 1
ATOM 5719 O O . ASP B 1 215 ? 15.477 -12.641 -23.906 1 96.19 215 ASP B O 1
ATOM 5723 N N . GLN B 1 216 ? 15.117 -14.016 -25.516 1 96.31 216 GLN B N 1
ATOM 5724 C CA . GLN B 1 216 ? 14.695 -13 -26.484 1 96.31 216 GLN B CA 1
ATOM 5725 C C . GLN B 1 216 ? 13.391 -12.336 -26.062 1 96.31 216 GLN B C 1
ATOM 5727 O O . GLN B 1 216 ? 13.07 -11.234 -26.516 1 96.31 216 GLN B O 1
ATOM 5732 N N . LEU B 1 217 ? 12.656 -12.977 -25.188 1 97.56 217 LEU B N 1
ATOM 5733 C CA . LEU B 1 217 ? 11.344 -12.438 -24.828 1 97.56 217 LEU B CA 1
ATOM 5734 C C . LEU B 1 217 ? 11.406 -11.711 -23.484 1 97.56 217 LEU B C 1
ATOM 5736 O O . LEU B 1 217 ? 10.484 -10.984 -23.125 1 97.56 217 LEU B O 1
ATOM 5740 N N . ILE B 1 218 ? 12.484 -11.844 -22.75 1 96.56 218 ILE B N 1
ATOM 5741 C CA . ILE B 1 218 ? 12.602 -11.367 -21.375 1 96.56 218 ILE B CA 1
ATOM 5742 C C . ILE B 1 218 ? 12.453 -9.852 -21.344 1 96.56 218 ILE B C 1
ATOM 5744 O O . ILE B 1 218 ? 11.688 -9.312 -20.531 1 96.56 218 ILE B O 1
ATOM 5748 N N . PRO B 1 219 ? 13.094 -9.031 -22.266 1 94.94 219 PRO B N 1
ATOM 5749 C CA . PRO B 1 219 ? 12.977 -7.578 -22.188 1 94.94 219 PRO B CA 1
ATOM 5750 C C . PRO B 1 219 ? 11.539 -7.09 -22.344 1 94.94 219 PRO B C 1
ATOM 5752 O O . PRO B 1 219 ? 11.172 -6.055 -21.781 1 94.94 219 PRO B O 1
ATOM 5755 N N . ARG B 1 220 ? 10.734 -7.891 -23.016 1 95.62 220 ARG B N 1
ATOM 5756 C CA . ARG B 1 220 ? 9.352 -7.484 -23.25 1 95.62 220 ARG B CA 1
ATOM 5757 C C . ARG B 1 220 ? 8.445 -7.969 -22.141 1 95.62 220 ARG B C 1
ATOM 5759 O O . ARG B 1 220 ? 7.656 -7.191 -21.594 1 95.62 220 ARG B O 1
ATOM 5766 N N . ILE B 1 221 ? 8.609 -9.227 -21.719 1 96.31 221 ILE B N 1
ATOM 5767 C CA . ILE B 1 221 ? 7.664 -9.828 -20.797 1 96.31 221 ILE B CA 1
ATOM 5768 C C . ILE B 1 221 ? 7.875 -9.25 -19.391 1 96.31 221 ILE B C 1
ATOM 5770 O O . ILE B 1 221 ? 6.922 -9.094 -18.625 1 96.31 221 ILE B O 1
ATOM 5774 N N . GLU B 1 222 ? 9.039 -8.844 -19.031 1 93.5 222 GLU B N 1
ATOM 5775 C CA . GLU B 1 222 ? 9.336 -8.305 -17.703 1 93.5 222 GLU B CA 1
ATOM 5776 C C . GLU B 1 222 ? 8.648 -6.961 -17.484 1 93.5 222 GLU B C 1
ATOM 5778 O O . GLU B 1 222 ? 8.438 -6.539 -16.344 1 93.5 222 GLU B O 1
ATOM 5783 N N . ARG B 1 223 ? 8.234 -6.328 -18.547 1 92.19 223 ARG B N 1
ATOM 5784 C CA . ARG B 1 223 ? 7.617 -5.012 -18.469 1 92.19 223 ARG B CA 1
ATOM 5785 C C . ARG B 1 223 ? 6.125 -5.121 -18.172 1 92.19 223 ARG B C 1
ATOM 5787 O O . ARG B 1 223 ? 5.508 -4.168 -17.688 1 92.19 223 ARG B O 1
ATOM 5794 N N . VAL B 1 224 ? 5.574 -6.312 -18.422 1 94.75 224 VAL B N 1
ATOM 5795 C CA . VAL B 1 224 ? 4.117 -6.348 -18.406 1 94.75 224 VAL B CA 1
ATOM 5796 C C . VAL B 1 224 ? 3.633 -7.5 -17.531 1 94.75 224 VAL B C 1
ATOM 5798 O O . VAL B 1 224 ? 2.428 -7.695 -17.359 1 94.75 224 VAL B O 1
ATOM 5801 N N . HIS B 1 225 ? 4.559 -8.211 -16.938 1 95.31 225 HIS B N 1
ATOM 5802 C CA . HIS B 1 225 ? 4.195 -9.414 -16.203 1 95.31 225 HIS B CA 1
ATOM 5803 C C . HIS B 1 225 ? 5.016 -9.547 -14.93 1 95.31 225 HIS B C 1
ATOM 5805 O O . HIS B 1 225 ? 6.215 -9.258 -14.922 1 95.31 225 HIS B O 1
ATOM 5811 N N . ALA B 1 226 ? 4.402 -10.016 -13.867 1 93.19 226 ALA B N 1
ATOM 5812 C CA . ALA B 1 226 ? 5.062 -10.055 -12.562 1 93.19 226 ALA B CA 1
ATOM 5813 C C . ALA B 1 226 ? 5.836 -11.359 -12.383 1 93.19 226 ALA B C 1
ATOM 5815 O O . ALA B 1 226 ? 6.715 -11.453 -11.523 1 93.19 226 ALA B O 1
ATOM 5816 N N . ASP B 1 227 ? 5.562 -12.359 -13.148 1 93.56 227 ASP B N 1
ATOM 5817 C CA . ASP B 1 227 ? 6.184 -13.68 -13.008 1 93.56 227 ASP B CA 1
ATOM 5818 C C . ASP B 1 227 ? 6.492 -14.281 -14.375 1 93.56 227 ASP B C 1
ATOM 5820 O O . ASP B 1 227 ? 5.879 -15.273 -14.773 1 93.56 227 ASP B O 1
ATOM 5824 N N . PRO B 1 228 ? 7.531 -13.828 -15.008 1 95.5 228 PRO B N 1
ATOM 5825 C CA . PRO B 1 228 ? 7.875 -14.32 -16.344 1 95.5 228 PRO B CA 1
ATOM 5826 C C . PRO B 1 228 ? 8.172 -15.82 -16.359 1 95.5 228 PRO B C 1
ATOM 5828 O O . PRO B 1 228 ? 7.906 -16.5 -17.359 1 95.5 228 PRO B O 1
ATOM 5831 N N . THR B 1 229 ? 8.664 -16.312 -15.273 1 93.44 229 THR B N 1
ATOM 5832 C CA . THR B 1 229 ? 8.977 -17.734 -15.195 1 93.44 229 THR B CA 1
ATOM 5833 C C . THR B 1 229 ? 7.707 -18.578 -15.242 1 93.44 229 THR B C 1
ATOM 5835 O O . THR B 1 229 ? 7.625 -19.547 -16 1 93.44 229 THR B O 1
ATOM 5838 N N . ALA B 1 230 ? 6.789 -18.219 -14.438 1 94.81 230 ALA B N 1
ATOM 5839 C CA . ALA B 1 230 ? 5.5 -18.906 -14.484 1 94.81 230 ALA B CA 1
ATOM 5840 C C . ALA B 1 230 ? 4.836 -18.719 -15.852 1 94.81 230 ALA B C 1
ATOM 5842 O O . ALA B 1 230 ? 4.156 -19.625 -16.328 1 94.81 230 ALA B O 1
ATOM 5843 N N . TRP B 1 231 ? 5.02 -17.578 -16.438 1 97.69 231 TRP B N 1
ATOM 5844 C CA . TRP B 1 231 ? 4.453 -17.281 -17.75 1 97.69 231 TRP B CA 1
ATOM 5845 C C . TRP B 1 231 ? 4.949 -18.297 -18.797 1 97.69 231 TRP B C 1
ATOM 5847 O O . TRP B 1 231 ? 4.145 -18.922 -19.484 1 97.69 231 TRP B O 1
ATOM 5857 N N . TRP B 1 232 ? 6.219 -18.484 -18.891 1 97 232 TRP B N 1
ATOM 5858 C CA . TRP B 1 232 ? 6.758 -19.422 -19.875 1 97 232 TRP B CA 1
ATOM 5859 C C . TRP B 1 232 ? 6.348 -20.844 -19.562 1 97 232 TRP B C 1
ATOM 5861 O O . TRP B 1 232 ? 5.969 -21.609 -20.453 1 97 232 TRP B O 1
ATOM 5871 N N . THR B 1 233 ? 6.445 -21.188 -18.281 1 95.69 233 THR B N 1
ATOM 5872 C CA . THR B 1 233 ? 5.98 -22.516 -17.875 1 95.69 233 THR B CA 1
ATOM 5873 C C . THR B 1 233 ? 4.543 -22.75 -18.312 1 95.69 233 THR B C 1
ATOM 5875 O O . THR B 1 233 ? 4.211 -23.828 -18.812 1 95.69 233 THR B O 1
ATOM 5878 N N . GLY B 1 234 ? 3.742 -21.719 -18.078 1 97.38 234 GLY B N 1
ATOM 5879 C CA . GLY B 1 234 ? 2.348 -21.812 -18.484 1 97.38 234 GLY B CA 1
ATOM 5880 C C . GLY B 1 234 ? 2.174 -22.062 -19.969 1 97.38 234 GLY B C 1
ATOM 5881 O O . GLY B 1 234 ? 1.269 -22.781 -20.375 1 97.38 234 GLY B O 1
ATOM 5882 N N . HIS B 1 235 ? 2.998 -21.531 -20.781 1 97.94 235 HIS B N 1
ATOM 5883 C CA . HIS B 1 235 ? 2.891 -21.734 -22.219 1 97.94 235 HIS B CA 1
ATOM 5884 C C . HIS B 1 235 ? 3.287 -23.141 -22.625 1 97.94 235 HIS B C 1
ATOM 5886 O O . HIS B 1 235 ? 2.672 -23.734 -23.516 1 97.94 235 HIS B O 1
ATOM 5892 N N . ILE B 1 236 ? 4.316 -23.641 -22 1 96.56 236 ILE B N 1
ATOM 5893 C CA . ILE B 1 236 ? 4.738 -25.016 -22.266 1 96.56 236 ILE B CA 1
ATOM 5894 C C . ILE B 1 236 ? 3.613 -25.969 -21.891 1 96.56 236 ILE B C 1
ATOM 5896 O O . ILE B 1 236 ? 3.244 -26.844 -22.688 1 96.56 236 ILE B O 1
ATOM 5900 N N . ILE B 1 237 ? 3.074 -25.781 -20.75 1 95.81 237 ILE B N 1
ATOM 5901 C CA . ILE B 1 237 ? 2.037 -26.672 -20.234 1 95.81 237 ILE B CA 1
ATOM 5902 C C . ILE B 1 237 ? 0.761 -26.5 -21.062 1 95.81 237 ILE B C 1
ATOM 5904 O O . ILE B 1 237 ? 0.092 -27.484 -21.375 1 95.81 237 ILE B O 1
ATOM 5908 N N . SER B 1 238 ? 0.416 -25.266 -21.391 1 96.81 238 SER B N 1
ATOM 5909 C CA . SER B 1 238 ? -0.778 -25.016 -22.188 1 96.81 238 SER B CA 1
ATOM 5910 C C . SER B 1 238 ? -0.677 -25.672 -23.562 1 96.81 238 SER B C 1
ATOM 5912 O O . SER B 1 238 ? -1.672 -26.156 -24.094 1 96.81 238 SER B O 1
ATOM 5914 N N . TYR B 1 239 ? 0.492 -25.594 -24.109 1 96.81 239 TYR B N 1
ATOM 5915 C CA . TYR B 1 239 ? 0.672 -26.234 -25.406 1 96.81 239 TYR B CA 1
ATOM 5916 C C . TYR B 1 239 ? 0.443 -27.734 -25.312 1 96.81 239 TYR B C 1
ATOM 5918 O O . TYR B 1 239 ? -0.244 -28.328 -26.141 1 96.81 239 TYR B O 1
ATOM 5926 N N . PHE B 1 240 ? 1.044 -28.344 -24.375 1 93.19 240 PHE B N 1
ATOM 5927 C CA . PHE B 1 240 ? 0.955 -29.781 -24.188 1 93.19 240 PHE B CA 1
ATOM 5928 C C . PHE B 1 240 ? -0.479 -30.203 -23.875 1 93.19 240 PHE B C 1
ATOM 5930 O O . PHE B 1 240 ? -0.926 -31.266 -24.312 1 93.19 240 PHE B O 1
ATOM 5937 N N . LEU B 1 241 ? -1.248 -29.344 -23.156 1 92.5 241 LEU B N 1
ATOM 5938 C CA . LEU B 1 241 ? -2.582 -29.688 -22.688 1 92.5 241 LEU B CA 1
ATOM 5939 C C . LEU B 1 241 ? -3.656 -29.062 -23.562 1 92.5 241 LEU B C 1
ATOM 5941 O O . LEU B 1 241 ? -4.727 -28.688 -23.078 1 92.5 241 LEU B O 1
ATOM 5945 N N . ARG B 1 242 ? -3.396 -28.859 -24.797 1 94 242 ARG B N 1
ATOM 5946 C CA . ARG B 1 242 ? -4.422 -28.359 -25.719 1 94 242 ARG B CA 1
ATOM 5947 C C . ARG B 1 242 ? -5.551 -29.375 -25.875 1 94 242 ARG B C 1
ATOM 5949 O O . ARG B 1 242 ? -5.332 -30.484 -26.359 1 94 242 ARG B O 1
ATOM 5956 N N . PRO B 1 243 ? -6.703 -28.969 -25.5 1 93.06 243 PRO B N 1
ATOM 5957 C CA . PRO B 1 243 ? -7.816 -29.922 -25.578 1 93.06 243 PRO B CA 1
ATOM 5958 C C . PRO B 1 243 ? -8.312 -30.125 -27.016 1 93.06 243 PRO B C 1
ATOM 5960 O O . PRO B 1 243 ? -8.227 -29.203 -27.828 1 93.06 243 PRO B O 1
ATOM 5963 N N . GLN B 1 244 ? -8.883 -31.297 -27.203 1 92.69 244 GLN B N 1
ATOM 5964 C CA . GLN B 1 244 ? -9.609 -31.531 -28.438 1 92.69 244 GLN B CA 1
ATOM 5965 C C . GLN B 1 244 ? -10.867 -30.656 -28.516 1 92.69 244 GLN B C 1
ATOM 5967 O O . GLN B 1 244 ? -11.391 -30.234 -27.484 1 92.69 244 GLN B O 1
ATOM 5972 N N . GLN B 1 245 ? -11.359 -30.453 -29.734 1 94.19 245 GLN B N 1
ATOM 5973 C CA . GLN B 1 245 ? -12.492 -29.562 -29.938 1 94.19 245 GLN B CA 1
ATOM 5974 C C . GLN B 1 245 ? -13.742 -30.078 -29.234 1 94.19 245 GLN B C 1
ATOM 5976 O O . GLN B 1 245 ? -14.523 -29.312 -28.672 1 94.19 245 GLN B O 1
ATOM 5981 N N . HIS B 1 246 ? -13.953 -31.344 -29.297 1 92.56 246 HIS B N 1
ATOM 5982 C CA . HIS B 1 246 ? -15.156 -31.906 -28.703 1 92.56 246 HIS B CA 1
ATOM 5983 C C . HIS B 1 246 ? -15.141 -31.719 -27.188 1 92.56 246 HIS B C 1
ATOM 5985 O O . HIS B 1 246 ? -16.188 -31.609 -26.547 1 92.56 246 HIS B O 1
ATOM 5991 N N . ILE B 1 247 ? -13.938 -31.75 -26.547 1 91.69 247 ILE B N 1
ATOM 5992 C CA . ILE B 1 247 ? -13.789 -31.5 -25.109 1 91.69 247 ILE B CA 1
ATOM 5993 C C . ILE B 1 247 ? -14.195 -30.062 -24.781 1 91.69 247 ILE B C 1
ATOM 5995 O O . ILE B 1 247 ? -14.898 -29.828 -23.797 1 91.69 247 ILE B O 1
ATOM 5999 N N . LEU B 1 248 ? -13.805 -29.125 -25.656 1 94.94 248 LEU B N 1
ATOM 6000 C CA . LEU B 1 248 ? -14.148 -27.719 -25.453 1 94.94 248 LEU B CA 1
ATOM 6001 C C . LEU B 1 248 ? -15.656 -27.5 -25.594 1 94.94 248 LEU B C 1
ATOM 6003 O O . LEU B 1 248 ? -16.25 -26.719 -24.844 1 94.94 248 LEU B O 1
ATOM 6007 N N . ASN B 1 249 ? -16.25 -28.203 -26.516 1 95.5 249 ASN B N 1
ATOM 6008 C CA . ASN B 1 249 ? -17.703 -28.125 -26.672 1 95.5 249 ASN B CA 1
ATOM 6009 C C . ASN B 1 249 ? -18.422 -28.656 -25.438 1 95.5 249 ASN B C 1
ATOM 6011 O O . ASN B 1 249 ? -19.422 -28.062 -25.016 1 95.5 249 ASN B O 1
ATOM 6015 N N . GLU B 1 250 ? -17.922 -29.734 -24.984 1 92.44 250 GLU B N 1
ATOM 6016 C CA . GLU B 1 250 ? -18.5 -30.297 -23.781 1 92.44 250 GLU B CA 1
ATOM 6017 C C . GLU B 1 250 ? -18.359 -29.344 -22.594 1 92.44 250 GLU B C 1
ATOM 6019 O O . GLU B 1 250 ? -19.266 -29.234 -21.766 1 92.44 250 GLU B O 1
ATOM 6024 N N . LEU B 1 251 ? -17.266 -28.672 -22.484 1 94.31 251 LEU B N 1
ATOM 6025 C CA . LEU B 1 251 ? -17.047 -27.703 -21.422 1 94.31 251 LEU B CA 1
ATOM 6026 C C . LEU B 1 251 ? -18.078 -26.578 -21.484 1 94.31 251 LEU B C 1
ATOM 6028 O O . LEU B 1 251 ? -18.594 -26.156 -20.453 1 94.31 251 LEU B O 1
ATOM 6032 N N . GLU B 1 252 ? -18.359 -26.062 -22.656 1 95.88 252 GLU B N 1
ATOM 6033 C CA . GLU B 1 252 ? -19.344 -25.016 -22.812 1 95.88 252 GLU B CA 1
ATOM 6034 C C . GLU B 1 252 ? -20.734 -25.469 -22.359 1 95.88 252 GLU B C 1
ATOM 6036 O O . GLU B 1 252 ? -21.469 -24.703 -21.75 1 95.88 252 GLU B O 1
ATOM 6041 N N . ALA B 1 253 ? -21.016 -26.688 -22.688 1 94.12 253 ALA B N 1
ATOM 6042 C CA . ALA B 1 253 ? -22.297 -27.25 -22.266 1 94.12 253 ALA B CA 1
ATOM 6043 C C . ALA B 1 253 ? -22.359 -27.344 -20.734 1 94.12 253 ALA B C 1
ATOM 6045 O O . ALA B 1 253 ? -23.406 -27.062 -20.141 1 94.12 253 ALA B O 1
ATOM 6046 N N . VAL B 1 254 ? -21.297 -27.734 -20.156 1 93.19 254 VAL B N 1
ATOM 6047 C CA . VAL B 1 254 ? -21.219 -27.859 -18.703 1 93.19 254 VAL B CA 1
ATOM 6048 C C . VAL B 1 254 ? -21.391 -26.469 -18.078 1 93.19 254 VAL B C 1
ATOM 6050 O O . VAL B 1 254 ? -22.109 -26.328 -17.078 1 93.19 254 VAL B O 1
ATOM 6053 N N . LYS B 1 255 ? -20.734 -25.469 -18.594 1 96.25 255 LYS B N 1
ATOM 6054 C CA . LYS B 1 255 ? -20.844 -24.109 -18.078 1 96.25 255 LYS B CA 1
ATOM 6055 C C . LYS B 1 255 ? -22.297 -23.641 -18.047 1 96.25 255 LYS B C 1
ATOM 6057 O O . LYS B 1 255 ? -22.734 -23.031 -17.078 1 96.25 255 LYS B O 1
ATOM 6062 N N . LEU B 1 256 ? -23 -23.938 -19.109 1 95.56 256 LEU B N 1
ATOM 6063 C CA . LEU B 1 256 ? -24.422 -23.562 -19.188 1 95.56 256 LEU B CA 1
ATOM 6064 C C . LEU B 1 256 ? -25.234 -24.312 -18.141 1 95.56 256 LEU B C 1
ATOM 6066 O O . LEU B 1 256 ? -26.094 -23.734 -17.484 1 95.56 256 LEU B O 1
ATOM 6070 N N . GLU B 1 257 ? -24.953 -25.5 -18 1 94.06 257 GLU B N 1
ATOM 6071 C CA . GLU B 1 257 ? -25.703 -26.359 -17.094 1 94.06 257 GLU B CA 1
ATOM 6072 C C . GLU B 1 257 ? -25.531 -25.922 -15.648 1 94.06 257 GLU B C 1
ATOM 6074 O O . GLU B 1 257 ? -26.5 -25.891 -14.883 1 94.06 257 GLU B O 1
ATOM 6079 N N . ILE B 1 258 ? -24.328 -25.547 -15.297 1 94.81 258 ILE B N 1
ATOM 6080 C CA . ILE B 1 258 ? -24.078 -25.219 -13.891 1 94.81 258 ILE B CA 1
ATOM 6081 C C . ILE B 1 258 ? -24.234 -23.719 -13.664 1 94.81 258 ILE B C 1
ATOM 6083 O O . ILE B 1 258 ? -23.984 -23.219 -12.57 1 94.81 258 ILE B O 1
ATOM 6087 N N . LYS B 1 259 ? -24.547 -22.922 -14.695 1 95.25 259 LYS B N 1
ATOM 6088 C CA . LYS B 1 259 ? -24.766 -21.484 -14.641 1 95.25 259 LYS B CA 1
ATOM 6089 C C . LYS B 1 259 ? -23.5 -20.75 -14.227 1 95.25 259 LYS B C 1
ATOM 6091 O O . LYS B 1 259 ? -23.516 -19.922 -13.305 1 95.25 259 LYS B O 1
ATOM 6096 N N . PHE B 1 260 ? -22.422 -21.172 -14.852 1 97.31 260 PHE B N 1
ATOM 6097 C CA . PHE B 1 260 ? -21.125 -20.5 -14.656 1 97.31 260 PHE B CA 1
ATOM 6098 C C . PHE B 1 260 ? -21.156 -19.094 -15.242 1 97.31 260 PHE B C 1
ATOM 6100 O O . PHE B 1 260 ? -21.328 -18.922 -16.453 1 97.31 260 PHE B O 1
ATOM 6107 N N . SER B 1 261 ? -21.062 -18.109 -14.391 1 96.94 261 SER B N 1
ATOM 6108 C CA . SER B 1 261 ? -21.141 -16.719 -14.836 1 96.94 261 SER B CA 1
ATOM 6109 C C . SER B 1 261 ? -20.25 -15.812 -13.984 1 96.94 261 SER B C 1
ATOM 6111 O O . SER B 1 261 ? -19.969 -16.125 -12.82 1 96.94 261 SER B O 1
ATOM 6113 N N . HIS B 1 262 ? -19.859 -14.758 -14.562 1 96.12 262 HIS B N 1
ATOM 6114 C CA . HIS B 1 262 ? -18.984 -13.812 -13.875 1 96.12 262 HIS B CA 1
ATOM 6115 C C . HIS B 1 262 ? -19.781 -12.711 -13.195 1 96.12 262 HIS B C 1
ATOM 6117 O O . HIS B 1 262 ? -20.875 -12.352 -13.656 1 96.12 262 HIS B O 1
ATOM 6123 N N . PRO B 1 263 ? -19.281 -12.086 -12.18 1 97.25 263 PRO B N 1
ATOM 6124 C CA . PRO B 1 263 ? -18.031 -12.43 -11.508 1 97.25 263 PRO B CA 1
ATOM 6125 C C . PRO B 1 263 ? -18.125 -13.727 -10.703 1 97.25 263 PRO B C 1
ATOM 6127 O O . PRO B 1 263 ? -19.188 -14.039 -10.148 1 97.25 263 PRO B O 1
ATOM 6130 N N . ILE B 1 264 ? -17.047 -14.508 -10.609 1 98.69 264 ILE B N 1
ATOM 6131 C CA . ILE B 1 264 ? -17 -15.789 -9.914 1 98.69 264 ILE B CA 1
ATOM 6132 C C . ILE B 1 264 ? -15.602 -16.047 -9.383 1 98.69 264 ILE B C 1
ATOM 6134 O O . ILE B 1 264 ? -14.609 -15.789 -10.07 1 98.69 264 ILE B O 1
ATOM 6138 N N . VAL B 1 265 ? -15.492 -16.406 -8.094 1 98.81 265 VAL B N 1
ATOM 6139 C CA . VAL B 1 265 ? -14.227 -16.766 -7.477 1 98.81 265 VAL B CA 1
ATOM 6140 C C . VAL B 1 265 ? -14.109 -18.297 -7.395 1 98.81 265 VAL B C 1
ATOM 6142 O O . VAL B 1 265 ? -15.07 -18.969 -7.02 1 98.81 265 VAL B O 1
ATOM 6145 N N . GLY B 1 266 ? -12.961 -18.828 -7.828 1 98.75 266 GLY B N 1
ATOM 6146 C CA . GLY B 1 266 ? -12.766 -20.266 -7.863 1 98.75 266 GLY B CA 1
ATOM 6147 C C . GLY B 1 266 ? -11.969 -20.797 -6.684 1 98.75 266 GLY B C 1
ATOM 6148 O O . GLY B 1 266 ? -10.961 -20.188 -6.293 1 98.75 266 GLY B O 1
ATOM 6149 N N . LEU B 1 267 ? -12.422 -21.906 -6.082 1 98.12 267 LEU B N 1
ATOM 6150 C CA . LEU B 1 267 ? -11.719 -22.594 -5 1 98.12 267 LEU B CA 1
ATOM 6151 C C . LEU B 1 267 ? -11.383 -24.031 -5.402 1 98.12 267 LEU B C 1
ATOM 6153 O O . LEU B 1 267 ? -12.242 -24.766 -5.898 1 98.12 267 LEU B O 1
ATOM 6157 N N . HIS B 1 268 ? -10.195 -24.391 -5.258 1 96.25 268 HIS B N 1
ATOM 6158 C CA . HIS B 1 268 ? -9.812 -25.797 -5.316 1 96.25 268 HIS B CA 1
ATOM 6159 C C . HIS B 1 268 ? -9.578 -26.359 -3.918 1 96.25 268 HIS B C 1
ATOM 6161 O O . HIS B 1 268 ? -8.508 -26.172 -3.342 1 96.25 268 HIS B O 1
ATOM 6167 N N . VAL B 1 269 ? -10.594 -27.078 -3.359 1 90.88 269 VAL B N 1
ATOM 6168 C CA . VAL B 1 269 ? -10.531 -27.594 -1.999 1 90.88 269 VAL B CA 1
ATOM 6169 C C . VAL B 1 269 ? -10.289 -29.094 -2.035 1 90.88 269 VAL B C 1
ATOM 6171 O O . VAL B 1 269 ? -11.117 -29.859 -2.553 1 90.88 269 VAL B O 1
ATOM 6174 N N . ARG B 1 270 ? -9.164 -29.469 -1.5 1 73.69 270 ARG B N 1
ATOM 6175 C CA . ARG B 1 270 ? -8.812 -30.891 -1.463 1 73.69 270 ARG B CA 1
ATOM 6176 C C . ARG B 1 270 ? -8.805 -31.406 -0.031 1 73.69 270 ARG B C 1
ATOM 6178 O O . ARG B 1 270 ? -8.195 -30.812 0.855 1 73.69 270 ARG B O 1
ATOM 6185 N N . ARG B 1 271 ? -9.688 -32.219 0.645 1 60.78 271 ARG B N 1
ATOM 6186 C CA . ARG B 1 271 ? -9.531 -32.719 1.996 1 60.78 271 ARG B CA 1
ATOM 6187 C C . ARG B 1 271 ? -8.859 -34.094 1.977 1 60.78 271 ARG B C 1
ATOM 6189 O O . ARG B 1 271 ? -8.211 -34.5 2.949 1 60.78 271 ARG B O 1
ATOM 6196 N N . THR B 1 272 ? -9.273 -34.969 0.965 1 49.34 272 THR B N 1
ATOM 6197 C CA . THR B 1 272 ? -9.141 -36.406 1.109 1 49.34 272 THR B CA 1
ATOM 6198 C C . THR B 1 272 ? -7.68 -36.812 1.321 1 49.34 272 THR B C 1
ATOM 6200 O O . THR B 1 272 ? -7.348 -37.469 2.311 1 49.34 272 THR B O 1
ATOM 6203 N N . ASP B 1 273 ? -6.988 -37.094 0.144 1 45.75 273 ASP B N 1
ATOM 6204 C CA . ASP B 1 273 ? -5.953 -38.125 0.072 1 45.75 273 ASP B CA 1
ATOM 6205 C C . ASP B 1 273 ? -4.695 -37.688 0.82 1 45.75 273 ASP B C 1
ATOM 6207 O O . ASP B 1 273 ? -3.764 -38.469 0.997 1 45.75 273 ASP B O 1
ATOM 6211 N N . LYS B 1 274 ? -4.324 -36.438 0.9 1 46.88 274 LYS B N 1
ATOM 6212 C CA . LYS B 1 274 ? -2.957 -36.094 1.298 1 46.88 274 LYS B CA 1
ATOM 6213 C C . LYS B 1 274 ? -2.896 -35.688 2.77 1 46.88 274 LYS B C 1
ATOM 6215 O O . LYS B 1 274 ? -2.215 -34.719 3.129 1 46.88 274 LYS B O 1
ATOM 6220 N N . ILE B 1 275 ? -3.701 -36.188 3.572 1 42.78 275 ILE B N 1
ATOM 6221 C CA . ILE B 1 275 ? -3.584 -35.938 5.004 1 42.78 275 ILE B CA 1
ATOM 6222 C C . ILE B 1 275 ? -2.111 -35.844 5.391 1 42.78 275 ILE B C 1
ATOM 6224 O O . ILE B 1 275 ? -1.734 -35 6.223 1 42.78 275 ILE B O 1
ATOM 6228 N N . THR B 1 276 ? -1.36 -36.688 4.785 1 44.56 276 THR B N 1
ATOM 6229 C CA . THR B 1 276 ? 0.025 -36.719 5.238 1 44.56 276 THR B CA 1
ATOM 6230 C C . THR B 1 276 ? 0.852 -35.625 4.57 1 44.56 276 THR B C 1
ATOM 6232 O O . THR B 1 276 ? 1.863 -35.188 5.117 1 44.56 276 THR B O 1
ATOM 6235 N N . GLU B 1 277 ? 0.52 -35.312 3.332 1 47.28 277 GLU B N 1
ATOM 6236 C CA . GLU B 1 277 ? 1.464 -34.562 2.537 1 47.28 277 GLU B CA 1
ATOM 6237 C C . GLU B 1 277 ? 1.159 -33.062 2.623 1 47.28 277 GLU B C 1
ATOM 6239 O O . GLU B 1 277 ? 2.039 -32.219 2.4 1 47.28 277 GLU B O 1
ATOM 6244 N N . ALA B 1 278 ? -0.108 -32.719 2.865 1 54.88 278 ALA B N 1
ATOM 6245 C CA . ALA B 1 278 ? -0.379 -31.266 2.83 1 54.88 278 ALA B CA 1
ATOM 6246 C C . ALA B 1 278 ? -1.159 -30.828 4.066 1 54.88 278 ALA B C 1
ATOM 6248 O O . ALA B 1 278 ? -1.834 -31.641 4.703 1 54.88 278 ALA B O 1
ATOM 6249 N N . ALA B 1 279 ? -0.77 -29.672 4.566 1 61.66 279 ALA B N 1
ATOM 6250 C CA . ALA B 1 279 ? -1.488 -29.047 5.676 1 61.66 279 ALA B CA 1
ATOM 6251 C C . ALA B 1 279 ? -2.986 -29 5.395 1 61.66 279 ALA B C 1
ATOM 6253 O O . ALA B 1 279 ? -3.406 -28.922 4.234 1 61.66 279 ALA B O 1
ATOM 6254 N N . TYR B 1 280 ? -3.76 -29.375 6.312 1 74.75 280 TYR B N 1
ATOM 6255 C CA . TYR B 1 280 ? -5.215 -29.266 6.25 1 74.75 280 TYR B CA 1
ATOM 6256 C C . TYR B 1 280 ? -5.66 -27.812 6.312 1 74.75 280 TYR B C 1
ATOM 6258 O O . TYR B 1 280 ? -5.277 -27.078 7.223 1 74.75 280 TYR B O 1
ATOM 6266 N N . PHE B 1 281 ? -6.34 -27.422 5.191 1 85.25 281 PHE B N 1
ATOM 6267 C CA . PHE B 1 281 ? -6.902 -26.078 5.16 1 85.25 281 PHE B CA 1
ATOM 6268 C C . PHE B 1 281 ? -8.422 -26.125 5.277 1 85.25 281 PHE B C 1
ATOM 6270 O O . PHE B 1 281 ? -9.094 -26.797 4.492 1 85.25 281 PHE B O 1
ATOM 6277 N N . THR B 1 282 ? -8.906 -25.469 6.223 1 89 282 THR B N 1
ATOM 6278 C CA . THR B 1 282 ? -10.344 -25.422 6.438 1 89 282 THR B CA 1
ATOM 6279 C C . THR B 1 282 ? -11.031 -24.562 5.375 1 89 282 THR B C 1
ATOM 6281 O O . THR B 1 282 ? -10.375 -23.75 4.715 1 89 282 THR B O 1
ATOM 6284 N N . LEU B 1 283 ? -12.312 -24.797 5.164 1 93.62 283 LEU B N 1
ATOM 6285 C CA . LEU B 1 283 ? -13.086 -24.016 4.219 1 93.62 283 LEU B CA 1
ATOM 6286 C C . LEU B 1 283 ? -13.008 -22.531 4.559 1 93.62 283 LEU B C 1
ATOM 6288 O O . LEU B 1 283 ? -12.992 -21.672 3.662 1 93.62 283 LEU B O 1
ATOM 6292 N N . GLU B 1 284 ? -12.922 -22.234 5.793 1 93.12 284 GLU B N 1
ATOM 6293 C CA . GLU B 1 284 ? -12.867 -20.844 6.258 1 93.12 284 GLU B CA 1
ATOM 6294 C C . GLU B 1 284 ? -11.625 -20.125 5.727 1 93.12 284 GLU B C 1
ATOM 6296 O O . GLU B 1 284 ? -11.68 -18.938 5.418 1 93.12 284 GLU B O 1
ATOM 6301 N N . MET B 1 285 ? -10.547 -20.812 5.609 1 91.25 285 MET B N 1
ATOM 6302 C CA . MET B 1 285 ? -9.312 -20.234 5.102 1 91.25 285 MET B CA 1
ATOM 6303 C C . MET B 1 285 ? -9.445 -19.859 3.631 1 91.25 285 MET B C 1
ATOM 6305 O O . MET B 1 285 ? -8.922 -18.828 3.195 1 91.25 285 MET B O 1
ATOM 6309 N N . TYR B 1 286 ? -10.156 -20.688 2.863 1 95.12 286 TYR B N 1
ATOM 6310 C CA . TYR B 1 286 ? -10.438 -20.375 1.469 1 95.12 286 TYR B CA 1
ATOM 6311 C C . TYR B 1 286 ? -11.375 -19.172 1.362 1 95.12 286 TYR B C 1
ATOM 6313 O O . TYR B 1 286 ? -11.109 -18.234 0.606 1 95.12 286 TYR B O 1
ATOM 6321 N N . MET B 1 287 ? -12.414 -19.219 2.17 1 97 287 MET B N 1
ATOM 6322 C CA . MET B 1 287 ? -13.477 -18.234 2.086 1 97 287 MET B CA 1
ATOM 6323 C C . MET B 1 287 ? -12.984 -16.859 2.561 1 97 287 MET B C 1
ATOM 6325 O O . MET B 1 287 ? -13.516 -15.828 2.148 1 97 287 MET B O 1
ATOM 6329 N N . TYR B 1 288 ? -11.945 -16.875 3.373 1 94 288 TYR B N 1
ATOM 6330 C CA . TYR B 1 288 ? -11.32 -15.617 3.762 1 94 288 TYR B CA 1
ATOM 6331 C C . TYR B 1 288 ? -10.938 -14.805 2.535 1 94 288 TYR B C 1
ATOM 6333 O O . TYR B 1 288 ? -11.195 -13.602 2.477 1 94 288 TYR B O 1
ATOM 6341 N N . HIS B 1 289 ? -10.312 -15.43 1.61 1 96.06 289 HIS B N 1
ATOM 6342 C CA . HIS B 1 289 ? -9.867 -14.75 0.395 1 96.06 289 HIS B CA 1
ATOM 6343 C C . HIS B 1 289 ? -11.055 -14.375 -0.488 1 96.06 289 HIS B C 1
ATOM 6345 O O . HIS B 1 289 ? -11.039 -13.336 -1.15 1 96.06 289 HIS B O 1
ATOM 6351 N N . VAL B 1 290 ? -12.102 -15.203 -0.49 1 98.19 290 VAL B N 1
ATOM 6352 C CA . VAL B 1 290 ? -13.312 -14.93 -1.266 1 98.19 290 VAL B CA 1
ATOM 6353 C C . VAL B 1 290 ? -13.984 -13.664 -0.746 1 98.19 290 VAL B C 1
ATOM 6355 O O . VAL B 1 290 ? -14.305 -12.758 -1.523 1 98.19 290 VAL B O 1
ATOM 6358 N N . GLU B 1 291 ? -14.148 -13.625 0.539 1 97.25 291 GLU B N 1
ATOM 6359 C CA . GLU B 1 291 ? -14.812 -12.484 1.167 1 97.25 291 GLU B CA 1
ATOM 6360 C C . GLU B 1 291 ? -14.047 -11.188 0.909 1 97.25 291 GLU B C 1
ATOM 6362 O O . GLU B 1 291 ? -14.648 -10.164 0.581 1 97.25 291 GLU B O 1
ATOM 6367 N N . ASN B 1 292 ? -12.789 -11.258 1.07 1 96.69 292 ASN B N 1
ATOM 6368 C CA . ASN B 1 292 ? -11.961 -10.078 0.827 1 96.69 292 ASN B CA 1
ATOM 6369 C C . ASN B 1 292 ? -12.039 -9.633 -0.63 1 96.69 292 ASN B C 1
ATOM 6371 O O . ASN B 1 292 ? -12.094 -8.438 -0.916 1 96.69 292 ASN B O 1
ATOM 6375 N N . TRP B 1 293 ? -12.023 -10.57 -1.57 1 97.5 293 TRP B N 1
ATOM 6376 C CA . TRP B 1 293 ? -12.062 -10.219 -2.986 1 97.5 293 TRP B CA 1
ATOM 6377 C C . TRP B 1 293 ? -13.383 -9.531 -3.336 1 97.5 293 TRP B C 1
ATOM 6379 O O . TRP B 1 293 ? -13.391 -8.523 -4.051 1 97.5 293 TRP B O 1
ATOM 6389 N N . TYR B 1 294 ? -14.492 -10.062 -2.85 1 97.5 294 TYR B N 1
ATOM 6390 C CA . TYR B 1 294 ? -15.789 -9.477 -3.174 1 97.5 294 TYR B CA 1
ATOM 6391 C C . TYR B 1 294 ? -15.969 -8.125 -2.502 1 97.5 294 TYR B C 1
ATOM 6393 O O . TYR B 1 294 ? -16.656 -7.242 -3.031 1 97.5 294 TYR B O 1
ATOM 6401 N N . GLU B 1 295 ? -15.375 -7.988 -1.323 1 94.94 295 GLU B N 1
ATOM 6402 C CA . GLU B 1 295 ? -15.375 -6.668 -0.702 1 94.94 295 GLU B CA 1
ATOM 6403 C C . GLU B 1 295 ? -14.664 -5.641 -1.58 1 94.94 295 GLU B C 1
ATOM 6405 O O . GLU B 1 295 ? -15.172 -4.539 -1.792 1 94.94 295 GLU B O 1
ATOM 6410 N N . ARG B 1 296 ? -13.562 -5.965 -2.086 1 96 296 ARG B N 1
ATOM 6411 C CA . ARG B 1 296 ? -12.836 -5.07 -2.982 1 96 296 ARG B CA 1
ATOM 6412 C C . ARG B 1 296 ? -13.617 -4.828 -4.266 1 96 296 ARG B C 1
ATOM 6414 O O . ARG B 1 296 ? -13.648 -3.707 -4.777 1 96 296 ARG B O 1
ATOM 6421 N N . TYR B 1 297 ? -14.188 -5.922 -4.75 1 96.31 297 TYR B N 1
ATOM 6422 C CA . TYR B 1 297 ? -14.992 -5.789 -5.957 1 96.31 297 TYR B CA 1
ATOM 6423 C C . TYR B 1 297 ? -16.094 -4.754 -5.766 1 96.31 297 TYR B C 1
ATOM 6425 O O . TYR B 1 297 ? -16.312 -3.906 -6.633 1 96.31 297 TYR B O 1
ATOM 6433 N N . SER B 1 298 ? -16.734 -4.84 -4.625 1 93.31 298 SER B N 1
ATOM 6434 C CA . SER B 1 298 ? -17.828 -3.914 -4.324 1 93.31 298 SER B CA 1
ATOM 6435 C C . SER B 1 298 ? -17.312 -2.482 -4.191 1 93.31 298 SER B C 1
ATOM 6437 O O . SER B 1 298 ? -17.984 -1.536 -4.594 1 93.31 298 SER B O 1
ATOM 6439 N N . MET B 1 299 ? -16.156 -2.311 -3.656 1 90 299 MET B N 1
ATOM 6440 C CA . MET B 1 299 ? -15.562 -0.986 -3.502 1 90 299 MET B CA 1
ATOM 6441 C C . MET B 1 299 ? -15.211 -0.388 -4.859 1 90 299 MET B C 1
ATOM 6443 O O . MET B 1 299 ? -15.352 0.818 -5.066 1 90 299 MET B O 1
ATOM 6447 N N . LYS B 1 300 ? -14.75 -1.21 -5.727 1 92.56 300 LYS B N 1
ATOM 6448 C CA . LYS B 1 300 ? -14.344 -0.766 -7.059 1 92.56 300 LYS B CA 1
ATOM 6449 C C . LYS B 1 300 ? -15.555 -0.543 -7.957 1 92.56 300 LYS B C 1
ATOM 6451 O O . LYS B 1 300 ? -15.484 0.208 -8.93 1 92.56 300 LYS B O 1
ATOM 6456 N N . ASN B 1 301 ? -16.641 -1.243 -7.59 1 92.62 301 ASN B N 1
ATOM 6457 C CA . ASN B 1 301 ? -17.875 -1.175 -8.359 1 92.62 301 ASN B CA 1
ATOM 6458 C C . ASN B 1 301 ? -19.078 -0.892 -7.465 1 92.62 301 ASN B C 1
ATOM 6460 O O . ASN B 1 301 ? -20 -1.709 -7.375 1 92.62 301 ASN B O 1
ATOM 6464 N N . PRO B 1 302 ? -19.141 0.307 -6.93 1 86 302 PRO B N 1
ATOM 6465 C CA . PRO B 1 302 ? -20.156 0.601 -5.914 1 86 302 PRO B CA 1
ATOM 6466 C C . PRO B 1 302 ? -21.578 0.54 -6.465 1 86 302 PRO B C 1
ATOM 6468 O O . PRO B 1 302 ? -22.516 0.271 -5.719 1 86 302 PRO B O 1
ATOM 6471 N N . ASP B 1 303 ? -21.766 0.666 -7.719 1 88.38 303 ASP B N 1
ATOM 6472 C CA . ASP B 1 303 ? -23.109 0.721 -8.305 1 88.38 303 ASP B CA 1
ATOM 6473 C C . ASP B 1 303 ? -23.547 -0.66 -8.773 1 88.38 303 ASP B C 1
ATOM 6475 O O . ASP B 1 303 ? -24.719 -0.847 -9.148 1 88.38 303 ASP B O 1
ATOM 6479 N N . ASP B 1 304 ? -22.656 -1.57 -8.727 1 88.62 304 ASP B N 1
ATOM 6480 C CA . ASP B 1 304 ? -22.984 -2.906 -9.219 1 88.62 304 ASP B CA 1
ATOM 6481 C C . ASP B 1 304 ? -23.703 -3.727 -8.156 1 88.62 304 ASP B C 1
ATOM 6483 O O . ASP B 1 304 ? -23.312 -3.725 -6.988 1 88.62 304 ASP B O 1
ATOM 6487 N N . LYS B 1 305 ? -24.906 -4.238 -8.492 1 88.5 305 LYS B N 1
ATOM 6488 C CA . LYS B 1 305 ? -25.516 -5.285 -7.676 1 88.5 305 LYS B CA 1
ATOM 6489 C C . LYS B 1 305 ? -24.953 -6.66 -8.031 1 88.5 305 LYS B C 1
ATOM 6491 O O . LYS B 1 305 ? -25.344 -7.246 -9.047 1 88.5 305 LYS B O 1
ATOM 6496 N N . VAL B 1 306 ? -24.125 -7.172 -7.258 1 89.88 306 VAL B N 1
ATOM 6497 C CA . VAL B 1 306 ? -23.328 -8.328 -7.668 1 89.88 306 VAL B CA 1
ATOM 6498 C C . VAL B 1 306 ? -23.828 -9.578 -6.949 1 89.88 306 VAL B C 1
ATOM 6500 O O . VAL B 1 306 ? -24.125 -9.539 -5.754 1 89.88 306 VAL B O 1
ATOM 6503 N N . THR B 1 307 ? -24.062 -10.664 -7.754 1 95.5 307 THR B N 1
ATOM 6504 C CA . THR B 1 307 ? -24.188 -12 -7.18 1 95.5 307 THR B CA 1
ATOM 6505 C C . THR B 1 307 ? -22.812 -12.578 -6.863 1 95.5 307 THR B C 1
ATOM 6507 O O . THR B 1 307 ? -21.969 -12.727 -7.762 1 95.5 307 THR B O 1
ATOM 6510 N N . LYS B 1 308 ? -22.609 -12.859 -5.617 1 98 308 LYS B N 1
ATOM 6511 C CA . LYS B 1 308 ? -21.312 -13.367 -5.188 1 98 308 LYS B CA 1
ATOM 6512 C C . LYS B 1 308 ? -21.188 -14.867 -5.457 1 98 308 LYS B C 1
ATOM 6514 O O . LYS B 1 308 ? -21.484 -15.68 -4.582 1 98 308 LYS B O 1
ATOM 6519 N N . ARG B 1 309 ? -20.703 -15.234 -6.574 1 98.56 309 ARG B N 1
ATOM 6520 C CA . ARG B 1 309 ? -20.594 -16.625 -6.988 1 98.56 309 ARG B CA 1
ATOM 6521 C C . ARG B 1 309 ? -19.25 -17.219 -6.59 1 98.56 309 ARG B C 1
ATOM 6523 O O . ARG B 1 309 ? -18.219 -16.547 -6.652 1 98.56 309 ARG B O 1
ATOM 6530 N N . VAL B 1 310 ? -19.25 -18.469 -6.199 1 98.75 310 VAL B N 1
ATOM 6531 C CA . VAL B 1 310 ? -18.047 -19.234 -5.879 1 98.75 310 VAL B CA 1
ATOM 6532 C C . VAL B 1 310 ? -18.078 -20.578 -6.594 1 98.75 310 VAL B C 1
ATOM 6534 O O . VAL B 1 310 ? -19 -21.359 -6.406 1 98.75 310 VAL B O 1
ATOM 6537 N N . TYR B 1 311 ? -17.203 -20.812 -7.457 1 98.38 311 TYR B N 1
ATOM 6538 C CA . TYR B 1 311 ? -17.047 -22.156 -8.031 1 98.38 311 TYR B CA 1
ATOM 6539 C C . TYR B 1 311 ? -16.219 -23.047 -7.121 1 98.38 311 TYR B C 1
ATOM 6541 O O . TYR B 1 311 ? -15.047 -22.766 -6.852 1 98.38 311 TYR B O 1
ATOM 6549 N N . LEU B 1 312 ? -16.766 -24.078 -6.707 1 96.88 312 LEU B N 1
ATOM 6550 C CA . LEU B 1 312 ? -16.109 -24.984 -5.777 1 96.88 312 LEU B CA 1
ATOM 6551 C C . LEU B 1 312 ? -15.688 -26.266 -6.488 1 96.88 312 LEU B C 1
ATOM 6553 O O . LEU B 1 312 ? -16.5 -27.172 -6.707 1 96.88 312 LEU B O 1
ATOM 6557 N N . ALA B 1 313 ? -14.391 -26.344 -6.797 1 95.25 313 ALA B N 1
ATOM 6558 C CA . ALA B 1 313 ? -13.812 -27.578 -7.32 1 95.25 313 ALA B CA 1
ATOM 6559 C C . ALA B 1 313 ? -13.414 -28.531 -6.188 1 95.25 313 ALA B C 1
ATOM 6561 O O . ALA B 1 313 ? -12.375 -28.344 -5.555 1 95.25 313 ALA B O 1
ATOM 6562 N N . THR B 1 314 ? -14.227 -29.406 -5.879 1 90.19 314 THR B N 1
ATOM 6563 C CA . THR B 1 314 ? -14.023 -30.406 -4.824 1 90.19 314 THR B CA 1
ATOM 6564 C C . THR B 1 314 ? -14.68 -31.734 -5.188 1 90.19 314 THR B C 1
ATOM 6566 O O . THR B 1 314 ? -15.594 -31.766 -6.016 1 90.19 314 THR B O 1
ATOM 6569 N N . ASP B 1 315 ? -14.18 -32.781 -4.617 1 80.56 315 ASP B N 1
ATOM 6570 C CA . ASP B 1 315 ? -14.773 -34.094 -4.82 1 80.56 315 ASP B CA 1
ATOM 6571 C C . ASP B 1 315 ? -15.625 -34.5 -3.617 1 80.56 315 ASP B C 1
ATOM 6573 O O . ASP B 1 315 ? -16.172 -35.594 -3.584 1 80.56 315 ASP B O 1
ATOM 6577 N N . GLU B 1 316 ? -15.781 -33.594 -2.715 1 84.38 316 GLU B N 1
ATOM 6578 C CA . GLU B 1 316 ? -16.484 -33.969 -1.481 1 84.38 316 GLU B CA 1
ATOM 6579 C C . GLU B 1 316 ? -17.812 -33.219 -1.366 1 84.38 316 GLU B C 1
ATOM 6581 O O . GLU B 1 316 ? -17.828 -32 -1.177 1 84.38 316 GLU B O 1
ATOM 6586 N N . ALA B 1 317 ? -18.781 -33.969 -1.315 1 87.69 317 ALA B N 1
ATOM 6587 C CA . ALA B 1 317 ? -20.125 -33.406 -1.194 1 87.69 317 ALA B CA 1
ATOM 6588 C C . ALA B 1 317 ? -20.297 -32.688 0.142 1 87.69 317 ALA B C 1
ATOM 6590 O O . ALA B 1 317 ? -21.016 -31.672 0.228 1 87.69 317 ALA B O 1
ATOM 6591 N N . GLU B 1 318 ? -19.609 -33.125 1.103 1 90 318 GLU B N 1
ATOM 6592 C CA . GLU B 1 318 ? -19.734 -32.562 2.439 1 90 318 GLU B CA 1
ATOM 6593 C C . GLU B 1 318 ? -19.219 -31.109 2.465 1 90 318 GLU B C 1
ATOM 6595 O O . GLU B 1 318 ? -19.734 -30.281 3.217 1 90 318 GLU B O 1
ATOM 6600 N N . ILE B 1 319 ? -18.25 -30.859 1.687 1 91.94 319 ILE B N 1
ATOM 6601 C CA . ILE B 1 319 ? -17.688 -29.516 1.621 1 91.94 319 ILE B CA 1
ATOM 6602 C C . ILE B 1 319 ? -18.719 -28.562 1.002 1 91.94 319 ILE B C 1
ATOM 6604 O O . ILE B 1 319 ? -18.844 -27.406 1.438 1 91.94 319 ILE B O 1
ATOM 6608 N N . VAL B 1 320 ? -19.406 -29.031 0.027 1 93.31 320 VAL B N 1
ATOM 6609 C CA . VAL B 1 320 ? -20.422 -28.219 -0.631 1 93.31 320 VAL B CA 1
ATOM 6610 C C . VAL B 1 320 ? -21.547 -27.891 0.355 1 93.31 320 VAL B C 1
ATOM 6612 O O . VAL B 1 320 ? -22 -26.75 0.432 1 93.31 320 VAL B O 1
ATOM 6615 N N . LYS B 1 321 ? -21.938 -28.859 1.064 1 94.75 321 LYS B N 1
ATOM 6616 C CA . LYS B 1 321 ? -22.984 -28.672 2.068 1 94.75 321 LYS B CA 1
ATOM 6617 C C . LYS B 1 321 ? -22.531 -27.672 3.141 1 94.75 321 LYS B C 1
ATOM 6619 O O . LYS B 1 321 ? -23.281 -26.797 3.535 1 94.75 321 LYS B O 1
ATOM 6624 N N . GLU B 1 322 ? -21.344 -27.891 3.535 1 95.5 322 GLU B N 1
ATOM 6625 C CA . GLU B 1 322 ? -20.766 -27 4.543 1 95.5 322 GLU B CA 1
ATOM 6626 C C . GLU B 1 322 ? -20.719 -25.562 4.043 1 95.5 322 GLU B C 1
ATOM 6628 O O . GLU B 1 322 ? -21.047 -24.625 4.777 1 95.5 322 GLU B O 1
ATOM 6633 N N . ALA B 1 323 ? -20.297 -25.344 2.816 1 97.19 323 ALA B N 1
ATOM 6634 C CA . ALA B 1 323 ? -20.172 -24.016 2.219 1 97.19 323 ALA B CA 1
ATOM 6635 C C . ALA B 1 323 ? -21.531 -23.328 2.15 1 97.19 323 ALA B C 1
ATOM 6637 O O . ALA B 1 323 ? -21.672 -22.172 2.555 1 97.19 323 ALA B O 1
ATOM 6638 N N . LYS B 1 324 ? -22.547 -24.031 1.711 1 96.81 324 LYS B N 1
ATOM 6639 C CA . LYS B 1 324 ? -23.891 -23.453 1.57 1 96.81 324 LYS B CA 1
ATOM 6640 C C . LYS B 1 324 ? -24.484 -23.094 2.932 1 96.81 324 LYS B C 1
ATOM 6642 O O . LYS B 1 324 ? -25.203 -22.109 3.059 1 96.81 324 LYS B O 1
ATOM 6647 N N . THR B 1 325 ? -24.156 -23.859 3.879 1 97.56 325 THR B N 1
ATOM 6648 C CA . THR B 1 325 ? -24.703 -23.641 5.219 1 97.56 325 THR B CA 1
ATOM 6649 C C . THR B 1 325 ? -23.984 -22.484 5.902 1 97.56 325 THR B C 1
ATOM 6651 O O . THR B 1 325 ? -24.641 -21.609 6.48 1 97.56 325 THR B O 1
ATOM 6654 N N . LYS B 1 326 ? -22.719 -22.453 5.824 1 97 326 LYS B N 1
ATOM 6655 C CA . LYS B 1 326 ? -21.922 -21.469 6.555 1 97 326 LYS B CA 1
ATOM 6656 C C . LYS B 1 326 ? -21.938 -20.125 5.855 1 97 326 LYS B C 1
ATOM 6658 O O . LYS B 1 326 ? -21.797 -19.078 6.5 1 97 326 LYS B O 1
ATOM 6663 N N . TYR B 1 327 ? -22.094 -20.141 4.57 1 97.94 327 TYR B N 1
ATOM 6664 C CA . TYR B 1 327 ? -22 -18.906 3.795 1 97.94 327 TYR B CA 1
ATOM 6665 C C . TYR B 1 327 ? -23.203 -18.766 2.875 1 97.94 327 TYR B C 1
ATOM 6667 O O . TYR B 1 327 ? -23.062 -18.703 1.651 1 97.94 327 TYR B O 1
ATOM 6675 N N . PRO B 1 328 ? -24.359 -18.484 3.375 1 97.25 328 PRO B N 1
ATOM 6676 C CA . PRO B 1 328 ? -25.609 -18.453 2.596 1 97.25 328 PRO B CA 1
ATOM 6677 C C . PRO B 1 328 ? -25.688 -17.25 1.67 1 97.25 328 PRO B C 1
ATOM 6679 O O . PRO B 1 328 ? -26.5 -17.234 0.737 1 97.25 328 PRO B O 1
ATOM 6682 N N . GLU B 1 329 ? -24.875 -16.203 1.888 1 96 329 GLU B N 1
ATOM 6683 C CA . GLU B 1 329 ? -24.922 -15 1.056 1 96 329 GLU B CA 1
ATOM 6684 C C . GLU B 1 329 ? -24.203 -15.227 -0.275 1 96 329 GLU B C 1
ATOM 6686 O O . GLU B 1 329 ? -24.297 -14.406 -1.187 1 96 329 GLU B O 1
ATOM 6691 N N . TYR B 1 330 ? -23.547 -16.344 -0.404 1 98.06 330 TYR B N 1
ATOM 6692 C CA . TYR B 1 330 ? -22.828 -16.688 -1.628 1 98.06 330 TYR B CA 1
ATOM 6693 C C . TYR B 1 330 ? -23.578 -17.75 -2.416 1 98.06 330 TYR B C 1
ATOM 6695 O O . TYR B 1 330 ? -24.328 -18.547 -1.84 1 98.06 330 TYR B O 1
ATOM 6703 N N . THR B 1 331 ? -23.422 -17.719 -3.697 1 97.94 331 THR B N 1
ATOM 6704 C CA . THR B 1 331 ? -23.969 -18.75 -4.586 1 97.94 331 THR B CA 1
ATOM 6705 C C . THR B 1 331 ? -22.875 -19.719 -5.008 1 97.94 331 THR B C 1
ATOM 6707 O O . THR B 1 331 ? -21.969 -19.359 -5.777 1 97.94 331 THR B O 1
ATOM 6710 N N . PHE B 1 332 ? -22.984 -20.922 -4.539 1 97.44 332 PHE B N 1
ATOM 6711 C CA . PHE B 1 332 ? -21.953 -21.922 -4.816 1 97.44 332 PHE B CA 1
ATOM 6712 C C . PHE B 1 332 ? -22.297 -22.719 -6.066 1 97.44 332 PHE B C 1
ATOM 6714 O O . PHE B 1 332 ? -23.406 -23.234 -6.195 1 97.44 332 PHE B O 1
ATOM 6721 N N . VAL B 1 333 ? -21.375 -22.734 -6.992 1 96.38 333 VAL B N 1
ATOM 6722 C CA . VAL B 1 333 ? -21.438 -23.469 -8.25 1 96.38 333 VAL B CA 1
ATOM 6723 C C . VAL B 1 333 ? -20.469 -24.656 -8.203 1 96.38 333 VAL B C 1
ATOM 6725 O O . VAL B 1 333 ? -19.328 -24.5 -7.73 1 96.38 333 VAL B O 1
ATOM 6728 N N . THR B 1 334 ? -20.875 -25.828 -8.562 1 93.94 334 THR B N 1
ATOM 6729 C CA . THR B 1 334 ? -20 -27 -8.539 1 93.94 334 THR B CA 1
ATOM 6730 C C . THR B 1 334 ? -20.391 -27.984 -9.648 1 93.94 334 THR B C 1
ATOM 6732 O O . THR B 1 334 ? -21.484 -27.906 -10.195 1 93.94 334 THR B O 1
ATOM 6735 N N . MET B 1 335 ? -19.484 -28.812 -10 1 89.62 335 MET B N 1
ATOM 6736 C CA . MET B 1 335 ? -19.75 -29.859 -10.969 1 89.62 335 MET B CA 1
ATOM 6737 C C . MET B 1 335 ? -20.172 -31.156 -10.281 1 89.62 335 MET B C 1
ATOM 6739 O O . MET B 1 335 ? -20.578 -32.094 -10.938 1 89.62 335 MET B O 1
ATOM 6743 N N . LEU B 1 336 ? -20.062 -31.078 -8.992 1 81.62 336 LEU B N 1
ATOM 6744 C CA . LEU B 1 336 ? -20.422 -32.281 -8.258 1 81.62 336 LEU B CA 1
ATOM 6745 C C . LEU B 1 336 ? -21.844 -32.719 -8.594 1 81.62 336 LEU B C 1
ATOM 6747 O O . LEU B 1 336 ? -22.766 -31.906 -8.586 1 81.62 336 LEU B O 1
ATOM 6751 N N . GLY B 1 337 ? -22.016 -33.969 -8.758 1 66.38 337 GLY B N 1
ATOM 6752 C CA . GLY B 1 337 ? -23.312 -34.562 -9.039 1 66.38 337 GLY B CA 1
ATOM 6753 C C . GLY B 1 337 ? -23.734 -34.438 -10.484 1 66.38 337 GLY B C 1
ATOM 6754 O O . GLY B 1 337 ? -24.734 -35 -10.906 1 66.38 337 GLY B O 1
ATOM 6755 N N . LYS B 1 338 ? -23.141 -33.562 -11.156 1 60.91 338 LYS B N 1
ATOM 6756 C CA . LYS B 1 338 ? -23.578 -33.344 -12.531 1 60.91 338 LYS B CA 1
ATOM 6757 C C . LYS B 1 338 ? -22.828 -34.25 -13.5 1 60.91 338 LYS B C 1
ATOM 6759 O O . LYS B 1 338 ? -23.422 -34.812 -14.422 1 60.91 338 LYS B O 1
ATOM 6764 N N . LEU B 1 339 ? -21.516 -33.969 -13.5 1 55.19 339 LEU B N 1
ATOM 6765 C CA . LEU B 1 339 ? -20.844 -34.875 -14.422 1 55.19 339 LEU B CA 1
ATOM 6766 C C . LEU B 1 339 ? -20.922 -36.312 -13.93 1 55.19 339 LEU B C 1
ATOM 6768 O O . LEU B 1 339 ? -21.031 -36.562 -12.719 1 55.19 339 LEU B O 1
ATOM 6772 N N . LEU B 1 340 ? -21.312 -37.219 -14.773 1 47.72 340 LEU B N 1
ATOM 6773 C CA . LEU B 1 340 ? -21.484 -38.688 -14.656 1 47.72 340 LEU B CA 1
ATOM 6774 C C . LEU B 1 340 ? -20.359 -39.281 -13.805 1 47.72 340 LEU B C 1
ATOM 6776 O O . LEU B 1 340 ? -19.516 -40 -14.312 1 47.72 340 LEU B O 1
ATOM 6780 N N . ASN B 1 341 ? -19.719 -38.562 -13.008 1 45.47 341 ASN B N 1
ATOM 6781 C CA . ASN B 1 341 ? -18.594 -39.188 -12.328 1 45.47 341 ASN B CA 1
ATOM 6782 C C . ASN B 1 341 ? -19.047 -40.219 -11.32 1 45.47 341 ASN B C 1
ATOM 6784 O O . ASN B 1 341 ? -19.203 -39.938 -10.133 1 45.47 341 ASN B O 1
ATOM 6788 N N . ASN B 1 342 ? -19.891 -40.969 -11.664 1 40.41 342 ASN B N 1
ATOM 6789 C CA . ASN B 1 342 ? -20.219 -42.031 -10.711 1 40.41 342 ASN B CA 1
ATOM 6790 C C . ASN B 1 342 ? -18.984 -42.844 -10.352 1 40.41 342 ASN B C 1
ATOM 6792 O O . ASN B 1 342 ? -19.078 -43.875 -9.68 1 40.41 342 ASN B O 1
ATOM 6796 N N . SER B 1 343 ? -17.922 -42.844 -11.164 1 41.31 343 SER B N 1
ATOM 6797 C CA . SER B 1 343 ? -16.938 -43.844 -10.781 1 41.31 343 SER B CA 1
ATOM 6798 C C . SER B 1 343 ? -15.969 -43.312 -9.742 1 41.31 343 SER B C 1
ATOM 6800 O O . SER B 1 343 ? -15.438 -42.219 -9.891 1 41.31 343 SER B O 1
ATOM 6802 N N . GLN B 1 344 ? -16.016 -43.75 -8.578 1 44.22 344 GLN B N 1
ATOM 6803 C CA . GLN B 1 344 ? -15.078 -43.562 -7.477 1 44.22 344 GLN B CA 1
ATOM 6804 C C . GLN B 1 344 ? -13.633 -43.75 -7.949 1 44.22 344 GLN B C 1
ATOM 6806 O O . GLN B 1 344 ? -12.695 -43.5 -7.195 1 44.22 344 GLN B O 1
ATOM 6811 N N . ASP B 1 345 ? -13.422 -44.25 -9.188 1 48.19 345 ASP B N 1
ATOM 6812 C CA . ASP B 1 345 ? -12.07 -44.562 -9.656 1 48.19 345 ASP B CA 1
ATOM 6813 C C . ASP B 1 345 ? -11.438 -43.344 -10.312 1 48.19 345 ASP B C 1
ATOM 6815 O O . ASP B 1 345 ? -11.891 -42.875 -11.367 1 48.19 345 ASP B O 1
ATOM 6819 N N . ARG B 1 346 ? -10.445 -42.656 -9.688 1 52.56 346 ARG B N 1
ATOM 6820 C CA . ARG B 1 346 ? -9.711 -41.469 -10.102 1 52.56 346 ARG B CA 1
ATOM 6821 C C . ARG B 1 346 ? -9.047 -41.688 -11.461 1 52.56 346 ARG B C 1
ATOM 6823 O O . ARG B 1 346 ? -8.609 -40.719 -12.094 1 52.56 346 ARG B O 1
ATOM 6830 N N . HIS B 1 347 ? -9.055 -42.875 -11.977 1 52.75 347 HIS B N 1
ATOM 6831 C CA . HIS B 1 347 ? -8.328 -43.219 -13.195 1 52.75 347 HIS B CA 1
ATOM 6832 C C . HIS B 1 347 ? -9.289 -43.469 -14.352 1 52.75 347 HIS B C 1
ATOM 6834 O O . HIS B 1 347 ? -8.852 -43.781 -15.469 1 52.75 347 HIS B O 1
ATOM 6840 N N . SER B 1 348 ? -10.547 -43.25 -14.078 1 62.06 348 SER B N 1
ATOM 6841 C CA . SER B 1 348 ? -11.516 -43.469 -15.148 1 62.06 348 SER B CA 1
ATOM 6842 C C . SER B 1 348 ? -11.57 -42.25 -16.094 1 62.06 348 SER B C 1
ATOM 6844 O O . SER B 1 348 ? -11.141 -41.156 -15.742 1 62.06 348 SER B O 1
ATOM 6846 N N . ASP B 1 349 ? -11.914 -42.469 -17.328 1 67.44 349 ASP B N 1
ATOM 6847 C CA . ASP B 1 349 ? -12.086 -41.406 -18.312 1 67.44 349 ASP B CA 1
ATOM 6848 C C . ASP B 1 349 ? -12.961 -40.281 -17.766 1 67.44 349 ASP B C 1
ATOM 6850 O O . ASP B 1 349 ? -12.703 -39.094 -18.016 1 67.44 349 ASP B O 1
ATOM 6854 N N . SER B 1 350 ? -13.867 -40.688 -17.047 1 70.12 350 SER B N 1
ATOM 6855 C CA . SER B 1 350 ? -14.773 -39.688 -16.484 1 70.12 350 SER B CA 1
ATOM 6856 C C . SER B 1 350 ? -14.07 -38.875 -15.406 1 70.12 350 SER B C 1
ATOM 6858 O O . SER B 1 350 ? -14.305 -37.656 -15.305 1 70.12 350 SER B O 1
ATOM 6860 N N . ALA B 1 351 ? -13.195 -39.531 -14.695 1 74 351 ALA B N 1
ATOM 6861 C CA . ALA B 1 351 ? -12.461 -38.812 -13.656 1 74 351 ALA B CA 1
ATOM 6862 C C . ALA B 1 351 ? -11.477 -37.812 -14.258 1 74 351 ALA B C 1
ATOM 6864 O O . ALA B 1 351 ? -11.328 -36.688 -13.758 1 74 351 ALA B O 1
ATOM 6865 N N . LEU B 1 352 ? -10.859 -38.219 -15.32 1 78 352 LEU B N 1
ATOM 6866 C CA . LEU B 1 352 ? -9.914 -37.375 -16.031 1 78 352 LEU B CA 1
ATOM 6867 C C . LEU B 1 352 ? -10.625 -36.125 -16.578 1 78 352 LEU B C 1
ATOM 6869 O O . LEU B 1 352 ? -10.125 -35 -16.422 1 78 352 LEU B O 1
ATOM 6873 N N . LYS B 1 353 ? -11.711 -36.406 -17.156 1 80.69 353 LYS B N 1
ATOM 6874 C CA . LYS B 1 353 ? -12.469 -35.281 -17.734 1 80.69 353 LYS B CA 1
ATOM 6875 C C . LYS B 1 353 ? -12.938 -34.312 -16.641 1 80.69 353 LYS B C 1
ATOM 6877 O O . LYS B 1 353 ? -12.945 -33.094 -16.828 1 80.69 353 LYS B O 1
ATOM 6882 N N . SER B 1 354 ? -13.336 -34.906 -15.578 1 84.38 354 SER B N 1
ATOM 6883 C CA . SER B 1 354 ? -13.828 -34.094 -14.469 1 84.38 354 SER B CA 1
ATOM 6884 C C . SER B 1 354 ? -12.734 -33.156 -13.938 1 84.38 354 SER B C 1
ATOM 6886 O O . SER B 1 354 ? -12.977 -31.969 -13.703 1 84.38 354 SER B O 1
ATOM 6888 N N . ILE B 1 355 ? -11.539 -33.688 -13.75 1 87.19 355 ILE B N 1
ATOM 6889 C CA . ILE B 1 355 ? -10.438 -32.875 -13.234 1 87.19 355 ILE B CA 1
ATOM 6890 C C . ILE B 1 355 ? -10.031 -31.828 -14.266 1 87.19 355 ILE B C 1
ATOM 6892 O O . ILE B 1 355 ? -9.711 -30.703 -13.914 1 87.19 355 ILE B O 1
ATOM 6896 N N . LEU B 1 356 ? -10.047 -32.219 -15.484 1 88.81 356 LEU B N 1
ATOM 6897 C CA . LEU B 1 356 ? -9.719 -31.266 -16.547 1 88.81 356 LEU B CA 1
ATOM 6898 C C . LEU B 1 356 ? -10.711 -30.109 -16.562 1 88.81 356 LEU B C 1
ATOM 6900 O O . LEU B 1 356 ? -10.32 -28.953 -16.672 1 88.81 356 LEU B O 1
ATOM 6904 N N . PHE B 1 357 ? -11.969 -30.484 -16.5 1 92.62 357 PHE B N 1
ATOM 6905 C CA . PHE B 1 357 ? -12.992 -29.438 -16.516 1 92.62 357 PHE B CA 1
ATOM 6906 C C . PHE B 1 357 ? -12.844 -28.531 -15.297 1 92.62 357 PHE B C 1
ATOM 6908 O O . PHE B 1 357 ? -13.008 -27.312 -15.406 1 92.62 357 PHE B O 1
ATOM 6915 N N . ASP B 1 358 ? -12.547 -29.062 -14.156 1 93.94 358 ASP B N 1
ATOM 6916 C CA . ASP B 1 358 ? -12.305 -28.25 -12.969 1 93.94 358 ASP B CA 1
ATOM 6917 C C . ASP B 1 358 ? -11.172 -27.25 -13.211 1 93.94 358 ASP B C 1
ATOM 6919 O O . ASP B 1 358 ? -11.297 -26.078 -12.875 1 93.94 358 ASP B O 1
ATOM 6923 N N . VAL B 1 359 ? -10.102 -27.734 -13.75 1 95.44 359 VAL B N 1
ATOM 6924 C CA . VAL B 1 359 ? -8.938 -26.891 -13.984 1 95.44 359 VAL B CA 1
ATOM 6925 C C . VAL B 1 359 ? -9.297 -25.797 -14.984 1 95.44 359 VAL B C 1
ATOM 6927 O O . VAL B 1 359 ? -8.938 -24.625 -14.789 1 95.44 359 VAL B O 1
ATOM 6930 N N . LEU B 1 360 ? -10.023 -26.156 -16.031 1 96.38 360 LEU B N 1
ATOM 6931 C CA . LEU B 1 360 ? -10.375 -25.188 -17.078 1 96.38 360 LEU B CA 1
ATOM 6932 C C . LEU B 1 360 ? -11.375 -24.172 -16.547 1 96.38 360 LEU B C 1
ATOM 6934 O O . LEU B 1 360 ? -11.328 -22.984 -16.922 1 96.38 360 LEU B O 1
ATOM 6938 N N . LEU B 1 361 ? -12.312 -24.609 -15.734 1 97.69 361 LEU B N 1
ATOM 6939 C CA . LEU B 1 361 ? -13.266 -23.672 -15.133 1 97.69 361 LEU B CA 1
ATOM 6940 C C . LEU B 1 361 ? -12.562 -22.734 -14.156 1 97.69 361 LEU B C 1
ATOM 6942 O O . LEU B 1 361 ? -12.828 -21.531 -14.156 1 97.69 361 LEU B O 1
ATOM 6946 N N . LEU B 1 362 ? -11.68 -23.266 -13.328 1 98.19 362 LEU B N 1
ATOM 6947 C CA . LEU B 1 362 ? -10.906 -22.453 -12.406 1 98.19 362 LEU B CA 1
ATOM 6948 C C . LEU B 1 362 ? -10.07 -21.422 -13.164 1 98.19 362 LEU B C 1
ATOM 6950 O O . LEU B 1 362 ? -9.93 -20.281 -12.727 1 98.19 362 LEU B O 1
ATOM 6954 N N . LYS B 1 363 ? -9.5 -21.828 -14.258 1 97.81 363 LYS B N 1
ATOM 6955 C CA . LYS B 1 363 ? -8.727 -20.938 -15.117 1 97.81 363 LYS B CA 1
ATOM 6956 C C . LYS B 1 363 ? -9.531 -19.703 -15.523 1 97.81 363 LYS B C 1
ATOM 6958 O O . LYS B 1 363 ? -8.984 -18.609 -15.664 1 97.81 363 LYS B O 1
ATOM 6963 N N . GLU B 1 364 ? -10.82 -19.859 -15.648 1 97.56 364 GLU B N 1
ATOM 6964 C CA . GLU B 1 364 ? -11.672 -18.797 -16.172 1 97.56 364 GLU B CA 1
ATOM 6965 C C . GLU B 1 364 ? -12.266 -17.953 -15.055 1 97.56 364 GLU B C 1
ATOM 6967 O O . GLU B 1 364 ? -12.984 -16.984 -15.312 1 97.56 364 GLU B O 1
ATOM 6972 N N . CYS B 1 365 ? -11.984 -18.266 -13.844 1 98.38 365 CYS B N 1
ATOM 6973 C CA . CYS B 1 365 ? -12.5 -17.484 -12.719 1 98.38 365 CYS B CA 1
ATOM 6974 C C . CYS B 1 365 ? -11.805 -16.141 -12.609 1 98.38 365 CYS B C 1
ATOM 6976 O O . CYS B 1 365 ? -10.672 -15.984 -13.086 1 98.38 365 CYS B O 1
ATOM 6978 N N . ASN B 1 366 ? -12.492 -15.164 -12.023 1 97.75 366 ASN B N 1
ATOM 6979 C CA . ASN B 1 366 ? -11.914 -13.836 -11.836 1 97.75 366 ASN B CA 1
ATOM 6980 C C . ASN B 1 366 ? -10.781 -13.852 -10.812 1 97.75 366 ASN B C 1
ATOM 6982 O O . ASN B 1 366 ? -9.867 -13.039 -10.883 1 97.75 366 ASN B O 1
ATOM 6986 N N . PHE B 1 367 ? -10.922 -14.633 -9.914 1 98.06 367 PHE B N 1
ATOM 6987 C CA . PHE B 1 367 ? -9.984 -14.859 -8.82 1 98.06 367 PHE B CA 1
ATOM 6988 C C . PHE B 1 367 ? -10 -16.328 -8.391 1 98.06 367 PHE B C 1
ATOM 6990 O O . PHE B 1 367 ? -11.047 -16.969 -8.414 1 98.06 367 PHE B O 1
ATOM 6997 N N . THR B 1 368 ? -8.781 -16.875 -7.992 1 98.5 368 THR B N 1
ATOM 6998 C CA . THR B 1 368 ? -8.719 -18.297 -7.648 1 98.5 368 THR B CA 1
ATOM 6999 C C . THR B 1 368 ? -7.922 -18.5 -6.363 1 98.5 368 THR B C 1
ATOM 7001 O O . THR B 1 368 ? -6.883 -17.859 -6.164 1 98.5 368 THR B O 1
ATOM 7004 N N . VAL B 1 369 ? -8.43 -19.359 -5.5 1 97.06 369 VAL B N 1
ATOM 7005 C CA . VAL B 1 369 ? -7.738 -19.781 -4.289 1 97.06 369 VAL B CA 1
ATOM 7006 C C . VAL B 1 369 ? -7.359 -21.266 -4.398 1 97.06 369 VAL B C 1
ATOM 7008 O O . VAL B 1 369 ? -8.234 -22.125 -4.516 1 97.06 369 VAL B O 1
ATOM 7011 N N . VAL B 1 370 ? -6.074 -21.516 -4.348 1 95.5 370 VAL B N 1
ATOM 7012 C CA . VAL B 1 370 ? -5.574 -22.875 -4.527 1 95.5 370 VAL B CA 1
ATOM 7013 C C . VAL B 1 370 ? -4.48 -23.156 -3.502 1 95.5 370 VAL B C 1
ATOM 7015 O O . VAL B 1 370 ? -4.266 -22.375 -2.578 1 95.5 370 VAL B O 1
ATOM 7018 N N . THR B 1 371 ? -3.916 -24.328 -3.527 1 90.38 371 THR B N 1
ATOM 7019 C CA . THR B 1 371 ? -2.666 -24.703 -2.869 1 90.38 371 THR B CA 1
ATOM 7020 C C . THR B 1 371 ? -1.61 -25.094 -3.896 1 90.38 371 THR B C 1
ATOM 7022 O O . THR B 1 371 ? -1.851 -25.969 -4.738 1 90.38 371 THR B O 1
ATOM 7025 N N . PHE B 1 372 ? -0.495 -24.516 -3.85 1 88.75 372 PHE B N 1
ATOM 7026 C CA . PHE B 1 372 ? 0.538 -24.812 -4.836 1 88.75 372 PHE B CA 1
ATOM 7027 C C . PHE B 1 372 ? 1.296 -26.078 -4.457 1 88.75 372 PHE B C 1
ATOM 7029 O O . PHE B 1 372 ? 2.074 -26.609 -5.258 1 88.75 372 PHE B O 1
ATOM 7036 N N . SER B 1 373 ? 1.02 -26.609 -3.299 1 83.69 373 SER B N 1
ATOM 7037 C CA . SER B 1 373 ? 1.491 -27.953 -2.992 1 83.69 373 SER B CA 1
ATOM 7038 C C . SER B 1 373 ? 0.752 -29 -3.818 1 83.69 373 SER B C 1
ATOM 7040 O O . SER B 1 373 ? 1.225 -30.125 -3.963 1 83.69 373 SER B O 1
ATOM 7042 N N . SER B 1 374 ? -0.38 -28.594 -4.324 1 86.94 374 SER B N 1
ATOM 7043 C CA . SER B 1 374 ? -1.163 -29.453 -5.203 1 86.94 374 SER B CA 1
ATOM 7044 C C . SER B 1 374 ? -0.77 -29.25 -6.664 1 86.94 374 SER B C 1
ATOM 7046 O O . SER B 1 374 ? -0.67 -28.125 -7.137 1 86.94 374 SER B O 1
ATOM 7048 N N . ASN B 1 375 ? -0.569 -30.375 -7.355 1 89.81 375 ASN B N 1
ATOM 7049 C CA . ASN B 1 375 ? -0.274 -30.281 -8.781 1 89.81 375 ASN B CA 1
ATOM 7050 C C . ASN B 1 375 ? -1.407 -29.594 -9.539 1 89.81 375 ASN B C 1
ATOM 7052 O O . ASN B 1 375 ? -1.162 -28.828 -10.477 1 89.81 375 ASN B O 1
ATOM 7056 N N . VAL B 1 376 ? -2.615 -29.875 -9.102 1 91.94 376 VAL B N 1
ATOM 7057 C CA . VAL B 1 376 ? -3.77 -29.281 -9.773 1 91.94 376 VAL B CA 1
ATOM 7058 C C . VAL B 1 376 ? -3.787 -27.766 -9.555 1 91.94 376 VAL B C 1
ATOM 7060 O O . VAL B 1 376 ? -4.066 -27.016 -10.484 1 91.94 376 VAL B O 1
ATOM 7063 N N . GLY B 1 377 ? -3.514 -27.359 -8.344 1 93.62 377 GLY B N 1
ATOM 7064 C CA . GLY B 1 377 ? -3.424 -25.938 -8.07 1 93.62 377 GLY B CA 1
ATOM 7065 C C . GLY B 1 377 ? -2.406 -25.219 -8.945 1 93.62 377 GLY B C 1
ATOM 7066 O O . GLY B 1 377 ? -2.676 -24.141 -9.469 1 93.62 377 GLY B O 1
ATOM 7067 N N . ARG B 1 378 ? -1.288 -25.797 -9.125 1 94.38 378 ARG B N 1
ATOM 7068 C CA . ARG B 1 378 ? -0.247 -25.219 -9.969 1 94.38 378 ARG B CA 1
ATOM 7069 C C . ARG B 1 378 ? -0.675 -25.219 -11.438 1 94.38 378 ARG B C 1
ATOM 7071 O O . ARG B 1 378 ? -0.404 -24.25 -12.156 1 94.38 378 ARG B O 1
ATOM 7078 N N . LEU B 1 379 ? -1.366 -26.297 -11.844 1 95.88 379 LEU B N 1
ATOM 7079 C CA . LEU B 1 379 ? -1.846 -26.359 -13.219 1 95.88 379 LEU B CA 1
ATOM 7080 C C . LEU B 1 379 ? -2.799 -25.203 -13.523 1 95.88 379 LEU B C 1
ATOM 7082 O O . LEU B 1 379 ? -2.768 -24.641 -14.625 1 95.88 379 LEU B O 1
ATOM 7086 N N . VAL B 1 380 ? -3.643 -24.906 -12.555 1 97.69 380 VAL B N 1
ATOM 7087 C CA . VAL B 1 380 ? -4.582 -23.797 -12.734 1 97.69 380 VAL B CA 1
ATOM 7088 C C . VAL B 1 380 ? -3.816 -22.516 -13.008 1 97.69 380 VAL B C 1
ATOM 7090 O O . VAL B 1 380 ? -4.102 -21.812 -13.984 1 97.69 380 VAL B O 1
ATOM 7093 N N . TYR B 1 381 ? -2.85 -22.25 -12.203 1 97.25 381 TYR B N 1
ATOM 7094 C CA . TYR B 1 381 ? -2.045 -21.047 -12.328 1 97.25 381 TYR B CA 1
ATOM 7095 C C . TYR B 1 381 ? -1.258 -21.047 -13.633 1 97.25 381 TYR B C 1
ATOM 7097 O O . TYR B 1 381 ? -1.144 -20.016 -14.297 1 97.25 381 TYR B O 1
ATOM 7105 N N . GLU B 1 382 ? -0.741 -22.156 -14 1 97.31 382 GLU B N 1
ATOM 7106 C CA . GLU B 1 382 ? 0.027 -22.297 -15.234 1 97.31 382 GLU B CA 1
ATOM 7107 C C . GLU B 1 382 ? -0.856 -22.078 -16.453 1 97.31 382 GLU B C 1
ATOM 7109 O O . GLU B 1 382 ? -0.485 -21.344 -17.375 1 97.31 382 GLU B O 1
ATOM 7114 N N . LEU B 1 383 ? -2.029 -22.625 -16.453 1 97.88 383 LEU B N 1
ATOM 7115 C CA . LEU B 1 383 ? -2.92 -22.469 -17.609 1 97.88 383 LEU B CA 1
ATOM 7116 C C . LEU B 1 383 ? -3.436 -21.031 -17.703 1 97.88 383 LEU B C 1
ATOM 7118 O O . LEU B 1 383 ? -3.711 -20.547 -18.797 1 97.88 383 LEU B O 1
ATOM 7122 N N . GLN B 1 384 ? -3.533 -20.375 -16.594 1 98.25 384 GLN B N 1
ATOM 7123 C CA . GLN B 1 384 ? -3.969 -18.984 -16.562 1 98.25 384 GLN B CA 1
ATOM 7124 C C . GLN B 1 384 ? -2.945 -18.078 -17.25 1 98.25 384 GLN B C 1
ATOM 7126 O O . GLN B 1 384 ? -3.273 -16.969 -17.656 1 98.25 384 GLN B O 1
ATOM 7131 N N . GLN B 1 385 ? -1.71 -18.578 -17.359 1 97.81 385 GLN B N 1
ATOM 7132 C CA . GLN B 1 385 ? -0.648 -17.766 -17.938 1 97.81 385 GLN B CA 1
ATOM 7133 C C . GLN B 1 385 ? -0.897 -17.531 -19.422 1 97.81 385 GLN B C 1
ATOM 7135 O O . GLN B 1 385 ? -0.283 -16.641 -20.031 1 97.81 385 GLN B O 1
ATOM 7140 N N . ASN B 1 386 ? -1.743 -18.281 -20.047 1 96.06 386 ASN B N 1
ATOM 7141 C CA . ASN B 1 386 ? -2.047 -18.156 -21.469 1 96.06 386 ASN B CA 1
ATOM 7142 C C . ASN B 1 386 ? -3.223 -17.203 -21.703 1 96.06 386 ASN B C 1
ATOM 7144 O O . ASN B 1 386 ? -3.713 -17.094 -22.828 1 96.06 386 ASN B O 1
ATOM 7148 N N . LEU B 1 387 ? -3.67 -16.5 -20.734 1 96.12 387 LEU B N 1
ATOM 7149 C CA . LEU B 1 387 ? -4.676 -15.445 -20.859 1 96.12 387 LEU B CA 1
ATOM 7150 C C . LEU B 1 387 ? -4.023 -14.102 -21.172 1 96.12 387 LEU B C 1
ATOM 7152 O O . LEU B 1 387 ? -2.838 -13.906 -20.906 1 96.12 387 LEU B O 1
ATOM 7156 N N . PRO B 1 388 ? -4.754 -13.219 -21.828 1 95.69 388 PRO B N 1
ATOM 7157 C CA . PRO B 1 388 ? -4.199 -11.898 -22.156 1 95.69 388 PRO B CA 1
ATOM 7158 C C . PRO B 1 388 ? -4.145 -10.969 -20.953 1 95.69 388 PRO B C 1
ATOM 7160 O O . PRO B 1 388 ? -4.551 -9.812 -21.031 1 95.69 388 PRO B O 1
ATOM 7163 N N . LYS B 1 389 ? -3.744 -11.484 -19.875 1 95.62 389 LYS B N 1
ATOM 7164 C CA . LYS B 1 389 ? -3.562 -10.758 -18.609 1 95.62 389 LYS B CA 1
ATOM 7165 C C . LYS B 1 389 ? -2.564 -11.477 -17.703 1 95.62 389 LYS B C 1
ATOM 7167 O O . LYS B 1 389 ? -2.299 -12.664 -17.891 1 95.62 389 LYS B O 1
ATOM 7172 N N . ASP B 1 390 ? -1.99 -10.75 -16.75 1 95.19 390 ASP B N 1
ATOM 7173 C CA . ASP B 1 390 ? -1.098 -11.297 -15.742 1 95.19 390 ASP B CA 1
ATOM 7174 C C . ASP B 1 390 ? -1.888 -11.875 -14.562 1 95.19 390 ASP B C 1
ATOM 7176 O O . ASP B 1 390 ? -2.527 -11.125 -13.82 1 95.19 390 ASP B O 1
ATOM 7180 N N . PRO B 1 391 ? -1.871 -13.172 -14.367 1 96.25 391 PRO B N 1
ATOM 7181 C CA . PRO B 1 391 ? -2.676 -13.766 -13.297 1 96.25 391 PRO B CA 1
ATOM 7182 C C . PRO B 1 391 ? -1.999 -13.68 -11.93 1 96.25 391 PRO B C 1
ATOM 7184 O O . PRO B 1 391 ? -2.533 -14.18 -10.938 1 96.25 391 PRO B O 1
ATOM 7187 N N . SER B 1 392 ? -0.888 -13.07 -11.781 1 94 392 SER B N 1
ATOM 7188 C CA . SER B 1 392 ? -0.063 -13.055 -10.578 1 94 392 SER B CA 1
ATOM 7189 C C . SER B 1 392 ? -0.831 -12.492 -9.391 1 94 392 SER B C 1
ATOM 7191 O O . SER B 1 392 ? -0.539 -12.828 -8.234 1 94 392 SER B O 1
ATOM 7193 N N . PHE B 1 393 ? -1.854 -11.711 -9.633 1 93.56 393 PHE B N 1
ATOM 7194 C CA . PHE B 1 393 ? -2.57 -11.07 -8.531 1 93.56 393 PHE B CA 1
ATOM 7195 C C . PHE B 1 393 ? -4.008 -11.57 -8.461 1 93.56 393 PHE B C 1
ATOM 7197 O O . PHE B 1 393 ? -4.812 -11.047 -7.688 1 93.56 393 PHE B O 1
ATOM 7204 N N . SER B 1 394 ? -4.348 -12.547 -9.281 1 95.06 394 SER B N 1
ATOM 7205 C CA . SER B 1 394 ? -5.711 -13.062 -9.289 1 95.06 394 SER B CA 1
ATOM 7206 C C . SER B 1 394 ? -5.75 -14.531 -8.867 1 95.06 394 SER B C 1
ATOM 7208 O O . SER B 1 394 ? -6.766 -15.203 -9.047 1 95.06 394 SER B O 1
ATOM 7210 N N . THR B 1 395 ? -4.641 -15.008 -8.438 1 96.56 395 THR B N 1
ATOM 7211 C CA . THR B 1 395 ? -4.551 -16.359 -7.887 1 96.56 395 THR B CA 1
ATOM 7212 C C . THR B 1 395 ? -3.742 -16.359 -6.594 1 96.56 395 THR B C 1
ATOM 7214 O O . THR B 1 395 ? -2.656 -15.781 -6.535 1 96.56 395 THR B O 1
ATOM 7217 N N . VAL B 1 396 ? -4.293 -16.969 -5.594 1 94.25 396 VAL B N 1
ATOM 7218 C CA . VAL B 1 396 ? -3.588 -17.047 -4.316 1 94.25 396 VAL B CA 1
ATOM 7219 C C . VAL B 1 396 ? -3.461 -18.5 -3.877 1 94.25 396 VAL B C 1
ATOM 7221 O O . VAL B 1 396 ? -4.375 -19.297 -4.09 1 94.25 396 VAL B O 1
ATOM 7224 N N . SER B 1 397 ? -2.311 -18.812 -3.371 1 91.94 397 SER B N 1
ATOM 7225 C CA . SER B 1 397 ? -2.086 -20.109 -2.76 1 91.94 397 SER B CA 1
ATOM 7226 C C . SER B 1 397 ? -2.154 -20.031 -1.239 1 91.94 397 SER B C 1
ATOM 7228 O O . SER B 1 397 ? -1.633 -19.094 -0.64 1 91.94 397 SER B O 1
ATOM 7230 N N . LEU B 1 398 ? -2.707 -21 -0.565 1 88.25 398 LEU B N 1
ATOM 7231 C CA . LEU B 1 398 ? -2.838 -21.016 0.888 1 88.25 398 LEU B CA 1
ATOM 7232 C C . LEU B 1 398 ? -1.564 -21.531 1.543 1 88.25 398 LEU B C 1
ATOM 7234 O O . LEU B 1 398 ? -1.377 -21.391 2.752 1 88.25 398 LEU B O 1
ATOM 7238 N N . ASP B 1 399 ? -0.655 -22.078 0.786 1 82.19 399 ASP B N 1
ATOM 7239 C CA . ASP B 1 399 ? 0.471 -22.719 1.449 1 82.19 399 ASP B CA 1
ATOM 7240 C C . ASP B 1 399 ? 1.798 -22.281 0.831 1 82.19 399 ASP B C 1
ATOM 7242 O O . ASP B 1 399 ? 2.605 -21.625 1.483 1 82.19 399 ASP B O 1
ATOM 7246 N N . ASP B 1 400 ? 2.096 -22.641 -0.415 1 80.81 400 ASP B N 1
ATOM 7247 C CA . ASP B 1 400 ? 3.424 -22.422 -0.977 1 80.81 400 ASP B CA 1
ATOM 7248 C C . ASP B 1 400 ? 3.379 -21.359 -2.078 1 80.81 400 ASP B C 1
ATOM 7250 O O . ASP B 1 400 ? 2.336 -21.141 -2.699 1 80.81 400 ASP B O 1
ATOM 7254 N N . PRO B 1 401 ? 4.625 -20.734 -2.227 1 84.25 401 PRO B N 1
ATOM 7255 C CA . PRO B 1 401 ? 4.758 -20 -3.484 1 84.25 401 PRO B CA 1
ATOM 7256 C C . PRO B 1 401 ? 4.789 -20.906 -4.707 1 84.25 401 PRO B C 1
ATOM 7258 O O . PRO B 1 401 ? 5.059 -22.109 -4.574 1 84.25 401 PRO B O 1
ATOM 7261 N N . TYR B 1 402 ? 4.543 -20.359 -5.805 1 89.56 402 TYR B N 1
ATOM 7262 C CA . TYR B 1 402 ? 4.535 -21.141 -7.031 1 89.56 402 TYR B CA 1
ATOM 7263 C C . TYR B 1 402 ? 5.895 -21.797 -7.273 1 89.56 402 TYR B C 1
ATOM 7265 O O . TYR B 1 402 ? 6.934 -21.156 -7.082 1 89.56 402 TYR B O 1
ATOM 7273 N N . HIS B 1 403 ? 5.867 -23.016 -7.652 1 86.25 403 HIS B N 1
ATOM 7274 C CA . HIS B 1 403 ? 7.02 -23.812 -8.047 1 86.25 403 HIS B CA 1
ATOM 7275 C C . HIS B 1 403 ? 6.613 -24.938 -8.984 1 86.25 403 HIS B C 1
ATOM 7277 O O . HIS B 1 403 ? 5.457 -25.359 -8.992 1 86.25 403 HIS B O 1
ATOM 7283 N N . TYR B 1 404 ? 7.516 -25.344 -9.781 1 86.56 404 TYR B N 1
ATOM 7284 C CA . TYR B 1 404 ? 7.219 -26.469 -10.656 1 86.56 404 TYR B CA 1
ATOM 7285 C C . TYR B 1 404 ? 7.414 -27.797 -9.938 1 86.56 404 TYR B C 1
ATOM 7287 O O . TYR B 1 404 ? 8.289 -27.922 -9.078 1 86.56 404 TYR B O 1
ATOM 7295 N N . TRP B 1 405 ? 6.613 -28.734 -10.305 1 70.31 405 TRP B N 1
ATOM 7296 C CA . TRP B 1 405 ? 6.602 -30.062 -9.688 1 70.31 405 TRP B CA 1
ATOM 7297 C C . TRP B 1 405 ? 7.969 -30.719 -9.797 1 70.31 405 TRP B C 1
ATOM 7299 O O . TRP B 1 405 ? 8.602 -30.688 -10.852 1 70.31 405 TRP B O 1
ATOM 7309 N N . GLY B 1 406 ? 8.32 -31.375 -8.734 1 60.41 406 GLY B N 1
ATOM 7310 C CA . GLY B 1 406 ? 9.547 -32.156 -8.695 1 60.41 406 GLY B CA 1
ATOM 7311 C C . GLY B 1 406 ? 10.781 -31.297 -8.5 1 60.41 406 GLY B C 1
ATOM 7312 O O . GLY B 1 406 ? 11.875 -31.812 -8.234 1 60.41 406 GLY B O 1
ATOM 7313 N N . GLU B 1 407 ? 10.641 -30.062 -9.039 1 58.56 407 GLU B N 1
ATOM 7314 C CA . GLU B 1 407 ? 11.828 -29.234 -9.164 1 58.56 407 GLU B CA 1
ATOM 7315 C C . GLU B 1 407 ? 12.148 -28.531 -7.852 1 58.56 407 GLU B C 1
ATOM 7317 O O . GLU B 1 407 ? 11.312 -28.453 -6.953 1 58.56 407 GLU B O 1
ATOM 7322 N N . ILE B 1 408 ? 13.445 -28.156 -7.773 1 58.75 408 ILE B N 1
ATOM 7323 C CA . ILE B 1 408 ? 14.117 -27.297 -6.805 1 58.75 408 ILE B CA 1
ATOM 7324 C C . ILE B 1 408 ? 13.531 -25.891 -6.852 1 58.75 408 ILE B C 1
ATOM 7326 O O . ILE B 1 408 ? 13.266 -25.359 -7.93 1 58.75 408 ILE B O 1
ATOM 7330 N N . GLY B 1 409 ? 12.789 -25.484 -6.031 1 64.38 409 GLY B N 1
ATOM 7331 C CA . GLY B 1 409 ? 12.305 -24.125 -5.816 1 64.38 409 GLY B CA 1
ATOM 7332 C C . GLY B 1 409 ? 13.031 -23.094 -6.652 1 64.38 409 GLY B C 1
ATOM 7333 O O . GLY B 1 409 ? 13.961 -23.438 -7.387 1 64.38 409 GLY B O 1
ATOM 7334 N N . GLN B 1 410 ? 12.586 -21.953 -6.836 1 77.56 410 GLN B N 1
ATOM 7335 C CA . GLN B 1 410 ? 13.109 -20.844 -7.621 1 77.56 410 GLN B CA 1
ATOM 7336 C C . GLN B 1 410 ? 14.43 -20.344 -7.043 1 77.56 410 GLN B C 1
ATOM 7338 O O . GLN B 1 410 ? 14.648 -20.391 -5.832 1 77.56 410 GLN B O 1
ATOM 7343 N N . VAL B 1 411 ? 15.297 -20.062 -7.992 1 86.75 411 VAL B N 1
ATOM 7344 C CA . VAL B 1 411 ? 16.469 -19.297 -7.562 1 86.75 411 VAL B CA 1
ATOM 7345 C C . VAL B 1 411 ? 16.062 -17.875 -7.219 1 86.75 411 VAL B C 1
ATOM 7347 O O . VAL B 1 411 ? 15.281 -17.25 -7.941 1 86.75 411 VAL B O 1
ATOM 7350 N N . GLN B 1 412 ? 16.578 -17.484 -6.078 1 92.81 412 GLN B N 1
ATOM 7351 C CA . GLN B 1 412 ? 16.234 -16.141 -5.625 1 92.81 412 GLN B CA 1
ATOM 7352 C C . GLN B 1 412 ? 17.484 -15.352 -5.246 1 92.81 412 GLN B C 1
ATOM 7354 O O . GLN B 1 412 ? 18.562 -15.922 -5.094 1 92.81 412 GLN B O 1
ATOM 7359 N N . VAL B 1 413 ? 17.375 -14.102 -5.203 1 96.38 413 VAL B N 1
ATOM 7360 C CA . VAL B 1 413 ? 18.438 -13.211 -4.75 1 96.38 413 VAL B CA 1
ATOM 7361 C C . VAL B 1 413 ? 17.891 -12.281 -3.658 1 96.38 413 VAL B C 1
ATOM 7363 O O . VAL B 1 413 ? 16.766 -11.805 -3.74 1 96.38 413 VAL B O 1
ATOM 7366 N N . ALA B 1 414 ? 18.656 -12.102 -2.588 1 97.19 414 ALA B N 1
ATOM 7367 C CA . ALA B 1 414 ? 18.266 -11.203 -1.505 1 97.19 414 ALA B CA 1
ATOM 7368 C C . ALA B 1 414 ? 18.344 -9.742 -1.95 1 97.19 414 ALA B C 1
ATOM 7370 O O . ALA B 1 414 ? 19.359 -9.305 -2.482 1 97.19 414 ALA B O 1
ATOM 7371 N N . THR B 1 415 ? 17.344 -9 -1.75 1 94.5 415 THR B N 1
ATOM 7372 C CA . THR B 1 415 ? 17.297 -7.59 -2.127 1 94.5 415 THR B CA 1
ATOM 7373 C C . THR B 1 415 ? 17.375 -6.695 -0.891 1 94.5 415 THR B C 1
ATOM 7375 O O . THR B 1 415 ? 17.531 -5.477 -1.006 1 94.5 415 THR B O 1
ATOM 7378 N N . MET B 1 416 ? 17.188 -7.277 0.278 1 94.38 416 MET B N 1
ATOM 7379 C CA . MET B 1 416 ? 17.281 -6.582 1.556 1 94.38 416 MET B CA 1
ATOM 7380 C C . MET B 1 416 ? 18.078 -7.402 2.562 1 94.38 416 MET B C 1
ATOM 7382 O O . MET B 1 416 ? 18.062 -8.633 2.518 1 94.38 416 MET B O 1
ATOM 7386 N N . GLU B 1 417 ? 18.656 -6.695 3.432 1 94.94 417 GLU B N 1
ATOM 7387 C CA . GLU B 1 417 ? 19.359 -7.383 4.516 1 94.94 417 GLU B CA 1
ATOM 7388 C C . GLU B 1 417 ? 18.375 -7.984 5.512 1 94.94 417 GLU B C 1
ATOM 7390 O O . GLU B 1 417 ? 17.266 -7.477 5.68 1 94.94 417 GLU B O 1
ATOM 7395 N N . HIS B 1 418 ? 18.734 -9.055 6.105 1 96 418 HIS B N 1
ATOM 7396 C CA . HIS B 1 418 ? 18 -9.719 7.184 1 96 418 HIS B CA 1
ATOM 7397 C C . HIS B 1 418 ? 18.953 -10.227 8.266 1 96 418 HIS B C 1
ATOM 7399 O O . HIS B 1 418 ? 19.812 -11.078 7.996 1 96 418 HIS B O 1
ATOM 7405 N N . ASN B 1 419 ? 18.828 -9.648 9.438 1 95.06 419 ASN B N 1
ATOM 7406 C CA . ASN B 1 419 ? 19.672 -10.008 10.562 1 95.06 419 ASN B CA 1
ATOM 7407 C C . ASN B 1 419 ? 18.859 -10.492 11.758 1 95.06 419 ASN B C 1
ATOM 7409 O O . ASN B 1 419 ? 18.562 -9.719 12.672 1 95.06 419 ASN B O 1
ATOM 7413 N N . PRO B 1 420 ? 18.578 -11.781 11.797 1 94.31 420 PRO B N 1
ATOM 7414 C CA . PRO B 1 420 ? 17.828 -12.312 12.93 1 94.31 420 PRO B CA 1
ATOM 7415 C C . PRO B 1 420 ? 18.625 -12.297 14.234 1 94.31 420 PRO B C 1
ATOM 7417 O O . PRO B 1 420 ? 19.859 -12.352 14.203 1 94.31 420 PRO B O 1
ATOM 7420 N N . PRO B 1 421 ? 17.938 -12.195 15.344 1 93.56 421 PRO B N 1
ATOM 7421 C CA . PRO B 1 421 ? 18.641 -12.328 16.609 1 93.56 421 PRO B CA 1
ATOM 7422 C C . PRO B 1 421 ? 19.281 -13.711 16.797 1 93.56 421 PRO B C 1
ATOM 7424 O O . PRO B 1 421 ? 18.891 -14.664 16.125 1 93.56 421 PRO B O 1
ATOM 7427 N N . SER B 1 422 ? 20.141 -13.781 17.766 1 92.19 422 SER B N 1
ATOM 7428 C CA . SER B 1 422 ? 20.906 -15.008 18 1 92.19 422 SER B CA 1
ATOM 7429 C C . SER B 1 422 ? 19.984 -16.172 18.359 1 92.19 422 SER B C 1
ATOM 7431 O O . SER B 1 422 ? 20.281 -17.312 18.031 1 92.19 422 SER B O 1
ATOM 7433 N N . SER B 1 423 ? 18.938 -15.898 18.969 1 89.19 423 SER B N 1
ATOM 7434 C CA . SER B 1 423 ? 18.031 -16.922 19.484 1 89.19 423 SER B CA 1
ATOM 7435 C C . SER B 1 423 ? 17.344 -17.672 18.344 1 89.19 423 SER B C 1
ATOM 7437 O O . SER B 1 423 ? 16.875 -18.797 18.516 1 89.19 423 SER B O 1
ATOM 7439 N N . VAL B 1 424 ? 17.297 -17.062 17.078 1 90.94 424 VAL B N 1
ATOM 7440 C CA . VAL B 1 424 ? 16.594 -17.719 15.984 1 90.94 424 VAL B CA 1
ATOM 7441 C C . VAL B 1 424 ? 17.516 -17.812 14.766 1 90.94 424 VAL B C 1
ATOM 7443 O O . VAL B 1 424 ? 17.062 -18.156 13.672 1 90.94 424 VAL B O 1
ATOM 7446 N N . LEU B 1 425 ? 18.75 -17.453 14.977 1 92.56 425 LEU B N 1
ATOM 7447 C CA . LEU B 1 425 ? 19.719 -17.5 13.891 1 92.56 425 LEU B CA 1
ATOM 7448 C C . LEU B 1 425 ? 20.141 -18.922 13.578 1 92.56 425 LEU B C 1
ATOM 7450 O O . LEU B 1 425 ? 20.469 -19.688 14.484 1 92.56 425 LEU B O 1
ATOM 7454 N N . CYS B 1 426 ? 20.125 -19.219 12.266 1 91 426 CYS B N 1
ATOM 7455 C CA . CYS B 1 426 ? 20.547 -20.547 11.844 1 91 426 CYS B CA 1
ATOM 7456 C C . CYS B 1 426 ? 22.047 -20.734 12.047 1 91 426 CYS B C 1
ATOM 7458 O O . CYS B 1 426 ? 22.828 -19.859 11.719 1 91 426 CYS B O 1
ATOM 7460 N N . SER B 1 427 ? 22.609 -21.75 12.828 1 81.44 427 SER B N 1
ATOM 7461 C CA . SER B 1 427 ? 24.031 -22 13.086 1 81.44 427 SER B CA 1
ATOM 7462 C C . SER B 1 427 ? 24.438 -23.406 12.625 1 81.44 427 SER B C 1
ATOM 7464 O O . SER B 1 427 ? 25.578 -23.812 12.805 1 81.44 427 SER B O 1
ATOM 7466 N N . GLY B 1 428 ? 23.766 -24.109 11.898 1 64.94 428 GLY B N 1
ATOM 7467 C CA . GLY B 1 428 ? 24.25 -25.453 11.57 1 64.94 428 GLY B CA 1
ATOM 7468 C C . GLY B 1 428 ? 23.281 -26.25 10.742 1 64.94 428 GLY B C 1
ATOM 7469 O O . GLY B 1 428 ? 23.391 -27.469 10.648 1 64.94 428 GLY B O 1
ATOM 7470 N N . THR B 1 429 ? 22.266 -25.688 10.477 1 59.03 429 THR B N 1
ATOM 7471 C CA . THR B 1 429 ? 21.344 -26.578 9.805 1 59.03 429 THR B CA 1
ATOM 7472 C C . THR B 1 429 ? 21.859 -26.969 8.422 1 59.03 429 THR B C 1
ATOM 7474 O O . THR B 1 429 ? 22.203 -26.094 7.617 1 59.03 429 THR B O 1
ATOM 7477 N N . GLN B 1 430 ? 22.609 -28.016 8.484 1 51.75 430 GLN B N 1
ATOM 7478 C CA . GLN B 1 430 ? 23.203 -28.422 7.215 1 51.75 430 GLN B CA 1
ATOM 7479 C C . GLN B 1 430 ? 22.141 -28.797 6.191 1 51.75 430 GLN B C 1
ATOM 7481 O O . GLN B 1 430 ? 20.938 -28.656 6.457 1 51.75 430 GLN B O 1
ATOM 7486 N N . GLN B 1 431 ? 22.203 -30.125 5.676 1 53.31 431 GLN B N 1
ATOM 7487 C CA . GLN B 1 431 ? 21.844 -30.75 4.406 1 53.31 431 GLN B CA 1
ATOM 7488 C C . GLN B 1 431 ? 20.328 -30.75 4.203 1 53.31 431 GLN B C 1
ATOM 7490 O O . GLN B 1 431 ? 19.562 -30.578 5.16 1 53.31 431 GLN B O 1
ATOM 7495 N N . ARG B 1 432 ? 20.047 -30.797 2.973 1 55.28 432 ARG B N 1
ATOM 7496 C CA . ARG B 1 432 ? 18.719 -31.125 2.475 1 55.28 432 ARG B CA 1
ATOM 7497 C C . ARG B 1 432 ? 18.062 -32.219 3.318 1 55.28 432 ARG B C 1
ATOM 7499 O O . ARG B 1 432 ? 18.516 -33.375 3.303 1 55.28 432 ARG B O 1
ATOM 7506 N N . GLU B 1 433 ? 17.5 -31.75 4.508 1 57.78 433 GLU B N 1
ATOM 7507 C CA . GLU B 1 433 ? 16.719 -32.75 5.234 1 57.78 433 GLU B CA 1
ATOM 7508 C C . GLU B 1 433 ? 15.445 -33.094 4.473 1 57.78 433 GLU B C 1
ATOM 7510 O O . GLU B 1 433 ? 15.102 -32.469 3.482 1 57.78 433 GLU B O 1
ATOM 7515 N N . TYR B 1 434 ? 14.945 -34.25 4.875 1 55.19 434 TYR B N 1
ATOM 7516 C CA . TYR B 1 434 ? 13.656 -34.656 4.336 1 55.19 434 TYR B CA 1
ATOM 7517 C C . TYR B 1 434 ? 12.594 -33.594 4.551 1 55.19 434 TYR B C 1
ATOM 7519 O O . TYR B 1 434 ? 12.664 -32.844 5.516 1 55.19 434 TYR B O 1
ATOM 7527 N N . PHE B 1 435 ? 11.734 -33.5 3.629 1 59.44 435 PHE B N 1
ATOM 7528 C CA . PHE B 1 435 ? 10.664 -32.531 3.58 1 59.44 435 PHE B CA 1
ATOM 7529 C C . PHE B 1 435 ? 9.984 -32.406 4.938 1 59.44 435 PHE B C 1
ATOM 7531 O O . PHE B 1 435 ? 9.688 -31.281 5.383 1 59.44 435 PHE B O 1
ATOM 7538 N N . THR B 1 436 ? 9.852 -33.5 5.57 1 60.78 436 THR B N 1
ATOM 7539 C CA . THR B 1 436 ? 9.086 -33.5 6.816 1 60.78 436 THR B CA 1
ATOM 7540 C C . THR B 1 436 ? 9.844 -32.75 7.914 1 60.78 436 THR B C 1
ATOM 7542 O O . THR B 1 436 ? 9.227 -32.125 8.789 1 60.78 436 THR B O 1
ATOM 7545 N N . LYS B 1 437 ? 11.078 -32.781 7.844 1 63.84 437 LYS B N 1
ATOM 7546 C CA . LYS B 1 437 ? 11.867 -32.125 8.867 1 63.84 437 LYS B CA 1
ATOM 7547 C C . LYS B 1 437 ? 12.016 -30.641 8.555 1 63.84 437 LYS B C 1
ATOM 7549 O O . LYS B 1 437 ? 12.117 -29.812 9.469 1 63.84 437 LYS B O 1
ATOM 7554 N N . MET B 1 438 ? 11.906 -30.406 7.312 1 68.62 438 MET B N 1
ATOM 7555 C CA . MET B 1 438 ? 12.062 -29.016 6.891 1 68.62 438 MET B CA 1
ATOM 7556 C C . MET B 1 438 ? 10.914 -28.156 7.395 1 68.62 438 MET B C 1
ATOM 7558 O O . MET B 1 438 ? 11.109 -26.984 7.738 1 68.62 438 MET B O 1
ATOM 7562 N N . ARG B 1 439 ? 9.797 -28.719 7.52 1 68.19 439 ARG B N 1
ATOM 7563 C CA . ARG B 1 439 ? 8.609 -28 7.953 1 68.19 439 ARG B CA 1
ATOM 7564 C C . ARG B 1 439 ? 8.719 -27.594 9.422 1 68.19 439 ARG B C 1
ATOM 7566 O O . ARG B 1 439 ? 7.965 -26.734 9.891 1 68.19 439 ARG B O 1
ATOM 7573 N N . THR B 1 440 ? 9.75 -28.125 10.055 1 72 440 THR B N 1
ATOM 7574 C CA . THR B 1 440 ? 9.883 -27.859 11.484 1 72 440 THR B CA 1
ATOM 7575 C C . THR B 1 440 ? 10.945 -26.797 11.742 1 72 440 THR B C 1
ATOM 7577 O O . THR B 1 440 ? 11.234 -26.469 12.898 1 72 440 THR B O 1
ATOM 7580 N N . TRP B 1 441 ? 11.461 -26.344 10.602 1 77.81 441 TRP B N 1
ATOM 7581 C CA . TRP B 1 441 ? 12.484 -25.312 10.773 1 77.81 441 TRP B CA 1
ATOM 7582 C C . TRP B 1 441 ? 11.906 -24.078 11.453 1 77.81 441 TRP B C 1
ATOM 7584 O O . TRP B 1 441 ? 10.789 -23.656 11.141 1 77.81 441 TRP B O 1
ATOM 7594 N N . THR B 1 442 ? 12.742 -23.547 12.352 1 80.88 442 THR B N 1
ATOM 7595 C CA . THR B 1 442 ? 12.297 -22.344 13.016 1 80.88 442 THR B CA 1
ATOM 7596 C C . THR B 1 442 ? 13.375 -21.266 12.961 1 80.88 442 THR B C 1
ATOM 7598 O O . THR B 1 442 ? 13.109 -20.094 13.219 1 80.88 442 THR B O 1
ATOM 7601 N N . CYS B 1 443 ? 14.547 -21.703 12.578 1 89 443 CYS B N 1
ATOM 7602 C CA . CYS B 1 443 ? 15.617 -20.719 12.562 1 89 443 CYS B CA 1
ATOM 7603 C C . CYS B 1 443 ? 15.562 -19.875 11.297 1 89 443 CYS B C 1
ATOM 7605 O O . CYS B 1 443 ? 15.047 -20.312 10.266 1 89 443 CYS B O 1
ATOM 7607 N N . GLU B 1 444 ? 16.094 -18.719 11.32 1 92.44 444 GLU B N 1
ATOM 7608 C CA . GLU B 1 444 ? 16.109 -17.766 10.203 1 92.44 444 GLU B CA 1
ATOM 7609 C C . GLU B 1 444 ? 17.516 -17.562 9.656 1 92.44 444 GLU B C 1
ATOM 7611 O O . GLU B 1 444 ? 18.484 -17.5 10.422 1 92.44 444 GLU B O 1
ATOM 7616 N N . LEU B 1 445 ? 17.594 -17.484 8.422 1 94 445 LEU B N 1
ATOM 7617 C CA . LEU B 1 445 ? 18.859 -17.234 7.754 1 94 445 LEU B CA 1
ATOM 7618 C C . LEU B 1 445 ? 19.219 -15.742 7.805 1 94 445 LEU B C 1
ATOM 7620 O O . LEU B 1 445 ? 18.344 -14.891 7.688 1 94 445 LEU B O 1
ATOM 7624 N N . GLN B 1 446 ? 20.5 -15.469 7.973 1 95.94 446 GLN B N 1
ATOM 7625 C CA . GLN B 1 446 ? 20.984 -14.125 7.691 1 95.94 446 GLN B CA 1
ATOM 7626 C C . GLN B 1 446 ? 21.062 -13.875 6.188 1 95.94 446 GLN B C 1
ATOM 7628 O O . GLN B 1 446 ? 21.5 -14.742 5.426 1 95.94 446 GLN B O 1
ATOM 7633 N N . LEU B 1 447 ? 20.578 -12.773 5.75 1 97.31 447 LEU B N 1
ATOM 7634 C CA . LEU B 1 447 ? 20.641 -12.383 4.344 1 97.31 447 LEU B CA 1
ATOM 7635 C C . LEU B 1 447 ? 21.453 -11.102 4.172 1 97.31 447 LEU B C 1
ATOM 7637 O O . LEU B 1 447 ? 21.266 -10.141 4.914 1 97.31 447 LEU B O 1
ATOM 7641 N N . LYS B 1 448 ? 22.359 -11.102 3.295 1 97.19 448 LYS B N 1
ATOM 7642 C CA . LYS B 1 448 ? 23 -9.914 2.734 1 97.19 448 LYS B CA 1
ATOM 7643 C C . LYS B 1 448 ? 22.516 -9.641 1.316 1 97.19 448 LYS B C 1
ATOM 7645 O O . LYS B 1 448 ? 22.219 -10.578 0.567 1 97.19 448 LYS B O 1
ATOM 7650 N N . VAL B 1 449 ? 22.469 -8.383 1.046 1 94.94 449 VAL B N 1
ATOM 7651 C CA . VAL B 1 449 ? 22.031 -8.039 -0.304 1 94.94 449 VAL B CA 1
ATOM 7652 C C . VAL B 1 449 ? 22.922 -8.734 -1.327 1 94.94 449 VAL B C 1
ATOM 7654 O O . VAL B 1 449 ? 24.156 -8.68 -1.227 1 94.94 449 VAL B O 1
ATOM 7657 N N . GLY B 1 450 ? 22.312 -9.43 -2.258 1 96.12 450 GLY B N 1
ATOM 7658 C CA . GLY B 1 450 ? 23.047 -10.117 -3.295 1 96.12 450 GLY B CA 1
ATOM 7659 C C . GLY B 1 450 ? 23.203 -11.609 -3.031 1 96.12 450 GLY B C 1
ATOM 7660 O O . GLY B 1 450 ? 23.594 -12.367 -3.922 1 96.12 450 GLY B O 1
ATOM 7661 N N . ASP B 1 451 ? 22.844 -12.055 -1.798 1 97.62 451 ASP B N 1
ATOM 7662 C CA . ASP B 1 451 ? 22.875 -13.484 -1.507 1 97.62 451 ASP B CA 1
ATOM 7663 C C . ASP B 1 451 ? 22.031 -14.273 -2.508 1 97.62 451 ASP B C 1
ATOM 7665 O O . ASP B 1 451 ? 20.922 -13.875 -2.832 1 97.62 451 ASP B O 1
ATOM 7669 N N . LYS B 1 452 ? 22.609 -15.336 -3.014 1 95.75 452 LYS B N 1
ATOM 7670 C CA . LYS B 1 452 ? 21.875 -16.266 -3.861 1 95.75 452 LYS B CA 1
ATOM 7671 C C . LYS B 1 452 ? 21.203 -17.359 -3.031 1 95.75 452 LYS B C 1
ATOM 7673 O O . LYS B 1 452 ? 21.875 -18.047 -2.254 1 95.75 452 LYS B O 1
ATOM 7678 N N . LEU B 1 453 ? 19.938 -17.453 -3.221 1 92.19 453 LEU B N 1
ATOM 7679 C CA . LEU B 1 453 ? 19.156 -18.391 -2.434 1 92.19 453 LEU B CA 1
ATOM 7680 C C . LEU B 1 453 ? 18.453 -19.406 -3.338 1 92.19 453 LEU B C 1
ATOM 7682 O O . LEU B 1 453 ? 18.141 -19.094 -4.488 1 92.19 453 LEU B O 1
ATOM 7686 N N . GLN B 1 454 ? 18.297 -20.594 -2.834 1 87.38 454 GLN B N 1
ATOM 7687 C CA . GLN B 1 454 ? 17.422 -21.594 -3.432 1 87.38 454 GLN B CA 1
ATOM 7688 C C . GLN B 1 454 ? 16.188 -21.828 -2.574 1 87.38 454 GLN B C 1
ATOM 7690 O O . GLN B 1 454 ? 16.281 -22.328 -1.454 1 87.38 454 GLN B O 1
ATOM 7695 N N . MET B 1 455 ? 15.109 -21.375 -3.092 1 87 455 MET B N 1
ATOM 7696 C CA . MET B 1 455 ? 13.867 -21.609 -2.369 1 87 455 MET B CA 1
ATOM 7697 C C . MET B 1 455 ? 13.508 -23.078 -2.348 1 87 455 MET B C 1
ATOM 7699 O O . MET B 1 455 ? 13.672 -23.781 -3.35 1 87 455 MET B O 1
ATOM 7703 N N . LEU B 1 456 ? 13.023 -23.516 -1.256 1 80.38 456 LEU B N 1
ATOM 7704 C CA . LEU B 1 456 ? 12.555 -24.891 -1.127 1 80.38 456 LEU B CA 1
ATOM 7705 C C . LEU B 1 456 ? 11.039 -24.922 -0.951 1 80.38 456 LEU B C 1
ATOM 7707 O O . LEU B 1 456 ? 10.492 -24.219 -0.1 1 80.38 456 LEU B O 1
ATOM 7711 N N . PRO B 1 457 ? 10.406 -25.688 -1.841 1 71.25 457 PRO B N 1
ATOM 7712 C CA . PRO B 1 457 ? 8.953 -25.766 -1.737 1 71.25 457 PRO B CA 1
ATOM 7713 C C . PRO B 1 457 ? 8.492 -26.469 -0.46 1 71.25 457 PRO B C 1
ATOM 7715 O O . PRO B 1 457 ? 9.289 -27.141 0.206 1 71.25 457 PRO B O 1
ATOM 7718 N N . PHE B 1 458 ? 7.25 -26.312 -0.058 1 60.53 458 PHE B N 1
ATOM 7719 C CA . PHE B 1 458 ? 6.547 -26.953 1.048 1 60.53 458 PHE B CA 1
ATOM 7720 C C . PHE B 1 458 ? 7.059 -26.438 2.387 1 60.53 458 PHE B C 1
ATOM 7722 O O . PHE B 1 458 ? 6.992 -27.141 3.396 1 60.53 458 PHE B O 1
ATOM 7729 N N . MET B 1 459 ? 7.645 -25.281 2.178 1 54.03 459 MET B N 1
ATOM 7730 C CA . MET B 1 459 ? 8.25 -24.75 3.398 1 54.03 459 MET B CA 1
ATOM 7731 C C . MET B 1 459 ? 7.652 -23.391 3.766 1 54.03 459 MET B C 1
ATOM 7733 O O . MET B 1 459 ? 8.32 -22.562 4.383 1 54.03 459 MET B O 1
ATOM 7737 N N . GLN B 1 460 ? 6.559 -23.25 3.279 1 54.66 460 GLN B N 1
ATOM 7738 C CA . GLN B 1 460 ? 6 -21.984 3.732 1 54.66 460 GLN B CA 1
ATOM 7739 C C . GLN B 1 460 ? 5.496 -22.078 5.168 1 54.66 460 GLN B C 1
ATOM 7741 O O . GLN B 1 460 ? 4.676 -22.953 5.484 1 54.66 460 GLN B O 1
ATOM 7746 N N . HIS B 1 461 ? 6.238 -21.453 5.883 1 59.94 461 HIS B N 1
ATOM 7747 C CA . HIS B 1 461 ? 5.863 -21.328 7.289 1 59.94 461 HIS B CA 1
ATOM 7748 C C . HIS B 1 461 ? 5.309 -19.938 7.582 1 59.94 461 HIS B C 1
ATOM 7750 O O . HIS B 1 461 ? 6.066 -19 7.848 1 59.94 461 HIS B O 1
ATOM 7756 N N . ASN B 1 462 ? 4.074 -20 7.641 1 64.94 462 ASN B N 1
ATOM 7757 C CA . ASN B 1 462 ? 3.486 -18.688 7.902 1 64.94 462 ASN B CA 1
ATOM 7758 C C . ASN B 1 462 ? 3.893 -17.672 6.84 1 64.94 462 ASN B C 1
ATOM 7760 O O . ASN B 1 462 ? 3.693 -17.906 5.648 1 64.94 462 ASN B O 1
ATOM 7764 N N . TYR B 1 463 ? 4.457 -16.641 7.129 1 82.75 463 TYR B N 1
ATOM 7765 C CA . TYR B 1 463 ? 4.895 -15.602 6.211 1 82.75 463 TYR B CA 1
ATOM 7766 C C . TYR B 1 463 ? 6.316 -15.859 5.727 1 82.75 463 TYR B C 1
ATOM 7768 O O . TYR B 1 463 ? 6.711 -15.383 4.66 1 82.75 463 TYR B O 1
ATOM 7776 N N . LEU B 1 464 ? 7.102 -16.719 6.379 1 88.62 464 LEU B N 1
ATOM 7777 C CA . LEU B 1 464 ? 8.484 -17 6.016 1 88.62 464 LEU B CA 1
ATOM 7778 C C . LEU B 1 464 ? 8.57 -18.141 5.02 1 88.62 464 LEU B C 1
ATOM 7780 O O . LEU B 1 464 ? 7.719 -19.047 5.027 1 88.62 464 LEU B O 1
ATOM 7784 N N . ILE B 1 465 ? 9.602 -18.062 4.188 1 87 465 ILE B N 1
ATOM 7785 C CA . ILE B 1 465 ? 9.852 -19.109 3.205 1 87 465 ILE B CA 1
ATOM 7786 C C . ILE B 1 465 ? 11.141 -19.844 3.557 1 87 465 ILE B C 1
ATOM 7788 O O . ILE B 1 465 ? 12.031 -19.281 4.199 1 87 465 ILE B O 1
ATOM 7792 N N . GLY B 1 466 ? 11.195 -21.109 3.223 1 85.25 466 GLY B N 1
ATOM 7793 C CA . GLY B 1 466 ? 12.375 -21.922 3.482 1 85.25 466 GLY B CA 1
ATOM 7794 C C . GLY B 1 466 ? 13.305 -22.016 2.289 1 85.25 466 GLY B C 1
ATOM 7795 O O . GLY B 1 466 ? 12.852 -22.094 1.146 1 85.25 466 GLY B O 1
ATOM 7796 N N . GLY B 1 467 ? 14.578 -22.016 2.652 1 87.25 467 GLY B N 1
ATOM 7797 C CA . GLY B 1 467 ? 15.523 -22.156 1.558 1 87.25 467 GLY B CA 1
ATOM 7798 C C . GLY B 1 467 ? 16.953 -22.328 2.025 1 87.25 467 GLY B C 1
ATOM 7799 O O . GLY B 1 467 ? 17.203 -22.688 3.182 1 87.25 467 GLY B O 1
ATOM 7800 N N . TYR B 1 468 ? 17.797 -22.297 1.008 1 88.31 468 TYR B N 1
ATOM 7801 C CA . TYR B 1 468 ? 19.25 -22.469 1.162 1 88.31 468 TYR B CA 1
ATOM 7802 C C . TYR B 1 468 ? 20 -21.203 0.732 1 88.31 468 TYR B C 1
ATOM 7804 O O . TYR B 1 468 ? 19.766 -20.688 -0.361 1 88.31 468 TYR B O 1
ATOM 7812 N N . ASN B 1 469 ? 20.844 -20.688 1.637 1 92.69 469 ASN B N 1
ATOM 7813 C CA . ASN B 1 469 ? 21.703 -19.562 1.289 1 92.69 469 ASN B CA 1
ATOM 7814 C C . ASN B 1 469 ? 23.078 -20.031 0.834 1 92.69 469 ASN B C 1
ATOM 7816 O O . ASN B 1 469 ? 23.859 -20.578 1.626 1 92.69 469 ASN B O 1
ATOM 7820 N N . ARG B 1 470 ? 23.469 -19.75 -0.346 1 91.81 470 ARG B N 1
ATOM 7821 C CA . ARG B 1 470 ? 24.703 -20.25 -0.939 1 91.81 470 ARG B CA 1
ATOM 7822 C C . ARG B 1 470 ? 25.922 -19.625 -0.277 1 91.81 470 ARG B C 1
ATOM 7824 O O . ARG B 1 470 ? 26.969 -20.25 -0.177 1 91.81 470 ARG B O 1
ATOM 7831 N N . ARG B 1 471 ? 25.828 -18.359 0.144 1 94.19 471 ARG B N 1
ATOM 7832 C CA . ARG B 1 471 ? 26.953 -17.688 0.78 1 94.19 471 ARG B CA 1
ATOM 7833 C C . ARG B 1 471 ? 27.312 -18.344 2.104 1 94.19 471 ARG B C 1
ATOM 7835 O O . ARG B 1 471 ? 28.5 -18.609 2.373 1 94.19 471 ARG B O 1
ATOM 7842 N N . THR B 1 472 ? 26.344 -18.672 2.912 1 91.94 472 THR B N 1
ATOM 7843 C CA . THR B 1 472 ? 26.594 -19.219 4.246 1 91.94 472 THR B CA 1
ATOM 7844 C C . THR B 1 472 ? 26.594 -20.734 4.227 1 91.94 472 THR B C 1
ATOM 7846 O O . THR B 1 472 ? 27.094 -21.375 5.16 1 91.94 472 THR B O 1
ATOM 7849 N N . GLY B 1 473 ? 25.906 -21.375 3.221 1 88.56 473 GLY B N 1
ATOM 7850 C CA . GLY B 1 473 ? 25.766 -22.828 3.15 1 88.56 473 GLY B CA 1
ATOM 7851 C C . GLY B 1 473 ? 24.719 -23.359 4.109 1 88.56 473 GLY B C 1
ATOM 7852 O O . GLY B 1 473 ? 24.719 -24.562 4.422 1 88.56 473 GLY B O 1
ATOM 7853 N N . LEU B 1 474 ? 23.875 -22.5 4.559 1 89.31 474 LEU B N 1
ATOM 7854 C CA . LEU B 1 474 ? 22.922 -22.906 5.586 1 89.31 474 LEU B CA 1
ATOM 7855 C C . LEU B 1 474 ? 21.516 -22.984 5.016 1 89.31 474 LEU B C 1
ATOM 7857 O O . LEU B 1 474 ? 21.172 -22.281 4.059 1 89.31 474 LEU B O 1
ATOM 7861 N N . HIS B 1 475 ? 20.672 -23.875 5.605 1 87.62 475 HIS B N 1
ATOM 7862 C CA . HIS B 1 475 ? 19.234 -23.969 5.355 1 87.62 475 HIS B CA 1
ATOM 7863 C C . HIS B 1 475 ? 18.438 -23.297 6.469 1 87.62 475 HIS B C 1
ATOM 7865 O O . HIS B 1 475 ? 18.828 -23.344 7.637 1 87.62 475 HIS B O 1
ATOM 7871 N N . GLY B 1 476 ? 17.391 -22.703 6.117 1 88.69 476 GLY B N 1
ATOM 7872 C CA . GLY B 1 476 ? 16.547 -22.047 7.105 1 88.69 476 GLY B CA 1
ATOM 7873 C C . GLY B 1 476 ? 15.445 -21.219 6.484 1 88.69 476 GLY B C 1
ATOM 7874 O O . GLY B 1 476 ? 15.141 -21.359 5.301 1 88.69 476 GLY B O 1
ATOM 7875 N N . LEU B 1 477 ? 14.844 -20.391 7.297 1 90 477 LEU B N 1
ATOM 7876 C CA . LEU B 1 477 ? 13.711 -19.578 6.875 1 90 477 LEU B CA 1
ATOM 7877 C C . LEU B 1 477 ? 14.148 -18.141 6.621 1 90 477 LEU B C 1
ATOM 7879 O O . LEU B 1 477 ? 15.164 -17.688 7.164 1 90 477 LEU B O 1
ATOM 7883 N N . TYR B 1 478 ? 13.531 -17.406 5.801 1 92.69 478 TYR B N 1
ATOM 7884 C CA . TYR B 1 478 ? 13.742 -15.992 5.562 1 92.69 478 TYR B CA 1
ATOM 7885 C C . TYR B 1 478 ? 12.461 -15.32 5.07 1 92.69 478 TYR B C 1
ATOM 7887 O O . TYR B 1 478 ? 11.562 -15.992 4.559 1 92.69 478 TYR B O 1
ATOM 7895 N N . PRO B 1 479 ? 12.344 -14.031 5.312 1 93.06 479 PRO B N 1
ATOM 7896 C CA . PRO B 1 479 ? 11.117 -13.344 4.895 1 93.06 479 PRO B CA 1
ATOM 7897 C C . PRO B 1 479 ? 10.977 -13.258 3.377 1 93.06 479 PRO B C 1
ATOM 7899 O O . PRO B 1 479 ? 11.93 -12.883 2.688 1 93.06 479 PRO B O 1
ATOM 7902 N N . ALA B 1 480 ? 9.781 -13.445 2.904 1 89.12 480 ALA B N 1
ATOM 7903 C CA . ALA B 1 480 ? 9.477 -13.539 1.479 1 89.12 480 ALA B CA 1
ATOM 7904 C C . ALA B 1 480 ? 9.727 -12.203 0.779 1 89.12 480 ALA B C 1
ATOM 7906 O O . ALA B 1 480 ? 10.133 -12.172 -0.385 1 89.12 480 ALA B O 1
ATOM 7907 N N . HIS B 1 481 ? 9.555 -11.078 1.467 1 92.5 481 HIS B N 1
ATOM 7908 C CA . HIS B 1 481 ? 9.617 -9.773 0.821 1 92.5 481 HIS B CA 1
ATOM 7909 C C . HIS B 1 481 ? 11.055 -9.305 0.654 1 92.5 481 HIS B C 1
ATOM 7911 O O . HIS B 1 481 ? 11.32 -8.297 0 1 92.5 481 HIS B O 1
ATOM 7917 N N . LYS B 1 482 ? 11.992 -10.047 1.188 1 95.5 482 LYS B N 1
ATOM 7918 C CA . LYS B 1 482 ? 13.383 -9.602 1.179 1 95.5 482 LYS B CA 1
ATOM 7919 C C . LYS B 1 482 ? 14.164 -10.273 0.053 1 95.5 482 LYS B C 1
ATOM 7921 O O . LYS B 1 482 ? 15.383 -10.102 -0.049 1 95.5 482 LYS B O 1
ATOM 7926 N N . VAL B 1 483 ? 13.445 -11.016 -0.729 1 94.5 483 VAL B N 1
ATOM 7927 C CA . VAL B 1 483 ? 14.078 -11.695 -1.851 1 94.5 483 VAL B CA 1
ATOM 7928 C C . VAL B 1 483 ? 13.242 -11.5 -3.115 1 94.5 483 VAL B C 1
ATOM 7930 O O . VAL B 1 483 ? 12.086 -11.086 -3.045 1 94.5 483 VAL B O 1
ATOM 7933 N N . LYS B 1 484 ? 13.883 -11.711 -4.219 1 91.94 484 LYS B N 1
ATOM 7934 C CA . LYS B 1 484 ? 13.188 -11.727 -5.504 1 91.94 484 LYS B CA 1
ATOM 7935 C C . LYS B 1 484 ? 13.617 -12.93 -6.34 1 91.94 484 LYS B C 1
ATOM 7937 O O . LYS B 1 484 ? 14.75 -13.406 -6.219 1 91.94 484 LYS B O 1
ATOM 7942 N N . ASP B 1 485 ? 12.703 -13.391 -7.105 1 90 485 ASP B N 1
ATOM 7943 C CA . ASP B 1 485 ? 13 -14.508 -8.008 1 90 485 ASP B CA 1
ATOM 7944 C C . ASP B 1 485 ? 13.914 -14.055 -9.148 1 90 485 ASP B C 1
ATOM 7946 O O . ASP B 1 485 ? 13.758 -12.961 -9.68 1 90 485 ASP B O 1
ATOM 7950 N N . VAL B 1 486 ? 14.883 -14.891 -9.461 1 91.25 486 VAL B N 1
ATOM 7951 C CA . VAL B 1 486 ? 15.781 -14.641 -10.578 1 91.25 486 VAL B CA 1
ATOM 7952 C C . VAL B 1 486 ? 15.203 -15.25 -11.859 1 91.25 486 VAL B C 1
ATOM 7954 O O . VAL B 1 486 ? 14.75 -16.391 -11.859 1 91.25 486 VAL B O 1
ATOM 7957 N N . ILE B 1 487 ? 15.148 -14.477 -12.906 1 91 487 ILE B N 1
ATOM 7958 C CA . ILE B 1 487 ? 14.75 -14.992 -14.211 1 91 487 ILE B CA 1
ATOM 7959 C C . ILE B 1 487 ? 15.945 -15.656 -14.898 1 91 487 ILE B C 1
ATOM 7961 O O . ILE B 1 487 ? 16.938 -15 -15.211 1 91 487 ILE B O 1
ATOM 7965 N N . THR B 1 488 ? 15.875 -16.906 -15.086 1 90.19 488 THR B N 1
ATOM 7966 C CA . THR B 1 488 ? 16.938 -17.625 -15.773 1 90.19 488 THR B CA 1
ATOM 7967 C C . THR B 1 488 ? 16.703 -17.625 -17.281 1 90.19 488 THR B C 1
ATOM 7969 O O . THR B 1 488 ? 15.781 -18.266 -17.766 1 90.19 488 THR B O 1
ATOM 7972 N N . ALA B 1 489 ? 17.578 -16.906 -17.938 1 94.12 489 ALA B N 1
ATOM 7973 C CA . ALA B 1 489 ? 17.484 -16.828 -19.391 1 94.12 489 ALA B CA 1
ATOM 7974 C C . ALA B 1 489 ? 17.984 -18.125 -20.031 1 94.12 489 ALA B C 1
ATOM 7976 O O . ALA B 1 489 ? 18.969 -18.703 -19.594 1 94.12 489 ALA B O 1
ATOM 7977 N N . ALA B 1 490 ? 17.266 -18.672 -21 1 93 490 ALA B N 1
ATOM 7978 C CA . ALA B 1 490 ? 17.672 -19.844 -21.766 1 93 490 ALA B CA 1
ATOM 7979 C C . ALA B 1 490 ? 17.531 -19.594 -23.266 1 93 490 ALA B C 1
ATOM 7981 O O . ALA B 1 490 ? 16.594 -18.922 -23.703 1 93 490 ALA B O 1
ATOM 7982 N N . PRO B 1 491 ? 18.438 -20.078 -24.047 1 93.81 491 PRO B N 1
ATOM 7983 C CA . PRO B 1 491 ? 18.438 -19.812 -25.484 1 93.81 491 PRO B CA 1
ATOM 7984 C C . PRO B 1 491 ? 17.484 -20.703 -26.25 1 93.81 491 PRO B C 1
ATOM 7986 O O . PRO B 1 491 ? 17.906 -21.5 -27.094 1 93.81 491 PRO B O 1
ATOM 7989 N N . TYR B 1 492 ? 16.219 -20.562 -26.031 1 93.81 492 TYR B N 1
ATOM 7990 C CA . TYR B 1 492 ? 15.219 -21.266 -26.828 1 93.81 492 TYR B CA 1
ATOM 7991 C C . TYR B 1 492 ? 15.273 -20.828 -28.281 1 93.81 492 TYR B C 1
ATOM 7993 O O . TYR B 1 492 ? 15.688 -19.703 -28.594 1 93.81 492 TYR B O 1
ATOM 8001 N N . PRO B 1 493 ? 14.859 -21.688 -29.156 1 91.62 493 PRO B N 1
ATOM 8002 C CA . PRO B 1 493 ? 14.875 -21.312 -30.578 1 91.62 493 PRO B CA 1
ATOM 8003 C C . PRO B 1 493 ? 13.961 -20.125 -30.875 1 91.62 493 PRO B C 1
ATOM 8005 O O . PRO B 1 493 ? 12.875 -20.016 -30.297 1 91.62 493 PRO B O 1
ATOM 8008 N N . THR B 1 494 ? 14.398 -19.25 -31.797 1 85.25 494 THR B N 1
ATOM 8009 C CA . THR B 1 494 ? 13.664 -18.031 -32.125 1 85.25 494 THR B CA 1
ATOM 8010 C C . THR B 1 494 ? 12.461 -18.359 -33.031 1 85.25 494 THR B C 1
ATOM 8012 O O . THR B 1 494 ? 12.438 -19.391 -33.688 1 85.25 494 THR B O 1
ATOM 8015 N N . TYR B 1 495 ? 11.422 -17.516 -32.938 1 74.44 495 TYR B N 1
ATOM 8016 C CA . TYR B 1 495 ? 10.211 -17.672 -33.75 1 74.44 495 TYR B CA 1
ATOM 8017 C C . TYR B 1 495 ? 10.484 -17.344 -35.219 1 74.44 495 TYR B C 1
ATOM 8019 O O . TYR B 1 495 ? 11.25 -16.438 -35.531 1 74.44 495 TYR B O 1
#

Secondary structure (DSSP, 8-state):
---------B--HHHHHHHHHHHHHHHHHHHHHHHHHHHHHTSSSTTHHHHHHHHHHHHHHHHHHHHHHHHHHHHHHHHHHHHHHHHHHHHHHHHHHHH--S-TTTS-EEEEEE--TT--HHHHHHHHHHHHHHHHHTT-EEEE-TTGGGG-TTHHHHB--S-SS----S---S-EE----SSTT----S-SEEEEEE-S------TTSTTEEEGGGHHHHTTT-S-HHHHHHHHHHHHHTPBPHHHHHHHHHHHHHHT--SSEEEEE---STTTTTS----HHHHHHHHHHHHHHHHHH-TT-----EEEEE-S-HHHHHHHHHH-TTSEEE--TTTS------TTSHHHHHHHHHHHHHHHTSSEEEE-TTSHHHHHHHHHHTTSSS-GGGTEEESS-----TTS---EEEE-S-B---GGGB--S--S---HHHHTT---B--B-TT-EEEEEEEEEETTEEEEEETTTTEEEEEEGGGEEE--EEE-PPP-/---------B--HHHHHHHHHHHHHHHHHHHHHHHHHHHHHTSSSTTHHHHHHHHHHHHHHHHHHHHHHHHHHHHHHHHHHHHHHHHHHHHHHHHHHHH--S-TTTS-EEEEEE--TT--HHHHHHHHHHHHHHHHHTT-EEEE-TTGGGG-TTHHHHB--S-SS----S---S-EE----SSTT----S-SEEEEEE-S-----STTSTTEEEGGGHHHHTTT-S-HHHHHHHHHHHHHTPBPHHHHHHHHHHHHHHT--SSEEEEE---STTTTTS----HHHHHHHHHHHHHHHHHH-TT-----EEEEE-S-HHHHHHHHHH-TTSEEE--TTTS------TTSHHHHHHHHHHHHHHHTSSEEEE-TTSHHHHHHHHHHTTSSS-GGGTEEESS-----TTS---EEEE-S-B---GGGB-S---S---HHHHTT---B--B-TT-EEEEEEEEEETTEEEEEETTTTEEEEEEGGGEEE--EEE-PPP-

Nearest PDB structures (foldseek):
  6vlg-assembly2_B-3  TM=8.252E-01  e=7.925E-35  Mus musculus
  6x5t-assembly2_C  TM=8.323E-01  e=9.057E-34  Homo sapiens
  6vld-assembly2_G  TM=8.131E-01  e=2.608E-34  Homo sapiens
  6vlf-assembly1_A  TM=8.260E-01  e=6.200E-34  Mus musculus
  6x5h-assembly2_C  TM=8.327E-01  e=2.533E-33  Homo sapiens